Protein AF-0000000082840888 (afdb_homodimer)

Solvent-accessible surface area (backbone atoms only — not comparable to full-atom values): 59096 Å² total; per-residue (Å²): 128,94,84,71,70,92,68,86,72,83,66,82,70,74,77,59,70,65,47,57,75,85,52,48,91,74,51,85,60,50,67,48,26,40,55,32,28,28,72,39,75,45,81,49,94,68,34,27,41,31,33,33,30,47,41,74,48,92,65,63,44,44,32,39,31,66,66,68,94,74,48,44,37,15,12,36,38,38,32,27,40,50,39,75,37,91,54,92,87,44,69,57,29,34,41,47,76,41,78,45,74,68,22,50,19,79,52,60,90,54,68,66,44,69,71,39,26,70,71,36,59,66,53,31,36,69,30,69,68,47,33,38,48,45,47,44,49,24,52,51,53,54,50,50,54,48,56,42,47,77,68,63,32,35,50,52,89,66,77,49,73,27,77,57,62,70,80,66,69,78,38,46,36,42,34,73,42,101,85,50,76,32,20,37,23,58,57,56,60,70,62,41,45,34,39,11,53,34,33,26,30,28,29,35,74,44,79,25,29,36,48,55,85,64,74,43,98,83,44,54,52,63,42,39,38,35,35,38,21,33,41,75,36,90,49,58,63,62,57,50,49,53,52,52,51,50,54,47,48,54,52,49,44,48,69,63,34,64,67,38,36,50,39,32,58,61,56,33,54,78,77,76,81,74,65,74,87,61,81,67,47,74,42,42,39,72,54,52,50,51,55,35,44,74,69,73,40,81,78,74,52,83,78,40,78,48,68,66,54,37,41,49,52,19,59,74,65,71,39,45,32,35,40,24,43,42,53,42,90,64,48,67,50,58,46,20,70,52,87,70,18,18,45,29,38,34,34,24,29,78,93,68,13,72,48,31,40,34,28,28,42,48,68,50,55,67,59,27,41,73,55,63,53,79,55,61,74,64,49,47,44,52,43,53,7,33,44,46,26,27,37,38,39,31,60,62,62,67,74,61,80,45,45,27,25,35,30,32,34,54,42,48,80,78,79,53,77,68,79,74,48,64,63,40,49,51,48,48,52,33,51,43,22,27,73,74,46,34,71,58,33,20,38,18,40,53,75,36,52,43,74,38,80,75,46,87,46,30,31,35,35,29,22,33,48,73,19,40,67,55,49,63,61,35,46,69,68,41,55,52,43,80,90,42,58,30,44,50,43,78,76,44,79,26,74,36,71,64,54,40,50,54,49,48,51,49,51,50,48,50,48,50,50,51,47,47,73,66,46,84,51,68,70,60,37,56,53,50,51,51,51,52,52,64,73,45,57,86,69,69,76,72,81,52,78,64,74,54,65,80,106,127,93,85,70,68,92,68,85,73,83,66,82,68,74,77,59,70,64,47,58,75,85,53,48,91,74,51,83,60,51,69,49,27,40,56,34,28,26,72,39,77,45,80,48,92,69,33,26,42,31,32,32,29,47,42,75,49,93,64,62,44,45,31,39,32,66,67,67,95,75,47,45,38,15,13,36,40,39,31,28,41,49,39,74,37,90,54,90,86,45,70,56,30,31,41,46,76,41,78,45,75,68,22,50,19,79,52,60,88,54,69,65,44,68,71,39,26,71,71,35,59,65,53,31,35,71,30,68,68,48,34,39,49,46,47,44,49,24,52,51,51,54,49,51,53,48,55,40,46,77,69,64,32,35,49,52,90,67,76,50,72,26,76,57,61,70,80,66,70,78,37,47,36,42,33,74,42,100,87,50,75,31,20,36,23,61,60,58,60,71,63,39,45,36,38,12,52,36,34,27,28,27,31,36,74,45,80,26,29,34,48,55,85,64,72,44,98,82,43,55,51,64,42,38,37,35,35,37,21,33,39,75,35,89,51,58,64,62,56,50,48,52,51,51,50,50,54,48,49,54,52,48,44,48,69,64,35,65,68,38,36,51,40,33,56,60,56,33,53,78,78,76,81,73,65,72,85,61,80,67,48,75,42,41,37,71,54,50,51,51,54,35,46,74,70,74,40,80,78,75,51,85,77,39,77,49,68,67,55,37,40,49,52,19,59,74,65,71,40,44,33,34,37,24,42,42,53,42,90,64,47,66,48,58,47,18,70,52,87,69,17,19,43,31,39,34,36,23,30,77,94,68,14,71,48,30,40,35,30,27,42,48,66,52,54,68,60,27,42,73,54,64,53,78,56,62,75,65,50,48,44,50,42,53,7,33,43,46,26,27,36,37,39,31,60,64,62,68,74,62,79,46,45,28,24,34,28,32,34,57,42,47,81,77,78,52,76,65,79,72,48,64,63,39,47,48,49,48,50,33,50,42,23,28,74,74,47,34,71,58,34,20,40,21,40,52,74,37,52,42,74,38,79,75,45,87,45,30,34,34,37,30,22,32,49,68,19,39,67,55,50,63,62,33,47,71,70,40,54,53,44,80,91,42,58,29,44,50,41,78,76,43,80,25,74,36,69,64,54,38,50,54,49,47,52,51,51,50,49,52,48,49,50,50,47,47,72,67,47,84,51,68,71,60,36,54,52,48,51,52,50,54,50,63,75,47,54,89,68,71,77,72,80,53,78,65,74,54,65,79,106

Secondary structure (DSSP, 8-state):
---S------------PPPPGGGGGG---SEEEEEEEEEEEEEETTEEEEEEE-SSSS--EEEEEES----TT-EEEEEEEEEE-SSSS-SEEEEEEEEEEEE-BS-TTSS-SHHHHHH-GGGGGGSHHHHHHHHHHHHHHHHHHHHHHTTTPEE----SEESS-TT-SS-PPEEEETTEEEEE-S-SHHHHHHHHHHHSEEEEEEEEE---SS-BTTB-SEEEEEEEEEES---HHHHHHHHHHHHHHHHHHHHH-HHHHHHHHHHT----GGGSSSPPEEEEHHHHHHHHHHTT-----TTS--HHHHHHHHHHHTS-EEEE--BGGGS-TTBPEETTEESEEEEEETTTEEEEEEEEBP--HHHHHHTT---HHHHHHTTBTPPPEEEEEEESS----PEEEEEEEEEESSSSPP---HHHHHHHHHHHHHHHHHHHHHHHHHHH-EEEEEETTEEEEEEEGGGHHHHHHHGGG--EETTEEEEEEEEEEESSHHHHHHHHHHHHHHHHHHHHHH--SHHHHHHHHHHHHHHS-S--TTS-GGGGS--/-TTS-------------PPPGGGGGG---SEEEEEEEEEEEEEETTEEEEEEE-SSSS--EEEEEES----TT-EEEEEEEEEE-SSSS-SEEEEEEEEEEEE-BS-SSSS-SHHHHHH-GGGGGGSHHHHHHHHHHHHHHHHHHHHHHTTTPEE----SEESS-TT-SS-PPEEEETTEEEEE-S-SHHHHHHHHHHHSEEEEEEEEE---SS-BTTB-SEEEEEEEEEES---HHHHHHHHHHHHHHHHHHHHH-HHHHHHHHHHT----GGGSSSPPEEEEHHHHHHHHHHTT-----TTS--HHHHHHHHHHHTS-EEEE--BGGGS-TTBPEETTEESEEEEEETTTEEEEEEEEBP--HHHHHHTT---HHHHHHTTBTPPPEEEEEEESS----PEEEEEEEEEESSSSPP---HHHHHHHHHHHHHHHHHHHHHHHHHHH-EEEE-SSSEEEEEEEGGGHHHHHHHGGG--EETTEEEEEEEEEEESSHHHHHHHHHHHHHHHHHHHHHH--SHHHHHHHHHHHHHHS-S--TTS-GGGGS--

Radius of gyration: 35.39 Å; Cα contacts (8 Å, |Δi|>4): 2084; chains: 2; bounding box: 103×107×88 Å

pLDDT: mean 76.54, std 18.78, range [19.86, 98.25]

Structure (mmCIF, N/CA/C/O backbone):
data_AF-0000000082840888-model_v1
#
loop_
_entity.id
_entity.type
_entity.pdbx_description
1 polymer 'Aminoacyl-transfer RNA synthetases class-II family profile domain-containing protein'
#
loop_
_atom_site.group_PDB
_atom_site.id
_atom_site.type_symbol
_atom_site.label_atom_id
_atom_site.label_alt_id
_atom_site.label_comp_id
_atom_site.label_asym_id
_atom_site.label_entity_id
_atom_site.label_seq_id
_atom_site.pdbx_PDB_ins_code
_atom_site.Cartn_x
_atom_site.Cartn_y
_atom_site.Cartn_z
_atom_site.occupancy
_atom_site.B_iso_or_equiv
_atom_site.auth_seq_id
_atom_site.auth_comp_id
_atom_site.auth_asym_id
_atom_site.auth_atom_id
_atom_site.pdbx_PDB_model_num
ATOM 1 N N . MET A 1 1 ? -30.578 50.469 20.203 1 21.11 1 MET A N 1
ATOM 2 C CA . MET A 1 1 ? -31.953 50.281 19.734 1 21.11 1 MET A CA 1
ATOM 3 C C . MET A 1 1 ? -31.953 49.5 18.422 1 21.11 1 MET A C 1
ATOM 5 O O . MET A 1 1 ? -32.812 48.656 18.203 1 21.11 1 MET A O 1
ATOM 9 N N . LEU A 1 2 ? -31.109 50 17.422 1 19.86 2 LEU A N 1
ATOM 10 C CA . LEU A 1 2 ? -30.969 49.531 16.047 1 19.86 2 LEU A CA 1
ATOM 11 C C . LEU A 1 2 ? -30.406 48.125 16 1 19.86 2 LEU A C 1
ATOM 13 O O . LEU A 1 2 ? -29.594 47.812 15.133 1 19.86 2 LEU A O 1
ATOM 17 N N . ARG A 1 3 ? -30.219 47.281 17.094 1 22.56 3 ARG A N 1
ATOM 18 C CA . ARG A 1 3 ? -29.688 46 17.531 1 22.56 3 ARG A CA 1
ATOM 19 C C . ARG A 1 3 ? -30.359 44.844 16.797 1 22.56 3 ARG A C 1
ATOM 21 O O . ARG A 1 3 ? -29.969 43.688 16.953 1 22.56 3 ARG A O 1
ATOM 28 N N . ARG A 1 4 ? -31.688 44.906 16.406 1 22.41 4 ARG A N 1
ATOM 29 C CA . ARG A 1 4 ? -32.812 44 16.234 1 22.41 4 ARG A CA 1
ATOM 30 C C . ARG A 1 4 ? -32.719 43.219 14.922 1 22.41 4 ARG A C 1
ATOM 32 O O . ARG A 1 4 ? -33.031 42.031 14.883 1 22.41 4 ARG A O 1
ATOM 39 N N . LEU A 1 5 ? -32.781 43.875 13.766 1 20.5 5 LEU A N 1
ATOM 40 C CA . LEU A 1 5 ? -33.5 43.438 12.562 1 20.5 5 LEU A CA 1
ATOM 41 C C . LEU A 1 5 ? -32.688 42.406 11.797 1 20.5 5 LEU A C 1
ATOM 43 O O . LEU A 1 5 ? -33.062 42.031 10.672 1 20.5 5 LEU A O 1
ATOM 47 N N . ILE A 1 6 ? -31.328 42.281 11.953 1 25.02 6 ILE A N 1
ATOM 48 C CA . ILE A 1 6 ? -30.797 41.562 10.797 1 25.02 6 ILE A CA 1
ATOM 49 C C . ILE A 1 6 ? -31.328 40.156 10.758 1 25.02 6 ILE A C 1
ATOM 51 O O . ILE A 1 6 ? -31 39.312 11.609 1 25.02 6 ILE A O 1
ATOM 55 N N . ARG A 1 7 ? -32.594 39.938 10.414 1 23.84 7 ARG A N 1
ATOM 56 C CA . ARG A 1 7 ? -33.531 38.844 10.258 1 23.84 7 ARG A CA 1
ATOM 57 C C . ARG A 1 7 ? -32.969 37.75 9.367 1 23.84 7 ARG A C 1
ATOM 59 O O . ARG A 1 7 ? -32.312 38.031 8.359 1 23.84 7 ARG A O 1
ATOM 66 N N . ALA A 1 8 ? -33.031 36.469 9.758 1 26.11 8 ALA A N 1
ATOM 67 C CA . ALA A 1 8 ? -32.719 35.062 9.391 1 26.11 8 ALA A CA 1
ATOM 68 C C . ALA A 1 8 ? -33.438 34.688 8.086 1 26.11 8 ALA A C 1
ATOM 70 O O . ALA A 1 8 ? -34.562 34.219 8.094 1 26.11 8 ALA A O 1
ATOM 71 N N . THR A 1 9 ? -33.531 35.625 7.086 1 25.45 9 THR A N 1
ATOM 72 C CA . THR A 1 9 ? -34.25 35.188 5.891 1 25.45 9 THR A CA 1
ATOM 73 C C . THR A 1 9 ? -33.719 33.844 5.402 1 25.45 9 THR A C 1
ATOM 75 O O . THR A 1 9 ? -32.562 33.531 5.543 1 25.45 9 THR A O 1
ATOM 78 N N . SER A 1 10 ? -34.594 32.844 5.191 1 26.98 10 SER A N 1
ATOM 79 C CA . SER A 1 10 ? -34.656 31.484 4.691 1 26.98 10 SER A CA 1
ATOM 80 C C . SER A 1 10 ? -33.969 31.359 3.342 1 26.98 10 SER A C 1
ATOM 82 O O . SER A 1 10 ? -34.594 31.516 2.293 1 26.98 10 SER A O 1
ATOM 84 N N . THR A 1 11 ? -33.094 32.25 2.936 1 27.61 11 THR A N 1
ATOM 85 C CA . THR A 1 11 ? -32.625 32.281 1.555 1 27.61 11 THR A CA 1
ATOM 86 C C . THR A 1 11 ? -32.156 30.906 1.106 1 27.61 11 THR A C 1
ATOM 88 O O . THR A 1 11 ? -31.562 30.156 1.893 1 27.61 11 THR A O 1
ATOM 91 N N . GLN A 1 12 ? -32.719 30.391 0.032 1 28.16 12 GLN A N 1
ATOM 92 C CA . GLN A 1 12 ? -32.438 29.266 -0.852 1 28.16 12 GLN A CA 1
ATOM 93 C C . GLN A 1 12 ? -30.938 29.109 -1.064 1 28.16 12 GLN A C 1
ATOM 95 O O . GLN A 1 12 ? -30.312 29.906 -1.76 1 28.16 12 GLN A O 1
ATOM 100 N N . CYS A 1 13 ? -30.203 28.969 -0.115 1 30.47 13 CYS A N 1
ATOM 101 C CA . CYS A 1 13 ? -28.75 28.797 -0.114 1 30.47 13 CYS A CA 1
ATOM 102 C C . CYS A 1 13 ? -28.297 27.922 -1.277 1 30.47 13 CYS A C 1
ATOM 104 O O . CYS A 1 13 ? -28.672 26.75 -1.358 1 30.47 13 CYS A O 1
ATOM 106 N N . PHE A 1 14 ? -28.266 28.406 -2.475 1 32.47 14 PHE A N 1
ATOM 107 C CA . PHE A 1 14 ? -27.578 27.797 -3.607 1 32.47 14 PHE A CA 1
ATOM 108 C C . PHE A 1 14 ? -26.297 27.109 -3.156 1 32.47 14 PHE A C 1
ATOM 110 O O . PHE A 1 14 ? -25.406 27.75 -2.598 1 32.47 14 PHE A O 1
ATOM 117 N N . SER A 1 15 ? -26.328 26.047 -2.518 1 41.38 15 SER A N 1
ATOM 118 C CA . SER A 1 15 ? -25.203 25.203 -2.164 1 41.38 15 SER A CA 1
ATOM 119 C C . SER A 1 15 ? -24.188 25.141 -3.299 1 41.38 15 SER A C 1
ATOM 121 O O . SER A 1 15 ? -24.438 24.516 -4.332 1 41.38 15 SER A O 1
ATOM 123 N N . VAL A 1 16 ? -23.719 26.203 -3.746 1 46.62 16 VAL A N 1
ATOM 124 C CA . VAL A 1 16 ? -22.641 26.172 -4.73 1 46.62 16 VAL A CA 1
ATOM 125 C C . VAL A 1 16 ? -21.547 25.219 -4.258 1 46.62 16 VAL A C 1
ATOM 127 O O . VAL A 1 16 ? -21.078 25.328 -3.121 1 46.62 16 VAL A O 1
ATOM 130 N N . ALA A 1 17 ? -21.422 24.266 -4.957 1 59.31 17 ALA A N 1
ATOM 131 C CA . ALA A 1 17 ? -20.328 23.328 -4.719 1 59.31 17 ALA A CA 1
ATOM 132 C C . ALA A 1 17 ? -19 24.062 -4.582 1 59.31 17 ALA A C 1
ATOM 134 O O . ALA A 1 17 ? -18.703 24.969 -5.359 1 59.31 17 ALA A O 1
ATOM 135 N N . ALA A 1 18 ? -18.422 23.859 -3.422 1 75.38 18 ALA A N 1
ATOM 136 C CA . ALA A 1 18 ? -17.141 24.516 -3.146 1 75.38 18 ALA A CA 1
ATOM 137 C C . ALA A 1 18 ? -16.141 24.266 -4.277 1 75.38 18 ALA A C 1
ATOM 139 O O . ALA A 1 18 ? -16.078 23.156 -4.828 1 75.38 18 ALA A O 1
ATOM 140 N N . THR A 1 19 ? -15.609 25.375 -4.766 1 74.25 19 THR A N 1
ATOM 141 C CA . THR A 1 19 ? -14.578 25.312 -5.797 1 74.25 19 THR A CA 1
ATOM 142 C C . THR A 1 19 ? -13.211 25.062 -5.184 1 74.25 19 THR A C 1
ATOM 144 O O . THR A 1 19 ? -12.875 25.641 -4.145 1 74.25 19 THR A O 1
ATOM 147 N N . SER A 1 20 ? -12.57 24.156 -5.816 1 76.75 20 SER A N 1
ATOM 148 C CA . SER A 1 20 ? -11.203 23.922 -5.375 1 76.75 20 SER A CA 1
ATOM 149 C C . SER A 1 20 ? -10.312 25.125 -5.676 1 76.75 20 SER A C 1
ATOM 151 O O . SER A 1 20 ? -10.414 25.734 -6.742 1 76.75 20 SER A O 1
ATOM 153 N N . ILE A 1 21 ? -9.508 25.469 -4.738 1 78.06 21 ILE A N 1
ATOM 154 C CA . ILE A 1 21 ? -8.641 26.641 -4.836 1 78.06 21 ILE A CA 1
ATOM 155 C C . ILE A 1 21 ? -7.711 26.5 -6.043 1 78.06 21 ILE A C 1
ATOM 157 O O . ILE A 1 21 ? -7.379 27.484 -6.703 1 78.06 21 ILE A O 1
ATOM 161 N N . GLY A 1 22 ? -7.355 25.281 -6.348 1 71.69 22 GLY A N 1
ATOM 162 C CA . GLY A 1 22 ? -6.484 25.047 -7.484 1 71.69 22 GLY A CA 1
ATOM 163 C C . GLY A 1 22 ? -7.113 25.422 -8.812 1 71.69 22 GLY A C 1
ATOM 164 O O . GLY A 1 22 ? -6.406 25.719 -9.773 1 71.69 22 GLY A O 1
ATOM 165 N N . ASN A 1 23 ? -8.375 25.562 -8.867 1 71.25 23 ASN A N 1
ATOM 166 C CA . ASN A 1 23 ? -9.094 25.828 -10.109 1 71.25 23 ASN A CA 1
ATOM 167 C C . ASN A 1 23 ? -9.492 27.297 -10.219 1 71.25 23 ASN A C 1
ATOM 169 O O . ASN A 1 23 ? -10.078 27.703 -11.227 1 71.25 23 ASN A O 1
ATOM 173 N N . LEU A 1 24 ? -9.141 28.062 -9.344 1 76.38 24 LEU A N 1
ATOM 174 C CA . LEU A 1 24 ? -9.633 29.438 -9.273 1 76.38 24 LEU A CA 1
ATOM 175 C C . LEU A 1 24 ? -9.031 30.281 -10.391 1 76.38 24 LEU A C 1
ATOM 177 O O . LEU A 1 24 ? -9.734 31.062 -11.031 1 76.38 24 LEU A O 1
ATOM 181 N N . PRO A 1 25 ? -7.719 30.156 -10.656 1 64.19 25 PRO A N 1
ATOM 182 C CA . PRO A 1 25 ? -7.168 31 -11.711 1 64.19 25 PRO A CA 1
ATOM 183 C C . PRO A 1 25 ? -7.848 30.781 -13.062 1 64.19 25 PRO A C 1
ATOM 185 O O . PRO A 1 25 ? -7.801 31.672 -13.922 1 64.19 25 PRO A O 1
ATOM 188 N N . LYS A 1 26 ? -8.586 29.812 -13.164 1 64.31 26 LYS A N 1
ATOM 189 C CA . LYS A 1 26 ? -9.172 29.484 -14.461 1 64.31 26 LYS A CA 1
ATOM 190 C C . LYS A 1 26 ? -10.664 29.797 -14.477 1 64.31 26 LYS A C 1
ATOM 192 O O . LYS A 1 26 ? -11.32 29.672 -15.516 1 64.31 26 LYS A O 1
ATOM 197 N N . MET A 1 27 ? -10.984 30.266 -13.383 1 66.56 27 MET A N 1
ATOM 198 C CA . MET A 1 27 ? -12.438 30.391 -13.281 1 66.56 27 MET A CA 1
ATOM 199 C C . MET A 1 27 ? -12.906 31.766 -13.742 1 66.56 27 MET A C 1
ATOM 201 O O . MET A 1 27 ? -12.281 32.781 -13.414 1 66.56 27 MET A O 1
ATOM 205 N N . GLU A 1 28 ? -13.883 31.672 -14.578 1 67.56 28 GLU A N 1
ATOM 206 C CA . GLU A 1 28 ? -14.492 32.906 -15.102 1 67.56 28 GLU A CA 1
ATOM 207 C C . GLU A 1 28 ? -15.727 33.281 -14.297 1 67.56 28 GLU A C 1
ATOM 209 O O . GLU A 1 28 ? -16.344 34.312 -14.547 1 67.56 28 GLU A O 1
ATOM 214 N N . LYS A 1 29 ? -15.898 32.531 -13.281 1 69.88 29 LYS A N 1
ATOM 215 C CA . LYS A 1 29 ? -17.125 32.812 -12.547 1 69.88 29 LYS A CA 1
ATOM 216 C C . LYS A 1 29 ? -16.938 33.969 -11.578 1 69.88 29 LYS A C 1
ATOM 218 O O . LYS A 1 29 ? -15.875 34.094 -10.953 1 69.88 29 LYS A O 1
ATOM 223 N N . ASP A 1 30 ? -17.953 34.719 -11.484 1 80.5 30 ASP A N 1
ATOM 224 C CA . ASP A 1 30 ? -17.922 35.906 -10.656 1 80.5 30 ASP A CA 1
ATOM 225 C C . ASP A 1 30 ? -18.266 35.594 -9.203 1 80.5 30 ASP A C 1
ATOM 227 O O . ASP A 1 30 ? -17.812 36.281 -8.281 1 80.5 30 ASP A O 1
ATOM 231 N N . TYR A 1 31 ? -19.031 34.531 -8.977 1 85.69 31 TYR A N 1
ATOM 232 C CA . TYR A 1 31 ? -19.469 34.156 -7.637 1 85.69 31 TYR A CA 1
ATOM 233 C C . TYR A 1 31 ? -19.031 32.75 -7.305 1 85.69 31 TYR A C 1
ATOM 235 O O . TYR A 1 31 ? -19.406 31.797 -8.008 1 85.69 31 TYR A O 1
ATOM 243 N N . ILE A 1 32 ? -18.156 32.688 -6.238 1 89.12 32 ILE A N 1
ATOM 244 C CA . ILE A 1 32 ? -17.609 31.344 -5.961 1 89.12 32 ILE A CA 1
ATOM 245 C C . ILE A 1 32 ? -17.688 31.062 -4.461 1 89.12 32 ILE A C 1
ATOM 247 O O . ILE A 1 32 ? -17.906 31.969 -3.662 1 89.12 32 ILE A O 1
ATOM 251 N N . SER A 1 33 ? -17.656 29.828 -4.113 1 90.94 33 SER A N 1
ATOM 252 C CA . SER A 1 33 ? -17.578 29.344 -2.738 1 90.94 33 SER A CA 1
ATOM 253 C C . SER A 1 33 ? -16.312 28.531 -2.508 1 90.94 33 SER A C 1
ATOM 255 O O . SER A 1 33 ? -15.945 27.703 -3.334 1 90.94 33 SER A O 1
ATOM 257 N N . ILE A 1 34 ? -15.594 28.891 -1.446 1 90.88 34 ILE A N 1
ATOM 258 C CA . ILE A 1 34 ? -14.398 28.125 -1.104 1 90.88 34 ILE A CA 1
ATOM 259 C C . ILE A 1 34 ? -14.484 27.672 0.351 1 90.88 34 ILE A C 1
ATOM 261 O O . ILE A 1 34 ? -15.18 28.281 1.164 1 90.88 34 ILE A O 1
ATOM 265 N N . GLU A 1 35 ? -13.898 26.562 0.633 1 93.06 35 GLU A N 1
ATOM 266 C CA . GLU A 1 35 ? -13.766 26.016 1.979 1 93.06 35 GLU A CA 1
ATOM 267 C C . GLU A 1 35 ? -12.297 25.75 2.318 1 93.06 35 GLU A C 1
ATOM 269 O O . GLU A 1 35 ? -11.523 25.344 1.453 1 93.06 35 GLU A O 1
ATOM 274 N N . GLY A 1 36 ? -11.945 26.047 3.555 1 93.25 36 GLY A N 1
ATOM 275 C CA . GLY A 1 36 ? -10.57 25.844 3.982 1 93.25 36 GLY A CA 1
ATOM 276 C C . GLY A 1 36 ? -10.305 26.328 5.391 1 93.25 36 GLY A C 1
ATOM 277 O O . GLY A 1 36 ? -11.203 26.359 6.23 1 93.25 36 GLY A O 1
ATOM 278 N N . TRP A 1 37 ? -9.055 26.609 5.676 1 92.25 37 TRP A N 1
ATOM 279 C CA . TRP A 1 37 ? -8.625 27.062 6.992 1 92.25 37 TRP A CA 1
ATOM 280 C C . TRP A 1 37 ? -7.961 28.422 6.906 1 92.25 37 TRP A C 1
ATOM 282 O O . TRP A 1 37 ? -7.23 28.719 5.957 1 92.25 37 TRP A O 1
ATOM 292 N N . ALA A 1 38 ? -8.203 29.234 7.902 1 91.12 38 ALA A N 1
ATOM 293 C CA . ALA A 1 38 ? -7.578 30.547 7.984 1 91.12 38 ALA A CA 1
ATOM 294 C C . ALA A 1 38 ? -6.113 30.438 8.406 1 91.12 38 ALA A C 1
ATOM 296 O O . ALA A 1 38 ? -5.82 30.125 9.562 1 91.12 38 ALA A O 1
ATOM 297 N N . ASN A 1 39 ? -5.305 30.734 7.516 1 86.19 39 ASN A N 1
ATOM 298 C CA . ASN A 1 39 ? -3.881 30.656 7.816 1 86.19 39 ASN A CA 1
ATOM 299 C C . ASN A 1 39 ? -3.367 31.938 8.461 1 86.19 39 ASN A C 1
ATOM 301 O O . ASN A 1 39 ? -2.43 31.906 9.258 1 86.19 39 ASN A O 1
ATOM 305 N N . SER A 1 40 ? -3.895 33.062 7.988 1 85.12 40 SER A N 1
ATOM 306 C CA . SER A 1 40 ? -3.553 34.344 8.555 1 85.12 40 SER A CA 1
ATOM 307 C C . SER A 1 40 ? -4.742 35.312 8.516 1 85.12 40 SER A C 1
ATOM 309 O O . SER A 1 40 ? -5.609 35.188 7.645 1 85.12 40 SER A O 1
ATOM 311 N N . ILE A 1 41 ? -4.754 36.156 9.508 1 87.81 41 ILE A N 1
ATOM 312 C CA . ILE A 1 41 ? -5.824 37.156 9.609 1 87.81 41 ILE A CA 1
ATOM 313 C C . ILE A 1 41 ? -5.227 38.531 9.898 1 87.81 41 ILE A C 1
ATOM 315 O O . ILE A 1 41 ? -4.441 38.688 10.836 1 87.81 41 ILE A O 1
ATOM 319 N N . HIS A 1 42 ? -5.512 39.406 9 1 86.44 42 HIS A N 1
ATOM 320 C CA . HIS A 1 42 ? -5.102 40.812 9.172 1 86.44 42 HIS A CA 1
ATOM 321 C C . HIS A 1 42 ? -6.312 41.719 9.281 1 86.44 42 HIS A C 1
ATOM 323 O O . HIS A 1 42 ? -7.129 41.812 8.359 1 86.44 42 HIS A O 1
ATOM 329 N N . LYS A 1 43 ? -6.383 42.375 10.406 1 86.06 43 LYS A N 1
ATOM 330 C CA . LYS A 1 43 ? -7.512 43.281 10.633 1 86.06 43 LYS A CA 1
ATOM 331 C C . LYS A 1 43 ? -7.148 44.719 10.273 1 86.06 43 LYS A C 1
ATOM 333 O O . LYS A 1 43 ? -6.102 45.219 10.688 1 86.06 43 LYS A O 1
ATOM 338 N N . LEU A 1 44 ? -7.883 45.281 9.375 1 82.81 44 LEU A N 1
ATOM 339 C CA . LEU A 1 44 ? -7.719 46.688 8.992 1 82.81 44 LEU A CA 1
ATOM 340 C C . LEU A 1 44 ? -9.039 47.438 9.102 1 82.81 44 LEU A C 1
ATOM 342 O O . LEU A 1 44 ? -9.945 47.219 8.297 1 82.81 44 LEU A O 1
ATOM 346 N N . ALA A 1 45 ? -9.102 48.344 9.945 1 82.5 45 ALA A N 1
ATOM 347 C CA . ALA A 1 45 ? -10.289 49.156 10.156 1 82.5 45 ALA A CA 1
ATOM 348 C C . ALA A 1 45 ? -11.539 48.312 10.266 1 82.5 45 ALA A C 1
ATOM 350 O O . ALA A 1 45 ? -11.672 47.5 11.188 1 82.5 45 ALA A O 1
ATOM 351 N N . ASN A 1 46 ? -12.461 48.344 9.242 1 84.5 46 ASN A N 1
ATOM 352 C CA . ASN A 1 46 ? -13.727 47.625 9.305 1 84.5 46 ASN A CA 1
ATOM 353 C C . ASN A 1 46 ? -13.695 46.344 8.453 1 84.5 46 ASN A C 1
ATOM 355 O O . ASN A 1 46 ? -14.719 45.688 8.273 1 84.5 46 ASN A O 1
ATOM 359 N N . LEU A 1 47 ? -12.43 46.094 7.98 1 87 47 LEU A N 1
ATOM 360 C CA . LEU A 1 47 ? -12.297 44.906 7.121 1 87 47 LEU A CA 1
ATOM 361 C C . LEU A 1 47 ? -11.273 43.938 7.688 1 87 47 LEU A C 1
ATOM 363 O O . LEU A 1 47 ? -10.391 44.344 8.453 1 87 47 LEU A O 1
ATOM 367 N N . VAL A 1 48 ? -11.484 42.719 7.359 1 90.06 48 VAL A N 1
ATOM 368 C CA . VAL A 1 48 ? -10.508 41.688 7.703 1 90.06 48 VAL A CA 1
ATOM 369 C C . VAL A 1 48 ? -10.023 40.969 6.438 1 90.06 48 VAL A C 1
ATOM 371 O O . VAL A 1 48 ? -10.82 40.688 5.543 1 90.06 48 VAL A O 1
ATOM 374 N N . PHE A 1 49 ? -8.727 40.906 6.32 1 90.44 49 PHE A N 1
ATOM 375 C CA . PHE A 1 49 ? -8.094 40.125 5.254 1 90.44 49 PHE A CA 1
ATOM 376 C C . PHE A 1 49 ? -7.676 38.75 5.746 1 90.44 49 PHE A C 1
ATOM 378 O O . PHE A 1 49 ? -6.918 38.625 6.715 1 90.44 49 PHE A O 1
ATOM 385 N N . ILE A 1 50 ? -8.219 37.719 5.117 1 91.38 50 ILE A N 1
ATOM 386 C CA . ILE A 1 50 ? -7.953 36.344 5.539 1 91.38 50 ILE A CA 1
ATOM 387 C C . ILE A 1 50 ? -7.27 35.562 4.41 1 91.38 50 ILE A C 1
ATOM 389 O O . ILE A 1 50 ? -7.754 35.562 3.275 1 91.38 50 ILE A O 1
ATOM 393 N N . LYS A 1 51 ? -6.156 35 4.703 1 90 51 LYS A N 1
ATOM 394 C CA . LYS A 1 51 ? -5.57 34.031 3.777 1 90 51 LYS A CA 1
ATOM 395 C C . LYS A 1 51 ? -6.059 32.625 4.078 1 90 51 LYS A C 1
ATOM 397 O O . LYS A 1 51 ? -5.828 32.094 5.172 1 90 51 LYS A O 1
ATOM 402 N N . VAL A 1 52 ? -6.73 32.031 3.076 1 90.44 52 VAL A N 1
ATOM 403 C CA . VAL A 1 52 ? -7.363 30.734 3.295 1 90.44 52 VAL A CA 1
ATOM 404 C C . VAL A 1 52 ? -6.664 29.672 2.447 1 90.44 52 VAL A C 1
ATOM 406 O O . VAL A 1 52 ? -6.418 29.875 1.257 1 90.44 52 VAL A O 1
ATOM 409 N N . SER A 1 53 ? -6.316 28.562 3.16 1 89.12 53 SER A N 1
ATOM 410 C CA . SER A 1 53 ? -5.785 27.375 2.49 1 89.12 53 SER A CA 1
ATOM 411 C C . SER A 1 53 ? -6.797 26.234 2.492 1 89.12 53 SER A C 1
ATOM 413 O O . SER A 1 53 ? -7.531 26.047 3.465 1 89.12 53 SER A O 1
ATOM 415 N N . ASP A 1 54 ? -6.844 25.516 1.401 1 87.5 54 ASP A N 1
ATOM 416 C CA . ASP A 1 54 ? -7.77 24.391 1.354 1 87.5 54 ASP A CA 1
ATOM 417 C C . ASP A 1 54 ? -7.051 23.078 1.659 1 87.5 54 ASP A C 1
ATOM 419 O O . ASP A 1 54 ? -7.641 22 1.546 1 87.5 54 ASP A O 1
ATOM 423 N N . GLY A 1 55 ? -5.75 23.125 2.002 1 82.12 55 GLY A N 1
ATOM 424 C CA . GLY A 1 55 ? -4.992 21.953 2.389 1 82.12 55 GLY A CA 1
ATOM 425 C C . GLY A 1 55 ? -4.516 21.141 1.202 1 82.12 55 GLY A C 1
ATOM 426 O O . GLY A 1 55 ? -3.76 20.172 1.366 1 82.12 55 GLY A O 1
ATOM 427 N N . ARG A 1 56 ? -4.918 21.531 0.038 1 80.38 56 ARG A N 1
ATOM 428 C CA . ARG A 1 56 ? -4.594 20.734 -1.147 1 80.38 56 ARG A CA 1
ATOM 429 C C . ARG A 1 56 ? -3.543 21.438 -2 1 80.38 56 ARG A C 1
ATOM 431 O O . ARG A 1 56 ? -2.773 20.797 -2.711 1 80.38 56 ARG A O 1
ATOM 438 N N . PHE A 1 57 ? -3.648 22.641 -1.848 1 71.62 57 PHE A N 1
ATOM 439 C CA . PHE A 1 57 ? -2.758 23.453 -2.676 1 71.62 57 PHE A CA 1
ATOM 440 C C . PHE A 1 57 ? -1.907 24.375 -1.814 1 71.62 57 PHE A C 1
ATOM 442 O O . PHE A 1 57 ? -2.285 24.703 -0.689 1 71.62 57 PHE A O 1
ATOM 449 N N . THR A 1 58 ? -0.812 24.734 -2.348 1 68.94 58 THR A N 1
ATOM 450 C CA . THR A 1 58 ? 0.139 25.547 -1.585 1 68.94 58 THR A CA 1
ATOM 451 C C . THR A 1 58 ? -0.262 27.016 -1.594 1 68.94 58 THR A C 1
ATOM 453 O O . THR A 1 58 ? 0.162 27.781 -0.729 1 68.94 58 THR A O 1
ATOM 456 N N . ASN A 1 59 ? -1.122 27.359 -2.457 1 73.69 59 ASN A N 1
ATOM 457 C CA . ASN A 1 59 ? -1.46 28.781 -2.562 1 73.69 59 ASN A CA 1
ATOM 458 C C . ASN A 1 59 ? -2.674 29.125 -1.707 1 73.69 59 ASN A C 1
ATOM 460 O O . ASN A 1 59 ? -3.65 28.375 -1.67 1 73.69 59 ASN A O 1
ATOM 464 N N . ASP A 1 60 ? -2.533 30.203 -1.012 1 84.94 60 ASP A N 1
ATOM 465 C CA . ASP A 1 60 ? -3.658 30.734 -0.246 1 84.94 60 ASP A CA 1
ATOM 466 C C . ASP A 1 60 ? -4.496 31.688 -1.093 1 84.94 60 ASP A C 1
ATOM 468 O O . ASP A 1 60 ? -3.992 32.281 -2.043 1 84.94 60 ASP A O 1
ATOM 472 N N . VAL A 1 61 ? -5.715 31.781 -0.738 1 88.75 61 VAL A N 1
ATOM 473 C CA . VAL A 1 61 ? -6.613 32.75 -1.332 1 88.75 61 VAL A CA 1
ATOM 474 C C . VAL A 1 61 ? -6.953 33.844 -0.306 1 88.75 61 VAL A C 1
ATOM 476 O O . VAL A 1 61 ? -7.227 33.531 0.858 1 88.75 61 VAL A O 1
ATOM 479 N N . GLN A 1 62 ? -6.852 35.062 -0.775 1 90.06 62 GLN A N 1
ATOM 480 C CA . GLN A 1 62 ? -7.195 36.156 0.129 1 90.06 62 GLN A CA 1
ATOM 481 C C . GLN A 1 62 ? -8.695 36.406 0.113 1 90.06 62 GLN A C 1
ATOM 483 O O . GLN A 1 62 ? -9.297 36.562 -0.955 1 90.06 62 GLN A O 1
ATOM 488 N N . ILE A 1 63 ? -9.219 36.5 1.237 1 92.06 63 ILE A N 1
ATOM 489 C CA . ILE A 1 63 ? -10.625 36.844 1.439 1 92.06 63 ILE A CA 1
ATOM 490 C C . ILE A 1 63 ? -10.742 38.156 2.182 1 92.06 63 ILE A C 1
ATOM 492 O O . ILE A 1 63 ? -9.992 38.438 3.123 1 92.06 63 ILE A O 1
ATOM 496 N N . ILE A 1 64 ? -11.586 39 1.676 1 91.62 64 ILE A N 1
ATOM 497 C CA . ILE A 1 64 ? -11.93 40.219 2.369 1 91.62 64 ILE A CA 1
ATOM 498 C C . ILE A 1 64 ? -13.32 40.094 2.979 1 91.62 64 ILE A C 1
ATOM 500 O O . ILE A 1 64 ? -14.281 39.781 2.283 1 91.62 64 ILE A O 1
ATOM 504 N N . ALA A 1 65 ? -13.406 40.281 4.242 1 89.81 65 ALA A N 1
ATOM 505 C CA . ALA A 1 65 ? -14.688 40.188 4.938 1 89.81 65 ALA A CA 1
ATOM 506 C C . ALA A 1 65 ? -14.852 41.312 5.941 1 89.81 65 ALA A C 1
ATOM 508 O O . ALA A 1 65 ? -13.875 41.969 6.348 1 89.81 65 ALA A O 1
ATOM 509 N N . PRO A 1 66 ? -16.141 41.625 6.172 1 82.88 66 PRO A N 1
ATOM 510 C CA . PRO A 1 66 ? -16.344 42.562 7.273 1 82.88 66 PRO A CA 1
ATOM 511 C C . PRO A 1 66 ? -15.828 42.031 8.609 1 82.88 66 PRO A C 1
ATOM 513 O O . PRO A 1 66 ? -15.797 40.812 8.828 1 82.88 66 PRO A O 1
ATOM 516 N N . LYS A 1 67 ? -15.43 42.938 9.391 1 74.31 67 LYS A N 1
ATOM 517 C CA . LYS A 1 67 ? -14.766 42.625 10.648 1 74.31 67 LYS A CA 1
ATOM 518 C C . LYS A 1 67 ? -15.594 41.625 11.469 1 74.31 67 LYS A C 1
ATOM 520 O O . LYS A 1 67 ? -16.766 41.906 11.773 1 74.31 67 LYS A O 1
ATOM 525 N N . GLU A 1 68 ? -15.172 40.344 11.477 1 68.38 68 GLU A N 1
ATOM 526 C CA . GLU A 1 68 ? -15.719 39.281 12.32 1 68.38 68 GLU A CA 1
ATOM 527 C C . GLU A 1 68 ? -14.609 38.594 13.109 1 68.38 68 GLU A C 1
ATOM 529 O O . GLU A 1 68 ? -13.453 38.594 12.695 1 68.38 68 GLU A O 1
ATOM 534 N N . LEU A 1 69 ? -15.016 38.125 14.242 1 65.19 69 LEU A N 1
ATOM 535 C CA . LEU A 1 69 ? -14.07 37.531 15.18 1 65.19 69 LEU A CA 1
ATOM 536 C C . LEU A 1 69 ? -13.867 36.031 14.891 1 65.19 69 LEU A C 1
ATOM 538 O O . LEU A 1 69 ? -14.797 35.25 15.031 1 65.19 69 LEU A O 1
ATOM 542 N N . PHE A 1 70 ? -12.891 35.719 14.125 1 77.88 70 PHE A N 1
ATOM 543 C CA . PHE A 1 70 ? -12.461 34.312 14.172 1 77.88 70 PHE A CA 1
ATOM 544 C C . PHE A 1 70 ? -10.945 34.219 14.273 1 77.88 70 PHE A C 1
ATOM 546 O O . PHE A 1 70 ? -10.242 35.219 14.18 1 77.88 70 PHE A O 1
ATOM 553 N N . ARG A 1 71 ? -10.461 33.062 14.68 1 82.19 71 ARG A N 1
ATOM 554 C CA . ARG A 1 71 ? -9.055 32.844 14.992 1 82.19 71 ARG A CA 1
ATOM 555 C C . ARG A 1 71 ? -8.336 32.156 13.844 1 82.19 71 ARG A C 1
ATOM 557 O O . ARG A 1 71 ? -8.977 31.484 13.023 1 82.19 71 ARG A O 1
ATOM 564 N N . VAL A 1 72 ? -7.09 32.469 13.797 1 87.88 72 VAL A N 1
ATOM 565 C CA . VAL A 1 72 ? -6.23 31.703 12.898 1 87.88 72 VAL A CA 1
ATOM 566 C C . VAL A 1 72 ? -6.418 30.203 13.141 1 87.88 72 VAL A C 1
ATOM 568 O O . VAL A 1 72 ? -6.559 29.766 14.281 1 87.88 72 VAL A O 1
ATOM 571 N N . GLY A 1 73 ? -6.48 29.438 12.047 1 88.69 73 GLY A N 1
ATOM 572 C CA . GLY A 1 73 ? -6.656 28 12.164 1 88.69 73 GLY A CA 1
ATOM 573 C C . GLY A 1 73 ? -8.109 27.562 12.07 1 88.69 73 GLY A C 1
ATOM 574 O O . GLY A 1 73 ? -8.398 26.375 11.945 1 88.69 73 GLY A O 1
ATOM 575 N N . SER A 1 74 ? -9 28.531 12.062 1 91.56 74 SER A N 1
ATOM 576 C CA . SER A 1 74 ? -10.422 28.203 11.961 1 91.56 74 SER A CA 1
ATOM 577 C C . SER A 1 74 ? -10.766 27.641 10.586 1 91.56 74 SER A C 1
ATOM 579 O O . SER A 1 74 ? -10.219 28.078 9.578 1 91.56 74 SER A O 1
ATOM 581 N N . SER A 1 75 ? -11.602 26.609 10.648 1 93.94 75 SER A N 1
ATOM 582 C CA . SER A 1 75 ? -12.18 26.125 9.398 1 93.94 75 SER A CA 1
ATOM 583 C C . SER A 1 75 ? -13.398 26.969 9 1 93.94 75 SER A C 1
ATOM 585 O O . SER A 1 75 ? -14.234 27.297 9.844 1 93.94 75 SER A O 1
ATOM 587 N N . LEU A 1 76 ? -13.445 27.328 7.68 1 92.56 76 LEU A N 1
ATOM 588 C CA . LEU A 1 76 ? -14.492 28.266 7.277 1 92.56 76 LEU A CA 1
ATOM 589 C C . LEU A 1 76 ? -14.969 27.969 5.859 1 92.56 76 LEU A C 1
ATOM 591 O O . LEU A 1 76 ? -14.266 27.297 5.09 1 92.56 76 LEU A O 1
ATOM 595 N N . ALA A 1 77 ? -16.156 28.406 5.586 1 92.75 77 ALA A N 1
ATOM 596 C CA . ALA A 1 77 ? -16.734 28.469 4.25 1 92.75 77 ALA A CA 1
ATOM 597 C C . ALA A 1 77 ? -17.078 29.906 3.871 1 92.75 77 ALA A C 1
ATOM 599 O O . ALA A 1 77 ? -17.688 30.641 4.66 1 92.75 77 ALA A O 1
ATOM 600 N N . VAL A 1 78 ? -16.625 30.266 2.674 1 92 78 VAL A N 1
ATOM 601 C CA . VAL A 1 78 ? -16.812 31.641 2.248 1 92 78 VAL A CA 1
ATOM 602 C C . VAL A 1 78 ? -17.453 31.672 0.859 1 92 78 VAL A C 1
ATOM 604 O O . VAL A 1 78 ? -17.016 30.938 -0.04 1 92 78 VAL A O 1
ATOM 607 N N . THR A 1 79 ? -18.484 32.406 0.703 1 92.62 79 THR A N 1
ATOM 608 C CA . THR A 1 79 ? -19.125 32.656 -0.583 1 92.62 79 THR A CA 1
ATOM 609 C C . THR A 1 79 ? -19.172 34.125 -0.885 1 92.62 79 THR A C 1
ATOM 611 O O . THR A 1 79 ? -19.453 34.938 -0 1 92.62 79 THR A O 1
ATOM 614 N N . GLY A 1 80 ? -18.766 34.375 -2.109 1 92.62 80 GLY A N 1
ATOM 615 C CA . GLY A 1 80 ? -18.797 35.812 -2.463 1 92.62 80 GLY A CA 1
ATOM 616 C C . GLY A 1 80 ? -18.344 36.062 -3.889 1 92.62 80 GLY A C 1
ATOM 617 O O . GLY A 1 80 ? -18.453 35.188 -4.754 1 92.62 80 GLY A O 1
ATOM 618 N N . LYS A 1 81 ? -17.906 37.312 -4.074 1 90.88 81 LYS A N 1
ATOM 619 C CA . LYS A 1 81 ? -17.531 37.781 -5.41 1 90.88 81 LYS A CA 1
ATOM 620 C C . LYS A 1 81 ? -16.031 37.625 -5.645 1 90.88 81 LYS A C 1
ATOM 622 O O . LYS A 1 81 ? -15.227 38.094 -4.84 1 90.88 81 LYS A O 1
ATOM 627 N N . TRP A 1 82 ? -15.766 36.844 -6.75 1 90.56 82 TRP A N 1
ATOM 628 C CA . TRP A 1 82 ? -14.383 36.719 -7.207 1 90.56 82 TRP A CA 1
ATOM 629 C C . TRP A 1 82 ? -13.992 37.906 -8.086 1 90.56 82 TRP A C 1
ATOM 631 O O . TRP A 1 82 ? -14.492 38.062 -9.195 1 90.56 82 TRP A O 1
ATOM 641 N N . GLN A 1 83 ? -13.07 38.75 -7.523 1 88.25 83 GLN A N 1
ATOM 642 C CA . GLN A 1 83 ? -12.789 40 -8.211 1 88.25 83 GLN A CA 1
ATOM 643 C C . GLN A 1 83 ? -11.297 40.312 -8.203 1 88.25 83 GLN A C 1
ATOM 645 O O . GLN A 1 83 ? -10.523 39.688 -7.484 1 88.25 83 GLN A O 1
ATOM 650 N N . LYS A 1 84 ? -10.945 41.219 -9.055 1 87.25 84 LYS A N 1
ATOM 651 C CA . LYS A 1 84 ? -9.562 41.656 -9.102 1 87.25 84 LYS A CA 1
ATOM 652 C C . LYS A 1 84 ? -9.18 42.406 -7.812 1 87.25 84 LYS A C 1
ATOM 654 O O . LYS A 1 84 ? -9.969 43.188 -7.277 1 87.25 84 LYS A O 1
ATOM 659 N N . SER A 1 85 ? -7.988 42.031 -7.352 1 85.88 85 SER A N 1
ATOM 660 C CA . SER A 1 85 ? -7.512 42.625 -6.113 1 85.88 85 SER A CA 1
ATOM 661 C C . SER A 1 85 ? -7.109 44.094 -6.336 1 85.88 85 SER A C 1
ATOM 663 O O . SER A 1 85 ? -6.613 44.438 -7.406 1 85.88 85 SER A O 1
ATOM 665 N N . THR A 1 86 ? -7.395 44.812 -5.391 1 79.75 86 THR A N 1
ATOM 666 C CA . THR A 1 86 ? -6.973 46.219 -5.422 1 79.75 86 THR A CA 1
ATOM 667 C C . THR A 1 86 ? -5.523 46.344 -4.965 1 79.75 86 THR A C 1
ATOM 669 O O . THR A 1 86 ? -4.875 47.344 -5.25 1 79.75 86 THR A O 1
ATOM 672 N N . GLY A 1 87 ? -5.09 45.25 -4.348 1 74.81 87 GLY A N 1
ATOM 673 C CA . GLY A 1 87 ? -3.721 45.25 -3.857 1 74.81 87 GLY A CA 1
ATOM 674 C C . GLY A 1 87 ? -2.723 44.688 -4.852 1 74.81 87 GLY A C 1
ATOM 675 O O . GLY A 1 87 ? -3.109 44.219 -5.914 1 74.81 87 GLY A O 1
ATOM 676 N N . SER A 1 88 ? -1.383 44.875 -4.59 1 72.44 88 SER A N 1
ATOM 677 C CA . SER A 1 88 ? -0.31 44.5 -5.504 1 72.44 88 SER A CA 1
ATOM 678 C C . SER A 1 88 ? 0.168 43.094 -5.246 1 72.44 88 SER A C 1
ATOM 680 O O . SER A 1 88 ? 0.864 42.5 -6.078 1 72.44 88 SER A O 1
ATOM 682 N N . LYS A 1 89 ? -0.304 42.5 -4.176 1 67.25 89 LYS A N 1
ATOM 683 C CA . LYS A 1 89 ? 0.317 41.25 -3.768 1 67.25 89 LYS A CA 1
ATOM 684 C C . LYS A 1 89 ? -0.347 40.062 -4.457 1 67.25 89 LYS A C 1
ATOM 686 O O . LYS A 1 89 ? 0.269 39 -4.617 1 67.25 89 LYS A O 1
ATOM 691 N N . GLN A 1 90 ? -1.637 40.219 -4.773 1 76.5 90 GLN A N 1
ATOM 692 C CA . GLN A 1 90 ? -2.338 39.156 -5.469 1 76.5 90 GLN A CA 1
ATOM 693 C C . GLN A 1 90 ? -3.238 39.688 -6.57 1 76.5 90 GLN A C 1
ATOM 695 O O . GLN A 1 90 ? -3.646 40.875 -6.52 1 76.5 90 GLN A O 1
ATOM 700 N N . GLU A 1 91 ? -3.461 38.906 -7.586 1 79.69 91 GLU A N 1
ATOM 701 C CA . GLU A 1 91 ? -4.219 39.375 -8.75 1 79.69 91 GLU A CA 1
ATOM 702 C C . GLU A 1 91 ? -5.719 39.344 -8.469 1 79.69 91 GLU A C 1
ATOM 704 O O . GLU A 1 91 ? -6.438 40.281 -8.867 1 79.69 91 GLU A O 1
ATOM 709 N N . MET A 1 92 ? -6.137 38.312 -7.785 1 87.31 92 MET A N 1
ATOM 710 C CA . MET A 1 92 ? -7.562 38.156 -7.527 1 87.31 92 MET A CA 1
ATOM 711 C C . MET A 1 92 ? -7.824 37.938 -6.039 1 87.31 92 MET A C 1
ATOM 713 O O . MET A 1 92 ? -6.938 37.5 -5.301 1 87.31 92 MET A O 1
ATOM 717 N N . GLU A 1 93 ? -8.961 38.344 -5.621 1 89.62 93 GLU A N 1
ATOM 718 C CA . GLU A 1 93 ? -9.391 38.156 -4.242 1 89.62 93 GLU A CA 1
ATOM 719 C C . GLU A 1 93 ? -10.891 37.875 -4.168 1 89.62 93 GLU A C 1
ATOM 721 O O . GLU A 1 93 ? -11.625 38.094 -5.129 1 89.62 93 GLU A O 1
ATOM 726 N N . LEU A 1 94 ? -11.242 37.25 -3.041 1 91.56 94 LEU A N 1
ATOM 727 C CA . LEU A 1 94 ? -12.641 36.938 -2.82 1 91.56 94 LEU A CA 1
ATOM 728 C C . LEU A 1 94 ? -13.266 37.875 -1.795 1 91.56 94 LEU A C 1
ATOM 730 O O . LEU A 1 94 ? -12.828 37.938 -0.646 1 91.56 94 LEU A O 1
ATOM 734 N N . PHE A 1 95 ? -14.211 38.625 -2.254 1 91.88 95 PHE A N 1
ATOM 735 C CA . PHE A 1 95 ? -14.977 39.469 -1.334 1 91.88 95 PHE A CA 1
ATOM 736 C C . PHE A 1 95 ? -16.141 38.688 -0.731 1 91.88 95 PHE A C 1
ATOM 738 O O . PHE A 1 95 ? -17.094 38.344 -1.432 1 91.88 95 PHE A O 1
ATOM 745 N N . ALA A 1 96 ? -16.078 38.5 0.543 1 92.38 96 ALA A N 1
ATOM 746 C CA . ALA A 1 96 ? -17.016 37.594 1.221 1 92.38 96 ALA A CA 1
ATOM 747 C C . ALA A 1 96 ? -18.375 38.25 1.384 1 92.38 96 ALA A C 1
ATOM 749 O O . ALA A 1 96 ? -18.484 39.375 1.89 1 92.38 96 ALA A O 1
ATOM 750 N N . GLU A 1 97 ? -19.375 37.562 0.956 1 90.69 97 GLU A N 1
ATOM 751 C CA . GLU A 1 97 ? -20.766 37.938 1.242 1 90.69 97 GLU A CA 1
ATOM 752 C C . GLU A 1 97 ? -21.344 37.062 2.363 1 90.69 97 GLU A C 1
ATOM 754 O O . GLU A 1 97 ? -22.188 37.531 3.125 1 90.69 97 GLU A O 1
ATOM 759 N N . LYS A 1 98 ? -20.938 35.844 2.33 1 90.25 98 LYS A N 1
ATOM 760 C CA . LYS A 1 98 ? -21.297 34.906 3.395 1 90.25 98 LYS A CA 1
ATOM 761 C C . LYS A 1 98 ? -20.062 34.188 3.928 1 90.25 98 LYS A C 1
ATOM 763 O O . LYS A 1 98 ? -19.25 33.688 3.152 1 90.25 98 LYS A O 1
ATOM 768 N N . LEU A 1 99 ? -19.844 34.312 5.199 1 90.94 99 LEU A N 1
ATOM 769 C CA . LEU A 1 99 ? -18.734 33.625 5.859 1 90.94 99 LEU A CA 1
ATOM 770 C C . LEU A 1 99 ? -19.234 32.781 7.023 1 90.94 99 LEU A C 1
ATOM 772 O O . LEU A 1 99 ? -19.891 33.281 7.93 1 90.94 99 LEU A O 1
ATOM 776 N N . GLU A 1 100 ? -19.031 31.531 6.918 1 90.62 100 GLU A N 1
ATOM 777 C CA . GLU A 1 100 ? -19.422 30.578 7.961 1 90.62 100 GLU A CA 1
ATOM 778 C C . GLU A 1 100 ? -18.188 29.938 8.602 1 90.62 100 GLU A C 1
ATOM 780 O O . GLU A 1 100 ? -17.359 29.359 7.906 1 90.62 100 GLU A O 1
ATOM 785 N N . VAL A 1 101 ? -18.094 30.078 9.883 1 91.25 101 VAL A N 1
ATOM 786 C CA . VAL A 1 101 ? -17.016 29.422 10.625 1 91.25 101 VAL A CA 1
ATOM 787 C C . VAL A 1 101 ? -17.5 28.078 11.164 1 91.25 101 VAL A C 1
ATOM 789 O O . VAL A 1 101 ? -18.453 28.016 11.938 1 91.25 101 VAL A O 1
ATOM 792 N N . TYR A 1 102 ? -16.859 27.016 10.781 1 91.69 102 TYR A N 1
ATOM 793 C CA . TYR A 1 102 ? -17.25 25.688 11.25 1 91.69 102 TYR A CA 1
ATOM 794 C C . TYR A 1 102 ? -16.688 25.438 12.648 1 91.69 102 TYR A C 1
ATOM 796 O O . TYR A 1 102 ? -17.406 24.922 13.516 1 91.69 102 TYR A O 1
ATOM 804 N N . SER A 1 103 ? -15.469 25.656 12.789 1 91.56 103 SER A N 1
ATOM 805 C CA . SER A 1 103 ? -14.789 25.422 14.055 1 91.56 103 SER A CA 1
ATOM 806 C C . SER A 1 103 ? -13.578 26.328 14.219 1 91.56 103 SER A C 1
ATOM 808 O O . SER A 1 103 ? -12.875 26.625 13.25 1 91.56 103 SER A O 1
ATOM 810 N N . ALA A 1 104 ? -13.367 26.719 15.43 1 89.5 104 ALA A N 1
ATOM 811 C CA . ALA A 1 104 ? -12.211 27.547 15.75 1 89.5 104 ALA A CA 1
ATOM 812 C C . ALA A 1 104 ? -11.062 26.703 16.297 1 89.5 104 ALA A C 1
ATOM 814 O O . ALA A 1 104 ? -11.281 25.625 16.844 1 89.5 104 ALA A O 1
ATOM 815 N N . ASP A 1 105 ? -9.93 27.172 16.016 1 88.62 105 ASP A N 1
ATOM 816 C CA . ASP A 1 105 ? -8.766 26.578 16.656 1 88.62 105 ASP A CA 1
ATOM 817 C C . ASP A 1 105 ? -8.469 27.25 18 1 88.62 105 ASP A C 1
ATOM 819 O O . ASP A 1 105 ? -8.156 28.438 18.031 1 88.62 105 ASP A O 1
ATOM 823 N N . ALA A 1 106 ? -8.586 26.484 19.031 1 85.38 106 ALA A N 1
ATOM 824 C CA . ALA A 1 106 ? -8.422 27.031 20.375 1 85.38 106 ALA A CA 1
ATOM 825 C C . ALA A 1 106 ? -6.969 27.422 20.625 1 85.38 106 ALA A C 1
ATOM 827 O O . ALA A 1 106 ? -6.688 28.281 21.469 1 85.38 106 ALA A O 1
ATOM 828 N N . ASN A 1 107 ? -6.082 26.812 19.906 1 79.75 107 ASN A N 1
ATOM 829 C CA . ASN A 1 107 ? -4.66 27.078 20.094 1 79.75 107 ASN A CA 1
ATOM 830 C C . ASN A 1 107 ? -3.9 27.047 18.766 1 79.75 107 ASN A C 1
ATOM 832 O O . ASN A 1 107 ? -3.086 26.156 18.531 1 79.75 107 ASN A O 1
ATOM 836 N N . PRO A 1 108 ? -4.105 28.156 17.938 1 70.38 108 PRO A N 1
ATOM 837 C CA . PRO A 1 108 ? -3.555 28.109 16.578 1 70.38 108 PRO A CA 1
ATOM 838 C C . PRO A 1 108 ? -2.029 28.141 16.562 1 70.38 108 PRO A C 1
ATOM 840 O O . PRO A 1 108 ? -1.41 27.641 15.617 1 70.38 108 PRO A O 1
ATOM 843 N N . ARG A 1 109 ? -1.364 28.953 17.422 1 61.81 109 ARG A N 1
ATOM 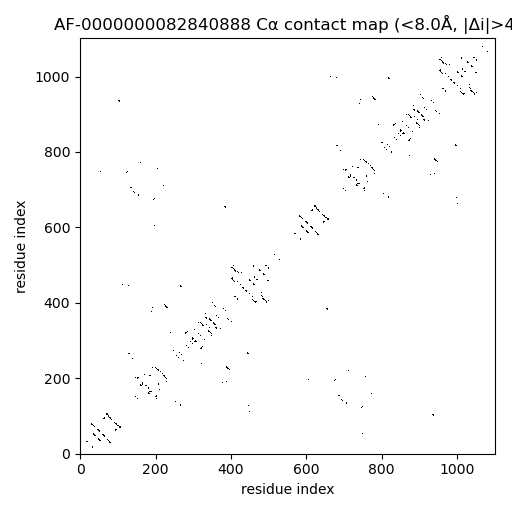844 C CA . ARG A 1 109 ? 0.073 29.203 17.359 1 61.81 109 ARG A CA 1
ATOM 845 C C . ARG A 1 109 ? 0.84 28.172 18.188 1 61.81 109 ARG A C 1
ATOM 847 O O . ARG A 1 109 ? 2.072 28.141 18.156 1 61.81 109 ARG A O 1
ATOM 854 N N . TYR A 1 110 ? -0.077 27.359 18.922 1 55.62 110 TYR A N 1
ATOM 855 C CA . TYR A 1 110 ? 0.639 26.562 19.906 1 55.62 110 TYR A CA 1
ATOM 856 C C . TYR A 1 110 ? 0.59 25.078 19.531 1 55.62 110 TYR A C 1
ATOM 858 O O . TYR A 1 110 ? -0.23 24.672 18.719 1 55.62 110 TYR A O 1
ATOM 866 N N . ASP A 1 111 ? 1.689 24.375 19.812 1 57.19 111 ASP A N 1
ATOM 867 C CA . ASP A 1 111 ? 1.898 22.922 19.781 1 57.19 111 ASP A CA 1
ATOM 868 C C . ASP A 1 111 ? 2.133 22.453 18.344 1 57.19 111 ASP A C 1
ATOM 870 O O . ASP A 1 111 ? 1.713 21.344 17.984 1 57.19 111 ASP A O 1
ATOM 874 N N . ILE A 1 112 ? 2.631 23.531 17.625 1 64.19 112 ILE A N 1
ATOM 875 C CA . ILE A 1 112 ? 2.891 23.125 16.234 1 64.19 112 ILE A CA 1
ATOM 876 C C . ILE A 1 112 ? 4.398 23.094 15.984 1 64.19 112 ILE A C 1
ATOM 878 O O . ILE A 1 112 ? 4.836 22.984 14.844 1 64.19 112 ILE A O 1
ATOM 882 N N . SER A 1 113 ? 5.012 23.188 17.234 1 59.22 113 SER A N 1
ATOM 883 C CA . SER A 1 113 ? 6.457 23.016 17.109 1 59.22 113 SER A CA 1
ATOM 884 C C . SER A 1 113 ? 6.809 21.594 16.719 1 59.22 113 SER A C 1
ATOM 886 O O . SER A 1 113 ? 6.012 20.672 16.906 1 59.22 113 SER A O 1
ATOM 888 N N . GLU A 1 114 ? 7.875 21.5 16.172 1 58.25 114 GLU A N 1
ATOM 889 C CA . GLU A 1 114 ? 8.312 20.188 15.742 1 58.25 114 GLU A CA 1
ATOM 890 C C . GLU A 1 114 ? 8.328 19.203 16.906 1 58.25 114 GLU A C 1
ATOM 892 O O . GLU A 1 114 ? 7.941 18.047 16.75 1 58.25 114 GLU A O 1
ATOM 897 N N . ASN A 1 115 ? 8.742 19.688 18.031 1 56.59 115 ASN A N 1
ATOM 898 C CA . ASN A 1 115 ? 8.781 18.828 19.203 1 56.59 115 ASN A CA 1
ATOM 899 C C . ASN A 1 115 ? 7.379 18.406 19.656 1 56.59 115 ASN A C 1
ATOM 901 O O . ASN A 1 115 ? 7.164 17.266 20.047 1 56.59 115 ASN A O 1
ATOM 905 N N . ASP A 1 116 ? 6.555 19.406 19.547 1 65.06 116 ASP A N 1
ATOM 906 C CA . ASP A 1 116 ? 5.176 19.094 19.906 1 65.06 116 ASP A CA 1
ATOM 907 C C . ASP A 1 116 ? 4.551 18.109 18.922 1 65.06 116 ASP A C 1
ATOM 909 O O . ASP A 1 116 ? 3.859 17.172 19.312 1 65.06 116 ASP A O 1
ATOM 913 N N . LEU A 1 117 ? 4.957 18.359 17.734 1 67.62 117 LEU A N 1
ATOM 914 C CA . LEU A 1 117 ? 4.34 17.562 16.688 1 67.62 117 LEU A CA 1
ATOM 915 C C . LEU A 1 117 ? 4.906 16.141 16.672 1 67.62 117 LEU A C 1
ATOM 917 O O . LEU A 1 117 ? 4.293 15.234 16.094 1 67.62 117 LEU A O 1
ATOM 921 N N . ARG A 1 118 ? 6.023 15.953 17.234 1 63.47 118 ARG A N 1
ATOM 922 C CA . ARG A 1 118 ? 6.559 14.609 17.406 1 63.47 118 ARG A CA 1
ATOM 923 C C . ARG A 1 118 ? 5.695 13.797 18.359 1 63.47 118 ARG A C 1
ATOM 925 O O . ARG A 1 118 ? 5.574 12.578 18.219 1 63.47 118 ARG A O 1
ATOM 932 N N . LYS A 1 119 ? 5.141 14.594 19.219 1 64.31 119 LYS A N 1
ATOM 933 C CA . LYS A 1 119 ? 4.316 13.93 20.219 1 64.31 119 LYS A CA 1
ATOM 934 C C . LYS A 1 119 ? 2.852 13.898 19.797 1 64.31 119 LYS A C 1
ATOM 936 O O . LYS A 1 119 ? 2.119 12.961 20.125 1 64.31 119 LYS A O 1
ATOM 941 N N . LYS A 1 120 ? 2.543 14.953 19.109 1 76.62 120 LYS A N 1
ATOM 942 C CA . LYS A 1 120 ? 1.151 15.078 18.688 1 76.62 120 LYS A CA 1
ATOM 943 C C . LYS A 1 120 ? 1.014 14.836 17.188 1 76.62 120 LYS A C 1
ATOM 945 O O . LYS A 1 120 ? 0.668 15.75 16.438 1 76.62 120 LYS A O 1
ATOM 950 N N . ILE A 1 121 ? 1.112 13.625 16.859 1 72.94 121 ILE A N 1
ATOM 951 C CA . ILE A 1 121 ? 1.14 13.219 15.461 1 72.94 121 ILE A CA 1
ATOM 952 C C . ILE A 1 121 ? -0.17 13.617 14.781 1 72.94 121 ILE A C 1
ATOM 954 O O . ILE A 1 121 ? -0.184 13.961 13.602 1 72.94 121 ILE A O 1
ATOM 958 N N . HIS A 1 122 ? -1.248 13.688 15.562 1 81.38 122 HIS A N 1
ATOM 959 C CA . HIS A 1 122 ? -2.57 13.977 15.023 1 81.38 122 HIS A CA 1
ATOM 960 C C . HIS A 1 122 ? -2.684 15.438 14.594 1 81.38 122 HIS A C 1
ATOM 962 O O . HIS A 1 122 ? -3.615 15.805 13.875 1 81.38 122 HIS A O 1
ATOM 968 N N . LEU A 1 123 ? -1.691 16.234 14.922 1 84.94 123 LEU A N 1
ATOM 969 C CA . LEU A 1 123 ? -1.721 17.656 14.57 1 84.94 123 LEU A CA 1
ATOM 970 C C . LEU A 1 123 ? -0.698 17.969 13.484 1 84.94 123 LEU A C 1
ATOM 972 O O . LEU A 1 123 ? -0.597 19.109 13.031 1 84.94 123 LEU A O 1
ATOM 976 N N . ARG A 1 124 ? -0.022 16.938 12.961 1 79.38 124 ARG A N 1
ATOM 977 C CA . ARG A 1 124 ? 1.097 17.141 12.047 1 79.38 124 ARG A CA 1
ATOM 978 C C . ARG A 1 124 ? 0.629 17.781 10.75 1 79.38 124 ARG A C 1
ATOM 980 O O . ARG A 1 124 ? 1.33 18.625 10.18 1 79.38 124 ARG A O 1
ATOM 987 N N . ALA A 1 125 ? -0.517 17.5 10.359 1 84 125 ALA A N 1
ATOM 988 C CA . ALA A 1 125 ? -1.002 18.016 9.086 1 84 125 ALA A CA 1
ATOM 989 C C . ALA A 1 125 ? -1.2 19.531 9.141 1 84 125 ALA A C 1
ATOM 991 O O . ALA A 1 125 ? -1.312 20.188 8.102 1 84 125 ALA A O 1
ATOM 992 N N . ARG A 1 126 ? -1.197 20.047 10.328 1 81.88 126 ARG A N 1
ATOM 993 C CA . ARG A 1 126 ? -1.427 21.484 10.5 1 81.88 126 ARG A CA 1
ATOM 994 C C . ARG A 1 126 ? -0.161 22.281 10.203 1 81.88 126 ARG A C 1
ATOM 996 O O . ARG A 1 126 ? -0.223 23.484 9.969 1 81.88 126 ARG A O 1
ATOM 1003 N N . SER A 1 127 ? 0.915 21.531 10.312 1 75 127 SER A N 1
ATOM 1004 C CA . SER A 1 127 ? 2.178 22.156 9.938 1 75 127 SER A CA 1
ATOM 1005 C C . SER A 1 127 ? 2.371 22.141 8.422 1 75 127 SER A C 1
ATOM 1007 O O . SER A 1 127 ? 2.209 21.109 7.781 1 75 127 SER A O 1
ATOM 1009 N N . VAL A 1 128 ? 2.715 23.297 7.934 1 71.69 128 VAL A N 1
ATOM 1010 C CA . VAL A 1 128 ? 2.92 23.422 6.492 1 71.69 128 VAL A CA 1
ATOM 1011 C C . VAL A 1 128 ? 4.031 22.453 6.055 1 71.69 128 VAL A C 1
ATOM 1013 O O . VAL A 1 128 ? 3.924 21.812 5.012 1 71.69 128 VAL A O 1
ATOM 1016 N N . GLY A 1 129 ? 5.047 22.391 6.836 1 72.38 129 GLY A N 1
ATOM 1017 C CA . GLY A 1 129 ? 6.145 21.5 6.523 1 72.38 129 GLY A CA 1
ATOM 1018 C C . GLY A 1 129 ? 5.727 20.031 6.473 1 72.38 129 GLY A C 1
ATOM 1019 O O . GLY A 1 129 ? 6.008 19.344 5.496 1 72.38 129 GLY A O 1
ATOM 1020 N N . PHE A 1 130 ? 5.012 19.656 7.434 1 78.62 130 PHE A N 1
ATOM 1021 C CA . PHE A 1 130 ? 4.598 18.25 7.496 1 78.62 130 PHE A CA 1
ATOM 1022 C C . PHE A 1 130 ? 3.547 17.953 6.434 1 78.62 130 PHE A C 1
ATOM 1024 O O . PHE A 1 130 ? 3.555 16.875 5.828 1 78.62 130 PHE A O 1
ATOM 1031 N N . ALA A 1 131 ? 2.664 18.891 6.25 1 82.75 131 ALA A N 1
ATOM 1032 C CA . ALA A 1 131 ? 1.665 18.719 5.199 1 82.75 131 ALA A CA 1
ATOM 1033 C C . ALA A 1 131 ? 2.326 18.562 3.834 1 82.75 131 ALA A C 1
ATOM 1035 O O . ALA A 1 131 ? 1.895 17.734 3.023 1 82.75 131 ALA A O 1
ATOM 1036 N N . SER A 1 132 ? 3.344 19.312 3.654 1 81.06 132 SER A N 1
ATOM 1037 C CA . SER A 1 132 ? 4.09 19.234 2.402 1 81.06 132 SER A CA 1
ATOM 1038 C C . SER A 1 132 ? 4.773 17.875 2.252 1 81.06 132 SER A C 1
ATOM 1040 O O . SER A 1 132 ? 4.762 17.281 1.17 1 81.06 132 SER A O 1
ATOM 1042 N N . VAL A 1 133 ? 5.301 17.406 3.303 1 81.31 133 VAL A N 1
ATOM 1043 C CA . VAL A 1 133 ? 5.984 16.109 3.285 1 81.31 133 VAL A CA 1
ATOM 1044 C C . VAL A 1 133 ? 4.977 15 2.998 1 81.31 133 VAL A C 1
ATOM 1046 O O . VAL A 1 133 ? 5.246 14.102 2.199 1 81.31 133 VAL A O 1
ATOM 1049 N N . LEU A 1 134 ? 3.869 15.133 3.654 1 86.12 134 LEU A N 1
ATOM 1050 C CA . LEU A 1 134 ? 2.84 14.117 3.453 1 86.12 134 LEU A CA 1
ATOM 1051 C C . LEU A 1 134 ? 2.34 14.125 2.014 1 86.12 134 LEU A C 1
ATOM 1053 O O . LEU A 1 134 ? 2.141 13.07 1.413 1 86.12 134 LEU A O 1
ATOM 1057 N N . THR A 1 135 ? 2.182 15.297 1.504 1 88.44 135 THR A N 1
ATOM 1058 C CA . THR A 1 135 ? 1.748 15.438 0.118 1 88.44 135 THR A CA 1
ATOM 1059 C C . THR A 1 135 ? 2.814 14.906 -0.837 1 88.44 135 THR A C 1
ATOM 1061 O O . THR A 1 135 ? 2.506 14.172 -1.776 1 88.44 135 THR A O 1
ATOM 1064 N N . GLY A 1 136 ? 4.055 15.312 -0.576 1 87.44 136 GLY A N 1
ATOM 1065 C CA . GLY A 1 136 ? 5.156 14.82 -1.386 1 87.44 136 GLY A CA 1
ATOM 1066 C C . GLY A 1 136 ? 5.301 13.305 -1.332 1 87.44 136 GLY A C 1
ATOM 1067 O O . GLY A 1 136 ? 5.516 12.664 -2.361 1 87.44 136 GLY A O 1
ATOM 1068 N N . ARG A 1 137 ? 5.188 12.742 -0.173 1 89.06 137 ARG A N 1
ATOM 1069 C CA . ARG A 1 137 ? 5.266 11.297 0.001 1 89.06 137 ARG A CA 1
ATOM 1070 C C . ARG A 1 137 ? 4.172 10.586 -0.789 1 89.06 137 ARG A C 1
ATOM 1072 O O . ARG A 1 137 ? 4.398 9.516 -1.356 1 89.06 137 ARG A O 1
ATOM 1079 N N . SER A 1 138 ? 3.01 11.164 -0.769 1 92.69 138 SER A N 1
ATOM 1080 C CA . SER A 1 138 ? 1.897 10.609 -1.534 1 92.69 138 SER A CA 1
ATOM 1081 C C . SER A 1 138 ? 2.227 10.547 -3.021 1 92.69 138 SER A C 1
ATOM 1083 O O . SER A 1 138 ? 1.936 9.555 -3.688 1 92.69 138 SER A O 1
ATOM 1085 N N . ILE A 1 139 ? 2.83 11.594 -3.527 1 91.94 139 ILE A N 1
ATOM 1086 C CA . ILE A 1 139 ? 3.184 11.648 -4.941 1 91.94 139 ILE A CA 1
ATOM 1087 C C . ILE A 1 139 ? 4.238 10.594 -5.25 1 91.94 139 ILE A C 1
ATOM 1089 O O . ILE A 1 139 ? 4.109 9.844 -6.223 1 91.94 139 ILE A O 1
ATOM 1093 N N . ILE A 1 140 ? 5.25 10.484 -4.43 1 91.5 140 ILE A N 1
ATOM 1094 C CA . ILE A 1 140 ? 6.32 9.516 -4.637 1 91.5 140 ILE A CA 1
ATOM 1095 C C . ILE A 1 140 ? 5.754 8.102 -4.543 1 91.5 140 ILE A C 1
ATOM 1097 O O . ILE A 1 140 ? 6.152 7.215 -5.301 1 91.5 140 ILE A O 1
ATOM 1101 N N . PHE A 1 141 ? 4.891 7.926 -3.598 1 93.88 141 PHE A N 1
ATOM 1102 C CA . PHE A 1 141 ? 4.211 6.645 -3.441 1 93.88 141 PHE A CA 1
ATOM 1103 C C . PHE A 1 141 ? 3.516 6.238 -4.734 1 93.88 141 PHE A C 1
ATOM 1105 O O . PHE A 1 141 ? 3.697 5.117 -5.215 1 93.88 141 PHE A O 1
ATOM 1112 N N . GLN A 1 142 ? 2.756 7.094 -5.293 1 93.81 142 GLN A N 1
ATOM 1113 C CA . GLN A 1 142 ? 2.037 6.824 -6.531 1 93.81 142 GLN A CA 1
ATOM 1114 C C . GLN A 1 142 ? 3.004 6.551 -7.68 1 93.81 142 GLN A C 1
ATOM 1116 O O . GLN A 1 142 ? 2.805 5.617 -8.461 1 93.81 142 GLN A O 1
ATOM 1121 N N . GLU A 1 143 ? 3.998 7.355 -7.766 1 93.75 143 GLU A N 1
ATOM 1122 C CA . GLU A 1 143 ? 4.965 7.223 -8.852 1 93.75 143 GLU A CA 1
ATOM 1123 C C . GLU A 1 143 ? 5.766 5.93 -8.727 1 93.75 143 GLU A C 1
ATOM 1125 O O . GLU A 1 143 ? 6.176 5.344 -9.727 1 93.75 143 GLU A O 1
ATOM 1130 N N . THR A 1 144 ? 5.988 5.488 -7.508 1 95.62 144 THR A N 1
ATOM 1131 C CA . THR A 1 144 ? 6.652 4.207 -7.285 1 95.62 144 THR A CA 1
ATOM 1132 C C . THR A 1 144 ? 5.844 3.066 -7.891 1 95.62 144 THR A C 1
ATOM 1134 O O . THR A 1 144 ? 6.387 2.223 -8.609 1 95.62 144 THR A O 1
ATOM 1137 N N . HIS A 1 145 ? 4.574 3.072 -7.594 1 95.94 145 HIS A N 1
ATOM 1138 C CA . HIS A 1 145 ? 3.719 2.037 -8.172 1 95.94 145 HIS A CA 1
ATOM 1139 C C . HIS A 1 145 ? 3.693 2.123 -9.688 1 95.94 145 HIS A C 1
ATOM 1141 O O . HIS A 1 145 ? 3.73 1.1 -10.375 1 95.94 145 HIS A O 1
ATOM 1147 N N . HIS A 1 146 ? 3.695 3.324 -10.211 1 94.38 146 HIS A N 1
ATOM 1148 C CA . HIS A 1 146 ? 3.707 3.516 -11.656 1 94.38 146 HIS A CA 1
ATOM 1149 C C . HIS A 1 146 ? 4.992 2.975 -12.273 1 94.38 146 HIS A C 1
ATOM 1151 O O . HIS A 1 146 ? 4.961 2.34 -13.328 1 94.38 146 HIS A O 1
ATOM 1157 N N . PHE A 1 147 ? 6.082 3.24 -11.641 1 95.69 147 PHE A N 1
ATOM 1158 C CA . PHE A 1 147 ? 7.383 2.777 -12.117 1 95.69 147 PHE A CA 1
ATOM 1159 C C . PHE A 1 147 ? 7.387 1.264 -12.289 1 95.69 147 PHE A C 1
ATOM 1161 O O . PHE A 1 147 ? 7.777 0.757 -13.344 1 95.69 147 PHE A O 1
ATOM 1168 N N . PHE A 1 148 ? 6.945 0.52 -11.328 1 97.19 148 PHE A N 1
ATOM 1169 C CA . PHE A 1 148 ? 7.004 -0.937 -11.367 1 97.19 148 PHE A CA 1
ATOM 1170 C C . PHE A 1 148 ? 5.941 -1.497 -12.305 1 97.19 148 PHE A C 1
ATOM 1172 O O . PHE A 1 148 ? 6.195 -2.449 -13.039 1 97.19 148 PHE A O 1
ATOM 1179 N N . ALA A 1 149 ? 4.777 -0.882 -12.297 1 92.88 149 ALA A N 1
ATOM 1180 C CA . ALA A 1 149 ? 3.717 -1.34 -13.188 1 92.88 149 ALA A CA 1
ATOM 1181 C C . ALA A 1 149 ? 4.129 -1.188 -14.656 1 92.88 149 ALA A C 1
ATOM 1183 O O . ALA A 1 149 ? 3.867 -2.072 -15.469 1 92.88 149 ALA A O 1
ATOM 1184 N N . SER A 1 150 ? 4.805 -0.084 -14.977 1 92.75 150 SER A N 1
ATOM 1185 C CA . SER A 1 150 ? 5.211 0.192 -16.359 1 92.75 150 SER A CA 1
ATOM 1186 C C . SER A 1 150 ? 6.305 -0.772 -16.812 1 92.75 150 SER A C 1
ATOM 1188 O O . SER A 1 150 ? 6.59 -0.874 -18 1 92.75 150 SER A O 1
ATOM 1190 N N . ARG A 1 151 ? 6.867 -1.464 -15.906 1 92.75 151 ARG A N 1
ATOM 1191 C CA . ARG A 1 151 ? 7.91 -2.439 -16.203 1 92.75 151 ARG A CA 1
ATOM 1192 C C . ARG A 1 151 ? 7.406 -3.863 -15.992 1 92.75 151 ARG A C 1
ATOM 1194 O O . ARG A 1 151 ? 8.195 -4.781 -15.781 1 92.75 151 ARG A O 1
ATOM 1201 N N . GLU A 1 152 ? 6.074 -4 -15.836 1 89.38 152 GLU A N 1
ATOM 1202 C CA . GLU A 1 152 ? 5.352 -5.266 -15.852 1 89.38 152 GLU A CA 1
ATOM 1203 C C . GLU A 1 152 ? 5.555 -6.035 -14.555 1 89.38 152 GLU A C 1
ATOM 1205 O O . GLU A 1 152 ? 5.508 -7.266 -14.539 1 89.38 152 GLU A O 1
ATOM 1210 N N . PHE A 1 153 ? 5.918 -5.332 -13.508 1 96.12 153 PHE A N 1
ATOM 1211 C CA . PHE A 1 153 ? 5.918 -5.965 -12.195 1 96.12 153 PHE A CA 1
ATOM 1212 C C . PHE A 1 153 ? 4.496 -6.145 -11.672 1 96.12 153 PHE A C 1
ATOM 1214 O O . PHE A 1 153 ? 3.646 -5.273 -11.867 1 96.12 153 PHE A O 1
ATOM 1221 N N . ILE A 1 154 ? 4.242 -7.227 -11.016 1 94.75 154 ILE A N 1
ATOM 1222 C CA . ILE A 1 154 ? 2.953 -7.5 -10.391 1 94.75 154 ILE A CA 1
ATOM 1223 C C . ILE A 1 154 ? 3.027 -7.191 -8.898 1 94.75 154 ILE A C 1
ATOM 1225 O O . ILE A 1 154 ? 3.916 -7.688 -8.203 1 94.75 154 ILE A O 1
ATOM 1229 N N . HIS A 1 155 ? 2.139 -6.316 -8.445 1 96.31 155 HIS A N 1
ATOM 1230 C CA . HIS A 1 155 ? 2.076 -6 -7.023 1 96.31 155 HIS A CA 1
ATOM 1231 C C . HIS A 1 155 ? 1.479 -7.156 -6.227 1 96.31 155 HIS A C 1
ATOM 1233 O O . HIS A 1 155 ? 0.427 -7.688 -6.59 1 96.31 155 HIS A O 1
ATOM 1239 N N . ILE A 1 156 ? 2.184 -7.535 -5.121 1 92.62 156 ILE A N 1
ATOM 1240 C CA . ILE A 1 156 ? 1.729 -8.625 -4.262 1 92.62 156 ILE A CA 1
ATOM 1241 C C . ILE A 1 156 ? 1.567 -8.117 -2.832 1 92.62 156 ILE A C 1
ATOM 1243 O O . ILE A 1 156 ? 2.473 -7.484 -2.285 1 92.62 156 ILE A O 1
ATOM 1247 N N . GLU A 1 157 ? 0.408 -8.32 -2.273 1 86.69 157 GLU A N 1
ATOM 1248 C CA . GLU A 1 157 ? 0.223 -8.078 -0.844 1 86.69 157 GLU A CA 1
ATOM 1249 C C . GLU A 1 157 ? 0.669 -9.289 -0.024 1 86.69 157 GLU A C 1
ATOM 1251 O O . GLU A 1 157 ? -0.025 -10.305 0.021 1 86.69 157 GLU A O 1
ATOM 1256 N N . THR A 1 158 ? 1.729 -9.133 0.597 1 84.88 158 THR A N 1
ATOM 1257 C CA . THR A 1 158 ? 2.266 -10.234 1.388 1 84.88 158 THR A CA 1
ATOM 1258 C C . THR A 1 158 ? 1.715 -10.195 2.811 1 84.88 158 THR A C 1
ATOM 1260 O O . THR A 1 158 ? 1.393 -9.125 3.328 1 84.88 158 THR A O 1
ATOM 1263 N N . PRO A 1 159 ? 1.642 -11.32 3.369 1 78.31 159 PRO A N 1
ATOM 1264 C CA . PRO A 1 159 ? 1.163 -11.352 4.754 1 78.31 159 PRO A CA 1
ATOM 1265 C C . PRO A 1 159 ? 2.08 -10.602 5.715 1 78.31 159 PRO A C 1
ATOM 1267 O O . PRO A 1 159 ? 3.303 -10.625 5.551 1 78.31 159 PRO A O 1
ATOM 1270 N N . LYS A 1 160 ? 1.414 -9.992 6.699 1 77.19 160 LYS A N 1
ATOM 1271 C CA . LYS A 1 160 ? 2.18 -9.305 7.73 1 77.19 160 LYS A CA 1
ATOM 1272 C C . LYS A 1 160 ? 2.287 -10.156 8.992 1 77.19 160 LYS A C 1
ATOM 1274 O O . LYS A 1 160 ? 3.227 -9.992 9.773 1 77.19 160 LYS A O 1
ATOM 1279 N N . LEU A 1 161 ? 1.283 -10.938 9.203 1 67.88 161 LEU A N 1
ATOM 1280 C CA . LEU A 1 161 ? 1.338 -11.922 10.273 1 67.88 161 LEU A CA 1
ATOM 1281 C C . LEU A 1 161 ? 1.951 -13.227 9.781 1 67.88 161 LEU A C 1
ATOM 1283 O O . LEU A 1 161 ? 1.478 -13.812 8.797 1 67.88 161 LEU A O 1
ATOM 1287 N N . THR A 1 162 ? 3.049 -13.562 10.312 1 60.75 162 THR A N 1
ATOM 1288 C CA . THR A 1 162 ? 3.736 -14.75 9.836 1 60.75 162 THR A CA 1
ATOM 1289 C C . THR A 1 162 ? 4.18 -15.625 11 1 60.75 162 THR A C 1
ATOM 1291 O O . THR A 1 162 ? 4.352 -15.141 12.117 1 60.75 162 THR A O 1
ATOM 1294 N N . LYS A 1 163 ? 4.227 -16.922 10.68 1 57.53 163 LYS A N 1
ATOM 1295 C CA . LYS A 1 163 ? 4.762 -17.844 11.68 1 57.53 163 LYS A CA 1
ATOM 1296 C C . LYS A 1 163 ? 6.285 -17.859 11.641 1 57.53 163 LYS A C 1
ATOM 1298 O O . LYS A 1 163 ? 6.926 -18.344 12.578 1 57.53 163 LYS A O 1
ATOM 1303 N N . ASN A 1 164 ? 6.809 -17.391 10.531 1 50.94 164 ASN A N 1
ATOM 1304 C CA . ASN A 1 164 ? 8.25 -17.5 10.344 1 50.94 164 ASN A CA 1
ATOM 1305 C C . ASN A 1 164 ? 8.945 -16.156 10.539 1 50.94 164 ASN A C 1
ATOM 1307 O O . ASN A 1 164 ? 8.383 -15.109 10.195 1 50.94 164 ASN A O 1
ATOM 1311 N N . ASP A 1 165 ? 9.906 -16.141 11.391 1 46.62 165 ASP A N 1
ATOM 1312 C CA . ASP A 1 165 ? 10.766 -14.969 11.453 1 46.62 165 ASP A CA 1
ATOM 1313 C C . ASP A 1 165 ? 11.648 -14.859 10.211 1 46.62 165 ASP A C 1
ATOM 1315 O O . ASP A 1 165 ? 12.469 -15.742 9.953 1 46.62 165 ASP A O 1
ATOM 1319 N N . CYS A 1 166 ? 11.102 -14.25 9.164 1 45.97 166 CYS A N 1
ATOM 1320 C CA . CYS A 1 166 ? 11.742 -14.195 7.855 1 45.97 166 CYS A CA 1
ATOM 1321 C C . CYS A 1 166 ? 13.258 -14.164 7.992 1 45.97 166 CYS A C 1
ATOM 1323 O O . CYS A 1 166 ? 13.969 -14.82 7.227 1 45.97 166 CYS A O 1
ATOM 1325 N N . GLU A 1 167 ? 13.828 -13.094 8.664 1 44.5 167 GLU A N 1
ATOM 1326 C CA . GLU A 1 167 ? 15.281 -12.945 8.625 1 44.5 167 GLU A CA 1
ATOM 1327 C C . GLU A 1 167 ? 15.945 -13.672 9.789 1 44.5 167 GLU A C 1
ATOM 1329 O O . GLU A 1 167 ? 17.172 -13.711 9.891 1 44.5 167 GLU A O 1
ATOM 1334 N N . GLY A 1 168 ? 15.148 -14.703 10.406 1 41.53 168 GLY A N 1
ATOM 1335 C CA . GLY A 1 168 ? 15.781 -15.453 11.484 1 41.53 168 GLY A CA 1
ATOM 1336 C C . GLY A 1 168 ? 16.359 -14.562 12.562 1 41.53 168 GLY A C 1
ATOM 1337 O O . GLY A 1 168 ? 17.109 -15.031 13.43 1 41.53 168 GLY A O 1
ATOM 1338 N N . GLY A 1 169 ? 16.266 -13.336 12.438 1 43 169 GLY A N 1
ATOM 1339 C CA . GLY A 1 169 ? 17.141 -12.547 13.289 1 43 169 GLY A CA 1
ATOM 1340 C C . GLY A 1 169 ? 16.5 -12.18 14.617 1 43 169 GLY A C 1
ATOM 1341 O O . GLY A 1 169 ? 17.078 -11.43 15.406 1 43 169 GLY A O 1
ATOM 1342 N N . GLY A 1 170 ? 15.461 -12.906 15.016 1 41.28 170 GLY A N 1
ATOM 1343 C CA . GLY A 1 170 ? 14.969 -12.773 16.375 1 41.28 170 GLY A CA 1
ATOM 1344 C C . GLY A 1 170 ? 14.258 -11.453 16.625 1 41.28 170 GLY A C 1
ATOM 1345 O O . GLY A 1 170 ? 13.789 -11.195 17.734 1 41.28 170 GLY A O 1
ATOM 1346 N N . ASN A 1 171 ? 14.133 -10.617 15.719 1 43.69 171 ASN A N 1
ATOM 1347 C CA . ASN A 1 171 ? 13.641 -9.273 16.016 1 43.69 171 ASN A CA 1
ATOM 1348 C C . ASN A 1 171 ? 12.203 -9.086 15.547 1 43.69 171 ASN A C 1
ATOM 1350 O O . ASN A 1 171 ? 11.805 -7.984 15.172 1 43.69 171 ASN A O 1
ATOM 1354 N N . ALA A 1 172 ? 11.453 -10.25 15.633 1 43.19 172 ALA A N 1
ATOM 1355 C CA . ALA A 1 172 ? 10.07 -10.109 15.195 1 43.19 172 ALA A CA 1
ATOM 1356 C C . ALA A 1 172 ? 9.133 -9.953 16.391 1 43.19 172 ALA A C 1
ATOM 1358 O O . ALA A 1 172 ? 9.359 -10.547 17.438 1 43.19 172 ALA A O 1
ATOM 1359 N N . TYR A 1 173 ? 8.062 -9.016 16.266 1 50.09 173 TYR A N 1
ATOM 1360 C CA . TYR A 1 173 ? 7.023 -8.867 17.281 1 50.09 173 TYR A CA 1
ATOM 1361 C C . TYR A 1 173 ? 6.16 -10.117 17.359 1 50.09 173 TYR A C 1
ATOM 1363 O O . TYR A 1 173 ? 5.672 -10.609 16.344 1 50.09 173 TYR A O 1
ATOM 1371 N N . ALA A 1 174 ? 6.129 -10.711 18.578 1 50.78 174 ALA A N 1
ATOM 1372 C CA . ALA A 1 174 ? 5.188 -11.805 18.781 1 50.78 174 ALA 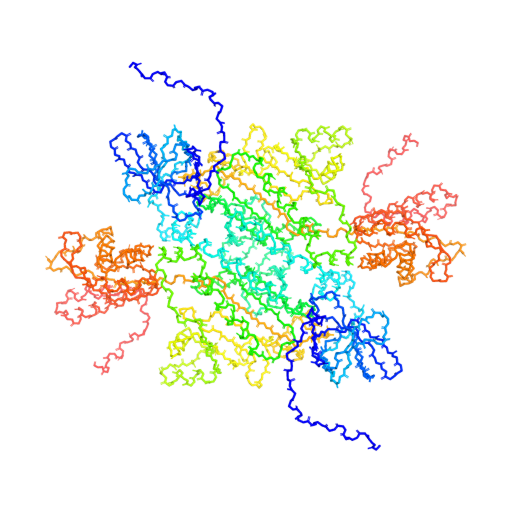A CA 1
ATOM 1373 C C . ALA A 1 174 ? 3.775 -11.273 19.016 1 50.78 174 ALA A C 1
ATOM 1375 O O . ALA A 1 174 ? 3.592 -10.266 19.703 1 50.78 174 ALA A O 1
ATOM 1376 N N . VAL A 1 175 ? 2.869 -11.664 18.234 1 55.47 175 VAL A N 1
ATOM 1377 C CA . VAL A 1 175 ? 1.46 -11.328 18.422 1 55.47 175 VAL A CA 1
ATOM 1378 C C . VAL A 1 175 ? 0.775 -12.43 19.234 1 55.47 175 VAL A C 1
ATOM 1380 O O . VAL A 1 175 ? 0.989 -13.617 18.984 1 55.47 175 VAL A O 1
ATOM 1383 N N . ASP A 1 176 ? 0.383 -12.188 20.5 1 47.41 176 ASP A N 1
ATOM 1384 C CA . ASP A 1 176 ? -0.229 -13.156 21.406 1 47.41 176 ASP A CA 1
ATOM 1385 C C . ASP A 1 176 ? -1.5 -13.742 20.797 1 47.41 176 ASP A C 1
ATOM 1387 O O . ASP A 1 176 ? -2.48 -13.031 20.578 1 47.41 176 ASP A O 1
ATOM 1391 N N . GLU A 1 177 ? -1.314 -14.812 20.031 1 47.94 177 GLU A N 1
ATOM 1392 C CA . GLU A 1 177 ? -2.516 -15.594 19.766 1 47.94 177 GLU A CA 1
ATOM 1393 C C . GLU A 1 177 ? -2.545 -16.859 20.609 1 47.94 177 GLU A C 1
ATOM 1395 O O . GLU A 1 177 ? -1.495 -17.406 20.969 1 47.94 177 GLU A O 1
ATOM 1400 N N . ALA A 1 178 ? -3.711 -17.172 21.109 1 42.84 178 ALA A N 1
ATOM 1401 C CA . ALA A 1 178 ? -3.963 -18.344 21.953 1 42.84 178 ALA A CA 1
ATOM 1402 C C . ALA A 1 178 ? -3.129 -19.531 21.5 1 42.84 178 ALA A C 1
ATOM 1404 O O . ALA A 1 178 ? -3.605 -20.375 20.734 1 42.84 178 ALA A O 1
ATOM 1405 N N . GLY A 1 179 ? -1.78 -19.625 21.922 1 44.09 179 GLY A N 1
ATOM 1406 C CA . GLY A 1 179 ? -0.959 -20.812 21.875 1 44.09 179 GLY A CA 1
ATOM 1407 C C . GLY A 1 179 ? 0.059 -20.797 20.75 1 44.09 179 GLY A C 1
ATOM 1408 O O . GLY A 1 179 ? 0.946 -21.656 20.688 1 44.09 179 GLY A O 1
ATOM 1409 N N . SER A 1 180 ? -0.264 -20.203 19.609 1 48.16 180 SER A N 1
ATOM 1410 C CA . SER A 1 180 ? 0.731 -20.297 18.547 1 48.16 180 SER A CA 1
ATOM 1411 C C . SER A 1 180 ? 1.442 -18.953 18.344 1 48.16 180 SER A C 1
ATOM 1413 O O . SER A 1 180 ? 0.858 -17.891 18.578 1 48.16 180 SER A O 1
ATOM 1415 N N . SER A 1 181 ? 2.746 -18.969 18.312 1 54.91 181 SER A N 1
ATOM 1416 C CA . SER A 1 181 ? 3.582 -17.781 18.172 1 54.91 181 SER A CA 1
ATOM 1417 C C . SER A 1 181 ? 3.463 -17.172 16.781 1 54.91 181 SER A C 1
ATOM 1419 O O . SER A 1 181 ? 3.752 -17.844 15.789 1 54.91 181 SER A O 1
ATOM 1421 N N . ILE A 1 182 ? 2.648 -16.234 16.531 1 62.12 182 ILE A N 1
ATOM 1422 C CA . ILE A 1 182 ? 2.547 -15.445 15.305 1 62.12 182 ILE A CA 1
ATOM 1423 C C . ILE A 1 182 ? 3.344 -14.156 15.453 1 62.12 182 ILE A C 1
ATOM 1425 O O . ILE A 1 182 ? 3.373 -13.555 16.531 1 62.12 182 ILE A O 1
ATOM 1429 N N . TYR A 1 183 ? 4.148 -13.875 14.352 1 65.5 183 TYR A N 1
ATOM 1430 C CA . TYR A 1 183 ? 5.023 -12.711 14.367 1 65.5 183 TYR A CA 1
ATOM 1431 C C . TYR A 1 183 ? 4.641 -11.727 13.273 1 65.5 183 TYR A C 1
ATOM 1433 O O . TYR A 1 183 ? 3.977 -12.102 12.297 1 65.5 183 TYR A O 1
ATOM 1441 N N . LEU A 1 184 ? 4.984 -10.555 13.594 1 70.94 184 LEU A N 1
ATOM 1442 C CA . LEU A 1 184 ? 4.93 -9.562 12.523 1 70.94 184 LEU A CA 1
ATOM 1443 C C . LEU A 1 184 ? 6.156 -9.664 11.625 1 70.94 184 LEU A C 1
ATOM 1445 O O . LEU A 1 184 ? 7.27 -9.883 12.109 1 70.94 184 LEU A O 1
ATOM 1449 N N . THR A 1 185 ? 5.938 -9.469 10.398 1 71.5 185 THR A N 1
ATOM 1450 C CA . THR A 1 185 ? 6.988 -9.742 9.422 1 71.5 185 THR A CA 1
ATOM 1451 C C . THR A 1 185 ? 7.996 -8.602 9.383 1 71.5 185 THR A C 1
ATOM 1453 O O . THR A 1 185 ? 7.621 -7.43 9.469 1 71.5 185 THR A O 1
ATOM 1456 N N . VAL A 1 186 ? 9.227 -8.961 9.188 1 70.94 186 VAL A N 1
ATOM 1457 C CA . VAL A 1 186 ? 10.305 -7.984 9.055 1 70.94 186 VAL A CA 1
ATOM 1458 C C . VAL A 1 186 ? 10.555 -7.699 7.574 1 70.94 186 VAL A C 1
ATOM 1460 O O . VAL A 1 186 ? 11.133 -6.668 7.227 1 70.94 186 VAL A O 1
ATOM 1463 N N . SER A 1 187 ? 10.172 -8.625 6.766 1 82.94 187 SER A N 1
ATOM 1464 C CA . SER A 1 187 ? 10.406 -8.5 5.332 1 82.94 187 SER A CA 1
ATOM 1465 C C . SER A 1 187 ? 9.453 -9.375 4.531 1 82.94 187 SER A C 1
ATOM 1467 O O . SER A 1 187 ? 8.992 -10.406 5.023 1 82.94 187 SER A O 1
ATOM 1469 N N . ALA A 1 188 ? 9.219 -8.945 3.314 1 87.38 188 ALA A N 1
ATOM 1470 C CA . ALA A 1 188 ? 8.344 -9.695 2.414 1 87.38 188 ALA A CA 1
ATOM 1471 C C . ALA A 1 188 ? 9.156 -10.539 1.435 1 87.38 188 ALA A C 1
ATOM 1473 O O . ALA A 1 188 ? 8.594 -11.219 0.579 1 87.38 188 ALA A O 1
ATOM 1474 N N . GLN A 1 189 ? 10.383 -10.594 1.594 1 90.5 189 GLN A N 1
ATOM 1475 C CA . GLN A 1 189 ? 11.289 -11.109 0.574 1 90.5 189 GLN A CA 1
ATOM 1476 C C . GLN A 1 189 ? 11 -12.578 0.262 1 90.5 189 GLN A C 1
ATOM 1478 O O . GLN A 1 189 ? 10.898 -12.961 -0.905 1 90.5 189 GLN A O 1
ATOM 1483 N N . LEU A 1 190 ? 10.867 -13.445 1.256 1 90 190 LEU A N 1
ATOM 1484 C CA . LEU A 1 190 ? 10.672 -14.867 1.025 1 90 190 LEU A CA 1
ATOM 1485 C C . LEU A 1 190 ? 9.352 -15.125 0.304 1 90 190 LEU A C 1
ATOM 1487 O O . LEU A 1 190 ? 9.297 -15.938 -0.621 1 90 190 LEU A O 1
ATOM 1491 N N . HIS A 1 191 ? 8.359 -14.406 0.715 1 89.56 191 HIS A N 1
ATOM 1492 C CA . HIS A 1 191 ? 7.055 -14.57 0.084 1 89.56 191 HIS A CA 1
ATOM 1493 C C . HIS A 1 191 ? 7.07 -14.062 -1.354 1 89.56 191 HIS A C 1
ATOM 1495 O O . HIS A 1 191 ? 6.465 -14.672 -2.24 1 89.56 191 HIS A O 1
ATOM 1501 N N . LEU A 1 192 ? 7.691 -12.969 -1.567 1 94.31 192 LEU A N 1
ATOM 1502 C CA . LEU A 1 192 ? 7.801 -12.43 -2.92 1 94.31 192 LEU A CA 1
ATOM 1503 C C . LEU A 1 192 ? 8.562 -13.398 -3.824 1 94.31 192 LEU A C 1
ATOM 1505 O O . LEU A 1 192 ? 8.203 -13.57 -4.992 1 94.31 192 LEU A O 1
ATOM 1509 N N . GLU A 1 193 ? 9.609 -13.984 -3.27 1 95.06 193 GLU A N 1
ATOM 1510 C CA . GLU A 1 193 ? 10.375 -14.945 -4.059 1 95.06 193 GLU A CA 1
ATOM 1511 C C . GLU A 1 193 ? 9.516 -16.125 -4.484 1 95.06 193 GLU A C 1
ATOM 1513 O O . GLU A 1 193 ? 9.609 -16.594 -5.621 1 95.06 193 GLU A O 1
ATOM 1518 N N . ALA A 1 194 ? 8.703 -16.547 -3.598 1 92 194 ALA A N 1
ATOM 1519 C CA . ALA A 1 194 ? 7.793 -17.641 -3.92 1 92 194 ALA A CA 1
ATOM 1520 C C . ALA A 1 194 ? 6.852 -17.266 -5.055 1 92 194 ALA A C 1
ATOM 1522 O O . ALA A 1 194 ? 6.582 -18.062 -5.949 1 92 194 ALA A O 1
ATOM 1523 N N . MET A 1 195 ? 6.406 -16.047 -5.043 1 93.44 195 MET A N 1
ATOM 1524 C CA . MET A 1 195 ? 5.496 -15.578 -6.086 1 93.44 195 MET A CA 1
ATOM 1525 C C . MET A 1 195 ? 6.234 -15.375 -7.406 1 93.44 195 MET A C 1
ATOM 1527 O O . MET A 1 195 ? 5.695 -15.664 -8.477 1 93.44 195 MET A O 1
ATOM 1531 N N . ALA A 1 196 ? 7.48 -14.914 -7.348 1 94.44 196 ALA A N 1
ATOM 1532 C CA . ALA A 1 196 ? 8.289 -14.68 -8.539 1 94.44 196 ALA A CA 1
ATOM 1533 C C . ALA A 1 196 ? 8.57 -15.984 -9.281 1 94.44 196 ALA A C 1
ATOM 1535 O O . ALA A 1 196 ? 8.883 -15.977 -10.469 1 94.44 196 ALA A O 1
ATOM 1536 N N . SER A 1 197 ? 8.453 -17.062 -8.57 1 88.62 197 SER A N 1
ATOM 1537 C CA . SER A 1 197 ? 8.773 -18.375 -9.148 1 88.62 197 SER A CA 1
ATOM 1538 C C . SER A 1 197 ? 7.766 -18.766 -10.227 1 88.62 197 SER A C 1
ATOM 1540 O O . SER A 1 197 ? 7.941 -19.766 -10.906 1 88.62 197 SER A O 1
ATOM 1542 N N . ARG A 1 198 ? 6.715 -17.891 -10.383 1 89 198 ARG A N 1
ATOM 1543 C CA . ARG A 1 198 ? 5.801 -18.172 -11.484 1 89 198 ARG A CA 1
ATOM 1544 C C . ARG A 1 198 ? 5.246 -16.891 -12.086 1 89 198 ARG A C 1
ATOM 1546 O O . ARG A 1 198 ? 4.535 -16.922 -13.094 1 89 198 ARG A O 1
ATOM 1553 N N . LEU A 1 199 ? 5.508 -15.781 -11.492 1 92.56 199 LEU A N 1
ATOM 1554 C CA . LEU A 1 199 ? 4.988 -14.508 -11.969 1 92.56 199 LEU A CA 1
ATOM 1555 C C . LEU A 1 199 ? 6.105 -13.633 -12.531 1 92.56 199 LEU A C 1
ATOM 1557 O O . LEU A 1 199 ? 5.855 -12.539 -13.039 1 92.56 199 LEU A O 1
ATOM 1561 N N . SER A 1 200 ? 7.281 -14.07 -12.453 1 93.56 200 SER A N 1
ATOM 1562 C CA . SER A 1 200 ? 8.477 -13.547 -13.102 1 93.56 200 SER A CA 1
ATOM 1563 C C . SER A 1 200 ? 8.961 -12.266 -12.422 1 93.56 200 SER A C 1
ATOM 1565 O O . SER A 1 200 ? 10.133 -12.164 -12.047 1 93.56 200 SER A O 1
ATOM 1567 N N . LYS A 1 201 ? 8.117 -11.211 -12.336 1 96.25 201 LYS A N 1
ATOM 1568 C CA . LYS A 1 201 ? 8.445 -9.938 -11.703 1 96.25 201 LYS A CA 1
ATOM 1569 C C . LYS A 1 201 ? 7.367 -9.516 -10.711 1 96.25 201 LYS A C 1
ATOM 1571 O O . LYS A 1 201 ? 6.219 -9.289 -11.094 1 96.25 201 LYS A O 1
ATOM 1576 N N . VAL A 1 202 ? 7.785 -9.406 -9.461 1 97.19 202 VAL A N 1
ATOM 1577 C CA . VAL A 1 202 ? 6.812 -9.047 -8.438 1 97.19 202 VAL A CA 1
ATOM 1578 C C . VAL A 1 202 ? 7.402 -7.984 -7.512 1 97.19 202 VAL A C 1
ATOM 1580 O O . VAL A 1 202 ? 8.625 -7.844 -7.414 1 97.19 202 VAL A O 1
ATOM 1583 N N . TYR A 1 203 ? 6.559 -7.172 -6.898 1 98 203 TYR A N 1
ATOM 1584 C CA . TYR A 1 203 ? 7.008 -6.176 -5.93 1 98 203 TYR A CA 1
ATOM 1585 C C . TYR A 1 203 ? 5.926 -5.891 -4.898 1 98 203 TYR A C 1
ATOM 1587 O O . TYR A 1 203 ? 4.773 -6.293 -5.07 1 98 203 TYR A O 1
ATOM 1595 N N . THR A 1 204 ? 6.332 -5.332 -3.791 1 96 204 THR A N 1
ATOM 1596 C CA . THR A 1 204 ? 5.406 -4.859 -2.77 1 96 204 THR A CA 1
ATOM 1597 C C . THR A 1 204 ? 5.945 -3.604 -2.09 1 96 204 THR A C 1
ATOM 1599 O O . THR A 1 204 ? 7.152 -3.354 -2.102 1 96 204 THR A O 1
ATOM 1602 N N . LEU A 1 205 ? 5.102 -2.762 -1.736 1 94.88 205 LEU A N 1
ATOM 1603 C CA . LEU A 1 205 ? 5.375 -1.593 -0.907 1 94.88 205 LEU A CA 1
ATOM 1604 C C . LEU A 1 205 ? 4.438 -1.546 0.294 1 94.88 205 LEU A C 1
ATOM 1606 O O . LEU A 1 205 ? 3.225 -1.389 0.133 1 94.88 205 LEU A O 1
ATOM 1610 N N . GLY A 1 206 ? 4.938 -1.76 1.416 1 87.44 206 GLY A N 1
ATOM 1611 C CA . GLY A 1 206 ? 4.078 -1.787 2.59 1 87.44 206 GLY A CA 1
ATOM 1612 C C . GLY A 1 206 ? 4.852 -1.817 3.895 1 87.44 206 GLY A C 1
ATOM 1613 O O . GLY A 1 206 ? 6.082 -1.742 3.895 1 87.44 206 GLY A O 1
ATOM 1614 N N . PRO A 1 207 ? 4.098 -1.925 4.996 1 83.88 207 PRO A N 1
ATOM 1615 C CA . PRO A 1 207 ? 4.719 -1.847 6.316 1 83.88 207 PRO A CA 1
ATOM 1616 C C . PRO A 1 207 ? 5.516 -3.102 6.668 1 83.88 207 PRO A C 1
ATOM 1618 O O . PRO A 1 207 ? 5.152 -4.203 6.254 1 83.88 207 PRO A O 1
ATOM 1621 N N . ALA A 1 208 ? 6.523 -2.943 7.344 1 77.94 208 ALA A N 1
ATOM 1622 C CA . ALA A 1 208 ? 7.348 -3.973 7.977 1 77.94 208 ALA A CA 1
ATOM 1623 C C . ALA A 1 208 ? 7.656 -3.611 9.43 1 77.94 208 ALA A C 1
ATOM 1625 O O . ALA A 1 208 ? 7.594 -2.439 9.805 1 77.94 208 ALA A O 1
ATOM 1626 N N . PHE A 1 209 ? 7.945 -4.621 10.227 1 72.25 209 PHE A N 1
ATOM 1627 C CA . PHE A 1 209 ? 8.031 -4.41 11.664 1 72.25 209 PHE A CA 1
ATOM 1628 C C . PHE A 1 209 ? 9.336 -4.973 12.219 1 72.25 209 PHE A C 1
ATOM 1630 O O . PHE A 1 209 ? 9.789 -6.039 11.789 1 72.25 209 PHE A O 1
ATOM 1637 N N . ARG A 1 210 ? 9.961 -4.289 13.023 1 62.41 210 ARG A N 1
ATOM 1638 C CA . ARG A 1 210 ? 11.148 -4.75 13.727 1 62.41 210 ARG A CA 1
ATOM 1639 C C . ARG A 1 210 ? 11.047 -4.48 15.219 1 62.41 210 ARG A C 1
ATOM 1641 O O . ARG A 1 210 ? 10.734 -3.359 15.633 1 62.41 210 ARG A O 1
ATOM 1648 N N . ALA A 1 211 ? 11.086 -5.57 16.062 1 56.19 211 ALA A N 1
ATOM 1649 C CA . ALA A 1 211 ? 10.961 -5.449 17.516 1 56.19 211 ALA A CA 1
ATOM 1650 C C . ALA A 1 211 ? 12.258 -4.926 18.125 1 56.19 211 ALA A C 1
ATOM 1652 O O . ALA A 1 211 ? 13.172 -5.699 18.422 1 56.19 211 ALA A O 1
ATOM 1653 N N . GLU A 1 212 ? 12.883 -4.113 17.547 1 49.56 212 GLU A N 1
ATOM 1654 C CA . GLU A 1 212 ? 14.109 -3.688 18.219 1 49.56 212 GLU A CA 1
ATOM 1655 C C . GLU A 1 212 ? 13.812 -2.754 19.391 1 49.56 212 GLU A C 1
ATOM 1657 O O . GLU A 1 212 ? 12.945 -1.885 19.281 1 49.56 212 GLU A O 1
ATOM 1662 N N . LYS A 1 213 ? 14.047 -3.229 20.625 1 43.16 213 LYS A N 1
ATOM 1663 C CA . LYS A 1 213 ? 13.836 -2.465 21.859 1 43.16 213 LYS A CA 1
ATOM 1664 C C . LYS A 1 213 ? 14.273 -1.013 21.688 1 43.16 213 LYS A C 1
ATOM 1666 O O . LYS A 1 213 ? 13.727 -0.111 22.312 1 43.16 213 LYS A O 1
ATOM 1671 N N . GLN A 1 214 ? 15.453 -0.95 21.219 1 39.31 214 GLN A N 1
ATOM 1672 C CA . GLN A 1 214 ? 16.016 0.396 21.25 1 39.31 214 GLN A CA 1
ATOM 1673 C C . GLN A 1 214 ? 15.602 1.191 20.016 1 39.31 214 GLN A C 1
ATOM 1675 O O . GLN A 1 214 ? 15.781 0.734 18.875 1 39.31 214 GLN A O 1
ATOM 1680 N N . GLN A 1 215 ? 14.539 1.913 20.203 1 41.28 215 GLN A N 1
ATOM 1681 C CA . GLN A 1 215 ? 14.164 2.896 19.188 1 41.28 215 GLN A CA 1
ATOM 1682 C C . GLN A 1 215 ? 15.367 3.725 18.75 1 41.28 215 GLN A C 1
ATOM 1684 O O . GLN A 1 215 ? 15.836 4.59 19.5 1 41.28 215 GLN A O 1
ATOM 1689 N N . SER A 1 216 ? 16.328 3.068 18.203 1 37.97 216 SER A N 1
ATOM 1690 C CA . SER A 1 216 ? 17.359 3.936 17.656 1 37.97 216 SER A CA 1
ATOM 1691 C C . SER A 1 216 ? 16.875 4.668 16.406 1 37.97 216 SER A C 1
ATOM 1693 O O . SER A 1 216 ? 15.82 4.328 15.859 1 37.97 216 SER A O 1
ATOM 1695 N N . HIS A 1 217 ? 17.406 5.781 16.125 1 40.44 217 HIS A N 1
ATOM 1696 C CA . HIS A 1 217 ? 17.125 6.676 15 1 40.44 217 HIS A CA 1
ATOM 1697 C C . HIS A 1 217 ? 16.953 5.895 13.703 1 40.44 217 HIS A C 1
ATOM 1699 O O . HIS A 1 217 ? 16.297 6.367 12.773 1 40.44 217 HIS A O 1
ATOM 1705 N N . THR A 1 218 ? 17.547 4.66 13.68 1 41.97 218 THR A N 1
ATOM 1706 C CA . THR A 1 218 ? 17.625 3.979 12.398 1 41.97 218 THR A CA 1
ATOM 1707 C C . THR A 1 218 ? 16.578 2.875 12.305 1 41.97 218 THR A C 1
ATOM 1709 O O . THR A 1 218 ? 16.25 2.406 11.211 1 41.97 218 THR A O 1
ATOM 1712 N N . HIS A 1 219 ? 16.156 2.555 13.492 1 45.38 219 HIS A N 1
ATOM 1713 C CA . HIS A 1 219 ? 15.297 1.387 13.391 1 45.38 219 HIS A CA 1
ATOM 1714 C C . HIS A 1 219 ? 13.922 1.672 13.984 1 45.38 219 HIS A C 1
ATOM 1716 O O . HIS A 1 219 ? 13.797 1.896 15.195 1 45.38 219 HIS A O 1
ATOM 1722 N N . LEU A 1 220 ? 13.023 2.049 13.078 1 52.31 220 LEU A N 1
ATOM 1723 C CA . LEU A 1 220 ? 11.617 2.236 13.43 1 52.31 220 LEU A CA 1
ATOM 1724 C C . LEU A 1 220 ? 10.938 0.895 13.688 1 52.31 220 LEU A C 1
ATOM 1726 O O . LEU A 1 220 ? 11.297 -0.117 13.086 1 52.31 220 LEU A O 1
ATOM 1730 N N . SER A 1 221 ? 10.164 0.832 14.75 1 61.62 221 SER A N 1
ATOM 1731 C CA . SER A 1 221 ? 9.391 -0.375 15.023 1 61.62 221 SER A CA 1
ATOM 1732 C C . SER A 1 221 ? 8.5 -0.739 13.844 1 61.62 221 SER A C 1
ATOM 1734 O O . SER A 1 221 ? 8.242 -1.919 13.594 1 61.62 221 SER A O 1
ATOM 1736 N N . GLU A 1 222 ? 8.094 0.333 13.18 1 72.5 222 GLU A N 1
ATOM 1737 C CA . GLU A 1 222 ? 7.293 0.191 11.969 1 72.5 222 GLU A CA 1
ATOM 1738 C C . GLU A 1 222 ? 7.844 1.058 10.836 1 72.5 222 GLU A C 1
ATOM 1740 O O . GLU A 1 222 ? 8.195 2.221 11.055 1 72.5 222 GLU A O 1
ATOM 1745 N N . PHE A 1 223 ? 8.133 0.397 9.719 1 75.81 223 PHE A N 1
ATOM 1746 C CA . PHE A 1 223 ? 8.617 1.146 8.562 1 75.81 223 PHE A CA 1
ATOM 1747 C C . PHE A 1 223 ? 8.047 0.571 7.27 1 75.81 223 PHE A C 1
ATOM 1749 O O . PHE A 1 223 ? 7.527 -0.547 7.258 1 75.81 223 PHE A O 1
ATOM 1756 N N . ASN A 1 224 ? 8.055 1.402 6.227 1 85.12 224 ASN A N 1
ATOM 1757 C CA . ASN A 1 224 ? 7.594 0.947 4.918 1 85.12 224 ASN A CA 1
ATOM 1758 C C . ASN A 1 224 ? 8.766 0.525 4.031 1 85.12 224 ASN A C 1
ATOM 1760 O O . ASN A 1 224 ? 9.766 1.236 3.936 1 85.12 224 ASN A O 1
ATOM 1764 N N . MET A 1 225 ? 8.617 -0.607 3.527 1 89.06 225 MET A N 1
ATOM 1765 C CA . MET A 1 225 ? 9.672 -1.168 2.688 1 89.06 225 MET A CA 1
ATOM 1766 C C . MET A 1 225 ? 9.164 -1.435 1.275 1 89.06 225 MET A C 1
ATOM 1768 O O . MET A 1 225 ? 8.047 -1.924 1.098 1 89.06 225 MET A O 1
ATOM 1772 N N . LEU A 1 226 ? 9.977 -0.99 0.324 1 95.5 226 LEU A N 1
ATOM 1773 C CA . LEU A 1 226 ? 9.789 -1.386 -1.067 1 95.5 226 LEU A CA 1
ATOM 1774 C C . LEU A 1 226 ? 10.648 -2.6 -1.406 1 95.5 226 LEU A C 1
ATOM 1776 O O . LEU A 1 226 ? 11.867 -2.562 -1.259 1 95.5 226 LEU A O 1
ATOM 1780 N N . GLU A 1 227 ? 10.008 -3.652 -1.795 1 96.75 227 GLU A N 1
ATOM 1781 C CA . GLU A 1 227 ? 10.734 -4.875 -2.125 1 96.75 227 GLU A CA 1
ATOM 1782 C C . GLU A 1 227 ? 10.312 -5.418 -3.484 1 96.75 227 GLU A C 1
ATOM 1784 O O . GLU A 1 227 ? 9.133 -5.336 -3.854 1 96.75 227 GLU A O 1
ATOM 1789 N N . ALA A 1 228 ? 11.242 -5.973 -4.199 1 98.25 228 ALA A N 1
ATOM 1790 C CA . ALA A 1 228 ? 10.969 -6.574 -5.504 1 98.25 228 ALA A CA 1
ATOM 1791 C C . ALA A 1 228 ? 11.766 -7.867 -5.688 1 98.25 228 ALA A C 1
ATOM 1793 O O . ALA A 1 228 ? 12.859 -8.016 -5.137 1 98.25 228 ALA A O 1
ATOM 1794 N N . GLU A 1 229 ? 11.211 -8.773 -6.391 1 98 229 GLU A N 1
ATOM 1795 C CA . GLU A 1 229 ? 11.844 -10.031 -6.777 1 98 229 GLU A CA 1
ATOM 1796 C C . GLU A 1 229 ? 11.656 -10.305 -8.266 1 98 229 GLU A C 1
ATOM 1798 O O . GLU A 1 229 ? 10.586 -10.055 -8.82 1 98 229 GLU A O 1
ATOM 1803 N N . VAL A 1 230 ? 12.734 -10.766 -8.867 1 97.44 230 VAL A N 1
ATOM 1804 C CA . VAL A 1 230 ? 12.742 -11.008 -10.305 1 97.44 230 VAL A CA 1
ATOM 1805 C C . VAL A 1 230 ? 13.219 -12.43 -10.586 1 97.44 230 VAL A C 1
ATOM 1807 O O . VAL A 1 230 ? 14.195 -12.898 -9.992 1 97.44 230 VAL A O 1
ATOM 1810 N N . ALA A 1 231 ? 12.508 -13.094 -11.453 1 96.25 231 ALA A N 1
ATOM 1811 C CA . ALA A 1 231 ? 12.898 -14.43 -11.898 1 96.25 231 ALA A CA 1
ATOM 1812 C C . ALA A 1 231 ? 13.875 -14.352 -13.07 1 96.25 231 ALA A C 1
ATOM 1814 O O . ALA A 1 231 ? 13.922 -13.344 -13.781 1 96.25 231 ALA A O 1
ATOM 1815 N N . PHE A 1 232 ? 14.688 -15.398 -13.242 1 95 232 PHE A N 1
ATOM 1816 C CA . PHE A 1 232 ? 15.602 -15.609 -14.359 1 95 232 PHE A CA 1
ATOM 1817 C C . PHE A 1 232 ? 16.688 -14.539 -14.375 1 95 232 PHE A C 1
ATOM 1819 O O . PHE A 1 232 ? 17.047 -14.023 -15.43 1 95 232 PHE A O 1
ATOM 1826 N N . VAL A 1 233 ? 17.078 -14.195 -13.203 1 95.19 233 VAL A N 1
ATOM 1827 C CA . VAL A 1 233 ? 18.188 -13.25 -13.062 1 95.19 233 VAL A CA 1
ATOM 1828 C C . VAL A 1 233 ? 19.391 -13.961 -12.438 1 95.19 233 VAL A C 1
ATOM 1830 O O . VAL A 1 233 ? 19.25 -14.672 -11.445 1 95.19 233 VAL A O 1
ATOM 1833 N N . GLN A 1 234 ? 20.531 -13.75 -13.078 1 93.06 234 GLN A N 1
ATOM 1834 C CA . GLN A 1 234 ? 21.734 -14.438 -12.602 1 93.06 234 GLN A CA 1
ATOM 1835 C C . GLN A 1 234 ? 22.875 -13.453 -12.352 1 93.06 234 GLN A C 1
ATOM 1837 O O . GLN A 1 234 ? 23.938 -13.836 -11.859 1 93.06 234 GLN A O 1
ATOM 1842 N N . ASP A 1 235 ? 22.625 -12.25 -12.719 1 95 235 ASP A N 1
ATOM 1843 C CA . ASP A 1 235 ? 23.625 -11.203 -12.562 1 95 235 ASP A CA 1
ATOM 1844 C C . ASP A 1 235 ? 23.125 -10.086 -11.656 1 95 235 ASP A C 1
ATOM 1846 O O . ASP A 1 235 ? 22.078 -9.492 -11.914 1 95 235 ASP A O 1
ATOM 1850 N N . ILE A 1 236 ? 23.938 -9.781 -10.625 1 96.31 236 ILE A N 1
ATOM 1851 C CA . ILE A 1 236 ? 23.547 -8.766 -9.656 1 96.31 236 ILE A CA 1
ATOM 1852 C C . ILE A 1 236 ? 23.438 -7.41 -10.359 1 96.31 236 ILE A C 1
ATOM 1854 O O . ILE A 1 236 ? 22.688 -6.535 -9.906 1 96.31 236 ILE A O 1
ATOM 1858 N N . ASN A 1 237 ? 24.141 -7.254 -11.477 1 96.19 237 ASN A N 1
ATOM 1859 C CA . ASN A 1 237 ? 24.109 -5.984 -12.195 1 96.19 237 ASN A CA 1
ATOM 1860 C C . ASN A 1 237 ? 22.703 -5.672 -12.711 1 96.19 237 ASN A C 1
ATOM 1862 O O . ASN A 1 237 ? 22.312 -4.504 -12.797 1 96.19 237 ASN A O 1
ATOM 1866 N N . GLU A 1 238 ? 21.969 -6.688 -13.062 1 95.81 238 GLU A N 1
ATOM 1867 C CA . GLU A 1 238 ? 20.594 -6.477 -13.508 1 95.81 238 GLU A CA 1
ATOM 1868 C C . GLU A 1 238 ? 19.75 -5.875 -12.398 1 95.81 238 GLU A C 1
ATOM 1870 O O . GLU A 1 238 ? 18.922 -4.996 -12.648 1 95.81 238 GLU A O 1
ATOM 1875 N N . LEU A 1 239 ? 19.969 -6.348 -11.188 1 98 239 LEU A N 1
ATOM 1876 C CA . LEU A 1 239 ? 19.25 -5.828 -10.039 1 98 239 LEU A CA 1
ATOM 1877 C C . LEU A 1 239 ? 19.688 -4.402 -9.719 1 98 239 LEU A C 1
ATOM 1879 O O . LEU A 1 239 ? 18.844 -3.539 -9.438 1 98 239 LEU A O 1
ATOM 1883 N N . CYS A 1 240 ? 21 -4.164 -9.805 1 97.69 240 CYS A N 1
ATOM 1884 C CA . CYS A 1 240 ? 21.531 -2.824 -9.57 1 97.69 240 CYS A CA 1
ATOM 1885 C C . CYS A 1 240 ? 20.938 -1.826 -10.562 1 97.69 240 CYS A C 1
ATOM 1887 O O . CYS A 1 240 ? 20.625 -0.696 -10.188 1 97.69 240 CYS A O 1
ATOM 1889 N N . ASP A 1 241 ? 20.797 -2.295 -11.766 1 96.94 241 ASP A N 1
ATOM 1890 C CA . ASP A 1 241 ? 20.25 -1.422 -12.797 1 96.94 241 ASP A CA 1
ATOM 1891 C C . ASP A 1 241 ? 18.797 -1.029 -12.469 1 96.94 241 ASP A C 1
ATOM 1893 O O . ASP A 1 241 ? 18.406 0.125 -12.656 1 96.94 241 ASP A O 1
ATOM 1897 N N . ILE A 1 242 ? 18.016 -1.973 -12.031 1 97.25 242 ILE A N 1
ATOM 1898 C CA . ILE A 1 242 ? 16.625 -1.679 -11.688 1 97.25 242 ILE A CA 1
ATOM 1899 C C . ILE A 1 242 ? 16.594 -0.673 -10.531 1 97.25 242 ILE A C 1
ATOM 1901 O O . ILE A 1 242 ? 15.82 0.292 -10.57 1 97.25 242 ILE A O 1
ATOM 1905 N N . VAL A 1 243 ? 17.422 -0.855 -9.523 1 96.94 243 VAL A N 1
ATOM 1906 C CA . VAL A 1 243 ? 17.469 0.025 -8.359 1 96.94 243 VAL A CA 1
ATOM 1907 C C . VAL A 1 243 ? 17.906 1.425 -8.781 1 96.94 243 VAL A C 1
ATOM 1909 O O . VAL A 1 243 ? 17.297 2.42 -8.383 1 96.94 243 VAL A O 1
ATOM 1912 N N . GLU A 1 244 ? 18.984 1.477 -9.578 1 94.94 244 GLU A N 1
ATOM 1913 C CA . GLU A 1 244 ? 19.469 2.762 -10.062 1 94.94 244 GLU A CA 1
ATOM 1914 C C . GLU A 1 244 ? 18.406 3.49 -10.875 1 94.94 244 GLU A C 1
ATOM 1916 O O . GLU A 1 244 ? 18.188 4.691 -10.688 1 94.94 244 GLU A O 1
ATOM 1921 N N . ASP A 1 245 ? 17.75 2.76 -11.75 1 95 245 ASP A N 1
ATOM 1922 C CA . ASP A 1 245 ? 16.688 3.352 -12.555 1 95 245 ASP A CA 1
ATOM 1923 C C . ASP A 1 245 ? 15.578 3.91 -11.672 1 95 245 ASP A C 1
ATOM 1925 O O . ASP A 1 245 ? 15.023 4.977 -11.953 1 95 245 ASP A O 1
ATOM 1929 N N . TYR A 1 246 ? 15.211 3.207 -10.68 1 95.19 246 TYR A N 1
ATOM 1930 C CA . TYR A 1 246 ? 14.148 3.645 -9.773 1 95.19 246 TYR A CA 1
ATOM 1931 C C . TYR A 1 246 ? 14.539 4.938 -9.062 1 95.19 246 TYR A C 1
ATOM 1933 O O . TYR A 1 246 ? 13.773 5.898 -9.047 1 95.19 246 TYR A O 1
ATOM 1941 N N . VAL A 1 247 ? 15.734 4.91 -8.469 1 91.62 247 VAL A N 1
ATOM 1942 C CA . VAL A 1 247 ? 16.203 6.074 -7.723 1 91.62 247 VAL A CA 1
ATOM 1943 C C . VAL A 1 247 ? 16.266 7.293 -8.641 1 91.62 247 VAL A C 1
ATOM 1945 O O . VAL A 1 247 ? 15.773 8.367 -8.289 1 91.62 247 VAL A O 1
ATOM 1948 N N . LYS A 1 248 ? 16.797 7.109 -9.797 1 89.75 248 LYS A N 1
ATOM 1949 C CA . LYS A 1 248 ? 16.891 8.203 -10.758 1 89.75 248 LYS A CA 1
ATOM 1950 C C . LYS A 1 248 ? 15.516 8.688 -11.188 1 89.75 248 LYS A C 1
ATOM 1952 O O . LYS A 1 248 ? 15.297 9.891 -11.359 1 89.75 248 LYS A O 1
ATOM 1957 N N . ALA A 1 249 ? 14.617 7.734 -11.383 1 91.81 249 ALA A N 1
ATOM 1958 C CA . ALA A 1 249 ? 13.25 8.109 -11.758 1 91.81 249 ALA A CA 1
ATOM 1959 C C . ALA A 1 249 ? 12.602 8.953 -10.672 1 91.81 249 ALA A C 1
ATOM 1961 O O . ALA A 1 249 ? 11.93 9.953 -10.969 1 91.81 249 ALA A O 1
ATOM 1962 N N . MET A 1 250 ? 12.727 8.547 -9.414 1 89.75 250 MET A N 1
ATOM 1963 C CA . MET A 1 250 ? 12.133 9.297 -8.305 1 89.75 250 MET A CA 1
ATOM 1964 C C . MET A 1 250 ? 12.75 10.688 -8.195 1 89.75 250 MET A C 1
ATOM 1966 O O . MET A 1 250 ? 12.047 11.664 -7.93 1 89.75 250 MET A O 1
ATOM 1970 N N . ILE A 1 251 ? 14.039 10.766 -8.438 1 84.62 251 ILE A N 1
ATOM 1971 C CA . ILE A 1 251 ? 14.711 12.055 -8.406 1 84.62 251 ILE A CA 1
ATOM 1972 C C . ILE A 1 251 ? 14.172 12.938 -9.531 1 84.62 251 ILE A C 1
ATOM 1974 O O . ILE A 1 251 ? 13.891 14.117 -9.328 1 84.62 251 ILE A O 1
ATOM 1978 N N . ARG A 1 252 ? 14.047 12.383 -10.68 1 85.25 252 ARG A N 1
ATOM 1979 C CA . ARG A 1 252 ? 13.516 13.125 -11.82 1 85.25 252 ARG A CA 1
ATOM 1980 C C . ARG A 1 252 ? 12.117 13.648 -11.531 1 85.25 252 ARG A C 1
ATOM 1982 O O . ARG A 1 252 ? 11.781 14.781 -11.875 1 85.25 252 ARG A O 1
ATOM 1989 N N . ILE A 1 253 ? 11.32 12.852 -10.922 1 86.62 253 ILE A N 1
ATOM 1990 C CA . ILE A 1 253 ? 9.953 13.227 -10.602 1 86.62 253 ILE A CA 1
ATOM 1991 C C . ILE A 1 253 ? 9.953 14.383 -9.594 1 86.62 253 ILE A C 1
ATOM 1993 O O . ILE A 1 253 ? 9.125 15.289 -9.688 1 86.62 253 ILE A O 1
ATOM 1997 N N . THR A 1 254 ? 10.82 14.289 -8.664 1 82 254 THR A N 1
ATOM 1998 C CA . THR A 1 254 ? 10.922 15.344 -7.66 1 82 254 THR A CA 1
ATOM 1999 C C . THR A 1 254 ? 11.289 16.672 -8.312 1 82 254 THR A C 1
ATOM 2001 O O . THR A 1 254 ? 10.852 17.734 -7.863 1 82 254 THR A O 1
ATOM 2004 N N . LEU A 1 255 ? 11.969 16.578 -9.453 1 77.75 255 LEU A N 1
ATOM 2005 C CA . LEU A 1 255 ? 12.453 17.781 -10.125 1 77.75 255 LEU A CA 1
ATOM 2006 C C . LEU A 1 255 ? 11.445 18.266 -11.156 1 77.75 255 LEU A C 1
ATOM 2008 O O . LEU A 1 255 ? 11.406 19.453 -11.484 1 77.75 255 LEU A O 1
ATOM 2012 N N . GLU A 1 256 ? 10.656 17.359 -11.609 1 82.44 256 GLU A N 1
ATOM 2013 C CA . GLU A 1 256 ? 9.812 17.719 -12.75 1 82.44 256 GLU A CA 1
ATOM 2014 C C . GLU A 1 256 ? 8.359 17.906 -12.328 1 82.44 256 GLU A C 1
ATOM 2016 O O . GLU A 1 256 ? 7.629 18.688 -12.945 1 82.44 256 GLU A O 1
ATOM 2021 N N . ASN A 1 257 ? 7.902 17.234 -11.328 1 83.75 257 ASN A N 1
ATOM 2022 C CA . ASN A 1 257 ? 6.523 17.375 -10.867 1 83.75 257 ASN A CA 1
ATOM 2023 C C . ASN A 1 257 ? 6.273 18.75 -10.25 1 83.75 257 ASN A C 1
ATOM 2025 O O . ASN A 1 257 ? 6.973 19.156 -9.328 1 83.75 257 ASN A O 1
ATOM 2029 N N . GLN A 1 258 ? 5.309 19.406 -10.742 1 80.69 258 GLN A N 1
ATOM 2030 C CA . GLN A 1 258 ? 5.055 20.781 -10.344 1 80.69 258 GLN A CA 1
ATOM 2031 C C . GLN A 1 258 ? 4.734 20.875 -8.859 1 80.69 258 GLN A C 1
ATOM 2033 O O . GLN A 1 258 ? 5.25 21.766 -8.164 1 80.69 258 GLN A O 1
ATOM 2038 N N . LYS A 1 259 ? 3.945 20.031 -8.422 1 81.19 259 LYS A N 1
ATOM 2039 C CA . LYS A 1 259 ? 3.557 20.078 -7.012 1 81.19 259 LYS A CA 1
ATOM 2040 C C . LYS A 1 259 ? 4.75 19.797 -6.105 1 81.19 259 LYS A C 1
ATOM 2042 O O . LYS A 1 259 ? 4.922 20.453 -5.07 1 81.19 259 LYS A O 1
ATOM 2047 N N . LEU A 1 260 ? 5.539 18.891 -6.492 1 82.81 260 LEU A N 1
ATOM 2048 C CA . LEU A 1 260 ? 6.719 18.562 -5.703 1 82.81 260 LEU A CA 1
ATOM 2049 C C . LEU A 1 260 ? 7.727 19.703 -5.734 1 82.81 260 LEU A C 1
ATOM 2051 O O . LEU A 1 260 ? 8.359 20 -4.719 1 82.81 260 LEU A O 1
ATOM 2055 N N . LYS A 1 261 ? 7.809 20.281 -6.863 1 76.06 261 LYS A N 1
ATOM 2056 C CA . LYS A 1 261 ? 8.695 21.453 -6.977 1 76.06 261 LYS A CA 1
ATOM 2057 C C . LYS A 1 261 ? 8.281 22.547 -6.012 1 76.06 261 LYS A C 1
ATOM 2059 O O . LYS A 1 261 ? 9.133 23.156 -5.355 1 76.06 261 LYS A O 1
ATOM 2064 N N . GLU A 1 262 ? 7.043 22.688 -5.996 1 74.31 262 GLU A N 1
ATOM 2065 C CA . GLU A 1 262 ? 6.512 23.719 -5.105 1 74.31 262 GLU A CA 1
ATOM 2066 C C . GLU A 1 262 ? 6.766 23.375 -3.643 1 74.31 262 GLU A C 1
ATOM 2068 O O . GLU A 1 262 ? 7.141 24.234 -2.85 1 74.31 262 GLU A O 1
ATOM 2073 N N . ILE A 1 263 ? 6.586 22.172 -3.371 1 75.94 263 ILE A N 1
ATOM 2074 C CA . ILE A 1 263 ? 6.789 21.688 -2.01 1 75.94 263 ILE A CA 1
ATOM 2075 C C . ILE A 1 263 ? 8.258 21.828 -1.626 1 75.94 263 ILE A C 1
ATOM 2077 O O . ILE A 1 263 ? 8.586 22.359 -0.563 1 75.94 263 ILE A O 1
ATOM 2081 N N . ILE A 1 264 ? 9.055 21.344 -2.533 1 71.19 264 ILE A N 1
ATOM 2082 C CA . ILE A 1 264 ? 10.492 21.375 -2.283 1 71.19 264 ILE A CA 1
ATOM 2083 C C . ILE A 1 264 ? 10.961 22.812 -2.162 1 71.19 264 ILE A C 1
ATOM 2085 O O . ILE A 1 264 ? 11.766 23.141 -1.284 1 71.19 264 ILE A O 1
ATOM 2089 N N . SER A 1 265 ? 10.422 23.594 -3.043 1 65.19 265 SER A N 1
ATOM 2090 C CA . SER A 1 265 ? 10.75 25.016 -2.998 1 65.19 265 SER A CA 1
ATOM 2091 C C . SER A 1 265 ? 10.305 25.656 -1.685 1 65.19 265 SER A C 1
ATOM 2093 O O . SER A 1 265 ? 11.023 26.453 -1.093 1 65.19 265 SER A O 1
ATOM 2095 N N . SER A 1 266 ? 9.164 25.203 -1.338 1 61.91 266 SER A N 1
ATOM 2096 C CA . SER A 1 266 ? 8.609 25.75 -0.106 1 61.91 266 SER A CA 1
ATOM 2097 C C . SER A 1 266 ? 9.398 25.281 1.113 1 61.91 266 SER A C 1
ATOM 2099 O O . SER A 1 266 ? 9.461 25.984 2.125 1 61.91 266 SER A O 1
ATOM 2101 N N . MET A 1 267 ? 10.016 24.016 0.886 1 60.25 267 MET A N 1
ATOM 2102 C CA . MET A 1 267 ? 10.789 23.453 1.983 1 60.25 267 MET A CA 1
ATOM 2103 C C . MET A 1 267 ? 12.234 23.906 1.932 1 60.25 267 MET A C 1
ATOM 2105 O O . MET A 1 267 ? 13.008 23.672 2.863 1 60.25 267 MET A O 1
ATOM 2109 N N . GLY A 1 268 ? 12.5 24.531 0.898 1 49.72 268 GLY A N 1
ATOM 2110 C CA . GLY A 1 268 ? 13.844 25.062 0.746 1 49.72 268 GLY A CA 1
ATOM 2111 C C . GLY A 1 268 ? 14.875 24 0.441 1 49.72 268 GLY A C 1
ATOM 2112 O O . GLY A 1 268 ? 16.031 24.109 0.825 1 49.72 268 GLY A O 1
ATOM 2113 N N . ILE A 1 269 ? 14.414 22.781 0.011 1 53.56 269 ILE A N 1
ATOM 2114 C CA . ILE A 1 269 ? 15.32 21.688 -0.329 1 53.56 269 ILE A CA 1
ATOM 2115 C C . ILE A 1 269 ? 15.883 21.906 -1.732 1 53.56 269 ILE A C 1
ATOM 2117 O O . ILE A 1 269 ? 15.133 22.172 -2.674 1 53.56 269 ILE A O 1
ATOM 2121 N N . TYR A 1 270 ? 17.234 22.281 -1.939 1 43.09 270 TYR A N 1
ATOM 2122 C CA . TYR A 1 270 ? 17.859 22.484 -3.24 1 43.09 270 TYR A CA 1
ATOM 2123 C C . TYR A 1 270 ? 18.469 21.203 -3.773 1 43.09 270 TYR A C 1
ATOM 2125 O O . TYR A 1 270 ? 19.047 20.422 -3.012 1 43.09 270 TYR A O 1
ATOM 2133 N N . HIS A 1 271 ? 17.859 20.719 -4.836 1 50.81 271 HIS A N 1
ATOM 2134 C CA . HIS A 1 271 ? 18.359 19.547 -5.551 1 50.81 271 HIS A CA 1
ATOM 2135 C C . HIS A 1 271 ? 19.672 19.844 -6.262 1 50.81 271 HIS A C 1
ATOM 2137 O O . HIS A 1 271 ? 19.812 20.875 -6.93 1 50.81 271 HIS A O 1
ATOM 2143 N N . ASN A 1 272 ? 20.812 19.375 -5.703 1 46.09 272 ASN A N 1
ATOM 2144 C CA . ASN A 1 272 ? 21.984 19.344 -6.555 1 46.09 272 ASN A CA 1
ATOM 2145 C C . ASN A 1 272 ? 21.734 18.578 -7.848 1 46.09 272 ASN A C 1
ATOM 2147 O O . ASN A 1 272 ? 21.094 17.516 -7.832 1 46.09 272 ASN A O 1
ATOM 2151 N N . LYS A 1 273 ? 21.734 19.234 -8.969 1 48.44 273 LYS A N 1
ATOM 2152 C CA . LYS A 1 273 ? 21.594 18.766 -10.344 1 48.44 273 LYS A CA 1
ATOM 2153 C C . LYS A 1 273 ? 22.391 17.484 -10.562 1 48.44 273 LYS A C 1
ATOM 2155 O O . LYS A 1 273 ? 22.391 16.922 -11.664 1 48.44 273 LYS A O 1
ATOM 2160 N N . CYS A 1 274 ? 23.141 17.016 -9.703 1 47.81 274 CYS A N 1
ATOM 2161 C CA . CYS A 1 274 ? 24.234 16.109 -10.031 1 47.81 274 CYS A CA 1
ATOM 2162 C C . CYS A 1 274 ? 23.703 14.742 -10.438 1 47.81 274 CYS A C 1
ATOM 2164 O O . CYS A 1 274 ? 24.438 13.914 -10.969 1 47.81 274 CYS A O 1
ATOM 2166 N N . LEU A 1 275 ? 22.578 14.336 -10.203 1 54.75 275 LEU A N 1
ATOM 2167 C CA . LEU A 1 275 ? 22.484 12.883 -10.117 1 54.75 275 LEU A CA 1
ATOM 2168 C C . LEU A 1 275 ? 22.047 12.289 -11.453 1 54.75 275 LEU A C 1
ATOM 2170 O O . LEU A 1 275 ? 22.109 11.07 -11.641 1 54.75 275 LEU A O 1
ATOM 2174 N N . ASP A 1 276 ? 21.547 13.031 -12.438 1 57.5 276 ASP A N 1
ATOM 2175 C CA . ASP A 1 276 ? 20.734 12.297 -13.398 1 57.5 276 ASP A CA 1
ATOM 2176 C C . ASP A 1 276 ? 21.609 11.523 -14.383 1 57.5 276 ASP A C 1
ATOM 2178 O O . ASP A 1 276 ? 21.281 10.398 -14.766 1 57.5 276 ASP A O 1
ATOM 2182 N N . SER A 1 277 ? 22.703 12.094 -14.898 1 61.19 277 SER A N 1
ATOM 2183 C CA . SER A 1 277 ? 23.141 11.5 -16.156 1 61.19 277 SER A CA 1
ATOM 2184 C C . SER A 1 277 ? 24.203 10.438 -15.922 1 61.19 277 SER A C 1
ATOM 2186 O O . SER A 1 277 ? 24.406 9.555 -16.766 1 61.19 277 SER A O 1
ATOM 2188 N N . LYS A 1 278 ? 24.812 10.352 -14.758 1 76.94 278 LYS A N 1
ATOM 2189 C CA . LYS A 1 278 ? 25.922 9.422 -14.656 1 76.94 278 LYS A CA 1
ATOM 2190 C C . LYS A 1 278 ? 25.531 8.156 -13.914 1 76.94 278 LYS A C 1
ATOM 2192 O O . LYS A 1 278 ? 24.672 8.188 -13.031 1 76.94 278 LYS A O 1
ATOM 2197 N N . LYS A 1 279 ? 26.094 6.977 -14.445 1 89.5 279 LYS A N 1
ATOM 2198 C CA . LYS A 1 279 ? 25.875 5.703 -13.766 1 89.5 279 LYS A CA 1
ATOM 2199 C C . LYS A 1 279 ? 26.469 5.73 -12.359 1 89.5 279 LYS A C 1
ATOM 2201 O O . LYS A 1 279 ? 27.516 6.348 -12.125 1 89.5 279 LYS A O 1
ATOM 2206 N N . PHE A 1 280 ? 25.781 5.145 -11.43 1 93.69 280 PHE A N 1
ATOM 2207 C CA . PHE A 1 280 ? 26.297 5.035 -10.07 1 93.69 280 PHE A CA 1
ATOM 2208 C C . PHE A 1 280 ? 27.562 4.172 -10.047 1 93.69 280 PHE A C 1
ATOM 2210 O O . PHE A 1 280 ? 27.656 3.193 -10.789 1 93.69 280 PHE A O 1
ATOM 2217 N N . HIS A 1 281 ? 28.516 4.512 -9.297 1 93.75 281 HIS A N 1
ATOM 2218 C CA . HIS A 1 281 ? 29.719 3.709 -9.156 1 93.75 281 HIS A CA 1
ATOM 2219 C C . HIS A 1 281 ? 29.422 2.354 -8.531 1 93.75 281 HIS A C 1
ATOM 2221 O O . HIS A 1 281 ? 28.484 2.232 -7.734 1 93.75 281 HIS A O 1
ATOM 2227 N N . LYS A 1 282 ? 30.219 1.441 -8.953 1 96.94 282 LYS A N 1
ATOM 2228 C CA . LYS A 1 282 ? 30.109 0.093 -8.398 1 96.94 282 LYS A CA 1
ATOM 2229 C C . LYS A 1 282 ? 31.484 -0.442 -7.98 1 96.94 282 LYS A C 1
ATOM 2231 O O . LYS A 1 282 ? 32.406 -0.473 -8.781 1 96.94 282 LYS A O 1
ATOM 2236 N N . ILE A 1 283 ? 31.578 -0.862 -6.707 1 97.19 283 ILE A N 1
ATOM 2237 C CA . ILE A 1 283 ? 32.844 -1.41 -6.207 1 97.19 283 ILE A CA 1
ATOM 2238 C C . ILE A 1 283 ? 32.562 -2.652 -5.363 1 97.19 283 ILE A C 1
ATOM 2240 O O . ILE A 1 283 ? 31.484 -2.783 -4.777 1 97.19 283 ILE A O 1
ATOM 2244 N N . LYS A 1 284 ? 33.531 -3.523 -5.305 1 96.5 284 LYS A N 1
ATOM 2245 C CA . LYS A 1 284 ? 33.406 -4.691 -4.434 1 96.5 284 LYS A CA 1
ATOM 2246 C C . LYS A 1 284 ? 33.688 -4.328 -2.982 1 96.5 284 LYS A C 1
ATOM 2248 O O . LYS A 1 284 ? 34.406 -3.357 -2.711 1 96.5 284 LYS A O 1
ATOM 2253 N N . PHE A 1 285 ? 33.156 -5.113 -2.143 1 95.88 285 PHE A N 1
ATOM 2254 C CA . PHE A 1 285 ? 33.375 -4.895 -0.716 1 95.88 285 PHE A CA 1
ATOM 2255 C C . PHE A 1 285 ? 34.875 -4.84 -0.395 1 95.88 285 PHE A C 1
ATOM 2257 O O . PHE A 1 285 ? 35.312 -3.98 0.373 1 95.88 285 PHE A O 1
ATOM 2264 N N . SER A 1 286 ? 35.656 -5.719 -0.983 1 93.75 286 SER A N 1
ATOM 2265 C CA . SER A 1 286 ? 37.094 -5.754 -0.752 1 93.75 286 SER A CA 1
ATOM 2266 C C . SER A 1 286 ? 37.781 -4.449 -1.184 1 93.75 286 SER A C 1
ATOM 2268 O O . SER A 1 286 ? 38.656 -3.943 -0.502 1 93.75 286 SER A O 1
ATOM 2270 N N . GLU A 1 287 ? 37.312 -3.898 -2.27 1 95.62 287 GLU A N 1
ATOM 2271 C CA . GLU A 1 287 ? 37.812 -2.615 -2.75 1 95.62 287 GLU A CA 1
ATOM 2272 C C . GLU A 1 287 ? 37.406 -1.479 -1.818 1 95.62 287 GLU A C 1
ATOM 2274 O O . GLU A 1 287 ? 38.188 -0.556 -1.577 1 95.62 287 GLU A O 1
ATOM 2279 N N . ALA A 1 288 ? 36.156 -1.565 -1.364 1 95.5 288 ALA A N 1
ATOM 2280 C CA . ALA A 1 288 ? 35.656 -0.55 -0.438 1 95.5 288 ALA A CA 1
ATOM 2281 C C . ALA A 1 288 ? 36.531 -0.495 0.823 1 95.5 288 ALA A C 1
ATOM 2283 O O . ALA A 1 288 ? 36.844 0.589 1.307 1 95.5 288 ALA A O 1
ATOM 2284 N N . VAL A 1 289 ? 36.875 -1.647 1.349 1 93.62 289 VAL A N 1
ATOM 2285 C CA . VAL A 1 289 ? 37.688 -1.742 2.559 1 93.62 289 VAL A CA 1
ATOM 2286 C C . VAL A 1 289 ? 39.062 -1.131 2.309 1 93.62 289 VAL A C 1
ATOM 2288 O O . VAL A 1 289 ? 39.562 -0.396 3.15 1 93.62 289 VAL A O 1
ATOM 2291 N N . GLU A 1 290 ? 39.625 -1.402 1.187 1 94 290 GLU A N 1
ATOM 2292 C CA . GLU A 1 290 ? 40.938 -0.863 0.835 1 94 290 GLU A CA 1
ATOM 2293 C C . GLU A 1 290 ? 40.875 0.656 0.707 1 94 290 GLU A C 1
ATOM 2295 O O . GLU A 1 290 ? 41.781 1.351 1.177 1 94 290 GLU A O 1
ATOM 2300 N N . ILE A 1 291 ? 39.875 1.087 0.04 1 94.94 291 ILE A N 1
ATOM 2301 C CA . ILE A 1 291 ? 39.719 2.523 -0.153 1 94.94 291 ILE A CA 1
ATOM 2302 C C . ILE A 1 291 ? 39.594 3.215 1.202 1 94.94 291 ILE A C 1
ATOM 2304 O O . ILE A 1 291 ? 40.219 4.246 1.441 1 94.94 291 ILE A O 1
ATOM 2308 N N . LEU A 1 292 ? 38.812 2.684 2.068 1 94.38 292 LEU A N 1
ATOM 2309 C CA . LEU A 1 292 ? 38.594 3.258 3.393 1 94.38 292 LEU A CA 1
ATOM 2310 C C . LEU A 1 292 ? 39.875 3.25 4.207 1 94.38 292 LEU A C 1
ATOM 2312 O O . LEU A 1 292 ? 40.188 4.23 4.887 1 94.38 292 LEU A O 1
ATOM 2316 N N . LYS A 1 293 ? 40.594 2.164 4.121 1 91.19 293 LYS A N 1
ATOM 2317 C CA . LYS A 1 293 ? 41.875 2.08 4.797 1 91.19 293 LYS A CA 1
ATOM 2318 C C . LYS A 1 293 ? 42.844 3.172 4.301 1 91.19 293 LYS A C 1
ATOM 2320 O O . LYS A 1 293 ? 43.562 3.777 5.094 1 91.19 293 LYS A O 1
ATOM 2325 N N . GLY A 1 294 ? 42.781 3.33 3.092 1 92.81 294 GLY A N 1
ATOM 2326 C CA . GLY A 1 294 ? 43.625 4.375 2.502 1 92.81 294 GLY A CA 1
ATOM 2327 C C . GLY A 1 294 ? 43.25 5.766 2.982 1 92.81 294 GLY A C 1
ATOM 2328 O O . GLY A 1 294 ? 44.094 6.672 2.965 1 92.81 294 GLY A O 1
ATOM 2329 N N . HIS A 1 295 ? 42.094 5.906 3.396 1 92.44 295 HIS A N 1
ATOM 2330 C CA . HIS A 1 295 ? 41.625 7.203 3.873 1 92.44 295 HIS A CA 1
ATOM 2331 C C . HIS A 1 295 ? 41.562 7.238 5.398 1 92.44 295 HIS A C 1
ATOM 2333 O O . HIS A 1 295 ? 40.812 8.031 5.969 1 92.44 295 HIS A O 1
ATOM 2339 N N . GLY A 1 296 ? 42.094 6.242 6.059 1 86.81 296 GLY A N 1
ATOM 2340 C CA . GLY A 1 296 ? 42.281 6.266 7.504 1 86.81 296 GLY A CA 1
ATOM 2341 C C . GLY A 1 296 ? 41.094 5.695 8.266 1 86.81 296 GLY A C 1
ATOM 2342 O O . GLY A 1 296 ? 40.938 5.953 9.461 1 86.81 296 GLY A O 1
ATOM 2343 N N . GLN A 1 297 ? 40.188 5.086 7.605 1 85.38 297 GLN A N 1
ATOM 2344 C CA . GLN A 1 297 ? 39.062 4.492 8.289 1 85.38 297 GLN A CA 1
ATOM 2345 C C . GLN A 1 297 ? 39.219 2.984 8.445 1 85.38 297 GLN A C 1
ATOM 2347 O O . GLN A 1 297 ? 39.719 2.316 7.539 1 85.38 297 GLN A O 1
ATOM 2352 N N . GLU A 1 298 ? 38.938 2.525 9.602 1 81.25 298 GLU A N 1
ATOM 2353 C CA . GLU A 1 298 ? 39 1.085 9.828 1 81.25 298 GLU A CA 1
ATOM 2354 C C . GLU A 1 298 ? 37.594 0.452 9.711 1 81.25 298 GLU A C 1
ATOM 2356 O O . GLU A 1 298 ? 36.594 1.037 10.148 1 81.25 298 GLU A O 1
ATOM 2361 N N . VAL A 1 299 ? 37.625 -0.584 8.914 1 80.12 299 VAL A N 1
ATOM 2362 C CA . VAL A 1 299 ? 36.406 -1.383 8.836 1 80.12 299 VAL A CA 1
ATOM 2363 C C . VAL A 1 299 ? 36.5 -2.549 9.82 1 80.12 299 VAL A C 1
ATOM 2365 O O . VAL A 1 299 ? 37.188 -3.539 9.562 1 80.12 299 VAL A O 1
ATOM 2368 N N . LYS A 1 300 ? 36.156 -2.371 11.055 1 61.78 300 LYS A N 1
ATOM 2369 C CA . LYS A 1 300 ? 36.344 -3.336 12.141 1 61.78 300 LYS A CA 1
ATOM 2370 C C . LYS A 1 300 ? 35.062 -4.168 12.336 1 61.78 300 LYS A C 1
ATOM 2372 O O . LYS A 1 300 ? 35.094 -5.176 13.047 1 61.78 300 LYS A O 1
ATOM 2377 N N . ALA A 1 301 ? 33.969 -3.543 11.938 1 55.78 301 ALA A N 1
ATOM 2378 C CA . ALA A 1 301 ? 32.719 -4.102 12.422 1 55.78 301 ALA A CA 1
ATOM 2379 C C . ALA A 1 301 ? 32.469 -5.492 11.844 1 55.78 301 ALA A C 1
ATOM 2381 O O . ALA A 1 301 ? 32.719 -5.73 10.656 1 55.78 301 ALA A O 1
ATOM 2382 N N . LYS A 1 302 ? 32.375 -6.465 12.688 1 55.31 302 LYS A N 1
ATOM 2383 C CA . LYS A 1 302 ? 31.906 -7.793 12.289 1 55.31 302 LYS A CA 1
ATOM 2384 C C . LYS A 1 302 ? 30.75 -7.703 11.297 1 55.31 302 LYS A C 1
ATOM 2386 O O . LYS A 1 302 ? 30.594 -8.578 10.438 1 55.31 302 LYS A O 1
ATOM 2391 N N . SER A 1 303 ? 30.078 -6.648 11.469 1 58.5 303 SER A N 1
ATOM 2392 C CA . SER A 1 303 ? 28.828 -6.52 10.742 1 58.5 303 SER A CA 1
ATOM 2393 C C . SER A 1 303 ? 29.047 -5.863 9.375 1 58.5 303 SER A C 1
ATOM 2395 O O . SER A 1 303 ? 28.125 -5.801 8.562 1 58.5 303 SER A O 1
ATOM 2397 N N . GLY A 1 304 ? 30.281 -5.539 9.086 1 73.56 304 GLY A N 1
ATOM 2398 C CA . GLY A 1 304 ? 30.5 -4.926 7.785 1 73.56 304 GLY A CA 1
ATOM 2399 C C . GLY A 1 304 ? 30.812 -3.439 7.871 1 73.56 304 GLY A C 1
ATOM 2400 O O . GLY A 1 304 ? 31.609 -3.01 8.703 1 73.56 304 GLY A O 1
ATOM 2401 N N . LEU A 1 305 ? 30.344 -2.609 7.008 1 86.56 305 LEU A N 1
ATOM 2402 C CA . LEU A 1 305 ? 30.547 -1.17 6.906 1 86.56 305 LEU A CA 1
ATOM 2403 C C . LEU A 1 305 ? 29.719 -0.425 7.941 1 86.56 305 LEU A C 1
ATOM 2405 O O . LEU A 1 305 ? 28.516 -0.658 8.055 1 86.56 305 LEU A O 1
ATOM 2409 N N . SER A 1 306 ? 30.344 0.328 8.781 1 82.31 306 SER A N 1
ATOM 2410 C CA . SER A 1 306 ? 29.594 1.225 9.664 1 82.31 306 SER A CA 1
ATOM 2411 C C . SER A 1 306 ? 28.969 2.375 8.891 1 82.31 306 SER A C 1
ATOM 2413 O O . SER A 1 306 ? 29.297 2.598 7.723 1 82.31 306 SER A O 1
ATOM 2415 N N . ARG A 1 307 ? 28.109 3.018 9.594 1 80.75 307 ARG A N 1
ATOM 2416 C CA . ARG A 1 307 ? 27.469 4.168 8.969 1 80.75 307 ARG A CA 1
ATOM 2417 C C . ARG A 1 307 ? 28.5 5.203 8.539 1 80.75 307 ARG A C 1
ATOM 2419 O O . ARG A 1 307 ? 28.391 5.797 7.465 1 80.75 307 ARG A O 1
ATOM 2426 N N . GLN A 1 308 ? 29.484 5.391 9.312 1 80.44 308 GLN A N 1
ATOM 2427 C CA . GLN A 1 308 ? 30.547 6.332 8.992 1 80.44 308 GLN A CA 1
ATOM 2428 C C . GLN A 1 308 ? 31.328 5.887 7.762 1 80.44 308 GLN A C 1
ATOM 2430 O O . GLN A 1 308 ? 31.688 6.711 6.918 1 80.44 308 GLN A O 1
ATOM 2435 N N . ASN A 1 309 ? 31.578 4.637 7.742 1 90.38 309 ASN A N 1
ATOM 2436 C CA . ASN A 1 309 ? 32.25 4.086 6.566 1 90.38 309 ASN A CA 1
ATOM 2437 C C . ASN A 1 309 ? 31.438 4.328 5.297 1 90.38 309 ASN A C 1
ATOM 2439 O O . ASN A 1 309 ? 31.984 4.715 4.266 1 90.38 309 ASN A O 1
ATOM 2443 N N . GLU A 1 310 ? 30.125 4.129 5.441 1 90.5 310 GLU A N 1
ATOM 2444 C CA . GLU A 1 310 ? 29.203 4.266 4.305 1 90.5 310 GLU A CA 1
ATOM 2445 C C . GLU A 1 310 ? 29.188 5.703 3.783 1 90.5 310 GLU A C 1
ATOM 2447 O O . GLU A 1 310 ? 29.328 5.93 2.58 1 90.5 310 GLU A O 1
ATOM 2452 N N . ILE A 1 311 ? 29.094 6.578 4.684 1 85.44 311 ILE A N 1
ATOM 2453 C CA . ILE A 1 311 ? 29.016 7.988 4.32 1 85.44 311 ILE A CA 1
ATOM 2454 C C . ILE A 1 311 ? 30.344 8.438 3.717 1 85.44 311 ILE A C 1
ATOM 2456 O O . ILE A 1 311 ? 30.375 9.211 2.758 1 85.44 311 ILE A O 1
ATOM 2460 N N . LYS A 1 312 ? 31.406 7.977 4.262 1 89.44 312 LYS A N 1
ATOM 2461 C CA . LYS A 1 312 ? 32.719 8.336 3.75 1 89.44 312 LYS A CA 1
ATOM 2462 C C . LYS A 1 312 ? 32.906 7.863 2.309 1 89.44 312 LYS A C 1
ATOM 2464 O O . LYS A 1 312 ? 33.469 8.586 1.48 1 89.44 312 LYS A O 1
ATOM 2469 N N . LEU A 1 313 ? 32.469 6.656 2.008 1 93.88 313 LEU A N 1
ATOM 2470 C CA . LEU A 1 313 ? 32.562 6.137 0.647 1 93.88 313 LEU A CA 1
ATOM 2471 C C . LEU A 1 313 ? 31.781 7.023 -0.326 1 93.88 313 LEU A C 1
ATOM 2473 O O . LEU A 1 313 ? 32.281 7.332 -1.414 1 93.88 313 LEU A O 1
ATOM 2477 N N . VAL A 1 314 ? 30.594 7.422 0.058 1 89.19 314 VAL A N 1
ATOM 2478 C CA . VAL A 1 314 ? 29.766 8.266 -0.783 1 89.19 314 VAL A CA 1
ATOM 2479 C C . VAL A 1 314 ? 30.453 9.602 -1.033 1 89.19 314 VAL A C 1
ATOM 2481 O O . VAL A 1 314 ? 30.406 10.141 -2.141 1 89.19 314 VAL A O 1
ATOM 2484 N N . GLU A 1 315 ? 31.141 10.109 -0.062 1 85.25 315 GLU A N 1
ATOM 2485 C CA . GLU A 1 315 ? 31.875 11.367 -0.184 1 85.25 315 GLU A CA 1
ATOM 2486 C C . GLU A 1 315 ? 33.062 11.219 -1.143 1 85.25 315 GLU A C 1
ATOM 2488 O O . GLU A 1 315 ? 33.312 12.109 -1.964 1 85.25 315 GLU A O 1
ATOM 2493 N N . ILE A 1 316 ? 33.719 10.172 -0.978 1 90.81 316 ILE A N 1
ATOM 2494 C CA . ILE A 1 316 ? 34.906 9.922 -1.8 1 90.81 316 ILE A CA 1
ATOM 2495 C C . ILE A 1 316 ? 34.5 9.859 -3.271 1 90.81 316 ILE A C 1
ATOM 2497 O O . ILE A 1 316 ? 35.188 10.453 -4.129 1 90.81 316 ILE A O 1
ATOM 2501 N N . PHE A 1 317 ? 33.406 9.18 -3.545 1 90.69 317 PHE A N 1
ATOM 2502 C CA . PHE A 1 317 ? 33 9 -4.926 1 90.69 317 PHE A CA 1
ATOM 2503 C C . PHE A 1 317 ? 32.125 10.164 -5.375 1 90.69 317 PHE A C 1
ATOM 2505 O O . PHE A 1 317 ? 31.859 10.328 -6.57 1 90.69 317 PHE A O 1
ATOM 2512 N N . ASN A 1 318 ? 31.594 11.016 -4.457 1 85.44 318 ASN A N 1
ATOM 2513 C CA . ASN A 1 318 ? 30.703 12.141 -4.715 1 85.44 318 ASN A CA 1
ATOM 2514 C C . ASN A 1 318 ? 29.484 11.711 -5.531 1 85.44 318 ASN A C 1
ATOM 2516 O O . ASN A 1 318 ? 29.125 12.375 -6.508 1 85.44 318 ASN A O 1
ATOM 2520 N N . SER A 1 319 ? 29.078 10.523 -5.277 1 84.12 319 SER A N 1
ATOM 2521 C CA . SER A 1 319 ? 27.922 9.898 -5.926 1 84.12 319 SER A CA 1
ATOM 2522 C C . SER A 1 319 ? 27.438 8.688 -5.133 1 84.12 319 SER A C 1
ATOM 2524 O O . SER A 1 319 ? 28.172 8.148 -4.305 1 84.12 319 SER A O 1
ATOM 2526 N N . PRO A 1 320 ? 26.156 8.398 -5.293 1 90.94 320 PRO A N 1
ATOM 2527 C CA . PRO A 1 320 ? 25.781 7.086 -4.77 1 90.94 320 PRO A CA 1
ATOM 2528 C C . PRO A 1 320 ? 26.688 5.969 -5.281 1 90.94 320 PRO A C 1
ATOM 2530 O O . PRO A 1 320 ? 27.156 6.023 -6.422 1 90.94 320 PRO A O 1
ATOM 2533 N N . VAL A 1 321 ? 26.875 4.973 -4.43 1 94.69 321 VAL A N 1
ATOM 2534 C CA . VAL A 1 321 ? 27.828 3.92 -4.777 1 94.69 321 VAL A CA 1
ATOM 2535 C C . VAL A 1 321 ? 27.25 2.557 -4.406 1 94.69 321 VAL A C 1
ATOM 2537 O O . VAL A 1 321 ? 26.719 2.379 -3.303 1 94.69 321 VAL A O 1
ATOM 2540 N N . PHE A 1 322 ? 27.344 1.674 -5.402 1 97.62 322 PHE A N 1
ATOM 2541 C CA . PHE A 1 322 ? 27.031 0.281 -5.109 1 97.62 322 PHE A CA 1
ATOM 2542 C C . PHE A 1 322 ? 28.25 -0.433 -4.527 1 97.62 322 PHE A C 1
ATOM 2544 O O . PHE A 1 322 ? 29.328 -0.416 -5.121 1 97.62 322 PHE A O 1
ATOM 2551 N N . VAL A 1 323 ? 28.062 -1.04 -3.371 1 97.12 323 VAL A N 1
ATOM 2552 C CA . VAL A 1 323 ? 29.047 -1.979 -2.838 1 97.12 323 VAL A CA 1
ATOM 2553 C C . VAL A 1 323 ? 28.531 -3.41 -2.998 1 97.12 323 VAL A C 1
ATOM 2555 O O . VAL A 1 323 ? 27.438 -3.736 -2.537 1 97.12 323 VAL A O 1
ATOM 2558 N N . THR A 1 324 ? 29.422 -4.246 -3.668 1 97.5 324 THR A N 1
ATOM 2559 C CA . THR A 1 324 ? 28.938 -5.574 -4.027 1 97.5 324 THR A CA 1
ATOM 2560 C C . THR A 1 324 ? 29.812 -6.656 -3.395 1 97.5 324 THR A C 1
ATOM 2562 O O . THR A 1 324 ? 30.891 -6.359 -2.854 1 97.5 324 THR A O 1
ATOM 2565 N N . HIS A 1 325 ? 29.281 -7.867 -3.379 1 96.56 325 HIS A N 1
ATOM 2566 C CA . HIS A 1 325 ? 30.016 -9.062 -2.992 1 96.56 325 HIS A CA 1
ATOM 2567 C C . HIS A 1 325 ? 30.469 -8.984 -1.541 1 96.56 325 HIS A C 1
ATOM 2569 O O . HIS A 1 325 ? 31.656 -9.188 -1.247 1 96.56 325 HIS A O 1
ATOM 2575 N N . PHE A 1 326 ? 29.547 -8.836 -0.705 1 95.06 326 PHE A N 1
ATOM 2576 C CA . PHE A 1 326 ? 29.812 -8.844 0.729 1 95.06 326 PHE A CA 1
ATOM 2577 C C . PHE A 1 326 ? 30.203 -10.25 1.191 1 95.06 326 PHE A C 1
ATOM 2579 O O . PHE A 1 326 ? 29.781 -11.242 0.594 1 95.06 326 PHE A O 1
ATOM 2586 N N . PRO A 1 327 ? 31 -10.281 2.248 1 93.31 327 PRO A N 1
ATOM 2587 C CA . PRO A 1 327 ? 31.328 -11.594 2.801 1 93.31 327 PRO A CA 1
ATOM 2588 C C . PRO A 1 327 ? 30.078 -12.398 3.201 1 93.31 327 PRO A C 1
ATOM 2590 O O . PRO A 1 327 ? 29.141 -11.836 3.771 1 93.31 327 PRO A O 1
ATOM 2593 N N . SER A 1 328 ? 30.078 -13.711 2.998 1 91.31 328 SER A N 1
ATOM 2594 C CA . SER A 1 328 ? 28.922 -14.578 3.205 1 91.31 328 SER A CA 1
ATOM 2595 C C . SER A 1 328 ? 28.547 -14.648 4.68 1 91.31 328 SER A C 1
ATOM 2597 O O . SER A 1 328 ? 27.359 -14.797 5.02 1 91.31 328 SER A O 1
ATOM 2599 N N . VAL A 1 329 ? 29.453 -14.445 5.551 1 85.75 329 VAL A N 1
ATOM 2600 C CA . VAL A 1 329 ? 29.25 -14.586 6.988 1 85.75 329 VAL A CA 1
ATOM 2601 C C . VAL A 1 329 ? 28.391 -13.438 7.5 1 85.75 329 VAL A C 1
ATOM 2603 O O . VAL A 1 329 ? 27.719 -13.555 8.539 1 85.75 329 VAL A O 1
ATOM 2606 N N . GLN A 1 330 ? 28.375 -12.352 6.75 1 84.81 330 GLN A N 1
ATOM 2607 C CA . GLN A 1 330 ? 27.672 -11.148 7.191 1 84.81 330 GLN A CA 1
ATOM 2608 C C . GLN A 1 330 ? 26.266 -11.086 6.602 1 84.81 330 GLN A C 1
ATOM 2610 O O . GLN A 1 330 ? 25.516 -10.156 6.883 1 84.81 330 GLN A O 1
ATOM 2615 N N . LYS A 1 331 ? 25.922 -12.039 5.793 1 88.5 331 LYS A N 1
ATOM 2616 C CA . LYS A 1 331 ? 24.688 -11.914 5.027 1 88.5 331 LYS A CA 1
ATOM 2617 C C . LYS A 1 331 ? 23.766 -13.102 5.27 1 88.5 331 LYS A C 1
ATOM 2619 O O . LYS A 1 331 ? 24.219 -14.18 5.652 1 88.5 331 LYS A O 1
ATOM 2624 N N . PRO A 1 332 ? 22.469 -12.938 5.059 1 88.94 332 PRO A N 1
ATOM 2625 C CA . PRO A 1 332 ? 21.469 -13.977 5.348 1 88.94 332 PRO A CA 1
ATOM 2626 C C . PRO A 1 332 ? 21.656 -15.219 4.477 1 88.94 332 PRO A C 1
ATOM 2628 O O . PRO A 1 332 ? 22.281 -15.148 3.414 1 88.94 332 PRO A O 1
ATOM 2631 N N . PHE A 1 333 ? 20.969 -16.297 4.836 1 91.19 333 PHE A N 1
ATOM 2632 C CA . PHE A 1 333 ? 21.125 -17.625 4.262 1 91.19 333 PHE A CA 1
ATOM 2633 C C . PHE A 1 333 ? 20.641 -17.672 2.82 1 91.19 333 PHE A C 1
ATOM 2635 O O . PHE A 1 333 ? 21.094 -18.5 2.027 1 91.19 333 PHE A O 1
ATOM 2642 N N . TYR A 1 334 ? 19.734 -16.766 2.479 1 93.62 334 TYR A N 1
ATOM 2643 C CA . TYR A 1 334 ? 19.062 -16.906 1.192 1 93.62 334 TYR A CA 1
ATOM 2644 C C . TYR A 1 334 ? 19.875 -16.25 0.079 1 93.62 334 TYR A C 1
ATOM 2646 O O . TYR A 1 334 ? 19.531 -16.359 -1.099 1 93.62 334 TYR A O 1
ATOM 2654 N N . MET A 1 335 ? 20.969 -15.578 0.449 1 96.25 335 MET A N 1
ATOM 2655 C CA . MET A 1 335 ? 21.797 -14.922 -0.568 1 96.25 335 MET A CA 1
ATOM 2656 C C . MET A 1 335 ? 22.781 -15.906 -1.186 1 96.25 335 MET A C 1
ATOM 2658 O O . MET A 1 335 ? 23.422 -16.688 -0.472 1 96.25 335 MET A O 1
ATOM 2662 N N . GLN A 1 336 ? 22.891 -15.898 -2.502 1 97.44 336 GLN A N 1
ATOM 2663 C CA . GLN A 1 336 ? 23.797 -16.797 -3.219 1 97.44 336 GLN A CA 1
ATOM 2664 C C . GLN A 1 336 ? 25.25 -16.531 -2.846 1 97.44 336 GLN A C 1
ATOM 2666 O O . GLN A 1 336 ? 25.688 -15.375 -2.818 1 97.44 336 GLN A O 1
ATOM 2671 N N . THR A 1 337 ? 25.969 -17.641 -2.686 1 95.25 337 THR A N 1
ATOM 2672 C CA . THR A 1 337 ? 27.375 -17.5 -2.318 1 95.25 337 THR A CA 1
ATOM 2673 C C . THR A 1 337 ? 28.266 -17.656 -3.543 1 95.25 337 THR A C 1
ATOM 2675 O O . THR A 1 337 ? 27.969 -18.438 -4.441 1 95.25 337 THR A O 1
ATOM 2678 N N . ILE A 1 338 ? 29.266 -16.875 -3.605 1 94.25 338 ILE A N 1
ATOM 2679 C CA . ILE A 1 338 ? 30.359 -16.953 -4.566 1 94.25 338 ILE A CA 1
ATOM 2680 C C . ILE A 1 338 ? 31.688 -17.016 -3.826 1 94.25 338 ILE A C 1
ATOM 2682 O O . ILE A 1 338 ? 32.281 -15.992 -3.477 1 94.25 338 ILE A O 1
ATOM 2686 N N . GLY A 1 339 ? 32.188 -18.219 -3.744 1 93.06 339 GLY A N 1
ATOM 2687 C CA . GLY A 1 339 ? 33.344 -18.375 -2.867 1 93.06 339 GLY A CA 1
ATOM 2688 C C . GLY A 1 339 ? 33.031 -17.984 -1.428 1 93.06 339 GLY A C 1
ATOM 2689 O O . GLY A 1 339 ? 32.094 -18.5 -0.821 1 93.06 339 GLY A O 1
ATOM 2690 N N . GLU A 1 340 ? 33.812 -17.031 -0.925 1 93.12 340 GLU A N 1
ATOM 2691 C CA . GLU A 1 340 ? 33.625 -16.578 0.451 1 93.12 340 GLU A CA 1
ATOM 2692 C C . GLU A 1 340 ? 32.688 -15.367 0.518 1 93.12 340 GLU A C 1
ATOM 2694 O O . GLU A 1 340 ? 32.375 -14.883 1.605 1 93.12 340 GLU A O 1
ATOM 2699 N N . ASN A 1 341 ? 32.25 -14.984 -0.612 1 95.19 341 ASN A N 1
ATOM 2700 C CA . ASN A 1 341 ? 31.391 -13.812 -0.696 1 95.19 341 ASN A CA 1
ATOM 2701 C C . ASN A 1 341 ? 30 -14.18 -1.177 1 95.19 341 ASN A C 1
ATOM 2703 O O . ASN A 1 341 ? 29.672 -15.359 -1.321 1 95.19 341 ASN A O 1
ATOM 2707 N N . THR A 1 342 ? 29.172 -13.18 -1.229 1 96.19 342 THR A N 1
ATOM 2708 C CA . THR A 1 342 ? 27.812 -13.367 -1.746 1 96.19 342 THR A CA 1
ATOM 2709 C C . THR A 1 342 ? 27.594 -12.508 -2.986 1 96.19 342 THR A C 1
ATOM 2711 O O . THR A 1 342 ? 28.25 -11.477 -3.164 1 96.19 342 THR A O 1
ATOM 2714 N N . ALA A 1 343 ? 26.703 -12.984 -3.828 1 97.88 343 ALA A N 1
ATOM 2715 C CA . ALA A 1 343 ? 26.219 -12.148 -4.922 1 97.88 343 ALA A CA 1
ATOM 2716 C C . ALA A 1 343 ? 25.203 -11.117 -4.422 1 97.88 343 ALA A C 1
ATOM 2718 O O . ALA A 1 343 ? 24.016 -11.203 -4.734 1 97.88 343 ALA A O 1
ATOM 2719 N N . SER A 1 344 ? 25.688 -10.133 -3.65 1 97.5 344 SER A N 1
ATOM 2720 C CA . SER A 1 344 ? 24.859 -9.141 -2.963 1 97.5 344 SER A CA 1
ATOM 2721 C C . SER A 1 344 ? 25.344 -7.723 -3.256 1 97.5 344 SER A C 1
ATOM 2723 O O . SER A 1 344 ? 26.422 -7.531 -3.814 1 97.5 344 SER A O 1
ATOM 2725 N N . PHE A 1 345 ? 24.5 -6.77 -2.965 1 97.88 345 PHE A N 1
ATOM 2726 C CA . PHE A 1 345 ? 24.891 -5.371 -3.088 1 97.88 345 PHE A CA 1
ATOM 2727 C C . PHE A 1 345 ? 24.156 -4.512 -2.061 1 97.88 345 PHE A C 1
ATOM 2729 O O . PHE A 1 345 ? 23.094 -4.895 -1.562 1 97.88 345 PHE A O 1
ATOM 2736 N N . ASP A 1 346 ? 24.734 -3.404 -1.713 1 96.25 346 ASP A N 1
ATOM 2737 C CA . ASP A 1 346 ? 24.125 -2.271 -1.021 1 96.25 346 ASP A CA 1
ATOM 2738 C C . ASP A 1 346 ? 24.312 -0.98 -1.812 1 96.25 346 ASP A C 1
ATOM 2740 O O . ASP A 1 346 ? 25.391 -0.744 -2.381 1 96.25 346 ASP A O 1
ATOM 2744 N N . LEU A 1 347 ? 23.297 -0.299 -1.93 1 96 347 LEU A N 1
ATOM 2745 C CA . LEU A 1 347 ? 23.422 1.047 -2.477 1 96 347 LEU A CA 1
ATOM 2746 C C . LEU A 1 347 ? 23.594 2.074 -1.359 1 96 347 LEU A C 1
ATOM 2748 O O . LEU A 1 347 ? 22.703 2.211 -0.505 1 96 347 LEU A O 1
ATOM 2752 N N . LEU A 1 348 ? 24.672 2.736 -1.381 1 92.38 348 LEU A N 1
ATOM 2753 C CA . LEU A 1 348 ? 24.953 3.797 -0.418 1 92.38 348 LEU A CA 1
ATOM 2754 C C . LEU A 1 348 ? 24.656 5.168 -1.017 1 92.38 348 LEU A C 1
ATOM 2756 O O . LEU A 1 348 ? 25.094 5.473 -2.127 1 92.38 348 LEU A O 1
ATOM 2760 N N . CYS A 1 349 ? 23.906 5.918 -0.279 1 87.62 349 CYS A N 1
ATOM 2761 C CA . CYS A 1 349 ? 23.516 7.25 -0.732 1 87.62 349 CYS A CA 1
ATOM 2762 C C . CYS A 1 349 ? 23.938 8.312 0.276 1 87.62 349 CYS A C 1
ATOM 2764 O O . CYS A 1 349 ? 24.25 7.992 1.425 1 87.62 349 CYS A O 1
ATOM 2766 N N . PRO A 1 350 ? 23.938 9.5 -0.227 1 79.88 350 PRO A N 1
ATOM 2767 C CA . PRO A 1 350 ? 24.281 10.578 0.701 1 79.88 350 PRO A CA 1
ATOM 2768 C C . PRO A 1 350 ? 23.312 10.68 1.871 1 79.88 350 PRO A C 1
ATOM 2770 O O . PRO A 1 350 ? 22.109 10.453 1.702 1 79.88 350 PRO A O 1
ATOM 2773 N N . ILE A 1 351 ? 23.75 10.984 3 1 67.56 351 ILE A N 1
ATOM 2774 C CA . ILE A 1 351 ? 23 11.312 4.199 1 67.56 351 ILE A CA 1
ATOM 2775 C C . ILE A 1 351 ? 22.438 10.031 4.828 1 67.56 351 ILE A C 1
ATOM 2777 O O . ILE A 1 351 ? 22.625 9.789 6.02 1 67.56 351 ILE A O 1
ATOM 2781 N N . VAL A 1 352 ? 21.891 9.18 4.043 1 72.5 352 VAL A N 1
ATOM 2782 C CA . VAL A 1 352 ? 21.156 8.062 4.609 1 72.5 352 VAL A CA 1
ATOM 2783 C C . VAL A 1 352 ? 22.062 6.848 4.738 1 72.5 352 VAL A C 1
ATOM 2785 O O . VAL A 1 352 ? 21.828 5.969 5.57 1 72.5 352 VAL A O 1
ATOM 2788 N N . GLY A 1 353 ? 23.109 6.844 3.992 1 81.44 353 GLY A N 1
ATOM 2789 C CA . GLY A 1 353 ? 23.891 5.613 3.926 1 81.44 353 GLY A CA 1
ATOM 2790 C C . GLY A 1 353 ? 23.234 4.543 3.074 1 81.44 353 GLY A C 1
ATOM 2791 O O . GLY A 1 353 ? 22.844 4.805 1.938 1 81.44 353 GLY A O 1
ATOM 2792 N N . GLU A 1 354 ? 23.078 3.422 3.695 1 87.19 354 GLU A N 1
ATOM 2793 C CA . GLU A 1 354 ? 22.453 2.336 2.936 1 87.19 354 GLU A CA 1
ATOM 2794 C C . GLU A 1 354 ? 20.984 2.625 2.648 1 87.19 354 GLU A C 1
ATOM 2796 O O . GLU A 1 354 ? 20.188 2.756 3.572 1 87.19 354 GLU A O 1
ATOM 2801 N N . LEU A 1 355 ? 20.688 2.691 1.385 1 89.19 355 LEU A N 1
ATOM 2802 C CA . LEU A 1 355 ? 19.328 2.926 0.947 1 89.19 355 LEU A CA 1
ATOM 2803 C C . LEU A 1 355 ? 18.672 1.626 0.495 1 89.19 355 LEU A C 1
ATOM 2805 O O . LEU A 1 355 ? 17.469 1.409 0.738 1 89.19 355 LEU A O 1
ATOM 2809 N N . ALA A 1 356 ? 19.438 0.832 -0.186 1 94.44 356 ALA A N 1
ATOM 2810 C CA . ALA A 1 356 ? 18.906 -0.397 -0.771 1 94.44 356 ALA A CA 1
ATOM 2811 C C . ALA A 1 356 ? 19.875 -1.559 -0.579 1 94.44 356 ALA A C 1
ATOM 2813 O O . ALA A 1 356 ? 21.094 -1.358 -0.532 1 94.44 356 ALA A O 1
ATOM 2814 N N . GLY A 1 357 ? 19.359 -2.691 -0.472 1 94.94 357 GLY A N 1
ATOM 2815 C CA . GLY A 1 357 ? 20.109 -3.943 -0.459 1 94.94 357 GLY A CA 1
ATOM 2816 C C . GLY A 1 357 ? 19.438 -5.035 -1.276 1 94.94 357 GLY A C 1
ATOM 2817 O O . GLY A 1 357 ? 18.219 -5.082 -1.386 1 94.94 357 GLY A O 1
ATOM 2818 N N . GLY A 1 358 ? 20.266 -5.871 -1.882 1 97.5 358 GLY A N 1
ATOM 2819 C CA . GLY A 1 358 ? 19.719 -6.949 -2.695 1 97.5 358 GLY A CA 1
ATOM 2820 C C . GLY A 1 358 ? 20.719 -8.047 -2.977 1 97.5 358 GLY A C 1
ATOM 2821 O O . GLY A 1 358 ? 21.875 -7.977 -2.527 1 97.5 358 GLY A O 1
ATOM 2822 N N . SER A 1 359 ? 20.25 -9.086 -3.594 1 98.19 359 SER A N 1
ATOM 2823 C CA . SER A 1 359 ? 21.109 -10.219 -3.912 1 98.19 359 SER A CA 1
ATOM 2824 C C . SER A 1 359 ? 20.438 -11.164 -4.895 1 98.19 359 SER A C 1
ATOM 2826 O O . SER A 1 359 ? 19.219 -11.109 -5.09 1 98.19 359 SER A O 1
ATOM 2828 N N . ILE A 1 360 ? 21.328 -11.922 -5.504 1 98.19 360 ILE A N 1
ATOM 2829 C CA . ILE A 1 360 ? 20.844 -13.141 -6.141 1 98.19 360 ILE A CA 1
ATOM 2830 C C . ILE A 1 360 ? 20.531 -14.188 -5.074 1 98.19 360 ILE A C 1
ATOM 2832 O O . ILE A 1 360 ? 21.219 -14.273 -4.055 1 98.19 360 ILE A O 1
ATOM 2836 N N . ARG A 1 361 ? 19.484 -14.93 -5.293 1 97.75 361 ARG A N 1
ATOM 2837 C CA . ARG A 1 361 ? 19.047 -15.891 -4.285 1 97.75 361 ARG A CA 1
ATOM 2838 C C . ARG A 1 361 ? 19.75 -17.234 -4.473 1 97.75 361 ARG A C 1
ATOM 2840 O O . ARG A 1 361 ? 20.047 -17.625 -5.602 1 97.75 361 ARG A O 1
ATOM 2847 N N . GLU A 1 362 ? 19.984 -17.938 -3.389 1 96.38 362 GLU A N 1
ATOM 2848 C CA . GLU A 1 362 ? 20.562 -19.281 -3.42 1 96.38 362 GLU A CA 1
ATOM 2849 C C . GLU A 1 362 ? 19.578 -20.297 -3.973 1 96.38 362 GLU A C 1
ATOM 2851 O O . GLU A 1 362 ? 18.453 -20.422 -3.465 1 96.38 362 GLU A O 1
ATOM 2856 N N . ILE A 1 363 ? 20 -21.016 -4.945 1 93.69 363 ILE A N 1
ATOM 2857 C CA . ILE A 1 363 ? 19.094 -21.922 -5.641 1 93.69 363 ILE A CA 1
ATOM 2858 C C . ILE A 1 363 ? 19.234 -23.344 -5.074 1 93.69 363 ILE A C 1
ATOM 2860 O O . ILE A 1 363 ? 18.328 -24.156 -5.184 1 93.69 363 ILE A O 1
ATOM 2864 N N . CYS A 1 364 ? 20.344 -23.641 -4.434 1 93.94 364 CYS A N 1
ATOM 2865 C CA . CYS A 1 364 ? 20.641 -24.984 -3.941 1 93.94 364 CYS A CA 1
ATOM 2866 C C . CYS A 1 364 ? 20.047 -25.188 -2.553 1 93.94 364 CYS A C 1
ATOM 2868 O O . CYS A 1 364 ? 20.469 -24.547 -1.589 1 93.94 364 CYS A O 1
ATOM 2870 N N . PRO A 1 365 ? 19.156 -26.125 -2.436 1 93.94 365 PRO A N 1
ATOM 2871 C CA . PRO A 1 365 ? 18.531 -26.328 -1.129 1 93.94 365 PRO A CA 1
ATOM 2872 C C . PRO A 1 365 ? 19.516 -26.812 -0.07 1 93.94 365 PRO A C 1
ATOM 2874 O O . PRO A 1 365 ? 19.391 -26.453 1.104 1 93.94 365 PRO A O 1
ATOM 2877 N N . GLU A 1 366 ? 20.484 -27.578 -0.442 1 94.38 366 GLU A N 1
ATOM 2878 C CA . GLU A 1 366 ? 21.484 -28.078 0.506 1 94.38 366 GLU A CA 1
ATOM 2879 C C . GLU A 1 366 ? 22.312 -26.938 1.082 1 94.38 366 GLU A C 1
ATOM 2881 O O . GLU A 1 366 ? 22.625 -26.922 2.277 1 94.38 366 GLU A O 1
ATOM 2886 N N . LYS A 1 367 ? 22.688 -26.031 0.231 1 94.75 367 LYS A N 1
ATOM 2887 C CA . LYS A 1 367 ? 23.422 -24.875 0.7 1 94.75 367 LYS A CA 1
ATOM 2888 C C . LYS A 1 367 ? 22.578 -24.016 1.643 1 94.75 367 LYS A C 1
ATOM 2890 O O . LYS A 1 367 ? 23.078 -23.516 2.652 1 94.75 367 LYS A O 1
ATOM 2895 N N . LEU A 1 368 ? 21.344 -23.859 1.313 1 94.56 368 LEU A N 1
ATOM 2896 C CA . LEU A 1 368 ? 20.438 -23.125 2.174 1 94.56 368 LEU A CA 1
ATOM 2897 C C . LEU A 1 368 ? 20.375 -23.75 3.566 1 94.56 368 LEU A C 1
ATOM 2899 O O . LEU A 1 368 ? 20.469 -23.031 4.57 1 94.56 368 LEU A O 1
ATOM 2903 N N . LYS A 1 369 ? 20.25 -25.016 3.602 1 92.44 369 LYS A N 1
ATOM 2904 C CA . LYS A 1 369 ? 20.172 -25.734 4.871 1 92.44 369 LYS A CA 1
ATOM 2905 C C . LYS A 1 369 ? 21.484 -25.609 5.66 1 92.44 369 LYS A C 1
ATOM 2907 O O . LYS A 1 369 ? 21.453 -25.391 6.871 1 92.44 369 LYS A O 1
ATOM 2912 N N . SER A 1 370 ? 22.484 -25.719 4.93 1 93.38 370 SER A N 1
ATOM 2913 C CA . SER A 1 370 ? 23.797 -25.641 5.578 1 93.38 370 SER A CA 1
ATOM 2914 C C . SER A 1 370 ? 24.016 -24.266 6.184 1 93.38 370 SER A C 1
ATOM 2916 O O . SER A 1 370 ? 24.75 -24.125 7.164 1 93.38 370 SER A O 1
ATOM 2918 N N . ARG A 1 371 ? 23.375 -23.359 5.598 1 91.38 371 ARG A N 1
ATOM 2919 C CA . ARG A 1 371 ? 23.531 -22 6.086 1 91.38 371 ARG A CA 1
ATOM 2920 C C . ARG A 1 371 ? 22.453 -21.656 7.105 1 91.38 371 ARG A C 1
ATOM 2922 O O . ARG A 1 371 ? 22.25 -20.484 7.434 1 91.38 371 ARG A O 1
ATOM 2929 N N . GLY A 1 372 ? 21.609 -22.656 7.441 1 85.81 372 GLY A N 1
ATOM 2930 C CA . GLY A 1 372 ? 20.75 -22.469 8.594 1 85.81 372 GLY A CA 1
ATOM 2931 C C . GLY A 1 372 ? 19.281 -22.328 8.227 1 85.81 372 GLY A C 1
ATOM 2932 O O . GLY A 1 372 ? 18.453 -22.031 9.086 1 85.81 372 GLY A O 1
ATOM 2933 N N . CYS A 1 373 ? 18.969 -22.5 6.996 1 87.19 373 CYS A N 1
ATOM 2934 C CA . CYS A 1 373 ? 17.562 -22.406 6.633 1 87.19 373 CYS A CA 1
ATOM 2935 C C . CYS A 1 373 ? 16.781 -23.594 7.164 1 87.19 373 CYS A C 1
ATOM 2937 O O . CYS A 1 373 ? 17.109 -24.75 6.867 1 87.19 373 CYS A O 1
ATOM 2939 N N . THR A 1 374 ? 15.648 -23.25 7.91 1 82.75 374 THR A N 1
ATOM 2940 C CA . THR A 1 374 ? 14.797 -24.312 8.445 1 82.75 374 THR A CA 1
ATOM 2941 C C . THR A 1 374 ? 13.367 -24.156 7.949 1 82.75 374 THR A C 1
ATOM 2943 O O . THR A 1 374 ? 12.461 -24.844 8.422 1 82.75 374 THR A O 1
ATOM 2946 N N . ILE A 1 375 ? 13.156 -23.281 7.074 1 84.44 375 ILE A N 1
ATOM 2947 C CA . ILE A 1 375 ? 11.812 -22.984 6.582 1 84.44 375 ILE A CA 1
ATOM 2948 C C . ILE A 1 375 ? 11.445 -23.969 5.477 1 84.44 375 ILE A C 1
ATOM 2950 O O . ILE A 1 375 ? 11.867 -23.812 4.328 1 84.44 375 ILE A O 1
ATOM 2954 N N . GLU A 1 376 ? 10.531 -24.828 5.75 1 82.56 376 GLU A N 1
ATOM 2955 C CA . GLU A 1 376 ? 10.227 -25.953 4.875 1 82.56 376 GLU A CA 1
ATOM 2956 C C . GLU A 1 376 ? 9.578 -25.484 3.578 1 82.56 376 GLU A C 1
ATOM 2958 O O . GLU A 1 376 ? 9.906 -25.984 2.498 1 82.56 376 GLU A O 1
ATOM 2963 N N . TRP A 1 377 ? 8.594 -24.609 3.75 1 83.5 377 TRP A N 1
ATOM 2964 C CA . TRP A 1 377 ? 7.906 -24.172 2.541 1 83.5 377 TRP A CA 1
ATOM 2965 C C . TRP A 1 377 ? 8.859 -23.453 1.6 1 83.5 377 TRP A C 1
ATOM 2967 O O . TRP A 1 377 ? 8.711 -23.516 0.377 1 83.5 377 TRP A O 1
ATOM 2977 N N . TYR A 1 378 ? 9.82 -22.828 2.127 1 89.69 378 TYR A N 1
ATOM 2978 C CA . TYR A 1 378 ? 10.805 -22.094 1.332 1 89.69 378 TYR A CA 1
ATOM 2979 C C . TYR A 1 378 ? 11.75 -23.062 0.622 1 89.69 378 TYR A C 1
ATOM 2981 O O . TYR A 1 378 ? 12.031 -22.891 -0.567 1 89.69 378 TYR A O 1
ATOM 2989 N N . LEU A 1 379 ? 12.148 -24.062 1.282 1 91.94 379 LEU A N 1
ATOM 2990 C CA . LEU A 1 379 ? 13.008 -25.094 0.708 1 91.94 379 LEU A CA 1
ATOM 2991 C C . LEU A 1 379 ? 12.289 -25.844 -0.402 1 91.94 379 LEU A C 1
ATOM 2993 O O . LEU A 1 379 ? 12.906 -26.219 -1.405 1 91.94 379 LEU A O 1
ATOM 2997 N N . GLU A 1 380 ? 11.07 -25.969 -0.25 1 89.06 380 GLU A N 1
ATOM 2998 C CA . GLU A 1 380 ? 10.273 -26.703 -1.229 1 89.06 380 GLU A CA 1
ATOM 2999 C C . GLU A 1 380 ? 10.266 -25.984 -2.578 1 89.06 380 GLU A C 1
ATOM 3001 O O . GLU A 1 380 ? 10.188 -26.625 -3.625 1 89.06 380 GLU A O 1
ATOM 3006 N N . THR A 1 381 ? 10.328 -24.688 -2.543 1 91.81 381 THR A N 1
ATOM 3007 C CA . THR A 1 381 ? 10.297 -23.938 -3.795 1 91.81 381 THR A CA 1
ATOM 3008 C C . THR A 1 381 ? 11.438 -24.375 -4.711 1 91.81 381 THR A C 1
ATOM 3010 O O . THR A 1 381 ? 11.305 -24.328 -5.934 1 91.81 381 THR A O 1
ATOM 3013 N N . ARG A 1 382 ? 12.562 -24.844 -4.176 1 94.19 382 ARG A N 1
ATOM 3014 C CA . ARG A 1 382 ? 13.734 -25.234 -4.953 1 94.19 382 ARG A CA 1
ATOM 3015 C C . ARG A 1 382 ? 13.484 -26.547 -5.703 1 94.19 382 ARG A C 1
ATOM 3017 O O . ARG A 1 382 ? 14.211 -26.875 -6.645 1 94.19 382 ARG A O 1
ATOM 3024 N N . HIS A 1 383 ? 12.461 -27.203 -5.367 1 91.56 383 HIS A N 1
ATOM 3025 C CA . HIS A 1 383 ? 12.148 -28.484 -6.008 1 91.56 383 HIS A CA 1
ATOM 3026 C C . HIS A 1 383 ? 10.93 -28.344 -6.918 1 91.56 383 HIS A C 1
ATOM 3028 O O . HIS A 1 383 ? 10.414 -29.359 -7.426 1 91.56 383 HIS A O 1
ATOM 3034 N N . ARG A 1 384 ? 10.547 -27.141 -7.027 1 90 384 ARG A N 1
ATOM 3035 C CA . ARG A 1 384 ? 9.305 -26.938 -7.766 1 90 384 ARG A CA 1
ATOM 3036 C C . ARG A 1 384 ? 9.523 -26.047 -8.977 1 90 384 ARG A C 1
ATOM 3038 O O . ARG A 1 384 ? 8.711 -25.156 -9.266 1 90 384 ARG A O 1
ATOM 3045 N N . GLY A 1 385 ? 10.633 -26.234 -9.664 1 90.69 385 GLY A N 1
ATOM 3046 C CA . GLY A 1 385 ? 10.883 -25.516 -10.906 1 90.69 385 GLY A CA 1
ATOM 3047 C C . GLY A 1 385 ? 11.289 -24.078 -10.688 1 90.69 385 GLY A C 1
ATOM 3048 O O . GLY A 1 385 ? 11 -23.203 -11.516 1 90.69 385 GLY A O 1
ATOM 3049 N N . GLN A 1 386 ? 11.891 -23.781 -9.57 1 92.25 386 GLN A N 1
ATOM 3050 C CA . GLN A 1 386 ? 12.32 -22.422 -9.258 1 92.25 386 GLN A CA 1
ATOM 3051 C C . GLN A 1 386 ? 13.477 -22 -10.156 1 92.25 386 GLN A C 1
ATOM 3053 O O . GLN A 1 386 ? 14.508 -22.672 -10.219 1 92.25 386 GLN A O 1
ATOM 3058 N N . PRO A 1 387 ? 13.305 -20.938 -10.898 1 94.88 387 PRO A N 1
ATOM 3059 C CA . PRO A 1 387 ? 14.438 -20.375 -11.648 1 94.88 387 PRO A CA 1
ATOM 3060 C C . PRO A 1 387 ? 15.391 -19.578 -10.773 1 94.88 387 PRO A C 1
ATOM 3062 O O . PRO A 1 387 ? 15.117 -19.359 -9.594 1 94.88 387 PRO A O 1
ATOM 3065 N N . PRO A 1 388 ? 16.578 -19.266 -11.352 1 95.75 388 PRO A N 1
ATOM 3066 C CA . PRO A 1 388 ? 17.359 -18.266 -10.617 1 95.75 388 PRO A CA 1
ATOM 3067 C C . PRO A 1 388 ? 16.594 -16.969 -10.367 1 95.75 388 PRO A C 1
ATOM 3069 O O . PRO A 1 388 ? 15.891 -16.484 -11.258 1 95.75 388 PRO A O 1
ATOM 3072 N N . THR A 1 389 ? 16.609 -16.547 -9.133 1 97.19 389 THR A N 1
ATOM 3073 C CA . THR A 1 389 ? 15.883 -15.344 -8.758 1 97.19 389 THR A CA 1
ATOM 3074 C C . THR A 1 389 ? 16.797 -14.352 -8.047 1 97.19 389 THR A C 1
ATOM 3076 O O . THR A 1 389 ? 17.891 -14.719 -7.602 1 97.19 389 THR A O 1
ATOM 3079 N N . GLY A 1 390 ? 16.438 -13.148 -8.047 1 98.12 390 GLY A N 1
ATOM 3080 C CA . GLY A 1 390 ? 17.062 -12.07 -7.305 1 98.12 390 GLY A CA 1
ATOM 3081 C C . GLY A 1 390 ? 16.094 -10.961 -6.945 1 98.12 390 GLY A C 1
ATOM 3082 O O . GLY A 1 390 ? 15 -10.875 -7.5 1 98.12 390 GLY A O 1
ATOM 3083 N N . GLY A 1 391 ? 16.516 -10.211 -6.012 1 98.12 391 GLY A N 1
ATOM 3084 C CA . GLY A 1 391 ? 15.656 -9.117 -5.594 1 98.12 391 GLY A CA 1
ATOM 3085 C C . GLY A 1 391 ? 16.359 -8.117 -4.688 1 98.12 391 GLY A C 1
ATOM 3086 O O . GLY A 1 391 ? 17.562 -8.18 -4.508 1 98.12 391 GLY A O 1
ATOM 3087 N N . PHE A 1 392 ? 15.57 -7.137 -4.289 1 98 392 PHE A N 1
ATOM 3088 C CA . PHE A 1 392 ? 16.125 -6.066 -3.465 1 98 392 PHE A CA 1
ATOM 3089 C C . PHE A 1 392 ? 15.039 -5.445 -2.592 1 98 392 PHE A C 1
ATOM 3091 O O . PHE A 1 392 ? 13.844 -5.672 -2.814 1 98 392 PHE A O 1
ATOM 3098 N N . GLY A 1 393 ? 15.469 -4.801 -1.541 1 95.44 393 GLY A N 1
ATOM 3099 C CA . GLY A 1 393 ? 14.648 -3.975 -0.67 1 95.44 393 GLY A CA 1
ATOM 3100 C C . GLY A 1 393 ? 15.148 -2.547 -0.559 1 95.44 393 GLY A C 1
ATOM 3101 O O . GLY A 1 393 ? 16.359 -2.307 -0.522 1 95.44 393 GLY A O 1
ATOM 3102 N N . ILE A 1 394 ? 14.227 -1.63 -0.6 1 93.56 394 ILE A N 1
ATOM 3103 C CA . ILE A 1 394 ? 14.539 -0.212 -0.444 1 93.56 394 ILE A CA 1
ATOM 3104 C C . ILE A 1 394 ? 13.727 0.367 0.715 1 93.56 394 ILE A C 1
ATOM 3106 O O . ILE A 1 394 ? 12.516 0.162 0.797 1 93.56 394 ILE A O 1
ATOM 3110 N N . ASP A 1 395 ? 14.367 1.014 1.581 1 83.69 395 ASP A N 1
ATOM 3111 C CA . ASP A 1 395 ? 13.672 1.721 2.652 1 83.69 395 ASP A CA 1
ATOM 3112 C C . ASP A 1 395 ? 12.906 2.926 2.107 1 83.69 395 ASP A C 1
ATOM 3114 O O . ASP A 1 395 ? 13.508 3.895 1.646 1 83.69 395 ASP A O 1
ATOM 3118 N N . PHE A 1 396 ? 11.609 2.873 2.264 1 83.69 396 PHE A N 1
ATOM 3119 C CA . PHE A 1 396 ? 10.773 3.91 1.673 1 83.69 396 PHE A CA 1
ATOM 3120 C C . PHE A 1 396 ? 10.68 5.121 2.594 1 83.69 396 PHE A C 1
ATOM 3122 O O . PHE A 1 396 ? 10.297 6.211 2.16 1 83.69 396 PHE A O 1
ATOM 3129 N N . ASN A 1 397 ? 10.844 5.008 3.908 1 63.06 397 ASN A N 1
ATOM 3130 C CA . ASN A 1 397 ? 10.742 6.109 4.859 1 63.06 397 ASN A CA 1
ATOM 3131 C C . ASN A 1 397 ? 11.961 7.023 4.789 1 63.06 397 ASN A C 1
ATOM 3133 O O . ASN A 1 397 ? 11.961 8.109 5.383 1 63.06 397 ASN A O 1
ATOM 3137 N N . MET A 1 398 ? 12.984 6.645 4.227 1 49.94 398 MET A N 1
ATOM 3138 C CA . MET A 1 398 ? 14.289 7.258 4.477 1 49.94 398 MET A CA 1
ATOM 3139 C C . MET A 1 398 ? 14.336 8.672 3.914 1 49.94 398 MET A C 1
ATOM 3141 O O . MET A 1 398 ? 15.414 9.219 3.676 1 49.94 398 MET A O 1
ATOM 3145 N N . VAL A 1 399 ? 13.156 9.211 3.541 1 42.06 399 VAL A N 1
ATOM 3146 C CA . VAL A 1 399 ? 13.391 10.641 3.357 1 42.06 399 VAL A CA 1
ATOM 3147 C C . VAL A 1 399 ? 13.547 11.32 4.719 1 42.06 399 VAL A C 1
ATOM 3149 O O . VAL A 1 399 ? 12.562 11.602 5.398 1 42.06 399 VAL A O 1
ATOM 3152 N N . LYS A 1 400 ? 14.523 10.844 5.391 1 40.81 400 LYS A N 1
ATOM 3153 C CA . LYS A 1 400 ? 14.773 11.531 6.656 1 40.81 400 LYS A CA 1
ATOM 3154 C C . LYS A 1 400 ? 15.219 12.969 6.426 1 40.81 400 LYS A C 1
ATOM 3156 O O . LYS A 1 400 ? 16.125 13.227 5.621 1 40.81 400 LYS A O 1
ATOM 3161 N N . VAL A 1 401 ? 14.289 13.797 6.66 1 40.34 401 VAL A N 1
ATOM 3162 C CA . VAL A 1 401 ? 14.734 15.188 6.742 1 40.34 401 VAL A CA 1
ATOM 3163 C C . VAL A 1 401 ? 15.703 15.352 7.906 1 40.34 401 VAL A C 1
ATOM 3165 O O . VAL A 1 401 ? 15.352 15.086 9.062 1 40.34 401 VAL A O 1
ATOM 3168 N N . LYS A 1 402 ? 16.938 15.102 7.566 1 46.06 402 LYS A N 1
ATOM 3169 C CA . LYS A 1 402 ? 17.984 15.266 8.562 1 46.06 402 LYS A CA 1
ATOM 3170 C C . LYS A 1 402 ? 18.016 16.703 9.094 1 46.06 402 LYS A C 1
ATOM 3172 O O . LYS A 1 402 ? 17.938 17.656 8.32 1 46.06 402 LYS A O 1
ATOM 3177 N N . ASN A 1 403 ? 17.812 16.766 10.391 1 53.22 403 ASN A N 1
ATOM 3178 C CA . ASN A 1 403 ? 18 18.062 11.031 1 53.22 403 ASN A CA 1
ATOM 3179 C C . ASN A 1 403 ? 19.438 18.234 11.523 1 53.22 403 ASN A C 1
ATOM 3181 O O . ASN A 1 403 ? 20.172 17.25 11.695 1 53.22 403 ASN A O 1
ATOM 3185 N N . ARG A 1 404 ? 19.969 19.391 11.406 1 63.75 404 ARG A N 1
ATOM 3186 C CA . ARG A 1 404 ? 21.234 19.797 12.023 1 63.75 404 ARG A CA 1
ATOM 3187 C C . ARG A 1 404 ? 20.984 20.672 13.25 1 63.75 404 ARG A C 1
ATOM 3189 O O . ARG A 1 404 ? 20.078 21.5 13.25 1 63.75 404 ARG A O 1
ATOM 3196 N N . TYR A 1 405 ? 21.672 20.234 14.219 1 76.69 405 TYR A N 1
ATOM 3197 C CA . TYR A 1 405 ? 21.562 20.938 15.492 1 76.69 405 TYR A CA 1
ATOM 3198 C C . TYR A 1 405 ? 22.828 21.75 15.766 1 76.69 405 TYR A C 1
ATOM 3200 O O . TYR A 1 405 ? 23.922 21.203 15.883 1 76.69 405 TYR A O 1
ATOM 3208 N N . TYR A 1 406 ? 22.688 23.062 15.82 1 82.06 406 TYR A N 1
ATOM 3209 C CA . TYR A 1 406 ? 23.781 23.969 16.156 1 82.06 406 TYR A CA 1
ATOM 3210 C C . TYR A 1 406 ? 23.781 24.297 17.641 1 82.06 406 TYR A C 1
ATOM 3212 O O . TYR A 1 406 ? 22.812 24.844 18.172 1 82.06 406 TYR A O 1
ATOM 3220 N N . LEU A 1 407 ? 24.844 23.875 18.281 1 85.56 407 LEU A N 1
ATOM 3221 C CA . LEU A 1 407 ? 25.094 24.344 19.641 1 85.56 407 LEU A CA 1
ATOM 3222 C C . LEU A 1 407 ? 25.766 25.703 19.625 1 85.56 407 LEU A C 1
ATOM 3224 O O . LEU A 1 407 ? 26.938 25.828 19.266 1 85.56 407 LEU A O 1
ATOM 3228 N N . VAL A 1 408 ? 25 26.75 20.016 1 86.38 408 VAL A N 1
ATOM 3229 C CA . VAL A 1 408 ? 25.453 28.125 19.875 1 86.38 408 VAL A CA 1
ATOM 3230 C C . VAL A 1 408 ? 25.594 28.781 21.25 1 86.38 408 VAL A C 1
ATOM 3232 O O . VAL A 1 408 ? 24.656 28.766 22.047 1 86.38 408 VAL A O 1
ATOM 3235 N N . GLN A 1 409 ? 26.781 29.297 21.562 1 84.88 409 GLN A N 1
ATOM 3236 C CA . GLN A 1 409 ? 27.016 30.062 22.781 1 84.88 409 GLN A CA 1
ATOM 3237 C C . GLN A 1 409 ? 26.875 31.562 22.516 1 84.88 409 GLN A C 1
ATOM 3239 O O . GLN A 1 409 ? 27.406 32.094 21.531 1 84.88 409 GLN A O 1
ATOM 3244 N N . MET A 1 410 ? 26.188 32.156 23.422 1 84.31 410 MET A N 1
ATOM 3245 C CA . MET A 1 410 ? 26.016 33.625 23.344 1 84.31 410 MET A CA 1
ATOM 3246 C C . MET A 1 410 ? 27.016 34.344 24.234 1 84.31 410 MET A C 1
ATOM 3248 O O . MET A 1 410 ? 27.016 34.125 25.453 1 84.31 410 MET A O 1
ATOM 3252 N N . ILE A 1 411 ? 27.828 35.125 23.609 1 81.81 411 ILE A N 1
ATOM 3253 C CA . ILE A 1 411 ? 28.844 35.875 24.344 1 81.81 411 ILE A CA 1
ATOM 3254 C C . ILE A 1 411 ? 28.484 37.375 24.344 1 81.81 411 ILE A C 1
ATOM 3256 O O . ILE A 1 411 ? 28.422 37.969 23.281 1 81.81 411 ILE A O 1
ATOM 3260 N N . THR A 1 412 ? 28.156 37.781 25.531 1 79.56 412 THR A N 1
ATOM 3261 C CA . THR A 1 412 ? 27.812 39.219 25.641 1 79.56 412 THR A CA 1
ATOM 3262 C C . THR A 1 412 ? 29.062 40.062 25.891 1 79.56 412 THR A C 1
ATOM 3264 O O . THR A 1 412 ? 30 39.594 26.547 1 79.56 412 THR A O 1
ATOM 3267 N N . ASN A 1 413 ? 29.188 41.188 25.25 1 70.56 413 ASN A N 1
ATOM 3268 C CA . ASN A 1 413 ? 30.328 42.094 25.438 1 70.56 413 ASN A CA 1
ATOM 3269 C C . ASN A 1 413 ? 30.047 43.125 26.531 1 70.56 413 ASN A C 1
ATOM 3271 O O . ASN A 1 413 ? 30.922 43.906 26.891 1 70.56 413 ASN A O 1
ATOM 3275 N N . ASP A 1 414 ? 28.828 43.156 27 1 68.25 414 ASP A N 1
ATOM 3276 C CA . ASP A 1 414 ? 28.5 44.219 27.953 1 68.25 414 ASP A CA 1
ATOM 3277 C C . ASP A 1 414 ? 28.531 43.688 29.375 1 68.25 414 ASP A C 1
ATOM 3279 O O . ASP A 1 414 ? 28.172 44.438 30.312 1 68.25 414 ASP A O 1
ATOM 3283 N N . GLY A 1 415 ? 29.016 42.562 29.578 1 65.94 415 GLY A N 1
ATOM 3284 C CA . GLY A 1 415 ? 29.141 42 30.906 1 65.94 415 GLY A CA 1
ATOM 3285 C C . GLY A 1 415 ? 27.812 41.5 31.484 1 65.94 415 GLY A C 1
ATOM 3286 O O . GLY A 1 415 ? 27.781 40.938 32.562 1 65.94 415 GLY A O 1
ATOM 3287 N N . LYS A 1 416 ? 26.766 41.656 30.828 1 69.75 416 LYS A N 1
ATOM 3288 C CA . LYS A 1 416 ? 25.453 41.219 31.281 1 69.75 416 LYS A CA 1
ATOM 3289 C C . LYS A 1 416 ? 25.141 39.812 30.766 1 69.75 416 LYS A C 1
ATOM 3291 O O . LYS A 1 416 ? 25.703 39.375 29.766 1 69.75 416 LYS A O 1
ATOM 3296 N N . GLU A 1 417 ? 24.328 39.125 31.484 1 74.56 417 GLU A N 1
ATOM 3297 C CA . GLU A 1 417 ? 23.891 37.781 31.062 1 74.56 417 GLU A CA 1
ATOM 3298 C C . GLU A 1 417 ? 23 37.875 29.828 1 74.56 417 GLU A C 1
ATOM 3300 O O . GLU A 1 417 ? 22.25 38.812 29.656 1 74.56 417 GLU A O 1
ATOM 3305 N N . PRO A 1 418 ? 23.25 36.969 28.953 1 71.56 418 PRO A N 1
ATOM 3306 C CA . PRO A 1 418 ? 22.406 36.938 27.75 1 71.56 418 PRO A CA 1
ATOM 3307 C C . PRO A 1 418 ? 20.906 36.875 28.078 1 71.56 418 PRO A C 1
ATOM 3309 O O . PRO A 1 418 ? 20.5 36.062 28.891 1 71.56 418 PRO A O 1
ATOM 3312 N N . ASP A 1 419 ? 20.188 37.844 27.703 1 70.5 419 ASP A N 1
ATOM 3313 C CA . ASP A 1 419 ? 18.734 37.875 27.844 1 70.5 419 ASP A CA 1
ATOM 3314 C C . ASP A 1 419 ? 18.047 37.719 26.5 1 70.5 419 ASP A C 1
ATOM 3316 O O . ASP A 1 419 ? 17.5 38.688 25.969 1 70.5 419 ASP A O 1
ATOM 3320 N N . VAL A 1 420 ? 18.219 36.562 25.953 1 70.81 420 VAL A N 1
ATOM 3321 C CA . VAL A 1 420 ? 17.75 36.344 24.578 1 70.81 420 VAL A CA 1
ATOM 3322 C C . VAL A 1 420 ? 16.469 35.531 24.594 1 70.81 420 VAL A C 1
ATOM 3324 O O . VAL A 1 420 ? 16.422 34.438 25.141 1 70.81 420 VAL A O 1
ATOM 3327 N N . SER A 1 421 ? 15.453 36.25 24.203 1 76.06 421 SER A N 1
ATOM 3328 C CA . SER A 1 421 ? 14.219 35.5 24 1 76.06 421 SER A CA 1
ATOM 3329 C C . SER A 1 421 ? 14.312 34.656 22.734 1 76.06 421 SER A C 1
ATOM 3331 O O . SER A 1 421 ? 14.953 35.031 21.75 1 76.06 421 SER A O 1
ATOM 3333 N N . LYS A 1 422 ? 13.797 33.469 22.844 1 77.19 422 LYS A N 1
ATOM 3334 C CA . LYS A 1 422 ? 13.75 32.562 21.688 1 77.19 422 LYS A CA 1
ATOM 3335 C C . LYS A 1 422 ? 13.195 33.281 20.453 1 77.19 422 LYS A C 1
ATOM 3337 O O . LYS A 1 422 ? 13.695 33.094 19.344 1 77.19 422 LYS A O 1
ATOM 3342 N N . TYR A 1 423 ? 12.289 34.125 20.75 1 75.56 423 TYR A N 1
ATOM 3343 C CA . TYR A 1 423 ? 11.641 34.844 19.656 1 75.56 423 TYR A CA 1
ATOM 3344 C C . TYR A 1 423 ? 12.609 35.812 18.984 1 75.56 423 TYR A C 1
ATOM 3346 O O . TYR A 1 423 ? 12.68 35.875 17.75 1 75.56 423 TYR A O 1
ATOM 3354 N N . HIS A 1 424 ? 13.32 36.594 19.812 1 80.12 424 HIS A N 1
ATOM 3355 C CA . HIS A 1 424 ? 14.25 37.531 19.25 1 80.12 424 HIS A CA 1
ATOM 3356 C C . HIS A 1 424 ? 15.375 36.844 18.484 1 80.12 424 HIS A C 1
ATOM 3358 O O . HIS A 1 424 ? 15.812 37.312 17.438 1 80.12 424 HIS A O 1
ATOM 3364 N N . PHE A 1 425 ? 15.781 35.719 19.016 1 84.5 425 PHE A N 1
ATOM 3365 C CA . PHE A 1 425 ? 16.828 34.938 18.344 1 84.5 425 PHE A CA 1
ATOM 3366 C C . PHE A 1 425 ? 16.328 34.375 17.016 1 84.5 425 PHE A C 1
ATOM 3368 O O . PHE A 1 425 ? 17 34.469 16 1 84.5 425 PHE A O 1
ATOM 3375 N N . PHE A 1 426 ? 15.188 33.906 17.078 1 82.31 426 PHE A N 1
ATOM 3376 C CA . PHE A 1 426 ? 14.531 33.375 15.891 1 82.31 426 PHE A CA 1
ATOM 3377 C C . PHE A 1 426 ? 14.398 34.469 14.828 1 82.31 426 PHE A C 1
ATOM 3379 O O . PHE A 1 426 ? 14.734 34.25 13.656 1 82.31 426 PHE A O 1
ATOM 3386 N N . SER A 1 427 ? 13.938 35.594 15.242 1 80 427 SER A N 1
ATOM 3387 C CA . SER A 1 427 ? 13.734 36.719 14.344 1 80 427 SER A CA 1
ATOM 3388 C C . SER A 1 427 ? 15.055 37.188 13.727 1 80 427 SER A C 1
ATOM 3390 O O . SER A 1 427 ? 15.117 37.5 12.539 1 80 427 SER A O 1
ATOM 3392 N N . GLU A 1 428 ? 16.047 37.281 14.539 1 85.19 428 GLU A N 1
ATOM 3393 C CA . GLU A 1 428 ? 17.344 37.719 14.047 1 85.19 428 GLU A CA 1
ATOM 3394 C C . GLU A 1 428 ? 17.922 36.75 13.031 1 85.19 428 GLU A C 1
ATOM 339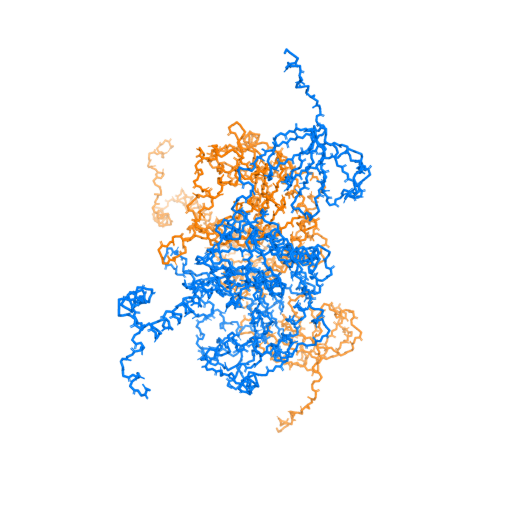6 O O . GLU A 1 428 ? 18.5 37.156 12.023 1 85.19 428 GLU A O 1
ATOM 3401 N N . ILE A 1 429 ? 17.688 35.438 13.297 1 84.88 429 ILE A N 1
ATOM 3402 C CA . ILE A 1 429 ? 18.172 34.406 12.375 1 84.88 429 ILE A CA 1
ATOM 3403 C C . ILE A 1 429 ? 17.453 34.531 11.031 1 84.88 429 ILE A C 1
ATOM 3405 O O . ILE A 1 429 ? 18.094 34.562 9.977 1 84.88 429 ILE A O 1
ATOM 3409 N N . THR A 1 430 ? 16.25 34.688 11.062 1 80.38 430 THR A N 1
ATOM 3410 C CA . THR A 1 430 ? 15.461 34.719 9.836 1 80.38 430 THR A CA 1
ATOM 3411 C C . THR A 1 430 ? 15.695 36.031 9.078 1 80.38 430 THR A C 1
ATOM 3413 O O . THR A 1 430 ? 15.734 36.031 7.848 1 80.38 430 THR A O 1
ATOM 3416 N N . LYS A 1 431 ? 15.773 37.094 9.836 1 80.06 431 LYS A N 1
ATOM 3417 C CA . LYS A 1 431 ? 16.078 38.375 9.219 1 80.06 431 LYS A CA 1
ATOM 3418 C C . LYS A 1 431 ? 17.406 38.312 8.453 1 80.06 431 LYS A C 1
ATOM 3420 O O . LYS A 1 431 ? 17.484 38.75 7.301 1 80.06 431 LYS A O 1
ATOM 3425 N N . HIS A 1 432 ? 18.406 37.812 9.023 1 82.75 432 HIS A N 1
ATOM 3426 C CA . HIS A 1 432 ? 19.719 37.688 8.391 1 82.75 432 HIS A CA 1
ATOM 3427 C C . HIS A 1 432 ? 19.688 36.688 7.234 1 82.75 432 HIS A C 1
ATOM 3429 O O . HIS A 1 432 ? 20.359 36.906 6.223 1 82.75 432 HIS A O 1
ATOM 3435 N N . ALA A 1 433 ? 18.938 35.719 7.488 1 78.69 433 ALA A N 1
ATOM 3436 C CA . ALA A 1 433 ? 18.781 34.75 6.395 1 78.69 433 ALA A CA 1
ATOM 3437 C C . ALA A 1 433 ? 18.156 35.406 5.168 1 78.69 433 ALA A C 1
ATOM 3439 O O . ALA A 1 433 ? 18.578 35.156 4.039 1 78.69 433 ALA A O 1
ATOM 3440 N N . GLN A 1 434 ? 17.219 36.156 5.445 1 74 434 GLN A N 1
ATOM 3441 C CA . GLN A 1 434 ? 16.578 36.906 4.363 1 74 434 GLN A CA 1
ATOM 3442 C C . GLN A 1 434 ? 17.531 37.875 3.705 1 74 434 GLN A C 1
ATOM 3444 O O . GLN A 1 434 ? 17.578 38 2.479 1 74 434 GLN A O 1
ATOM 3449 N N . GLU A 1 435 ? 18.188 38.625 4.52 1 76 435 GLU A N 1
ATOM 3450 C CA . GLU A 1 435 ? 19.109 39.625 4.039 1 76 435 GLU A CA 1
ATOM 3451 C C . GLU A 1 435 ? 20.25 39 3.242 1 76 435 GLU A C 1
ATOM 3453 O O . GLU A 1 435 ? 20.688 39.562 2.229 1 76 435 GLU A O 1
ATOM 3458 N N . MET A 1 436 ? 20.641 37.844 3.68 1 73.5 436 MET A N 1
ATOM 3459 C CA . MET A 1 436 ? 21.844 37.219 3.1 1 73.5 436 MET A CA 1
ATOM 3460 C C . MET A 1 436 ? 21.484 36.344 1.913 1 73.5 436 MET A C 1
ATOM 3462 O O . MET A 1 436 ? 22.25 36.25 0.955 1 73.5 436 MET A O 1
ATOM 3466 N N . PHE A 1 437 ? 20.328 35.781 2.037 1 71.06 437 PHE A N 1
ATOM 3467 C CA . PHE A 1 437 ? 20.062 34.75 1.052 1 71.06 437 PHE A CA 1
ATOM 3468 C C . PHE A 1 437 ? 18.688 34.938 0.421 1 71.06 437 PHE A C 1
ATOM 3470 O O . PHE A 1 437 ? 18.172 34.031 -0.246 1 71.06 437 PHE A O 1
ATOM 3477 N N . GLY A 1 438 ? 18.094 36.031 0.691 1 61.53 438 GLY A N 1
ATOM 3478 C CA . GLY A 1 438 ? 16.812 36.344 0.093 1 61.53 438 GLY A CA 1
ATOM 3479 C C . GLY A 1 438 ? 15.672 35.5 0.614 1 61.53 438 GLY A C 1
ATOM 3480 O O . GLY A 1 438 ? 15.773 34.938 1.705 1 61.53 438 GLY A O 1
ATOM 3481 N N . ASP A 1 439 ? 14.648 35.5 -0.148 1 54.56 439 ASP A N 1
ATOM 3482 C CA . ASP A 1 439 ? 13.422 34.812 0.25 1 54.56 439 ASP A CA 1
ATOM 3483 C C . ASP A 1 439 ? 13.648 33.312 0.36 1 54.56 439 ASP A C 1
ATOM 3485 O O . ASP A 1 439 ? 13.031 32.656 1.197 1 54.56 439 ASP A O 1
ATOM 3489 N N . PHE A 1 440 ? 14.555 33 -0.422 1 49.78 440 PHE A N 1
ATOM 3490 C CA . PHE A 1 440 ? 14.883 31.594 -0.453 1 49.78 440 PHE A CA 1
ATOM 3491 C C . PHE A 1 440 ? 15.555 31.156 0.846 1 49.78 440 PHE A C 1
ATOM 3493 O O . PHE A 1 440 ? 15.141 30.188 1.469 1 49.78 440 PHE A O 1
ATOM 3500 N N . GLY A 1 441 ? 16.516 31.922 1.153 1 56.84 441 GLY A N 1
ATOM 3501 C CA . GLY A 1 441 ? 17.203 31.656 2.412 1 56.84 441 GLY A CA 1
ATOM 3502 C C . GLY A 1 441 ? 16.297 31.828 3.621 1 56.84 441 GLY A C 1
ATOM 3503 O O . GLY A 1 441 ? 16.359 31.016 4.555 1 56.84 441 GLY A O 1
ATOM 3504 N N . TYR A 1 442 ? 15.516 32.688 3.604 1 62.97 442 TYR A N 1
ATOM 3505 C CA . TYR A 1 442 ? 14.547 32.938 4.668 1 62.97 442 TYR A CA 1
ATOM 3506 C C . TYR A 1 442 ? 13.625 31.75 4.863 1 62.97 442 TYR A C 1
ATOM 3508 O O . TYR A 1 442 ? 13.445 31.281 5.984 1 62.97 442 TYR A O 1
ATOM 3516 N N . SER A 1 443 ? 13.164 31.281 3.818 1 57.12 443 SER A N 1
ATOM 3517 C CA . SER A 1 443 ? 12.18 30.219 3.879 1 57.12 443 SER A CA 1
ATOM 3518 C C . SER A 1 443 ? 12.805 28.922 4.383 1 57.12 443 SER A C 1
ATOM 3520 O O . SER A 1 443 ? 12.219 28.219 5.215 1 57.12 443 SER A O 1
ATOM 3522 N N . ILE A 1 444 ? 14.016 28.672 3.965 1 57.06 444 ILE A N 1
ATOM 3523 C CA . ILE A 1 444 ? 14.711 27.438 4.309 1 57.06 444 ILE A CA 1
ATOM 3524 C C . ILE A 1 444 ? 15.008 27.406 5.809 1 57.06 444 ILE A C 1
ATOM 3526 O O . ILE A 1 444 ? 14.82 26.375 6.465 1 57.06 444 ILE A O 1
ATOM 3530 N N . VAL A 1 445 ? 15.461 28.453 6.273 1 67.19 445 VAL A N 1
ATOM 3531 C CA . VAL A 1 445 ? 15.859 28.562 7.676 1 67.19 445 VAL A CA 1
ATOM 3532 C C . VAL A 1 445 ? 14.617 28.656 8.562 1 67.19 445 VAL A C 1
ATOM 3534 O O . VAL A 1 445 ? 14.508 27.953 9.562 1 67.19 445 VAL A O 1
ATOM 3537 N N . LYS A 1 446 ? 13.703 29.359 8.109 1 66.44 446 LYS A N 1
ATOM 3538 C CA . LYS A 1 446 ? 12.539 29.625 8.945 1 66.44 446 LYS A CA 1
ATOM 3539 C C . LYS A 1 446 ? 11.695 28.359 9.141 1 66.44 446 LYS A C 1
ATOM 3541 O O . LYS A 1 446 ? 11.211 28.109 10.242 1 66.44 446 LYS A O 1
ATOM 3546 N N . LEU A 1 447 ? 11.633 27.625 8.133 1 58.97 447 LEU A N 1
ATOM 3547 C CA . LEU A 1 447 ? 10.727 26.469 8.141 1 58.97 447 LEU A CA 1
ATOM 3548 C C . LEU A 1 447 ? 11.258 25.375 9.055 1 58.97 447 LEU A C 1
ATOM 3550 O O . LEU A 1 447 ? 10.484 24.641 9.656 1 58.97 447 LEU A O 1
ATOM 3554 N N . SER A 1 448 ? 12.508 25.328 9.195 1 61.38 448 SER A N 1
ATOM 3555 C CA . SER A 1 448 ? 13.086 24.219 9.938 1 61.38 448 SER A CA 1
ATOM 3556 C C . SER A 1 448 ? 13.758 24.688 11.227 1 61.38 448 SER A C 1
ATOM 3558 O O . SER A 1 448 ? 14.297 23.891 11.984 1 61.38 448 SER A O 1
ATOM 3560 N N . LEU A 1 449 ? 13.625 25.906 11.469 1 72.62 449 LEU A N 1
ATOM 3561 C CA . LEU A 1 449 ? 14.383 26.516 12.555 1 72.62 449 LEU A CA 1
ATOM 3562 C C . LEU A 1 449 ? 13.703 26.266 13.898 1 72.62 449 LEU A C 1
ATOM 3564 O O . LEU A 1 449 ? 12.5 26.484 14.039 1 72.62 449 LEU A O 1
ATOM 3568 N N . SER A 1 450 ? 14.375 25.656 14.758 1 76.38 450 SER A N 1
ATOM 3569 C CA . SER A 1 450 ? 13.961 25.547 16.156 1 76.38 450 SER A CA 1
ATOM 3570 C C . SER A 1 450 ? 15.086 25.969 17.094 1 76.38 450 SER A C 1
ATOM 3572 O O . SER A 1 450 ? 16.25 25.688 16.828 1 76.38 450 SER A O 1
ATOM 3574 N N . ILE A 1 451 ? 14.711 26.781 18.125 1 78.56 451 ILE A N 1
ATOM 3575 C CA . ILE A 1 451 ? 15.688 27.281 19.078 1 78.56 451 ILE A CA 1
ATOM 3576 C C . ILE A 1 451 ? 15.344 26.766 20.484 1 78.56 451 ILE A C 1
ATOM 3578 O O . ILE A 1 451 ? 14.195 26.891 20.922 1 78.56 451 ILE A O 1
ATOM 3582 N N . ARG A 1 452 ? 16.25 26.109 21 1 77 452 ARG A N 1
ATOM 3583 C CA . ARG A 1 452 ? 16.078 25.641 22.375 1 77 452 ARG A CA 1
ATOM 3584 C C . ARG A 1 452 ? 17.203 26.156 23.281 1 77 452 ARG A C 1
ATOM 3586 O O . ARG A 1 452 ? 18.359 26.219 22.859 1 77 452 ARG A O 1
ATOM 3593 N N . VAL A 1 453 ? 16.719 26.484 24.469 1 73.19 453 VAL A N 1
ATOM 3594 C CA . VAL A 1 453 ? 17.719 26.891 25.453 1 73.19 453 VAL A CA 1
ATOM 3595 C C . VAL A 1 453 ? 18.297 25.656 26.141 1 73.19 453 VAL A C 1
ATOM 3597 O O . VAL A 1 453 ? 17.547 24.797 26.641 1 73.19 453 VAL A O 1
ATOM 3600 N N . SER A 1 454 ? 19.531 25.391 25.922 1 72.44 454 SER A N 1
ATOM 3601 C CA . SER A 1 454 ? 20.188 24.234 26.531 1 72.44 454 SER A CA 1
ATOM 3602 C C . SER A 1 454 ? 20.828 24.609 27.859 1 72.44 454 SER A C 1
ATOM 3604 O O . SER A 1 454 ? 20.859 23.812 28.797 1 72.44 454 SER A O 1
ATOM 3606 N N . ASP A 1 455 ? 21.406 25.812 27.922 1 73.44 455 ASP A N 1
ATOM 3607 C CA . ASP A 1 455 ? 22.016 26.391 29.125 1 73.44 455 ASP A CA 1
ATOM 3608 C C . ASP A 1 455 ? 21.844 27.906 29.156 1 73.44 455 ASP A C 1
ATOM 3610 O O . ASP A 1 455 ? 21.328 28.5 28.203 1 73.44 455 ASP A O 1
ATOM 3614 N N . GLU A 1 456 ? 22.156 28.562 30.297 1 71.12 456 GLU A N 1
ATOM 3615 C CA . GLU A 1 456 ? 21.953 29.984 30.469 1 71.12 456 GLU A CA 1
ATOM 3616 C C . GLU A 1 456 ? 22.516 30.781 29.281 1 71.12 456 GLU A C 1
ATOM 3618 O O . GLU A 1 456 ? 21.875 31.719 28.812 1 71.12 456 GLU A O 1
ATOM 3623 N N . ASP A 1 457 ? 23.594 30.344 28.719 1 78.38 457 ASP A N 1
ATOM 3624 C CA . ASP A 1 457 ? 24.219 31.094 27.641 1 78.38 457 ASP A CA 1
ATOM 3625 C C . ASP A 1 457 ? 24.328 30.234 26.375 1 78.38 457 ASP A C 1
ATOM 3627 O O . ASP A 1 457 ? 24.938 30.656 25.375 1 78.38 457 ASP A O 1
ATOM 3631 N N . VAL A 1 458 ? 23.797 29.047 26.344 1 83.75 458 VAL A N 1
ATOM 3632 C CA . VAL A 1 458 ? 23.953 28.141 25.203 1 83.75 458 VAL A CA 1
ATOM 3633 C C . VAL A 1 458 ? 22.594 27.734 24.672 1 83.75 458 VAL A C 1
ATOM 3635 O O . VAL A 1 458 ? 21.703 27.344 25.453 1 83.75 458 VAL A O 1
ATOM 3638 N N . TYR A 1 459 ? 22.438 27.875 23.359 1 84.25 459 TYR A N 1
ATOM 3639 C CA . TYR A 1 459 ? 21.219 27.547 22.656 1 84.25 459 TYR A CA 1
ATOM 3640 C C . TYR A 1 459 ? 21.453 26.453 21.609 1 84.25 459 TYR A C 1
ATOM 3642 O O . TYR A 1 459 ? 22.547 26.344 21.062 1 84.25 459 TYR A O 1
ATOM 3650 N N . VAL A 1 460 ? 20.469 25.625 21.484 1 84.06 460 VAL A N 1
ATOM 3651 C CA . VAL A 1 460 ? 20.484 24.672 20.391 1 84.06 460 VAL A CA 1
ATOM 3652 C C . VAL A 1 460 ? 19.531 25.125 19.281 1 84.06 460 VAL A C 1
ATOM 3654 O O . VAL A 1 460 ? 18.344 25.359 19.547 1 84.06 460 VAL A O 1
ATOM 3657 N N . VAL A 1 461 ? 20.125 25.359 18.141 1 84.44 461 VAL A N 1
ATOM 3658 C CA . VAL A 1 461 ? 19.344 25.75 16.969 1 84.44 461 VAL A CA 1
ATOM 3659 C C . VAL A 1 461 ? 19.266 24.578 15.992 1 84.44 461 VAL A C 1
ATOM 3661 O O . VAL A 1 461 ? 20.281 24.078 15.531 1 84.44 461 VAL A O 1
ATOM 3664 N N . ARG A 1 462 ? 18.078 24.219 15.828 1 79 462 ARG A N 1
ATOM 3665 C CA . ARG A 1 462 ? 17.859 23.109 14.914 1 79 462 ARG A CA 1
ATOM 3666 C C . ARG A 1 462 ? 17.375 23.594 13.555 1 79 462 ARG A C 1
ATOM 3668 O O . ARG A 1 462 ? 16.562 24.516 13.469 1 79 462 ARG A O 1
ATOM 3675 N N . VAL A 1 463 ? 18.016 23.078 12.5 1 73.44 463 VAL A N 1
ATOM 3676 C CA . VAL A 1 463 ? 17.578 23.344 11.133 1 73.44 463 VAL A CA 1
ATOM 3677 C C . VAL A 1 463 ? 17.625 22.047 10.328 1 73.44 463 VAL A C 1
ATOM 3679 O O . VAL A 1 463 ? 18.375 21.125 10.656 1 73.44 463 VAL A O 1
ATOM 3682 N N . ALA A 1 464 ? 16.734 22.016 9.398 1 62.03 464 ALA A N 1
ATOM 3683 C CA . ALA A 1 464 ? 16.844 20.906 8.453 1 62.03 464 ALA A CA 1
ATOM 3684 C C . ALA A 1 464 ? 18.234 20.875 7.828 1 62.03 464 ALA A C 1
ATOM 3686 O O . ALA A 1 464 ? 18.906 21.906 7.703 1 62.03 464 ALA A O 1
ATOM 3687 N N . GLU A 1 465 ? 18.812 19.75 7.555 1 62.53 465 GLU A N 1
ATOM 3688 C CA . GLU A 1 465 ? 20.141 19.578 7 1 62.53 465 GLU A CA 1
ATOM 3689 C C . GLU A 1 465 ? 20.359 20.484 5.793 1 62.53 465 GLU A C 1
ATOM 3691 O O . GLU A 1 465 ? 21.453 21.031 5.609 1 62.53 465 GLU A O 1
ATOM 3696 N N . THR A 1 466 ? 19.344 20.734 5.082 1 55.78 466 THR A N 1
ATOM 3697 C CA . THR A 1 466 ? 19.438 21.609 3.916 1 55.78 466 THR A CA 1
ATOM 3698 C C . THR A 1 466 ? 19.641 23.062 4.34 1 55.78 466 THR A C 1
ATOM 3700 O O . THR A 1 466 ? 20.141 23.875 3.559 1 55.78 466 THR A O 1
ATOM 3703 N N . GLY A 1 467 ? 19.312 23.344 5.512 1 62.22 467 GLY A N 1
ATOM 3704 C CA . GLY A 1 467 ? 19.469 24.688 6.027 1 62.22 467 GLY A CA 1
ATOM 3705 C C . GLY A 1 467 ? 20.781 24.906 6.758 1 62.22 467 GLY A C 1
ATOM 3706 O O . GLY A 1 467 ? 21.094 26.016 7.18 1 62.22 467 GLY A O 1
ATOM 3707 N N . GLU A 1 468 ? 21.5 23.891 6.855 1 73.31 468 GLU A N 1
ATOM 3708 C CA . GLU A 1 468 ? 22.719 23.938 7.66 1 73.31 468 GLU A CA 1
ATOM 3709 C C . GLU A 1 468 ? 23.672 25.016 7.152 1 73.31 468 GLU A C 1
ATOM 3711 O O . GLU A 1 468 ? 24.172 25.844 7.93 1 73.31 468 GLU A O 1
ATOM 3716 N N . LYS A 1 469 ? 23.859 25 5.812 1 69.56 469 LYS A N 1
ATOM 3717 C CA . LYS A 1 469 ? 24.781 25.969 5.242 1 69.56 469 LYS A CA 1
ATOM 3718 C C . LYS A 1 469 ? 24.297 27.406 5.465 1 69.56 469 LYS A C 1
ATOM 3720 O O . LYS A 1 469 ? 25.109 28.297 5.715 1 69.56 469 LYS A O 1
ATOM 3725 N N . TYR A 1 470 ? 23.062 27.578 5.473 1 73.81 470 TYR A N 1
ATOM 3726 C CA . TYR A 1 470 ? 22.516 28.922 5.645 1 73.81 470 TYR A CA 1
ATOM 3727 C C . TYR A 1 470 ? 22.609 29.359 7.098 1 73.81 470 TYR A C 1
ATOM 3729 O O . TYR A 1 470 ? 23.047 30.484 7.379 1 73.81 470 TYR A O 1
ATOM 3737 N N . LEU A 1 471 ? 22.266 28.422 7.871 1 82.62 471 LEU A N 1
ATOM 3738 C CA . LEU A 1 471 ? 22.344 28.766 9.281 1 82.62 471 LEU A CA 1
ATOM 3739 C C . LEU A 1 471 ? 23.781 29.016 9.703 1 82.62 471 LEU A C 1
ATOM 3741 O O . LEU A 1 471 ? 24.078 29.953 10.438 1 82.62 471 LEU A O 1
ATOM 3745 N N . GLY A 1 472 ? 24.641 28.219 9.219 1 80 472 GLY A N 1
ATOM 3746 C CA . GLY A 1 472 ? 26.047 28.375 9.523 1 80 472 GLY A CA 1
ATOM 3747 C C . GLY A 1 472 ? 26.609 29.703 9.07 1 80 472 GLY A C 1
ATOM 3748 O O . GLY A 1 472 ? 27.469 30.297 9.734 1 80 472 GLY A O 1
ATOM 3749 N N . ALA A 1 473 ? 26.125 30.203 7.977 1 77.19 473 ALA A N 1
ATOM 3750 C CA . ALA A 1 473 ? 26.578 31.484 7.438 1 77.19 473 ALA A CA 1
ATOM 3751 C C . ALA A 1 473 ? 25.938 32.656 8.18 1 77.19 473 ALA A C 1
ATOM 3753 O O . ALA A 1 473 ? 26.531 33.719 8.305 1 77.19 473 ALA A O 1
ATOM 3754 N N . VAL A 1 474 ? 24.797 32.469 8.695 1 84 474 VAL A N 1
ATOM 3755 C CA . VAL A 1 474 ? 24 33.531 9.289 1 84 474 VAL A CA 1
ATOM 3756 C C . VAL A 1 474 ? 24.469 33.781 10.719 1 84 474 VAL A C 1
ATOM 3758 O O . VAL A 1 474 ? 24.594 34.938 11.141 1 84 474 VAL A O 1
ATOM 3761 N N . LEU A 1 475 ? 24.797 32.75 11.383 1 87.94 475 LEU A N 1
ATOM 3762 C CA . LEU A 1 475 ? 25.016 32.844 12.82 1 87.94 475 LEU A CA 1
ATOM 3763 C C . LEU A 1 475 ? 26.172 33.812 13.141 1 87.94 475 LEU A C 1
ATOM 3765 O O . LEU A 1 475 ? 26.047 34.688 14 1 87.94 475 LEU A O 1
ATOM 3769 N N . PRO A 1 476 ? 27.266 33.719 12.359 1 80.12 476 PRO A N 1
ATOM 3770 C CA . PRO A 1 476 ? 28.391 34.625 12.688 1 80.12 476 PRO A CA 1
ATOM 3771 C C . PRO A 1 476 ? 28.094 36.094 12.375 1 80.12 476 PRO A C 1
ATOM 3773 O O . PRO A 1 476 ? 28.766 36.969 12.883 1 80.12 476 PRO A O 1
ATOM 3776 N N . ASN A 1 477 ? 27.062 36.312 11.688 1 81 477 ASN A N 1
ATOM 3777 C CA . ASN A 1 477 ? 26.75 37.688 11.258 1 81 477 ASN A CA 1
ATOM 3778 C C . ASN A 1 477 ? 25.75 38.344 12.188 1 81 477 ASN A C 1
ATOM 3780 O O . ASN A 1 477 ? 25.422 39.531 12.023 1 81 477 ASN A O 1
ATOM 3784 N N . ILE A 1 478 ? 25.297 37.625 13.109 1 85.56 478 ILE A N 1
ATOM 3785 C CA . ILE A 1 478 ? 24.391 38.188 14.102 1 85.56 478 ILE A CA 1
ATOM 3786 C C . ILE A 1 478 ? 25.188 38.844 15.227 1 85.56 478 ILE A C 1
ATOM 3788 O O . ILE A 1 478 ? 25.875 38.188 15.984 1 85.56 478 ILE A O 1
ATOM 3792 N N . LEU A 1 479 ? 25.062 40.188 15.281 1 82.44 479 LEU A N 1
ATOM 3793 C CA . LEU A 1 479 ? 25.891 40.938 16.219 1 82.44 479 LEU A CA 1
ATOM 3794 C C . LEU A 1 479 ? 25.047 41.5 17.359 1 82.44 479 LEU A C 1
ATOM 3796 O O . LEU A 1 479 ? 25.594 42.094 18.297 1 82.44 479 LEU A O 1
ATOM 3800 N N . LYS A 1 480 ? 23.812 41.344 17.219 1 82.88 480 LYS A N 1
ATOM 3801 C CA . LYS A 1 480 ? 22.906 41.812 18.266 1 82.88 480 LYS A CA 1
ATOM 3802 C C . LYS A 1 480 ? 21.609 41 18.25 1 82.88 480 LYS A C 1
ATOM 3804 O O . LYS A 1 480 ? 21.141 40.594 17.188 1 82.88 480 LYS A O 1
ATOM 3809 N N . ILE A 1 481 ? 21.109 40.688 19.422 1 84.94 481 ILE A N 1
ATOM 3810 C CA . ILE A 1 481 ? 19.797 40.062 19.578 1 84.94 481 ILE A CA 1
ATOM 3811 C C . ILE A 1 481 ? 18.922 40.938 20.484 1 84.94 481 ILE A C 1
ATOM 3813 O O . ILE A 1 481 ? 19.281 41.188 21.641 1 84.94 481 ILE A O 1
ATOM 3817 N N . GLY A 1 482 ? 17.766 41.344 19.875 1 78.25 482 GLY A N 1
ATOM 3818 C CA . GLY A 1 482 ? 17.047 42.375 20.578 1 78.25 482 GLY A CA 1
ATOM 3819 C C . GLY A 1 482 ? 17.828 43.656 20.75 1 78.25 482 GLY A C 1
ATOM 3820 O O . GLY A 1 482 ? 18.266 44.25 19.766 1 78.25 482 GLY A O 1
ATOM 3821 N N . ASN A 1 483 ? 18.047 44.031 22.016 1 78.19 483 ASN A N 1
ATOM 3822 C CA . ASN A 1 483 ? 18.797 45.25 22.312 1 78.19 483 ASN A CA 1
ATOM 3823 C C . ASN A 1 483 ? 20.156 44.938 22.906 1 78.19 483 ASN A C 1
ATOM 3825 O O . ASN A 1 483 ? 20.906 45.844 23.281 1 78.19 483 ASN A O 1
ATOM 3829 N N . GLN A 1 484 ? 20.562 43.719 22.859 1 83.69 484 GLN A N 1
ATOM 3830 C CA . GLN A 1 484 ? 21.828 43.344 23.5 1 83.69 484 GLN A CA 1
ATOM 3831 C C . GLN A 1 484 ? 22.875 42.969 22.469 1 83.69 484 GLN A C 1
ATOM 3833 O O . GLN A 1 484 ? 22.656 42.062 21.656 1 83.69 484 GLN A O 1
ATOM 3838 N N . PRO A 1 485 ? 23.891 43.719 22.438 1 81.75 485 PRO A N 1
ATOM 3839 C CA . PRO A 1 485 ? 25 43.312 21.578 1 81.75 485 PRO A CA 1
ATOM 3840 C C . PRO A 1 485 ? 25.625 42 22.016 1 81.75 485 PRO A C 1
ATOM 3842 O O . PRO A 1 485 ? 25.812 41.75 23.219 1 81.75 485 PRO A O 1
ATOM 3845 N N . MET A 1 486 ? 25.844 41.031 21.047 1 81.56 486 MET A N 1
ATOM 3846 C CA . MET A 1 486 ? 26.438 39.75 21.406 1 81.56 486 MET A CA 1
ATOM 3847 C C . MET A 1 486 ? 27.109 39.094 20.188 1 81.56 486 MET A C 1
ATOM 3849 O O . MET A 1 486 ? 26.891 39.531 19.062 1 81.56 486 MET A O 1
ATOM 3853 N N . ILE A 1 487 ? 28.031 38.219 20.562 1 80.69 487 ILE A N 1
ATOM 3854 C CA . ILE A 1 487 ? 28.688 37.375 19.562 1 80.69 487 ILE A CA 1
ATOM 3855 C C . ILE A 1 487 ? 28.234 35.938 19.734 1 80.69 487 ILE A C 1
ATOM 3857 O O . ILE A 1 487 ? 28.156 35.438 20.859 1 80.69 487 ILE A O 1
ATOM 3861 N N . LEU A 1 488 ? 27.812 35.375 18.578 1 85.81 488 LEU A N 1
ATOM 3862 C CA . LEU A 1 488 ? 27.375 34 18.594 1 85.81 488 LEU A CA 1
ATOM 3863 C C . LEU A 1 488 ? 28.531 33.062 18.188 1 85.81 488 LEU A C 1
ATOM 3865 O O . LEU A 1 488 ? 29.109 33.25 17.109 1 85.81 488 LEU A O 1
ATOM 3869 N N . LYS A 1 489 ? 28.859 32.188 19.078 1 83.69 489 LYS A N 1
ATOM 3870 C CA . LYS A 1 489 ? 29.891 31.188 18.797 1 83.69 489 LYS A CA 1
ATOM 3871 C C . LYS A 1 489 ? 29.297 29.781 18.672 1 83.69 489 LYS A C 1
ATOM 3873 O O . LYS A 1 489 ? 28.672 29.281 19.609 1 83.69 489 LYS A O 1
ATOM 3878 N N . THR A 1 490 ? 29.484 29.25 17.5 1 85.81 490 THR A N 1
ATOM 3879 C CA . THR A 1 490 ? 29.047 27.875 17.328 1 85.81 490 THR A CA 1
ATOM 3880 C C . THR A 1 490 ? 30.031 26.891 17.969 1 85.81 490 THR A C 1
ATOM 3882 O O . THR A 1 490 ? 31.188 26.812 17.578 1 85.81 490 THR A O 1
ATOM 3885 N N . LEU A 1 491 ? 29.531 26.156 18.922 1 81.88 491 LEU A N 1
ATOM 3886 C CA . LEU A 1 491 ? 30.375 25.234 19.688 1 81.88 491 LEU A CA 1
ATOM 3887 C C . LEU A 1 491 ? 30.453 23.875 19.016 1 81.88 491 LEU A C 1
ATOM 3889 O O . LEU A 1 491 ? 31.469 23.188 19.094 1 81.88 491 LEU A O 1
ATOM 3893 N N . PHE A 1 492 ? 29.266 23.5 18.469 1 82.06 492 PHE A N 1
ATOM 3894 C CA . PHE A 1 492 ? 29.125 22.141 17.953 1 82.06 492 PHE A CA 1
ATOM 3895 C C . PHE A 1 492 ? 27.938 22.047 17 1 82.06 492 PHE A C 1
ATOM 3897 O O . PHE A 1 492 ? 26.922 22.719 17.203 1 82.06 492 PHE A O 1
ATOM 3904 N N . VAL A 1 493 ? 28.172 21.344 15.914 1 80.62 493 VAL A N 1
ATOM 3905 C CA . VAL A 1 493 ? 27.078 21.016 15.016 1 80.62 493 VAL A CA 1
ATOM 3906 C C . VAL A 1 493 ? 26.828 19.516 15.031 1 80.62 493 VAL A C 1
ATOM 3908 O O . VAL A 1 493 ? 27.703 18.734 14.656 1 80.62 493 VAL A O 1
ATOM 3911 N N . GLY A 1 494 ? 25.625 19.234 15.586 1 72.69 494 GLY A N 1
ATOM 3912 C CA . GLY A 1 494 ? 25.297 17.828 15.75 1 72.69 494 GLY A CA 1
ATOM 3913 C C . GLY A 1 494 ? 24.125 17.375 14.906 1 72.69 494 GLY A C 1
ATOM 3914 O O . GLY A 1 494 ? 23.547 18.172 14.164 1 72.69 494 GLY A O 1
ATOM 3915 N N . ARG A 1 495 ? 23.875 16.156 15.008 1 65.12 495 ARG A N 1
ATOM 3916 C CA . ARG A 1 495 ? 22.797 15.547 14.234 1 65.12 495 ARG A CA 1
ATOM 3917 C C . ARG A 1 495 ? 21.594 15.266 15.125 1 65.12 495 ARG A C 1
ATOM 3919 O O . ARG A 1 495 ? 20.547 14.797 14.641 1 65.12 495 ARG A O 1
ATOM 3926 N N . SER A 1 496 ? 21.75 15.523 16.422 1 66.75 496 SER A N 1
ATOM 3927 C CA . SER A 1 496 ? 20.672 15.336 17.391 1 66.75 496 SER A CA 1
ATOM 3928 C C . SER A 1 496 ? 20.844 16.266 18.594 1 66.75 496 SER A C 1
ATOM 3930 O O . SER A 1 496 ? 21.938 16.781 18.828 1 66.75 496 SER A O 1
ATOM 3932 N N . MET A 1 497 ? 19.734 16.359 19.312 1 70.12 497 MET A N 1
ATOM 3933 C CA . MET A 1 497 ? 19.797 17.125 20.562 1 70.12 497 MET A CA 1
ATOM 3934 C C . MET A 1 497 ? 20.719 16.438 21.562 1 70.12 497 MET A C 1
ATOM 3936 O O . MET A 1 497 ? 21.469 17.109 22.281 1 70.12 497 MET A O 1
ATOM 3940 N N . ARG A 1 498 ? 20.609 15.188 21.484 1 65.94 498 ARG A N 1
ATOM 3941 C CA . ARG A 1 498 ? 21.422 14.438 22.438 1 65.94 498 ARG A CA 1
ATOM 3942 C C . ARG A 1 498 ? 22.906 14.641 22.172 1 65.94 498 ARG A C 1
ATOM 3944 O O . ARG A 1 498 ? 23.703 14.805 23.109 1 65.94 498 ARG A O 1
ATOM 3951 N N . SER A 1 499 ? 23.234 14.641 20.969 1 72.88 499 SER A N 1
ATOM 3952 C CA . SER A 1 499 ? 24.641 14.875 20.625 1 72.88 499 SER A CA 1
ATOM 3953 C C . SER A 1 499 ? 25.094 16.266 21.047 1 72.88 499 SER A C 1
ATOM 3955 O O . SER A 1 499 ? 26.219 16.438 21.516 1 72.88 499 SER A O 1
ATOM 3957 N N . CYS A 1 500 ? 24.25 17.141 20.922 1 76.25 500 CYS A N 1
ATOM 3958 C CA . CYS A 1 500 ? 24.547 18.5 21.344 1 76.25 500 CYS A CA 1
ATOM 3959 C C . CYS A 1 500 ? 24.703 18.578 22.859 1 76.25 500 CYS A C 1
ATOM 3961 O O . CYS A 1 500 ? 25.641 19.203 23.375 1 76.25 500 CYS A O 1
ATOM 3963 N N . GLU A 1 501 ? 23.828 17.891 23.5 1 73 501 GLU A N 1
ATOM 3964 C CA . GLU A 1 501 ? 23.875 17.891 24.953 1 73 501 GLU A CA 1
ATOM 3965 C C . GLU A 1 501 ? 25.141 17.219 25.469 1 73 501 GLU A C 1
ATOM 3967 O O . GLU A 1 501 ? 25.797 17.719 26.391 1 73 501 GLU A O 1
ATOM 3972 N N . LYS A 1 502 ? 25.453 16.156 24.906 1 74.38 502 LYS A N 1
ATOM 3973 C CA . LYS A 1 502 ? 26.688 15.453 25.266 1 74.38 502 LYS A CA 1
ATOM 3974 C C . LYS A 1 502 ? 27.906 16.344 25.062 1 74.38 502 LYS A C 1
ATOM 3976 O O . LYS A 1 502 ? 28.797 16.406 25.906 1 74.38 502 LYS A O 1
ATOM 3981 N N . ARG A 1 503 ? 27.891 16.938 24 1 79.19 503 ARG A N 1
ATOM 3982 C CA . ARG A 1 503 ? 29.016 17.828 23.688 1 79.19 503 ARG A CA 1
ATOM 3983 C C . ARG A 1 503 ? 29.078 19 24.656 1 79.19 503 ARG A C 1
ATOM 3985 O O . ARG A 1 503 ? 30.156 19.406 25.078 1 79.19 503 ARG A O 1
ATOM 3992 N N . LEU A 1 504 ? 27.984 19.516 25.031 1 79.44 504 LEU A N 1
ATOM 3993 C CA . LEU A 1 504 ? 27.938 20.625 25.984 1 79.44 504 LEU A CA 1
ATOM 3994 C C . LEU A 1 504 ? 28.484 20.219 27.344 1 79.44 504 LEU A C 1
ATOM 3996 O O . LEU A 1 504 ? 29.266 20.953 27.953 1 79.44 504 LEU A O 1
ATOM 4000 N N . ILE A 1 505 ? 28.062 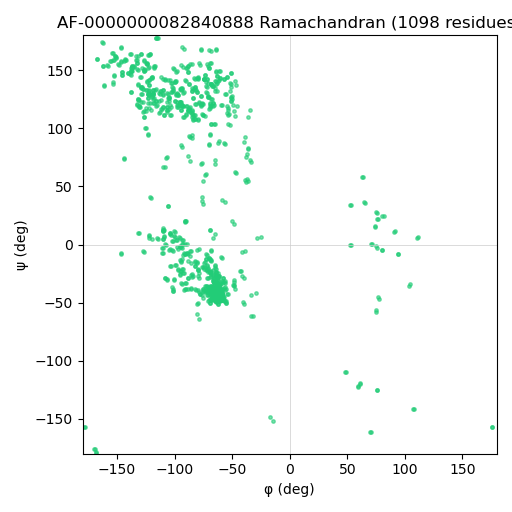19.078 27.641 1 74.38 505 ILE A N 1
ATOM 4001 C CA . ILE A 1 505 ? 28.547 18.562 28.906 1 74.38 505 ILE A CA 1
ATOM 4002 C C . ILE A 1 505 ? 30.062 18.422 28.859 1 74.38 505 ILE A C 1
ATOM 4004 O O . ILE A 1 505 ? 30.766 18.797 29.812 1 74.38 505 ILE A O 1
ATOM 4008 N N . GLU A 1 506 ? 30.516 17.953 27.828 1 77.12 506 GLU A N 1
ATOM 4009 C CA . GLU A 1 506 ? 31.953 17.812 27.641 1 77.12 506 GLU A CA 1
ATOM 4010 C C . GLU A 1 506 ? 32.656 19.172 27.703 1 77.12 506 GLU A C 1
ATOM 4012 O O . GLU A 1 506 ? 33.688 19.328 28.359 1 77.12 506 GLU A O 1
ATOM 4017 N N . ILE A 1 507 ? 32.156 20.047 27.062 1 78.38 507 ILE A N 1
ATOM 4018 C CA . ILE A 1 507 ? 32.719 21.391 26.984 1 78.38 507 ILE A CA 1
ATOM 4019 C C . ILE A 1 507 ? 32.719 22.031 28.359 1 78.38 507 ILE A C 1
ATOM 4021 O O . ILE A 1 507 ? 33.719 22.609 28.797 1 78.38 507 ILE A O 1
ATOM 4025 N N . ARG A 1 508 ? 31.625 21.922 29.016 1 75.94 508 ARG A N 1
ATOM 4026 C CA . ARG A 1 508 ? 31.531 22.516 30.344 1 75.94 508 ARG A CA 1
ATOM 4027 C C . ARG A 1 508 ? 32.469 21.812 31.328 1 75.94 508 ARG A C 1
ATOM 4029 O O . ARG A 1 508 ? 33.062 22.453 32.188 1 75.94 508 ARG A O 1
ATOM 4036 N N . ARG A 1 509 ? 32.5 20.562 31.125 1 72.25 509 ARG A N 1
ATOM 4037 C CA . ARG A 1 509 ? 33.438 19.797 31.938 1 72.25 509 ARG A CA 1
ATOM 4038 C C . ARG A 1 509 ? 34.875 20.281 31.703 1 72.25 509 ARG A C 1
ATOM 4040 O O . ARG A 1 509 ? 35.625 20.469 32.656 1 72.25 509 ARG A O 1
ATOM 4047 N N . ASN A 1 510 ? 35.156 20.406 30.516 1 74.88 510 ASN A N 1
ATOM 4048 C CA . ASN A 1 510 ? 36.5 20.891 30.172 1 74.88 510 ASN A CA 1
ATOM 4049 C C . ASN A 1 510 ? 36.75 22.297 30.719 1 74.88 510 ASN A C 1
ATOM 4051 O O . ASN A 1 510 ? 37.844 22.609 31.188 1 74.88 510 ASN A O 1
ATOM 4055 N N . ASP A 1 511 ? 35.75 23.047 30.672 1 73 511 ASP A N 1
ATOM 4056 C CA . ASP A 1 511 ? 35.844 24.406 31.219 1 73 511 ASP A CA 1
ATOM 4057 C C . ASP A 1 511 ? 36.094 24.359 32.719 1 73 511 ASP A C 1
ATOM 4059 O O . ASP A 1 511 ? 36.875 25.141 33.25 1 73 511 ASP A O 1
ATOM 4063 N N . LEU A 1 512 ? 35.344 23.516 33.344 1 70.94 512 LEU A N 1
ATOM 4064 C CA . LEU A 1 512 ? 35.5 23.375 34.781 1 70.94 512 LEU A CA 1
ATOM 4065 C C . LEU A 1 512 ? 36.875 22.859 35.156 1 70.94 512 LEU A C 1
ATOM 4067 O O . LEU A 1 512 ? 37.469 23.328 36.094 1 70.94 512 LEU A O 1
ATOM 4071 N N . TYR A 1 513 ? 37.281 22 34.344 1 71.62 513 TYR A N 1
ATOM 4072 C CA . TYR A 1 513 ? 38.625 21.484 34.594 1 71.62 513 TYR A CA 1
ATOM 4073 C C . TYR A 1 513 ? 39.688 22.578 34.375 1 71.62 513 TYR A C 1
ATOM 4075 O O . TYR A 1 513 ? 40.656 22.672 35.125 1 71.62 513 TYR A O 1
ATOM 4083 N N . ALA A 1 514 ? 39.438 23.297 33.406 1 72.38 514 ALA A N 1
ATOM 4084 C CA . ALA A 1 514 ? 40.344 24.422 33.125 1 72.38 514 ALA A CA 1
ATOM 4085 C C . ALA A 1 514 ? 40.312 25.438 34.25 1 72.38 514 ALA A C 1
ATOM 4087 O O . ALA A 1 514 ? 41.344 25.938 34.688 1 72.38 514 ALA A O 1
ATOM 4088 N N . ALA A 1 515 ? 39.156 25.688 34.719 1 72.25 515 ALA A N 1
ATOM 4089 C CA . ALA A 1 515 ? 39 26.594 35.844 1 72.25 515 ALA A CA 1
ATOM 4090 C C . ALA A 1 515 ? 39.656 26.031 37.094 1 72.25 515 ALA A C 1
ATOM 4092 O O . ALA A 1 515 ? 40.281 26.781 37.875 1 72.25 515 ALA A O 1
ATOM 4093 N N . LEU A 1 516 ? 39.5 24.781 37.25 1 72.31 516 LEU A N 1
ATOM 4094 C CA . LEU A 1 516 ? 40.125 24.109 38.406 1 72.31 516 LEU A CA 1
ATOM 4095 C C . LEU A 1 516 ? 41.625 24.188 38.312 1 72.31 516 LEU A C 1
ATOM 4097 O O . LEU A 1 516 ? 42.312 24.438 39.312 1 72.31 516 LEU A O 1
ATOM 4101 N N . SER A 1 517 ? 42.094 24.047 37.156 1 73.69 517 SER A N 1
ATOM 4102 C CA . SER A 1 517 ? 43.562 24.062 36.969 1 73.69 517 SER A CA 1
ATOM 4103 C C . SER A 1 517 ? 44.125 25.469 37.188 1 73.69 517 SER A C 1
ATOM 4105 O O . SER A 1 517 ? 45.25 25.625 37.656 1 73.69 517 SER A O 1
ATOM 4107 N N . ASN A 1 518 ? 43.219 26.422 37 1 70.94 518 ASN A N 1
ATOM 4108 C CA . ASN A 1 518 ? 43.688 27.797 37.094 1 70.94 518 ASN A CA 1
ATOM 4109 C C . ASN A 1 518 ? 43.312 28.406 38.469 1 70.94 518 ASN A C 1
ATOM 4111 O O . ASN A 1 518 ? 43.656 29.547 38.75 1 70.94 518 ASN A O 1
ATOM 4115 N N . CYS A 1 519 ? 42.594 27.672 39.188 1 70.81 519 CYS A N 1
ATOM 4116 C CA . CYS A 1 519 ? 42.125 28.172 40.469 1 70.81 519 CYS A CA 1
ATOM 4117 C C . CYS A 1 519 ? 43.219 28.156 41.531 1 70.81 519 CYS A C 1
ATOM 4119 O O . CYS A 1 519 ? 43.906 27.141 41.719 1 70.81 519 CYS A O 1
ATOM 4121 N N . LYS A 1 520 ? 43.469 29.359 42.031 1 75.31 520 LYS A N 1
ATOM 4122 C CA . LYS A 1 520 ? 44.562 29.516 43 1 75.31 520 LYS A CA 1
ATOM 4123 C C . LYS A 1 520 ? 44 29.531 44.438 1 75.31 520 LYS A C 1
ATOM 4125 O O . LYS A 1 520 ? 44.75 29.406 45.406 1 75.31 520 LYS A O 1
ATOM 4130 N N . THR A 1 521 ? 42.656 29.781 44.594 1 74.81 521 THR A N 1
ATOM 4131 C CA . THR A 1 521 ? 42.062 29.875 45.938 1 74.81 521 THR A CA 1
ATOM 4132 C C . THR A 1 521 ? 41.406 28.547 46.344 1 74.81 521 THR A C 1
ATOM 4134 O O . THR A 1 521 ? 40.625 27.984 45.562 1 74.81 521 THR A O 1
ATOM 4137 N N . PRO A 1 522 ? 41.781 28 47.375 1 71.56 522 PRO A N 1
ATOM 4138 C CA . PRO A 1 522 ? 41.312 26.688 47.812 1 71.56 522 PRO A CA 1
ATOM 4139 C C . PRO A 1 522 ? 39.781 26.625 47.938 1 71.56 522 PRO A C 1
ATOM 4141 O O . PRO A 1 522 ? 39.188 25.594 47.625 1 71.56 522 PRO A O 1
ATOM 4144 N N . ALA A 1 523 ? 39.125 27.578 48.344 1 68.38 523 ALA A N 1
ATOM 4145 C CA . ALA A 1 523 ? 37.656 27.547 48.531 1 68.38 523 ALA A CA 1
ATOM 4146 C C . ALA A 1 523 ? 36.938 27.391 47.188 1 68.38 523 ALA A C 1
ATOM 4148 O O . ALA A 1 523 ? 36 26.594 47.062 1 68.38 523 ALA A O 1
ATOM 4149 N N . ILE A 1 524 ? 37.375 28.062 46.188 1 69 524 ILE A N 1
ATOM 4150 C CA . ILE A 1 524 ? 36.781 27.984 44.844 1 69 524 ILE A CA 1
ATOM 4151 C C . ILE A 1 524 ? 37.094 26.625 44.219 1 69 524 ILE A C 1
ATOM 4153 O O . ILE A 1 524 ? 36.25 26.047 43.531 1 69 524 ILE A O 1
ATOM 4157 N N . ARG A 1 525 ? 38.25 26.156 44.5 1 70.25 525 ARG A N 1
ATOM 4158 C CA . ARG A 1 525 ? 38.656 24.844 44 1 70.25 525 ARG A CA 1
ATOM 4159 C C . ARG A 1 525 ? 37.719 23.766 44.531 1 70.25 525 ARG A C 1
ATOM 4161 O O . ARG A 1 525 ? 37.312 22.859 43.812 1 70.25 525 ARG A O 1
ATOM 4168 N N . HIS A 1 526 ? 37.438 23.844 45.781 1 68.56 526 HIS A N 1
ATOM 4169 C CA . HIS A 1 526 ? 36.562 22.875 46.406 1 68.56 526 HIS A CA 1
ATOM 4170 C C . HIS A 1 526 ? 35.156 22.953 45.781 1 68.56 526 HIS A C 1
ATOM 4172 O O . HIS A 1 526 ? 34.531 21.922 45.562 1 68.56 526 HIS A O 1
ATOM 4178 N N . THR A 1 527 ? 34.656 24.047 45.5 1 65.81 527 THR A N 1
ATOM 4179 C CA . THR A 1 527 ? 33.344 24.234 44.875 1 65.81 527 THR A CA 1
ATOM 4180 C C . THR A 1 527 ? 33.344 23.672 43.469 1 65.81 527 THR A C 1
ATOM 4182 O O . THR A 1 527 ? 32.375 23.016 43.062 1 65.81 527 THR A O 1
ATOM 4185 N N . LEU A 1 528 ? 34.375 23.859 42.75 1 66.62 528 LEU A N 1
ATOM 4186 C CA . LEU A 1 528 ? 34.5 23.391 41.375 1 66.62 528 LEU A CA 1
ATOM 4187 C C . LEU A 1 528 ? 34.562 21.875 41.344 1 66.62 528 LEU A C 1
ATOM 4189 O O . LEU A 1 528 ? 33.969 21.234 40.469 1 66.62 528 LEU A O 1
ATOM 4193 N N . LEU A 1 529 ? 35.219 21.438 42.281 1 65.19 529 LEU A N 1
ATOM 4194 C CA . LEU A 1 529 ? 35.312 19.984 42.375 1 65.19 529 LEU A CA 1
ATOM 4195 C C . LEU A 1 529 ? 33.969 19.375 42.719 1 65.19 529 LEU A C 1
ATOM 4197 O O . LEU A 1 529 ? 33.625 18.312 42.188 1 65.19 529 LEU A O 1
ATOM 4201 N N . LYS A 1 530 ? 33.219 19.938 43.531 1 61.88 530 LYS A N 1
ATOM 4202 C CA . LYS A 1 530 ? 31.875 19.453 43.906 1 61.88 530 LYS A CA 1
ATOM 4203 C C . LYS A 1 530 ? 30.922 19.5 42.688 1 61.88 530 LYS A C 1
ATOM 4205 O O . LYS A 1 530 ? 30.172 18.562 42.469 1 61.88 530 LYS A O 1
ATOM 4210 N N . VAL A 1 531 ? 30.953 20.516 41.938 1 62.28 531 VAL A N 1
ATOM 4211 C CA . VAL A 1 531 ? 30.109 20.656 40.75 1 62.28 531 VAL A CA 1
ATOM 4212 C C . VAL A 1 531 ? 30.5 19.609 39.719 1 62.28 531 VAL A C 1
ATOM 4214 O O . VAL A 1 531 ? 29.625 18.984 39.094 1 62.28 531 VAL A O 1
ATOM 4217 N N . LEU A 1 532 ? 31.703 19.422 39.562 1 61.41 532 LEU A N 1
ATOM 4218 C CA . LEU A 1 532 ? 32.188 18.422 38.625 1 61.41 532 LEU A CA 1
ATOM 4219 C C . LEU A 1 532 ? 31.781 17.031 39.031 1 61.41 532 LEU A C 1
ATOM 4221 O O . LEU A 1 532 ? 31.422 16.203 38.188 1 61.41 532 LEU A O 1
ATOM 4225 N N . HIS A 1 533 ? 31.734 16.797 40.25 1 57.59 533 HIS A N 1
ATOM 4226 C CA . HIS A 1 533 ? 31.297 15.508 40.781 1 57.59 533 HIS A CA 1
ATOM 4227 C C . HIS A 1 533 ? 29.797 15.297 40.562 1 57.59 533 HIS A C 1
ATOM 4229 O O . HIS A 1 533 ? 29.359 14.188 40.281 1 57.59 533 HIS A O 1
ATOM 4235 N N . ASN A 1 534 ? 29 16.203 40.719 1 54.25 534 ASN A N 1
ATOM 4236 C CA . ASN A 1 534 ? 27.547 16.125 40.562 1 54.25 534 ASN A CA 1
ATOM 4237 C C . ASN A 1 534 ? 27.156 15.984 39.094 1 54.25 534 ASN A C 1
ATOM 4239 O O . ASN A 1 534 ? 26.141 15.352 38.781 1 54.25 534 ASN A O 1
ATOM 4243 N N . CYS A 1 535 ? 27.688 16.766 38.312 1 51.03 535 CYS A N 1
ATOM 4244 C CA . CYS A 1 535 ? 27.391 16.688 36.875 1 51.03 535 CYS A CA 1
ATOM 4245 C C . CYS A 1 535 ? 27.812 15.344 36.312 1 51.03 535 CYS A C 1
ATOM 4247 O O . CYS A 1 535 ? 27.188 14.844 35.375 1 51.03 535 CYS A O 1
ATOM 4249 N N . CYS A 1 536 ? 29.016 14.812 36.656 1 44.78 536 CYS A N 1
ATOM 4250 C CA . CYS A 1 536 ? 29.469 13.5 36.219 1 44.78 536 CYS A CA 1
ATOM 4251 C C . CYS A 1 536 ? 28.766 12.391 37 1 44.78 536 CYS A C 1
ATOM 4253 O O . CYS A 1 536 ? 28.859 12.32 38.219 1 44.78 536 CYS A O 1
ATOM 4255 N N . GLY A 1 537 ? 27.609 12.047 37.25 1 38.56 537 GLY A N 1
ATOM 4256 C CA . GLY A 1 537 ? 27.234 10.836 37.969 1 38.56 537 GLY A CA 1
ATOM 4257 C C . GLY A 1 537 ? 28.375 9.844 38.094 1 38.56 537 GLY A C 1
ATOM 4258 O O . GLY A 1 537 ? 29.516 10.148 37.719 1 38.56 537 GLY A O 1
ATOM 4259 N N . LYS A 1 538 ? 28.094 8.266 38.219 1 32.88 538 LYS A N 1
ATOM 4260 C CA . LYS A 1 538 ? 29.25 7.426 38.562 1 32.88 538 LYS A CA 1
ATOM 4261 C C . LYS A 1 538 ? 30.406 7.68 37.594 1 32.88 538 LYS A C 1
ATOM 4263 O O . LYS A 1 538 ? 30.203 7.699 36.375 1 32.88 538 LYS A O 1
ATOM 4268 N N . PRO A 1 539 ? 31.516 8.188 38.031 1 29.22 539 PRO A N 1
ATOM 4269 C CA . PRO A 1 539 ? 32.719 8.234 37.219 1 29.22 539 PRO A CA 1
ATOM 4270 C C . PRO A 1 539 ? 32.938 6.973 36.375 1 29.22 539 PRO A C 1
ATOM 4272 O O . PRO A 1 539 ? 32.75 5.859 36.875 1 29.22 539 PRO A O 1
ATOM 4275 N N . SER A 1 540 ? 32.531 6.762 35.312 1 27.64 540 SER A N 1
ATOM 4276 C CA . SER A 1 540 ? 33.281 5.621 34.75 1 27.64 540 SER A CA 1
ATOM 4277 C C . SER A 1 540 ? 34.719 5.629 35.219 1 27.64 540 SER A C 1
ATOM 4279 O O . SER A 1 540 ? 35.344 6.695 35.375 1 27.64 540 SER A O 1
ATOM 4281 N N . LYS A 1 541 ? 35.25 4.645 36 1 29.62 541 LYS A N 1
ATOM 4282 C CA . LYS A 1 541 ? 36.625 4.301 36.438 1 29.62 541 LYS A CA 1
ATOM 4283 C C . LYS A 1 541 ? 37.656 4.758 35.406 1 29.62 541 LYS A C 1
ATOM 4285 O O . LYS A 1 541 ? 38.812 4.34 35.438 1 29.62 541 LYS A O 1
ATOM 4290 N N . ILE A 1 542 ? 37.312 5.43 34.406 1 27.89 542 ILE A N 1
ATOM 4291 C CA . ILE A 1 542 ? 38.469 5.582 33.5 1 27.89 542 ILE A CA 1
ATOM 4292 C C . ILE A 1 542 ? 39.562 6.398 34.188 1 27.89 542 ILE A C 1
ATOM 4294 O O . ILE A 1 542 ? 40.75 6.176 33.969 1 27.89 542 ILE A O 1
ATOM 4298 N N . PHE A 1 543 ? 39.344 7.582 34.844 1 26.41 543 PHE A N 1
ATOM 4299 C CA . PHE A 1 543 ? 40.625 8.203 35.219 1 26.41 543 PHE A CA 1
ATOM 4300 C C . PHE A 1 543 ? 41.094 7.676 36.562 1 26.41 543 PHE A C 1
ATOM 4302 O O . PHE A 1 543 ? 40.562 8.047 37.625 1 26.41 543 PHE A O 1
ATOM 4309 N N . SER A 1 544 ? 41.531 6.477 36.656 1 26.91 544 SER A N 1
ATOM 4310 C CA . SER A 1 544 ? 42.312 6.051 37.812 1 26.91 544 SER A CA 1
ATOM 4311 C C . SER A 1 544 ? 43.406 7.07 38.156 1 26.91 544 SER A C 1
ATOM 4313 O O . SER A 1 544 ? 43.781 7.879 37.312 1 26.91 544 SER A O 1
ATOM 4315 N N . ASP A 1 545 ? 43.719 7.473 39.375 1 25.94 545 ASP A N 1
ATOM 4316 C CA . ASP A 1 545 ? 44.844 8.211 39.969 1 25.94 545 ASP A CA 1
ATOM 4317 C C . ASP A 1 545 ? 46.125 7.965 39.188 1 25.94 545 ASP A C 1
ATOM 4319 O O . ASP A 1 545 ? 47 8.836 39.125 1 25.94 545 ASP A O 1
ATOM 4323 N N . GLU A 1 546 ? 46.406 6.73 38.75 1 27.72 546 GLU A N 1
ATOM 4324 C CA . GLU A 1 546 ? 47.75 6.414 38.312 1 27.72 546 GLU A CA 1
ATOM 4325 C C . GLU A 1 546 ? 48.125 7.184 37.062 1 27.72 546 GLU A C 1
ATOM 4327 O O . GLU A 1 546 ? 49.281 7.605 36.906 1 27.72 546 GLU A O 1
ATOM 4332 N N . ASP A 1 547 ? 47.188 7.27 36.094 1 26.36 547 ASP A N 1
ATOM 4333 C CA . ASP A 1 547 ? 47.844 7.711 34.875 1 26.36 547 ASP A CA 1
ATOM 4334 C C . ASP A 1 547 ? 48.094 9.227 34.875 1 26.36 547 ASP A C 1
ATOM 4336 O O . ASP A 1 547 ? 48.531 9.797 33.875 1 26.36 547 ASP A O 1
ATOM 4340 N N . MET A 1 548 ? 47.656 9.984 35.875 1 24.8 548 MET A N 1
ATOM 4341 C CA . MET A 1 548 ? 48.219 11.32 36.062 1 24.8 548 MET A CA 1
ATOM 4342 C C . MET A 1 548 ? 49.656 11.25 36.469 1 24.8 548 MET A C 1
ATOM 4344 O O . MET A 1 548 ? 50.312 12.281 36.625 1 24.8 548 MET A O 1
ATOM 4348 N N . SER A 1 549 ? 50.156 10.156 37.031 1 24.36 549 SER A N 1
ATOM 4349 C CA . SER A 1 549 ? 51.562 10.258 37.469 1 24.36 549 SER A CA 1
ATOM 4350 C C . SER A 1 549 ? 52.5 10.492 36.281 1 24.36 549 SER A C 1
ATOM 4352 O O . SER A 1 549 ? 53.656 10.859 36.469 1 24.36 549 SER A O 1
ATOM 4354 N N . ARG A 1 550 ? 52.125 9.906 35.156 1 25.05 550 ARG A N 1
ATOM 4355 C CA . ARG A 1 550 ? 53.25 10.023 34.219 1 25.05 550 ARG A CA 1
ATOM 4356 C C . ARG A 1 550 ? 53.344 11.445 33.688 1 25.05 550 ARG A C 1
ATOM 4358 O O . ARG A 1 550 ? 54.375 11.812 33.094 1 25.05 550 ARG A O 1
ATOM 4365 N N . LYS A 1 551 ? 52.281 12.422 33.719 1 23.5 551 LYS A N 1
ATOM 4366 C CA . LYS A 1 551 ? 52.875 13.734 33.5 1 23.5 551 LYS A CA 1
ATOM 4367 C C . LYS A 1 551 ? 53 14.492 34.812 1 23.5 551 LYS A C 1
ATOM 4369 O O . LYS A 1 551 ? 52.094 14.453 35.656 1 23.5 551 LYS A O 1
ATOM 4374 N N . MET B 1 1 ? 30.703 -46.156 -28.891 1 21 1 MET B N 1
ATOM 4375 C CA . MET B 1 1 ? 31.953 -45.5 -29.219 1 21 1 MET B CA 1
ATOM 4376 C C . MET B 1 1 ? 31.734 -44 -29.438 1 21 1 MET B C 1
ATOM 4378 O O . MET B 1 1 ? 32.562 -43.156 -29.047 1 21 1 MET B O 1
ATOM 4382 N N . LEU B 1 2 ? 30.719 -43.688 -30.328 1 19.88 2 LEU B N 1
ATOM 4383 C CA . LEU B 1 2 ? 30.391 -42.344 -30.844 1 19.88 2 LEU B CA 1
ATOM 4384 C C . LEU B 1 2 ? 29.875 -41.438 -29.719 1 19.88 2 LEU B C 1
ATOM 4386 O O . LEU B 1 2 ? 28.969 -40.656 -29.938 1 19.88 2 LEU B O 1
ATOM 4390 N N . ARG B 1 3 ? 29.828 -41.75 -28.391 1 22.48 3 ARG B N 1
ATOM 4391 C CA . ARG B 1 3 ? 29.422 -41.281 -27.062 1 22.48 3 ARG B CA 1
ATOM 4392 C C . ARG B 1 3 ? 30.062 -39.969 -26.734 1 22.48 3 ARG B C 1
ATOM 4394 O O . ARG B 1 3 ? 29.75 -39.344 -25.703 1 22.48 3 ARG B O 1
ATOM 4401 N N . ARG B 1 4 ? 31.328 -39.625 -27.172 1 22.44 4 ARG B N 1
ATOM 4402 C CA . ARG B 1 4 ? 32.469 -38.844 -26.734 1 22.44 4 ARG B CA 1
ATOM 4403 C C . ARG B 1 4 ? 32.25 -37.375 -27.016 1 22.44 4 ARG B C 1
ATOM 4405 O O . ARG B 1 4 ? 32.625 -36.5 -26.203 1 22.44 4 ARG B O 1
ATOM 4412 N N . LEU B 1 5 ? 32.062 -36.938 -28.234 1 20.16 5 LEU B N 1
ATOM 4413 C CA . LEU B 1 5 ? 32.562 -35.688 -28.828 1 20.16 5 LEU B CA 1
ATOM 4414 C C . LEU B 1 5 ? 31.734 -34.5 -28.422 1 20.16 5 LEU B C 1
ATOM 4416 O O . LEU B 1 5 ? 31.938 -33.406 -28.938 1 20.16 5 LEU B O 1
ATOM 4420 N N . ILE B 1 6 ? 30.438 -34.625 -28.031 1 25.27 6 ILE B N 1
ATOM 4421 C CA . ILE B 1 6 ? 29.766 -33.344 -28.156 1 25.27 6 ILE B CA 1
ATOM 4422 C C . ILE B 1 6 ? 30.375 -32.344 -27.188 1 25.27 6 ILE B C 1
ATOM 4424 O O . ILE B 1 6 ? 30.219 -32.469 -25.969 1 25.27 6 ILE B O 1
ATOM 4428 N N . ARG B 1 7 ? 31.609 -31.906 -27.391 1 24.17 7 ARG B N 1
ATOM 4429 C CA . ARG B 1 7 ? 32.594 -31.031 -26.797 1 24.17 7 ARG B CA 1
ATOM 4430 C C . ARG B 1 7 ? 32 -29.656 -26.5 1 24.17 7 ARG B C 1
ATOM 4432 O O . ARG B 1 7 ? 31.219 -29.141 -27.281 1 24.17 7 ARG B O 1
ATOM 4439 N N . ALA B 1 8 ? 32.25 -29.031 -25.297 1 26.34 8 ALA B N 1
ATOM 4440 C CA . ALA B 1 8 ? 32.062 -27.844 -24.469 1 26.34 8 ALA B CA 1
ATOM 4441 C C . ALA B 1 8 ? 32.562 -26.578 -25.172 1 26.34 8 ALA B C 1
ATOM 4443 O O . ALA B 1 8 ? 33.719 -26.188 -25 1 26.34 8 ALA B O 1
ATOM 4444 N N . THR B 1 9 ? 32.406 -26.453 -26.5 1 25.33 9 THR B N 1
ATOM 4445 C CA . THR B 1 9 ? 32.969 -25.234 -27.078 1 25.33 9 THR B CA 1
ATOM 4446 C C . THR B 1 9 ? 32.5 -24 -26.328 1 25.33 9 THR B C 1
ATOM 4448 O O . THR B 1 9 ? 31.344 -23.969 -25.859 1 25.33 9 THR B O 1
ATOM 4451 N N . SER B 1 10 ? 33.375 -23.141 -25.844 1 27.03 10 SER B N 1
ATOM 4452 C CA . SER B 1 10 ? 33.469 -21.844 -25.156 1 27.03 10 SER B CA 1
ATOM 4453 C C . SER B 1 10 ? 32.594 -20.797 -25.844 1 27.03 10 SER B C 1
ATOM 4455 O O . SER B 1 10 ? 33.062 -20.078 -26.734 1 27.03 10 SER B O 1
ATOM 4457 N N . THR B 1 11 ? 31.625 -21.125 -26.688 1 27.44 11 THR B N 1
ATOM 4458 C CA . THR B 1 11 ? 30.984 -20.141 -27.562 1 27.44 11 THR B CA 1
ATOM 4459 C C . THR B 1 11 ? 30.531 -18.938 -26.75 1 27.44 11 THR B C 1
ATOM 4461 O O . THR B 1 11 ? 30.078 -19.078 -25.609 1 27.44 11 THR B O 1
ATOM 4464 N N . GLN B 1 12 ? 31 -17.766 -27.125 1 27.92 12 GLN B N 1
ATOM 4465 C CA . GLN B 1 12 ? 30.641 -16.375 -26.812 1 27.92 12 GLN B CA 1
ATOM 4466 C C . GLN B 1 12 ? 29.125 -16.203 -26.688 1 27.92 12 GLN B C 1
ATOM 4468 O O . GLN B 1 12 ? 28.406 -16.219 -27.688 1 27.92 12 GLN B O 1
ATOM 4473 N N . CYS B 1 13 ? 28.484 -16.922 -25.922 1 30.48 13 CYS B N 1
ATOM 4474 C CA . CYS B 1 13 ? 27.047 -16.906 -25.672 1 30.48 13 CYS B CA 1
ATOM 4475 C C . CYS B 1 13 ? 26.516 -15.477 -25.688 1 30.48 13 CYS B C 1
ATOM 4477 O O . CYS B 1 13 ? 26.906 -14.641 -24.875 1 30.48 13 CYS B O 1
ATOM 4479 N N . PHE B 1 14 ? 26.328 -14.875 -26.812 1 32.44 14 PHE B N 1
ATOM 4480 C CA . PHE B 1 14 ? 25.531 -13.664 -26.984 1 32.44 14 PHE B CA 1
ATOM 4481 C C . PHE B 1 14 ? 24.359 -13.633 -26.031 1 32.44 14 PHE B C 1
ATOM 4483 O O . PHE B 1 14 ? 23.5 -14.516 -26.047 1 32.44 14 PHE B O 1
ATOM 4490 N N . SER B 1 15 ? 24.531 -13.461 -24.812 1 41.41 15 SER B N 1
ATOM 4491 C CA . SER B 1 15 ? 23.484 -13.242 -23.797 1 41.41 15 SER B CA 1
ATOM 4492 C C . SER B 1 15 ? 22.344 -12.391 -24.359 1 41.41 15 SER B C 1
ATOM 4494 O O . SER B 1 15 ? 22.516 -11.188 -24.562 1 41.41 15 SER B O 1
ATOM 4496 N N . VAL B 1 16 ? 21.766 -12.766 -25.438 1 46.53 16 VAL B N 1
ATOM 4497 C CA . VAL B 1 16 ? 20.578 -12.055 -25.906 1 46.53 16 VAL B CA 1
ATOM 4498 C C . VAL B 1 16 ? 19.609 -11.867 -24.75 1 46.53 16 VAL B C 1
ATOM 4500 O O . VAL B 1 16 ? 19.281 -12.82 -24.047 1 46.53 16 VAL B O 1
ATOM 4503 N N . ALA B 1 17 ? 19.5 -10.688 -24.391 1 60.53 17 ALA B N 1
ATOM 4504 C CA . ALA B 1 17 ? 18.5 -10.328 -23.391 1 60.53 17 ALA B CA 1
ATOM 4505 C C . ALA B 1 17 ? 17.156 -10.977 -23.703 1 60.53 17 ALA B C 1
ATOM 4507 O O . ALA B 1 17 ? 16.719 -11.008 -24.859 1 60.53 17 ALA B O 1
ATOM 4508 N N . ALA B 1 18 ? 16.703 -11.789 -22.797 1 75.38 18 ALA B N 1
ATOM 4509 C CA . ALA B 1 18 ? 15.43 -12.492 -22.953 1 75.38 18 ALA B CA 1
ATOM 4510 C C . ALA B 1 18 ? 14.32 -11.523 -23.344 1 75.38 18 ALA B C 1
ATOM 4512 O O . ALA B 1 18 ? 14.258 -10.398 -22.844 1 75.38 18 ALA B O 1
ATOM 4513 N N . THR B 1 19 ? 13.688 -11.898 -24.453 1 74.31 19 THR B N 1
ATOM 4514 C CA . THR B 1 19 ? 12.539 -11.141 -24.938 1 74.31 19 THR B CA 1
ATOM 4515 C C . THR B 1 19 ? 11.273 -11.531 -24.188 1 74.31 19 THR B C 1
ATOM 4517 O O . THR B 1 19 ? 11.039 -12.711 -23.922 1 74.31 19 THR B O 1
ATOM 4520 N N . SER B 1 20 ? 10.617 -10.516 -23.812 1 76.56 20 SER B N 1
ATOM 4521 C CA . SER B 1 20 ? 9.328 -10.781 -23.188 1 76.56 20 SER B CA 1
ATOM 4522 C C . SER B 1 20 ? 8.336 -11.367 -24.172 1 76.56 20 SER B C 1
ATOM 4524 O O . SER B 1 20 ? 8.273 -10.938 -25.328 1 76.56 20 SER B O 1
ATOM 4526 N N . ILE B 1 21 ? 7.629 -12.352 -23.75 1 78.06 21 ILE B N 1
ATOM 4527 C CA . ILE B 1 21 ? 6.688 -13.078 -24.594 1 78.06 21 ILE B CA 1
ATOM 4528 C C . ILE B 1 21 ? 5.629 -12.109 -25.141 1 78.06 21 ILE B C 1
ATOM 4530 O O . ILE B 1 21 ? 5.16 -12.258 -26.266 1 78.06 21 ILE B O 1
ATOM 4534 N N . GLY B 1 22 ? 5.328 -11.117 -24.359 1 71.62 22 GLY B N 1
ATOM 4535 C CA . GLY B 1 22 ? 4.336 -10.141 -24.781 1 71.62 22 GLY B CA 1
ATOM 4536 C C . GLY B 1 22 ? 4.777 -9.336 -26 1 71.62 22 GLY B C 1
ATOM 4537 O O . GLY B 1 22 ? 3.941 -8.836 -26.75 1 71.62 22 GLY B O 1
ATOM 4538 N N . ASN B 1 23 ? 6.012 -9.312 -26.281 1 71.25 23 ASN B N 1
ATOM 4539 C CA . ASN B 1 23 ? 6.555 -8.492 -27.359 1 71.25 23 ASN B CA 1
ATOM 4540 C C . ASN B 1 23 ? 6.848 -9.328 -28.609 1 71.25 23 ASN B C 1
ATOM 4542 O O . ASN B 1 23 ? 7.27 -8.797 -29.641 1 71.25 23 ASN B O 1
ATOM 4546 N N . LEU B 1 24 ? 6.555 -10.516 -28.594 1 76.5 24 LEU B N 1
ATOM 4547 C CA . LEU B 1 24 ? 6.965 -11.422 -29.656 1 76.5 24 LEU B CA 1
ATOM 4548 C C . LEU B 1 24 ? 6.176 -11.148 -30.938 1 76.5 24 LEU B C 1
ATOM 4550 O O . LEU B 1 24 ? 6.746 -11.117 -32.031 1 76.5 24 LEU B O 1
ATOM 4554 N N . PRO B 1 25 ? 4.852 -10.938 -30.828 1 64.31 25 PRO B N 1
ATOM 4555 C CA . PRO B 1 25 ? 4.121 -10.711 -32.094 1 64.31 25 PRO B CA 1
ATOM 4556 C C . PRO B 1 25 ? 4.637 -9.5 -32.844 1 64.31 25 PRO B C 1
ATOM 4558 O O . PRO B 1 25 ? 4.434 -9.406 -34.062 1 64.31 25 PRO B O 1
ATOM 4561 N N . LYS B 1 26 ? 5.402 -8.758 -32.281 1 64.38 26 LYS B N 1
ATOM 4562 C CA . LYS B 1 26 ? 5.848 -7.516 -32.906 1 64.38 26 LYS B CA 1
ATOM 4563 C C . LYS B 1 26 ? 7.297 -7.621 -33.344 1 64.38 26 LYS B C 1
ATOM 4565 O O . LYS B 1 26 ? 7.824 -6.707 -34 1 64.38 26 LYS B O 1
ATOM 4570 N N . MET B 1 27 ? 7.738 -8.734 -33.062 1 66.75 27 MET B N 1
ATOM 4571 C CA . MET B 1 27 ? 9.18 -8.812 -33.281 1 66.75 27 MET B CA 1
ATOM 4572 C C . MET B 1 27 ? 9.492 -9.32 -34.656 1 66.75 27 MET B C 1
ATOM 4574 O O . MET B 1 27 ? 8.852 -10.258 -35.156 1 66.75 27 MET B O 1
ATOM 4578 N N . GLU B 1 28 ? 10.359 -8.562 -35.25 1 67.62 28 GLU B N 1
ATOM 4579 C CA . GLU B 1 28 ? 10.812 -8.922 -36.594 1 67.62 28 GLU B CA 1
ATOM 4580 C C . GLU B 1 28 ? 12.117 -9.711 -36.562 1 67.62 28 GLU B C 1
ATOM 4582 O O . GLU B 1 28 ? 12.609 -10.18 -37.594 1 67.62 28 GLU B O 1
ATOM 4587 N N . LYS B 1 29 ? 12.477 -9.992 -35.344 1 69.69 29 LYS B N 1
ATOM 4588 C CA . LYS B 1 29 ? 13.773 -10.664 -35.25 1 69.69 29 LYS B CA 1
ATOM 4589 C C . LYS B 1 29 ? 13.625 -12.164 -35.5 1 69.69 29 LYS B C 1
ATOM 4591 O O . LYS B 1 29 ? 12.656 -12.781 -35.062 1 69.69 29 LYS B O 1
ATOM 4596 N N . ASP B 1 30 ? 14.594 -12.648 -36.156 1 80.38 30 ASP B N 1
ATOM 4597 C CA . ASP B 1 30 ? 14.594 -14.062 -36.531 1 80.38 30 ASP B CA 1
ATOM 4598 C C . ASP B 1 30 ? 15.141 -14.938 -35.406 1 80.38 30 ASP B C 1
ATOM 4600 O O . ASP B 1 30 ? 14.766 -16.109 -35.281 1 80.38 30 ASP B O 1
ATOM 4604 N N . TYR B 1 31 ? 16 -14.391 -34.594 1 85.75 31 TYR B N 1
ATOM 4605 C CA . TYR B 1 31 ? 16.625 -15.141 -33.5 1 85.75 31 TYR B CA 1
ATOM 4606 C C . TYR B 1 31 ? 16.328 -14.508 -32.156 1 85.75 31 TYR B C 1
ATOM 4608 O O . TYR B 1 31 ? 16.656 -13.344 -31.906 1 85.75 31 TYR B O 1
ATOM 4616 N N . ILE B 1 32 ? 15.578 -15.32 -31.312 1 89.12 32 ILE B N 1
ATOM 4617 C CA . ILE B 1 32 ? 15.156 -14.719 -30.047 1 89.12 32 ILE B CA 1
ATOM 4618 C C . ILE B 1 32 ? 15.438 -15.68 -28.891 1 89.12 32 ILE B C 1
ATOM 4620 O O . ILE B 1 32 ? 15.711 -16.859 -29.109 1 89.12 32 ILE B O 1
ATOM 4624 N N . SER B 1 33 ? 15.523 -15.148 -27.719 1 91 33 SER B N 1
ATOM 4625 C CA . SER B 1 33 ? 15.641 -15.898 -26.469 1 91 33 SER B CA 1
ATOM 4626 C C . SER B 1 33 ? 14.461 -15.625 -25.547 1 91 33 SER B C 1
ATOM 4628 O O . SER B 1 33 ? 14.047 -14.477 -25.391 1 91 33 SER B O 1
ATOM 4630 N N . ILE B 1 34 ? 13.867 -16.719 -25.062 1 90.81 34 ILE B N 1
ATOM 4631 C CA . ILE B 1 34 ? 12.773 -16.547 -24.109 1 90.81 34 ILE B CA 1
ATOM 4632 C C . ILE B 1 34 ? 13.055 -17.359 -22.844 1 90.81 34 ILE B C 1
ATOM 4634 O O . ILE B 1 34 ? 13.812 -18.344 -22.891 1 90.81 34 ILE B O 1
ATOM 4638 N N . GLU B 1 35 ? 12.586 -16.906 -21.75 1 93 35 GLU B N 1
ATOM 4639 C CA . GLU B 1 35 ? 12.648 -17.594 -20.453 1 93 35 GLU B CA 1
ATOM 4640 C C . GLU B 1 35 ? 11.258 -17.766 -19.859 1 93 35 GLU B C 1
ATOM 4642 O O . GLU B 1 35 ? 10.406 -16.875 -20 1 93 35 GLU B O 1
ATOM 4647 N N . GLY B 1 36 ? 11.039 -18.922 -19.266 1 93.25 36 GLY B N 1
ATOM 4648 C CA . GLY B 1 36 ? 9.742 -19.188 -18.656 1 93.25 36 GLY B CA 1
ATOM 4649 C C . GLY B 1 36 ? 9.625 -20.594 -18.109 1 93.25 36 GLY B C 1
ATOM 4650 O O . GLY B 1 36 ? 10.617 -21.203 -17.719 1 93.25 36 GLY B O 1
ATOM 4651 N N . TRP B 1 37 ? 8.406 -21.047 -17.984 1 92.25 37 TRP B N 1
ATOM 4652 C CA . TRP B 1 37 ? 8.117 -22.375 -17.438 1 92.25 37 TRP B CA 1
ATOM 4653 C C . TRP B 1 37 ? 7.371 -23.234 -18.469 1 92.25 37 TRP B C 1
ATOM 4655 O O . TRP B 1 37 ? 6.508 -22.734 -19.188 1 92.25 37 TRP B O 1
ATOM 4665 N N . ALA B 1 38 ? 7.684 -24.5 -18.484 1 91.12 38 ALA B N 1
ATOM 4666 C CA . ALA B 1 38 ? 6.996 -25.438 -19.359 1 91.12 38 ALA B CA 1
ATOM 4667 C C . ALA B 1 38 ? 5.605 -25.781 -18.812 1 91.12 38 ALA B C 1
ATOM 4669 O O . ALA B 1 38 ? 5.477 -26.484 -17.812 1 91.12 38 ALA B O 1
ATOM 4670 N N . ASN B 1 39 ? 4.676 -25.344 -19.516 1 86 39 ASN B N 1
ATOM 4671 C CA . ASN B 1 39 ? 3.307 -25.594 -19.094 1 86 39 ASN B CA 1
ATOM 4672 C C . ASN B 1 39 ? 2.801 -26.953 -19.594 1 86 39 ASN B C 1
ATOM 4674 O O . ASN B 1 39 ? 1.977 -27.594 -18.938 1 86 39 ASN B O 1
ATOM 4678 N N . SER B 1 40 ? 3.199 -27.281 -20.812 1 84.94 40 SER B N 1
ATOM 4679 C CA . SER B 1 40 ? 2.854 -28.562 -21.406 1 84.94 40 SER B CA 1
ATOM 4680 C C . SER B 1 40 ? 3.971 -29.078 -22.312 1 84.94 40 SER B C 1
ATOM 4682 O O . SER B 1 40 ? 4.727 -28.281 -22.875 1 84.94 40 SER B O 1
ATOM 4684 N N . ILE B 1 41 ? 4.047 -30.391 -22.328 1 87.69 41 ILE B N 1
ATOM 4685 C CA . ILE B 1 41 ? 5.062 -31.047 -23.156 1 87.69 41 ILE B CA 1
ATOM 4686 C C . ILE B 1 41 ? 4.426 -32.188 -23.953 1 87.69 41 ILE B C 1
ATOM 4688 O O . ILE B 1 41 ? 3.754 -33.062 -23.375 1 87.69 41 ILE B O 1
ATOM 4692 N N . HIS B 1 42 ? 4.539 -32.031 -25.234 1 86.5 42 HIS B N 1
ATOM 4693 C CA . HIS B 1 42 ? 4.07 -33.094 -26.141 1 86.5 42 HIS B CA 1
ATOM 4694 C C . HIS B 1 42 ? 5.227 -33.688 -26.922 1 86.5 42 HIS B C 1
ATOM 4696 O O . HIS B 1 42 ? 5.914 -33 -27.672 1 86.5 42 HIS B O 1
ATOM 4702 N N . LYS B 1 43 ? 5.395 -34.969 -26.719 1 86.12 43 LYS B N 1
ATOM 4703 C CA . LYS B 1 43 ? 6.484 -35.656 -27.406 1 86.12 43 LYS B CA 1
ATOM 4704 C C . LYS B 1 43 ? 5.992 -36.312 -28.688 1 86.12 43 LYS B C 1
ATOM 4706 O O . LYS B 1 43 ? 4.973 -37.031 -28.672 1 86.12 43 LYS B O 1
ATOM 4711 N N . LEU B 1 44 ? 6.57 -35.969 -29.766 1 82.88 44 LEU B N 1
ATOM 4712 C CA . LEU B 1 44 ? 6.273 -36.562 -31.062 1 82.88 44 LEU B CA 1
ATOM 4713 C C . LEU B 1 44 ? 7.551 -37.062 -31.734 1 82.88 44 LEU B C 1
ATOM 4715 O O . LEU B 1 44 ? 8.359 -36.281 -32.219 1 82.88 44 LEU B O 1
ATOM 4719 N N . ALA B 1 45 ? 7.664 -38.281 -31.891 1 82.44 45 ALA B N 1
ATOM 4720 C CA . ALA B 1 45 ? 8.82 -38.906 -32.531 1 82.44 45 ALA B CA 1
ATOM 4721 C C . ALA B 1 45 ? 10.125 -38.375 -31.953 1 82.44 45 ALA B C 1
ATOM 4723 O O . ALA B 1 45 ? 10.414 -38.562 -30.766 1 82.44 45 ALA B O 1
ATOM 4724 N N . ASN B 1 46 ? 10.914 -37.562 -32.75 1 84.44 46 ASN B N 1
ATOM 4725 C CA . ASN B 1 46 ? 12.219 -37.094 -32.312 1 84.44 46 ASN B CA 1
ATOM 4726 C C . ASN B 1 46 ? 12.156 -35.625 -31.891 1 84.44 46 ASN B C 1
ATOM 4728 O O . ASN B 1 46 ? 13.188 -35 -31.625 1 84.44 46 ASN B O 1
ATOM 4732 N N . LEU B 1 47 ? 10.852 -35.156 -31.828 1 87 47 LEU B N 1
ATOM 4733 C CA . LEU B 1 47 ? 10.688 -33.75 -31.469 1 87 47 LEU B CA 1
ATOM 4734 C C . LEU B 1 47 ? 9.797 -33.625 -30.234 1 87 47 LEU B C 1
ATOM 4736 O O . LEU B 1 47 ? 8.992 -34.5 -29.953 1 87 47 LEU B O 1
ATOM 4740 N N . VAL B 1 48 ? 10.062 -32.562 -29.531 1 90.12 48 VAL B N 1
ATOM 4741 C CA . VAL B 1 48 ? 9.195 -32.219 -28.406 1 90.12 48 VAL B CA 1
ATOM 4742 C C . VAL B 1 48 ? 8.609 -30.828 -28.609 1 90.12 48 VAL B C 1
ATOM 4744 O O . VAL B 1 48 ? 9.305 -29.922 -29.062 1 90.12 48 VAL B O 1
ATOM 4747 N N . PHE B 1 49 ? 7.301 -30.766 -28.469 1 90.44 49 PHE B N 1
ATOM 4748 C CA . PHE B 1 49 ? 6.586 -29.484 -28.484 1 90.44 49 PHE B CA 1
ATOM 4749 C C . PHE B 1 49 ? 6.316 -29 -27.062 1 90.44 49 PHE B C 1
ATOM 4751 O O . PHE B 1 49 ? 5.688 -29.703 -26.266 1 90.44 49 PHE B O 1
ATOM 4758 N N . ILE B 1 50 ? 6.84 -27.828 -26.734 1 91.31 50 ILE B N 1
ATOM 4759 C CA . ILE B 1 50 ? 6.715 -27.281 -25.375 1 91.31 50 ILE B CA 1
ATOM 4760 C C . ILE B 1 50 ? 5.945 -25.969 -25.422 1 91.31 50 ILE B C 1
ATOM 4762 O O . ILE B 1 50 ? 6.285 -25.062 -26.203 1 91.31 50 ILE B O 1
ATOM 4766 N N . LYS B 1 51 ? 4.914 -25.875 -24.656 1 89.94 51 LYS B N 1
ATOM 4767 C CA . LYS B 1 51 ? 4.277 -24.578 -24.422 1 89.94 51 LYS B CA 1
ATOM 4768 C C . LYS B 1 51 ? 4.883 -23.875 -23.219 1 89.94 51 LYS B C 1
ATOM 4770 O O . LYS B 1 51 ? 4.812 -24.391 -22.094 1 89.94 51 LYS B O 1
ATOM 4775 N N . VAL B 1 52 ? 5.461 -22.688 -23.484 1 90.44 52 VAL B N 1
ATOM 4776 C CA . VAL B 1 52 ? 6.191 -21.984 -22.438 1 90.44 52 VAL B CA 1
ATOM 4777 C C . VAL B 1 52 ? 5.461 -20.703 -22.062 1 90.44 52 VAL B C 1
ATOM 4779 O O . VAL B 1 52 ? 5.055 -19.938 -22.953 1 90.44 52 VAL B O 1
ATOM 4782 N N . SER B 1 53 ? 5.258 -20.547 -20.734 1 89.12 53 SER B N 1
ATOM 4783 C CA . SER B 1 53 ? 4.719 -19.312 -20.188 1 89.12 53 SER B CA 1
ATOM 4784 C C . SER B 1 53 ? 5.789 -18.531 -19.438 1 89.12 53 SER B C 1
ATOM 4786 O O . SER B 1 53 ? 6.652 -19.109 -18.781 1 89.12 53 SER B O 1
ATOM 4788 N N . ASP B 1 54 ? 5.75 -17.219 -19.562 1 87.56 54 ASP B N 1
ATOM 4789 C CA . ASP B 1 54 ? 6.727 -16.406 -18.844 1 87.56 54 ASP B CA 1
ATOM 4790 C C . ASP B 1 54 ? 6.129 -15.844 -17.562 1 87.56 54 ASP B C 1
ATOM 4792 O O . ASP B 1 54 ? 6.762 -15.031 -16.875 1 87.56 54 ASP B O 1
ATOM 4796 N N . GLY B 1 55 ? 4.879 -16.219 -17.234 1 82.38 55 GLY B N 1
ATOM 4797 C CA . GLY B 1 55 ? 4.242 -15.797 -15.992 1 82.38 55 GLY B CA 1
ATOM 4798 C C . GLY B 1 55 ? 3.678 -14.391 -16.062 1 82.38 55 GLY B C 1
ATOM 4799 O O . GLY B 1 55 ? 3.012 -13.938 -15.125 1 82.38 55 GLY B O 1
ATOM 4800 N N . ARG B 1 56 ? 3.91 -13.719 -17.141 1 80.44 56 ARG B N 1
ATOM 4801 C CA . ARG B 1 56 ? 3.488 -12.328 -17.25 1 80.44 56 ARG B CA 1
ATOM 4802 C C . ARG B 1 56 ? 2.305 -12.188 -18.203 1 80.44 56 ARG B C 1
ATOM 4804 O O . ARG B 1 56 ? 1.493 -11.273 -18.062 1 80.44 56 ARG B O 1
ATOM 4811 N N . PHE B 1 57 ? 2.365 -13.07 -19.031 1 71.88 57 PHE B N 1
ATOM 4812 C CA . PHE B 1 57 ? 1.338 -13 -20.062 1 71.88 57 PHE B CA 1
ATOM 4813 C C . PHE B 1 57 ? 0.544 -14.305 -20.125 1 71.88 57 PHE B C 1
ATOM 4815 O O . PHE B 1 57 ? 1.038 -15.359 -19.719 1 71.88 57 PHE B O 1
ATOM 4822 N N . THR B 1 58 ? -0.628 -14.195 -20.609 1 68.94 58 THR B N 1
ATOM 4823 C CA . THR B 1 58 ? -1.525 -15.344 -20.625 1 68.94 58 THR B CA 1
ATOM 4824 C C . THR B 1 58 ? -1.215 -16.266 -21.797 1 68.94 58 THR B C 1
ATOM 4826 O O . THR B 1 58 ? -1.565 -17.438 -21.781 1 68.94 58 THR B O 1
ATOM 4829 N N . ASN B 1 59 ? -0.495 -15.781 -22.719 1 73.69 59 ASN B N 1
ATOM 4830 C CA . ASN B 1 59 ? -0.257 -16.594 -23.906 1 73.69 59 ASN B CA 1
ATOM 4831 C C . ASN B 1 59 ? 1.028 -17.406 -23.797 1 73.69 59 ASN B C 1
ATOM 4833 O O . ASN B 1 59 ? 2.047 -16.891 -23.312 1 73.69 59 ASN B O 1
ATOM 4837 N N . ASP B 1 60 ? 0.899 -18.641 -24.156 1 84.81 60 ASP B N 1
ATOM 4838 C CA . ASP B 1 60 ? 2.074 -19.5 -24.219 1 84.81 60 ASP B CA 1
ATOM 4839 C C . ASP B 1 60 ? 2.744 -19.422 -25.578 1 84.81 60 ASP B C 1
ATOM 4841 O O . ASP B 1 60 ? 2.094 -19.109 -26.578 1 84.81 60 ASP B O 1
ATOM 4845 N N . VAL B 1 61 ? 3.986 -19.688 -25.578 1 88.75 61 VAL B N 1
ATOM 4846 C CA . VAL B 1 61 ? 4.746 -19.812 -26.828 1 88.75 61 VAL B CA 1
ATOM 4847 C C . VAL B 1 61 ? 5.148 -21.266 -27.047 1 88.75 61 VAL B C 1
ATOM 4849 O O . VAL B 1 61 ? 5.59 -21.938 -26.109 1 88.75 61 VAL B O 1
ATOM 4852 N N . GLN B 1 62 ? 4.914 -21.688 -28.25 1 90.06 62 GLN B N 1
ATOM 4853 C CA . GLN B 1 62 ? 5.301 -23.062 -28.547 1 90.06 62 GLN B CA 1
ATOM 4854 C C . GLN B 1 62 ? 6.77 -23.141 -28.953 1 90.06 62 GLN B C 1
ATOM 4856 O O . GLN B 1 62 ? 7.223 -22.375 -29.812 1 90.06 62 GLN B O 1
ATOM 4861 N N . ILE B 1 63 ? 7.418 -24.031 -28.375 1 92.12 63 ILE B N 1
ATOM 4862 C CA . ILE B 1 63 ? 8.812 -24.312 -28.688 1 92.12 63 ILE B CA 1
ATOM 4863 C C . ILE B 1 63 ? 8.945 -25.719 -29.25 1 92.12 63 ILE B C 1
ATOM 4865 O O . ILE B 1 63 ? 8.305 -26.656 -28.75 1 92.12 63 ILE B O 1
ATOM 4869 N N . ILE B 1 64 ? 9.672 -25.828 -30.297 1 91.69 64 ILE B N 1
ATOM 4870 C CA . ILE B 1 64 ? 10.023 -27.125 -30.844 1 91.69 64 ILE B CA 1
ATOM 4871 C C . ILE B 1 64 ? 11.484 -27.438 -30.547 1 91.69 64 ILE B C 1
ATOM 4873 O O . ILE B 1 64 ? 12.375 -26.641 -30.859 1 91.69 64 ILE B O 1
ATOM 4877 N N . ALA B 1 65 ? 11.711 -28.516 -29.906 1 89.81 65 ALA B N 1
ATOM 4878 C CA . ALA B 1 65 ? 13.078 -28.906 -29.547 1 89.81 65 ALA B CA 1
ATOM 4879 C C . ALA B 1 65 ? 13.297 -30.391 -29.797 1 89.81 65 ALA B C 1
ATOM 4881 O O . ALA B 1 65 ? 12.336 -31.172 -29.891 1 89.81 65 ALA B O 1
ATOM 4882 N N . PRO B 1 66 ? 14.57 -30.688 -30.031 1 82.94 66 PRO B N 1
ATOM 4883 C CA . PRO B 1 66 ? 14.852 -32.125 -30.078 1 82.94 66 PRO B CA 1
ATOM 4884 C C . PRO B 1 66 ? 14.539 -32.844 -28.766 1 82.94 66 PRO B C 1
ATOM 4886 O O . PRO B 1 66 ? 14.609 -32.219 -27.703 1 82.94 66 PRO B O 1
ATOM 4889 N N . LYS B 1 67 ? 14.188 -34.031 -28.922 1 74.19 67 LYS B N 1
ATOM 4890 C CA . LYS B 1 67 ? 13.703 -34.812 -27.781 1 74.19 67 LYS B CA 1
ATOM 4891 C C . LYS B 1 67 ? 14.695 -34.781 -26.625 1 74.19 67 LYS B C 1
ATOM 4893 O O . LYS B 1 67 ? 15.867 -35.125 -26.781 1 74.19 67 LYS B O 1
ATOM 4898 N N . GLU B 1 68 ? 14.352 -33.969 -25.594 1 68.12 68 GLU B N 1
ATOM 4899 C CA . GLU B 1 68 ? 15.062 -33.906 -24.312 1 68.12 68 GLU B CA 1
ATOM 4900 C C . GLU B 1 68 ? 14.109 -34.125 -23.141 1 68.12 68 GLU B C 1
ATOM 4902 O O . GLU B 1 68 ? 12.914 -33.875 -23.25 1 68.12 68 GLU B O 1
ATOM 4907 N N . LEU B 1 69 ? 14.68 -34.688 -22.109 1 65.06 69 LEU B N 1
ATOM 4908 C CA . LEU B 1 69 ? 13.898 -35.062 -20.953 1 65.06 69 LEU B CA 1
ATOM 4909 C C . LEU B 1 69 ? 13.742 -33.906 -19.969 1 65.06 69 LEU B C 1
ATOM 4911 O O . LEU B 1 69 ? 14.727 -33.438 -19.391 1 65.06 69 LEU B O 1
ATOM 4915 N N . PHE B 1 70 ? 12.703 -33.156 -20.094 1 77.81 70 PHE B N 1
ATOM 4916 C CA . PHE B 1 70 ? 12.359 -32.312 -18.938 1 77.81 70 PHE B CA 1
ATOM 4917 C C . PHE B 1 70 ? 10.883 -32.438 -18.609 1 77.81 70 PHE B C 1
ATOM 4919 O O . PHE B 1 70 ? 10.117 -33.062 -19.359 1 77.81 70 PHE B O 1
ATOM 4926 N N . ARG B 1 71 ? 10.531 -32.031 -17.422 1 82.19 71 ARG B N 1
ATOM 4927 C CA . ARG B 1 71 ? 9.188 -32.219 -16.875 1 82.19 71 ARG B CA 1
ATOM 4928 C C . ARG B 1 71 ? 8.383 -30.922 -16.984 1 82.19 71 ARG B C 1
ATOM 4930 O O . ARG B 1 71 ? 8.945 -29.828 -17.062 1 82.19 71 ARG B O 1
ATOM 4937 N N . VAL B 1 72 ? 7.121 -31.156 -17.078 1 87.81 72 VAL B N 1
ATOM 4938 C CA . VAL B 1 72 ? 6.203 -30.031 -16.969 1 87.81 72 VAL B CA 1
ATOM 4939 C C . VAL B 1 72 ? 6.512 -29.234 -15.695 1 87.81 72 VAL B C 1
ATOM 4941 O O . VAL B 1 72 ? 6.812 -29.828 -14.656 1 87.81 72 VAL B O 1
ATOM 4944 N N . GLY B 1 73 ? 6.473 -27.906 -15.797 1 88.69 73 GLY B N 1
ATOM 4945 C CA . GLY B 1 73 ? 6.746 -27.062 -14.641 1 88.69 73 GLY B CA 1
ATOM 4946 C C . GLY B 1 73 ? 8.195 -26.625 -14.555 1 88.69 73 GLY B C 1
ATOM 4947 O O . GLY B 1 73 ? 8.539 -25.766 -13.75 1 88.69 73 GLY B O 1
ATOM 4948 N N . SER B 1 74 ? 9.031 -27.188 -15.406 1 91.56 74 SER B N 1
ATOM 4949 C CA . SER B 1 74 ? 10.445 -26.828 -15.406 1 91.56 74 SER B CA 1
ATOM 4950 C C . SER B 1 74 ? 10.648 -25.391 -15.883 1 91.56 74 SER B C 1
ATOM 4952 O O . SER B 1 74 ? 9.953 -24.922 -16.797 1 91.56 74 SER B O 1
ATOM 4954 N N . SER B 1 75 ? 11.539 -24.719 -15.172 1 93.94 75 SER B N 1
ATOM 4955 C CA . SER B 1 75 ? 11.992 -23.422 -15.664 1 93.94 75 SER B CA 1
ATOM 4956 C C . SER B 1 75 ? 13.094 -23.578 -16.703 1 93.94 75 SER B C 1
ATOM 4958 O O . SER B 1 75 ? 14.008 -24.391 -16.531 1 93.94 75 SER B O 1
ATOM 4960 N N . LEU B 1 76 ? 12.961 -22.797 -17.812 1 92.56 76 LEU B N 1
ATOM 4961 C CA . LEU B 1 76 ? 13.898 -23.031 -18.922 1 92.56 76 LEU B CA 1
ATOM 4962 C C . LEU B 1 76 ? 14.211 -21.734 -19.641 1 92.56 76 LEU B C 1
ATOM 4964 O O . LEU B 1 76 ? 13.461 -20.766 -19.547 1 92.56 76 LEU B O 1
ATOM 4968 N N . ALA B 1 77 ? 15.328 -21.734 -20.312 1 92.75 77 ALA B N 1
ATOM 4969 C CA . ALA B 1 77 ? 15.734 -20.734 -21.281 1 92.75 77 ALA B CA 1
ATOM 4970 C C . ALA B 1 77 ? 15.93 -21.344 -22.656 1 92.75 77 ALA B C 1
ATOM 4972 O O . ALA B 1 77 ? 16.594 -22.375 -22.797 1 92.75 77 ALA B O 1
ATOM 4973 N N . VAL B 1 78 ? 15.297 -20.688 -23.625 1 91.94 78 VAL B N 1
ATOM 4974 C CA . VAL B 1 78 ? 15.359 -21.234 -24.969 1 91.94 78 VAL B CA 1
ATOM 4975 C C . VAL B 1 78 ? 15.812 -20.156 -25.953 1 91.94 78 VAL B C 1
ATOM 4977 O O . VAL B 1 78 ? 15.32 -19.031 -25.922 1 91.94 78 VAL B O 1
ATOM 4980 N N . THR B 1 79 ? 16.781 -20.453 -26.734 1 92.56 79 THR B N 1
ATOM 4981 C CA . THR B 1 79 ? 17.25 -19.578 -27.812 1 92.56 79 THR B CA 1
ATOM 4982 C C . THR B 1 79 ? 17.172 -20.312 -29.156 1 92.56 79 THR B C 1
ATOM 4984 O O . THR B 1 79 ? 17.516 -21.484 -29.25 1 92.56 79 THR B O 1
ATOM 4987 N N . GLY B 1 80 ? 16.594 -19.562 -30.078 1 92.69 80 GLY B N 1
ATOM 4988 C CA . GLY B 1 80 ? 16.484 -20.203 -31.391 1 92.69 80 GLY B CA 1
ATOM 4989 C C . GLY B 1 80 ? 15.852 -19.297 -32.438 1 92.69 80 GLY B C 1
ATOM 4990 O O . GLY B 1 80 ? 15.898 -18.078 -32.344 1 92.69 80 GLY B O 1
ATOM 4991 N N . LYS B 1 81 ? 15.312 -20 -33.438 1 90.75 81 LYS B N 1
ATOM 4992 C CA . LYS B 1 81 ? 14.75 -19.297 -34.594 1 90.75 81 LYS B CA 1
ATOM 4993 C C . LYS B 1 81 ? 13.242 -19.109 -34.438 1 90.75 81 LYS B C 1
ATOM 4995 O O . LYS B 1 81 ? 12.516 -20.062 -34.188 1 90.75 81 LYS B O 1
ATOM 5000 N N . TRP B 1 82 ? 12.891 -17.781 -34.5 1 90.69 82 TRP B N 1
ATOM 5001 C CA . TRP B 1 82 ? 11.477 -17.438 -34.531 1 90.69 82 TRP B CA 1
ATOM 5002 C C . TRP B 1 82 ? 10.898 -17.547 -35.938 1 90.69 82 TRP B C 1
ATOM 5004 O O . TRP B 1 82 ? 11.242 -16.75 -36.812 1 90.69 82 TRP B O 1
ATOM 5014 N N . GLN B 1 83 ? 10.008 -18.562 -36.125 1 88.31 83 GLN B N 1
ATOM 5015 C CA . GLN B 1 83 ? 9.562 -18.859 -37.469 1 88.31 83 GLN B CA 1
ATOM 5016 C C . GLN B 1 83 ? 8.062 -19.141 -37.531 1 88.31 83 GLN B C 1
ATOM 5018 O O . GLN B 1 83 ? 7.434 -19.328 -36.469 1 88.31 83 GLN B O 1
ATOM 5023 N N . LYS B 1 84 ? 7.559 -19.094 -38.688 1 87.19 84 LYS B N 1
ATOM 5024 C CA . LYS B 1 84 ? 6.152 -19.438 -38.906 1 87.19 84 LYS B CA 1
ATOM 5025 C C . LYS B 1 84 ? 5.895 -20.906 -38.594 1 87.19 84 LYS B C 1
ATOM 5027 O O . LYS B 1 84 ? 6.695 -21.766 -38.938 1 87.19 84 LYS B O 1
ATOM 5032 N N . SER B 1 85 ? 4.801 -21.094 -37.875 1 85.88 85 SER B N 1
ATOM 5033 C CA . SER B 1 85 ? 4.445 -22.453 -37.5 1 85.88 85 SER B CA 1
ATOM 5034 C C . SER B 1 85 ? 3.943 -23.25 -38.688 1 85.88 85 SER B C 1
ATOM 5036 O O . SER B 1 85 ? 3.297 -22.688 -39.594 1 85.88 85 SER B O 1
ATOM 5038 N N . THR B 1 86 ? 4.293 -24.422 -38.688 1 79.81 86 THR B N 1
ATOM 5039 C CA . THR B 1 86 ? 3.797 -25.312 -39.719 1 79.81 86 THR B CA 1
ATOM 5040 C C . THR B 1 86 ? 2.412 -25.844 -39.375 1 79.81 86 THR B C 1
ATOM 5042 O O . THR B 1 86 ? 1.682 -26.328 -40.25 1 79.81 86 THR B O 1
ATOM 5045 N N . GLY B 1 87 ? 2.121 -25.625 -38.094 1 75.25 87 GLY B N 1
ATOM 5046 C CA . GLY B 1 87 ? 0.827 -26.094 -37.625 1 75.25 87 GLY B CA 1
ATOM 5047 C C . GLY B 1 87 ? -0.254 -25.031 -37.688 1 75.25 87 GLY B C 1
ATOM 5048 O O . GLY B 1 87 ? 0.015 -23.891 -38.094 1 75.25 87 GLY B O 1
ATOM 5049 N N . SER B 1 88 ? -1.562 -25.422 -37.469 1 72.56 88 SER B N 1
ATOM 5050 C CA . SER B 1 88 ? -2.717 -24.547 -37.656 1 72.56 88 SER B CA 1
ATOM 5051 C C . SER B 1 88 ? -3.08 -23.844 -36.344 1 72.56 88 SER B C 1
ATOM 5053 O O . SER B 1 88 ? -3.846 -22.891 -36.312 1 72.56 88 SER B O 1
ATOM 5055 N N . LYS B 1 89 ? -2.451 -24.266 -35.281 1 67.44 89 LYS B N 1
ATOM 5056 C CA . LYS B 1 89 ? -2.947 -23.797 -34 1 67.44 89 LYS B CA 1
ATOM 5057 C C . LYS B 1 89 ? -2.303 -22.469 -33.594 1 67.44 89 LYS B C 1
ATOM 5059 O O . LYS B 1 89 ? -2.865 -21.719 -32.812 1 67.44 89 LYS B O 1
ATOM 5064 N N . GLN B 1 90 ? -1.068 -22.266 -34.062 1 76.38 90 GLN B N 1
ATOM 5065 C CA . GLN B 1 90 ? -0.393 -21 -33.781 1 76.38 90 GLN B CA 1
ATOM 5066 C C . GLN B 1 90 ? 0.33 -20.469 -35 1 76.38 90 GLN B C 1
ATOM 5068 O O . GLN B 1 90 ? 0.673 -21.234 -35.906 1 76.38 90 GLN B O 1
ATOM 5073 N N . GLU B 1 91 ? 0.47 -19.172 -35.062 1 79.56 91 GLU B N 1
ATOM 5074 C CA . GLU B 1 91 ? 1.052 -18.531 -36.25 1 79.56 91 GLU B CA 1
ATOM 5075 C C . GLU B 1 91 ? 2.572 -18.656 -36.25 1 79.56 91 GLU B C 1
ATOM 5077 O O . GLU B 1 91 ? 3.178 -18.906 -37.281 1 79.56 91 GLU B O 1
ATOM 5082 N N . MET B 1 92 ? 3.135 -18.484 -35.094 1 87 92 MET B N 1
ATOM 5083 C CA . MET B 1 92 ? 4.59 -18.484 -34.969 1 87 92 MET B CA 1
ATOM 5084 C C . MET B 1 92 ? 5.047 -19.484 -33.906 1 87 92 MET B C 1
ATOM 5086 O O . MET B 1 92 ? 4.289 -19.812 -33 1 87 92 MET B O 1
ATOM 5090 N N . GLU B 1 93 ? 6.211 -20 -34.094 1 89.62 93 GLU B N 1
ATOM 5091 C CA . GLU B 1 93 ? 6.82 -20.891 -33.125 1 89.62 93 GLU B CA 1
ATOM 5092 C C . GLU B 1 93 ? 8.328 -20.672 -33.031 1 89.62 93 GLU B C 1
ATOM 5094 O O . GLU B 1 93 ? 8.922 -20.062 -33.938 1 89.62 93 GLU B O 1
ATOM 5099 N N . LEU B 1 94 ? 8.852 -21.125 -31.922 1 91.5 94 LEU B N 1
ATOM 5100 C CA . LEU B 1 94 ? 10.289 -21 -31.703 1 91.5 94 LEU B CA 1
ATOM 5101 C C . LEU B 1 94 ? 10.984 -22.344 -31.844 1 91.5 94 LEU B C 1
ATOM 5103 O O . LEU B 1 94 ? 10.688 -23.297 -31.109 1 91.5 94 LEU B O 1
ATOM 5107 N N . PHE B 1 95 ? 11.805 -22.438 -32.844 1 91.88 95 PHE B N 1
ATOM 5108 C CA . PHE B 1 95 ? 12.617 -23.641 -33 1 91.88 95 PHE B CA 1
ATOM 5109 C C . PHE B 1 95 ? 13.898 -23.531 -32.156 1 91.88 95 PHE B C 1
ATOM 5111 O O . PHE B 1 95 ? 14.773 -22.719 -32.469 1 91.88 95 PHE B O 1
ATOM 5118 N N . ALA B 1 96 ? 14.008 -24.375 -31.219 1 92.44 96 ALA B N 1
ATOM 5119 C CA . ALA B 1 96 ? 15.062 -24.266 -30.203 1 92.44 96 ALA B CA 1
ATOM 5120 C C . ALA B 1 96 ? 16.406 -24.734 -30.766 1 92.44 96 ALA B C 1
ATOM 5122 O O . ALA B 1 96 ? 16.516 -25.828 -31.312 1 92.44 96 ALA B O 1
ATOM 5123 N N . GLU B 1 97 ? 17.391 -23.922 -30.641 1 90.56 97 GLU B N 1
ATOM 5124 C CA . GLU B 1 97 ? 18.781 -24.297 -30.922 1 90.56 97 GLU B CA 1
ATOM 5125 C C . GLU B 1 97 ? 19.531 -24.562 -29.625 1 90.56 97 GLU B C 1
ATOM 5127 O O . GLU B 1 97 ? 20.453 -25.391 -29.594 1 90.56 97 GLU B O 1
ATOM 5132 N N . LYS B 1 98 ? 19.219 -23.766 -28.672 1 90.25 98 LYS B N 1
ATOM 5133 C CA . LYS B 1 98 ? 19.75 -23.953 -27.328 1 90.25 98 LYS B CA 1
ATOM 5134 C C . LYS B 1 98 ? 18.641 -23.984 -26.281 1 90.25 98 LYS B C 1
ATOM 5136 O O . LYS B 1 98 ? 17.766 -23.094 -26.281 1 90.25 98 LYS B O 1
ATOM 5141 N N . LEU B 1 99 ? 18.562 -25.031 -25.531 1 90.81 99 LEU B N 1
ATOM 5142 C CA . LEU B 1 99 ? 17.594 -25.172 -24.469 1 90.81 99 LEU B CA 1
ATOM 5143 C C . LEU B 1 99 ? 18.266 -25.484 -23.141 1 90.81 99 LEU B C 1
ATOM 5145 O O . LEU B 1 99 ? 19.016 -26.453 -23.031 1 90.81 99 LEU B O 1
ATOM 5149 N N . GLU B 1 100 ? 18.156 -24.594 -22.219 1 90.62 100 GLU B N 1
ATOM 5150 C CA . GLU B 1 100 ? 18.719 -24.766 -20.891 1 90.62 100 GLU B CA 1
ATOM 5151 C C . GLU B 1 100 ? 17.625 -24.906 -19.844 1 90.62 100 GLU B C 1
ATOM 5153 O O . GLU B 1 100 ? 16.734 -24.062 -19.734 1 90.62 100 GLU B O 1
ATOM 5158 N N . VAL B 1 101 ? 17.672 -25.984 -19.109 1 91.25 101 VAL B N 1
ATOM 5159 C CA . VAL B 1 101 ? 16.734 -26.188 -18.016 1 91.25 101 VAL B CA 1
ATOM 5160 C C . VAL B 1 101 ? 17.359 -25.719 -16.703 1 91.25 101 VAL B C 1
ATOM 5162 O O . VAL B 1 101 ? 18.406 -26.219 -16.297 1 91.25 101 VAL B O 1
ATOM 5165 N N . TYR B 1 102 ? 16.75 -24.766 -16.047 1 91.75 102 TYR B N 1
ATOM 5166 C CA . TYR B 1 102 ? 17.266 -24.266 -14.789 1 91.75 102 TYR B CA 1
ATOM 5167 C C . TYR B 1 102 ? 16.906 -25.188 -13.641 1 91.75 102 TYR B C 1
ATOM 5169 O O . TYR B 1 102 ? 17.75 -25.484 -12.789 1 91.75 102 TYR B O 1
ATOM 5177 N N . SER B 1 103 ? 15.695 -25.516 -13.57 1 91.62 103 SER B N 1
ATOM 5178 C CA . SER B 1 103 ? 15.195 -26.375 -12.5 1 91.62 103 SER B CA 1
ATOM 5179 C C . SER B 1 103 ? 13.969 -27.156 -12.953 1 91.62 103 SER B C 1
ATOM 5181 O O . SER B 1 103 ? 13.141 -26.641 -13.703 1 91.62 103 SER B O 1
ATOM 5183 N N . ALA B 1 104 ? 13.883 -28.344 -12.445 1 89.5 104 ALA B N 1
ATOM 5184 C CA . ALA B 1 104 ? 12.734 -29.188 -12.734 1 89.5 104 ALA B CA 1
ATOM 5185 C C . ALA B 1 104 ? 11.711 -29.141 -11.609 1 89.5 104 ALA B C 1
ATOM 5187 O O . ALA B 1 104 ? 12.055 -28.844 -10.461 1 89.5 104 ALA B O 1
ATOM 5188 N N . ASP B 1 105 ? 10.531 -29.281 -11.992 1 88.56 105 ASP B N 1
ATOM 5189 C CA . ASP B 1 105 ? 9.492 -29.453 -10.984 1 88.56 105 ASP B CA 1
ATOM 5190 C C . ASP B 1 105 ? 9.328 -30.938 -10.617 1 88.56 105 ASP B C 1
ATOM 5192 O O . ASP B 1 105 ? 8.945 -31.75 -11.461 1 88.56 105 ASP B O 1
ATOM 5196 N N . ALA B 1 106 ? 9.617 -31.234 -9.383 1 85.38 106 ALA B N 1
ATOM 5197 C CA . ALA B 1 106 ? 9.586 -32.625 -8.922 1 85.38 106 ALA B CA 1
ATOM 5198 C C . ALA B 1 106 ? 8.156 -33.156 -8.883 1 85.38 106 ALA B C 1
ATOM 5200 O O . ALA B 1 106 ? 7.938 -34.344 -8.953 1 85.38 106 ALA B O 1
ATOM 5201 N N . ASN B 1 107 ? 7.219 -32.25 -8.773 1 79.5 107 ASN B N 1
ATOM 5202 C CA . ASN B 1 107 ? 5.82 -32.656 -8.68 1 79.5 107 ASN B CA 1
ATOM 5203 C C . ASN B 1 107 ? 4.906 -31.672 -9.406 1 79.5 107 ASN B C 1
ATOM 5205 O O . ASN B 1 107 ? 4.129 -30.953 -8.766 1 79.5 107 ASN B O 1
ATOM 5209 N N . PRO B 1 108 ? 4.945 -31.734 -10.805 1 70 108 PRO B N 1
ATOM 5210 C CA . PRO B 1 108 ? 4.234 -30.703 -11.555 1 70 108 PRO B CA 1
ATOM 5211 C C . PRO B 1 108 ? 2.717 -30.797 -11.406 1 70 108 PRO B C 1
ATOM 5213 O O . PRO B 1 108 ? 2.016 -29.797 -11.547 1 70 108 PRO B O 1
ATOM 5216 N N . ARG B 1 109 ? 2.133 -32.031 -11.414 1 61.38 109 ARG B N 1
ATOM 5217 C CA . ARG B 1 109 ? 0.687 -32.219 -11.453 1 61.38 109 ARG B CA 1
ATOM 5218 C C . ARG B 1 109 ? 0.089 -32.188 -10.055 1 61.38 109 ARG B C 1
ATOM 5220 O O . ARG B 1 109 ? -1.133 -32.188 -9.891 1 61.38 109 ARG B O 1
ATOM 5227 N N . TYR B 1 110 ? 1.127 -32.219 -9.086 1 55 110 TYR B N 1
ATOM 5228 C CA . TYR B 1 110 ? 0.585 -32.5 -7.762 1 55 110 TYR B CA 1
ATOM 5229 C C . TYR B 1 110 ? 0.68 -31.266 -6.867 1 55 110 TYR B C 1
ATOM 5231 O O . TYR B 1 110 ? 1.42 -30.312 -7.172 1 55 110 TYR B O 1
ATOM 5239 N N . ASP B 1 111 ? -0.36 -31.062 -6.023 1 56.81 111 ASP B N 1
ATOM 5240 C CA . ASP B 1 111 ? -0.498 -30.125 -4.906 1 56.81 111 ASP B CA 1
ATOM 5241 C C . ASP B 1 111 ? -0.875 -28.734 -5.395 1 56.81 111 ASP B C 1
ATOM 5243 O O . ASP B 1 111 ? -0.469 -27.734 -4.805 1 56.81 111 ASP B O 1
ATOM 5247 N N . ILE B 1 112 ? -1.502 -28.891 -6.637 1 63.59 112 ILE B N 1
ATOM 5248 C CA . ILE B 1 112 ? -1.908 -27.578 -7.148 1 63.59 112 ILE B CA 1
ATOM 5249 C C . ILE B 1 112 ? -3.43 -27.469 -7.113 1 63.59 112 ILE B C 1
ATOM 5251 O O . ILE B 1 112 ? -4.004 -26.547 -7.703 1 63.59 112 ILE B O 1
ATOM 5255 N N . SER B 1 113 ? -3.881 -28.516 -6.312 1 58.84 113 SER B N 1
ATOM 5256 C CA . SER B 1 113 ? -5.316 -28.391 -6.082 1 58.84 113 SER B CA 1
ATOM 5257 C C . SER B 1 113 ? -5.629 -27.188 -5.191 1 58.84 113 SER B C 1
ATOM 5259 O O . SER B 1 113 ? -4.762 -26.703 -4.465 1 58.84 113 SER B O 1
ATOM 5261 N N . GLU B 1 114 ? -6.738 -26.781 -5.348 1 57.94 114 GLU B N 1
ATOM 5262 C CA . GLU B 1 114 ? -7.148 -25.625 -4.551 1 57.94 114 GLU B CA 1
ATOM 5263 C C . GLU B 1 114 ? -6.965 -25.891 -3.059 1 57.94 114 GLU B C 1
ATOM 5265 O O . GLU B 1 114 ? -6.539 -25 -2.311 1 57.94 114 GLU B O 1
ATOM 5270 N N . ASN B 1 115 ? -7.254 -27.094 -2.662 1 55.78 115 ASN B N 1
ATOM 5271 C CA . ASN B 1 115 ? -7.102 -27.438 -1.254 1 55.78 115 ASN B CA 1
ATOM 5272 C C . ASN B 1 115 ? -5.637 -27.422 -0.827 1 55.78 115 ASN B C 1
ATOM 5274 O O . ASN B 1 115 ? -5.312 -26.969 0.274 1 55.78 115 ASN B O 1
ATOM 5278 N N . ASP B 1 116 ? -4.902 -27.938 -1.76 1 64.69 116 ASP B N 1
ATOM 5279 C CA . ASP B 1 116 ? -3.475 -27.938 -1.45 1 64.69 116 ASP B CA 1
ATOM 5280 C C . ASP B 1 116 ? -2.92 -26.516 -1.414 1 64.69 116 ASP B C 1
ATOM 5282 O O . ASP B 1 116 ? -2.131 -26.172 -0.532 1 64.69 116 ASP B O 1
ATOM 5286 N N . LEU B 1 117 ? -3.49 -25.797 -2.301 1 67.44 117 LEU B N 1
ATOM 5287 C CA . LEU B 1 117 ? -2.957 -24.453 -2.439 1 67.44 117 LEU B CA 1
ATOM 5288 C C . LEU B 1 117 ? -3.439 -23.562 -1.302 1 67.44 117 LEU B C 1
ATOM 5290 O O . LEU B 1 117 ? -2.85 -22.5 -1.042 1 67.44 117 LEU B O 1
ATOM 5294 N N . ARG B 1 118 ? -4.465 -23.938 -0.651 1 63.31 118 ARG B N 1
ATOM 5295 C CA . ARG B 1 118 ? -4.891 -23.219 0.55 1 63.31 118 ARG B CA 1
ATOM 5296 C C . ARG B 1 118 ? -3.871 -23.375 1.671 1 63.31 118 ARG B C 1
ATOM 5298 O O . ARG B 1 118 ? -3.695 -22.469 2.488 1 63.31 118 ARG B O 1
ATOM 5305 N N . LYS B 1 119 ? -3.273 -24.5 1.543 1 64.19 119 LYS B N 1
ATOM 5306 C CA . LYS B 1 119 ? -2.291 -24.797 2.584 1 64.19 119 LYS B CA 1
ATOM 5307 C C . LYS B 1 119 ? -0.891 -24.359 2.154 1 64.19 119 LYS B C 1
ATOM 5309 O O . LYS B 1 119 ? -0.071 -23.984 2.988 1 64.19 119 LYS B O 1
ATOM 5314 N N . LYS B 1 120 ? -0.738 -24.516 0.87 1 76.56 120 LYS B N 1
ATOM 5315 C CA . LYS B 1 120 ? 0.579 -24.188 0.333 1 76.56 120 LYS B CA 1
ATOM 5316 C C . LYS B 1 120 ? 0.541 -22.875 -0.45 1 76.56 120 LYS B C 1
ATOM 5318 O O . LYS B 1 120 ? 0.731 -22.875 -1.668 1 76.56 120 LYS B O 1
ATOM 5323 N N . ILE B 1 121 ? 0.475 -21.859 0.285 1 73 121 ILE B N 1
ATOM 5324 C CA . ILE B 1 121 ? 0.299 -20.531 -0.291 1 73 121 ILE B CA 1
ATOM 5325 C C . ILE B 1 121 ? 1.49 -20.188 -1.185 1 73 121 ILE B C 1
ATOM 5327 O O . ILE B 1 121 ? 1.34 -19.5 -2.197 1 73 121 ILE B O 1
ATOM 5331 N N . HIS B 1 122 ? 2.656 -20.781 -0.88 1 81.44 122 HIS B N 1
ATOM 5332 C CA . HIS B 1 122 ? 3.883 -20.469 -1.608 1 81.44 122 HIS B CA 1
ATOM 5333 C C . HIS B 1 122 ? 3.857 -21.078 -3.008 1 81.44 122 HIS B C 1
ATOM 5335 O O . HIS B 1 122 ? 4.668 -20.703 -3.861 1 81.44 122 HIS B O 1
ATOM 5341 N N . LEU B 1 123 ? 2.859 -21.891 -3.283 1 85.12 123 LEU B N 1
ATOM 5342 C CA . LEU B 1 123 ? 2.764 -22.531 -4.59 1 85.12 123 LEU B CA 1
ATOM 5343 C C . LEU B 1 123 ? 1.599 -21.969 -5.391 1 85.12 123 LEU B C 1
ATOM 5345 O O . LEU B 1 123 ? 1.376 -22.359 -6.539 1 85.12 123 LEU B O 1
ATOM 5349 N N . ARG B 1 124 ? 0.927 -20.953 -4.855 1 79.69 124 ARG B N 1
ATOM 5350 C CA . ARG B 1 124 ? -0.306 -20.438 -5.453 1 79.69 124 ARG B CA 1
ATOM 5351 C C . ARG B 1 124 ? -0.043 -19.844 -6.828 1 79.69 124 ARG B C 1
ATOM 5353 O O . ARG B 1 124 ? -0.855 -19.984 -7.742 1 79.69 124 ARG B O 1
ATOM 5360 N N . ALA B 1 125 ? 1.054 -19.297 -7 1 84.06 125 ALA B N 1
ATOM 5361 C CA . ALA B 1 125 ? 1.341 -18.625 -8.266 1 84.06 125 ALA B CA 1
ATOM 5362 C C . ALA B 1 125 ? 1.46 -19.625 -9.406 1 84.06 125 ALA B C 1
ATOM 5364 O O . ALA B 1 125 ? 1.407 -19.25 -10.578 1 84.06 125 ALA B O 1
ATOM 5365 N N . ARG B 1 126 ? 1.569 -20.859 -9.055 1 82 126 ARG B N 1
ATOM 5366 C CA . ARG B 1 126 ? 1.735 -21.906 -10.062 1 82 126 ARG B CA 1
ATOM 5367 C C . ARG B 1 126 ? 0.398 -22.266 -10.703 1 82 126 ARG B C 1
ATOM 5369 O O . ARG B 1 126 ? 0.361 -22.859 -11.781 1 82 126 ARG B O 1
ATOM 5376 N N . SER B 1 127 ? -0.609 -21.938 -9.93 1 74.94 127 SER B N 1
ATOM 5377 C CA . SER B 1 127 ? -1.944 -22.125 -10.492 1 74.94 127 SER B CA 1
ATOM 5378 C C . SER B 1 127 ? -2.318 -20.969 -11.414 1 74.94 127 SER B C 1
ATOM 5380 O O . SER B 1 127 ? -2.172 -19.797 -11.055 1 74.94 127 SER B O 1
ATOM 5382 N N . VAL B 1 128 ? -2.795 -21.359 -12.57 1 71.69 128 VAL B N 1
ATOM 5383 C CA . VAL B 1 128 ? -3.184 -20.344 -13.539 1 71.69 128 VAL B CA 1
ATOM 5384 C C . VAL B 1 128 ? -4.281 -19.453 -12.945 1 71.69 128 VAL B C 1
ATOM 5386 O O . VAL B 1 128 ? -4.266 -18.234 -13.125 1 71.69 128 VAL B O 1
ATOM 5389 N N . GLY B 1 129 ? -5.184 -20.062 -12.281 1 72.44 129 GLY B N 1
ATOM 5390 C CA . GLY B 1 129 ? -6.258 -19.312 -11.648 1 72.44 129 GLY B CA 1
ATOM 5391 C C . GLY B 1 129 ? -5.762 -18.312 -10.625 1 72.44 129 GLY B C 1
ATOM 5392 O O . GLY B 1 129 ? -6.121 -17.141 -10.664 1 72.44 129 GLY B O 1
ATOM 5393 N N . PHE B 1 130 ? -4.914 -18.766 -9.797 1 78.81 130 PHE B N 1
ATOM 5394 C CA . PHE B 1 130 ? -4.41 -17.891 -8.742 1 78.81 130 PHE B CA 1
ATOM 5395 C C . PHE B 1 130 ? -3.482 -16.828 -9.32 1 78.81 130 PHE B C 1
ATOM 5397 O O . PHE B 1 130 ? -3.5 -15.672 -8.875 1 78.81 130 PHE B O 1
ATOM 5404 N N . ALA B 1 131 ? -2.686 -17.234 -10.258 1 83 131 ALA B N 1
ATOM 5405 C CA . ALA B 1 131 ? -1.816 -16.266 -10.922 1 83 131 ALA B CA 1
ATOM 5406 C C . ALA B 1 131 ? -2.633 -15.156 -11.578 1 83 131 ALA B C 1
ATOM 5408 O O . ALA B 1 131 ? -2.256 -13.984 -11.523 1 83 131 ALA B O 1
ATOM 5409 N N . SER B 1 132 ? -3.707 -15.555 -12.141 1 81.19 132 SER B N 1
ATOM 5410 C CA . SER B 1 132 ? -4.598 -14.594 -12.773 1 81.19 132 SER B CA 1
ATOM 5411 C C . SER B 1 132 ? -5.211 -13.648 -11.75 1 81.19 132 SER B C 1
ATOM 5413 O O . SER B 1 132 ? -5.301 -12.438 -11.984 1 81.19 132 SER B O 1
ATOM 5415 N N . VAL B 1 133 ? -5.574 -14.18 -10.664 1 81.31 133 VAL B N 1
ATOM 5416 C CA . VAL B 1 133 ? -6.176 -13.375 -9.602 1 81.31 133 VAL B CA 1
ATOM 5417 C C . VAL B 1 133 ? -5.148 -12.391 -9.055 1 81.31 133 VAL B C 1
ATOM 5419 O O . VAL B 1 133 ? -5.461 -11.211 -8.844 1 81.31 133 VAL B O 1
ATOM 5422 N N . LEU B 1 134 ? -3.977 -12.914 -8.875 1 86.5 134 LEU B N 1
ATOM 5423 C CA . LEU B 1 134 ? -2.922 -12.055 -8.352 1 86.5 134 LEU B CA 1
ATOM 5424 C C . LEU B 1 134 ? -2.604 -10.93 -9.336 1 86.5 134 LEU B C 1
ATOM 5426 O O . LEU B 1 134 ? -2.416 -9.781 -8.93 1 86.5 134 LEU B O 1
ATOM 5430 N N . THR B 1 135 ? -2.588 -11.273 -10.57 1 88.56 135 THR B N 1
ATOM 5431 C CA . THR B 1 135 ? -2.338 -10.273 -11.609 1 88.56 135 THR B CA 1
ATOM 5432 C C . THR B 1 135 ? -3.482 -9.266 -11.672 1 88.56 135 THR B C 1
ATOM 5434 O O . THR B 1 135 ? -3.248 -8.055 -11.742 1 88.56 135 THR B O 1
ATOM 5437 N N . GLY B 1 136 ? -4.703 -9.797 -11.672 1 87.5 136 GLY B N 1
ATOM 5438 C CA . GLY B 1 136 ? -5.863 -8.922 -11.664 1 87.5 136 GLY B CA 1
ATOM 5439 C C . GLY B 1 136 ? -5.914 -8.008 -10.461 1 87.5 136 GLY B C 1
ATOM 5440 O O . GLY B 1 136 ? -6.219 -6.82 -10.594 1 87.5 136 GLY B O 1
ATOM 5441 N N . ARG B 1 137 ? -5.621 -8.516 -9.305 1 89 137 ARG B N 1
ATOM 5442 C CA . ARG B 1 137 ? -5.59 -7.727 -8.078 1 89 137 ARG B CA 1
ATOM 5443 C C . ARG B 1 137 ? -4.562 -6.605 -8.172 1 89 137 ARG B C 1
ATOM 5445 O O . ARG B 1 137 ? -4.797 -5.496 -7.684 1 89 137 ARG B O 1
ATOM 5452 N N . SER B 1 138 ? -3.443 -6.93 -8.742 1 92.69 138 SER B N 1
ATOM 5453 C CA . SER B 1 138 ? -2.404 -5.922 -8.938 1 92.69 138 SER B CA 1
ATOM 5454 C C . SER B 1 138 ? -2.914 -4.766 -9.797 1 92.69 138 SER B C 1
ATOM 5456 O O . SER B 1 138 ? -2.648 -3.602 -9.492 1 92.69 138 SER B O 1
ATOM 5458 N N . ILE B 1 139 ? -3.633 -5.078 -10.836 1 91.88 139 ILE B N 1
ATOM 5459 C CA . ILE B 1 139 ? -4.164 -4.055 -11.734 1 91.88 139 ILE B CA 1
ATOM 5460 C C . ILE B 1 139 ? -5.188 -3.197 -10.992 1 91.88 139 ILE B C 1
ATOM 5462 O O . ILE B 1 139 ? -5.137 -1.967 -11.055 1 91.88 139 ILE B O 1
ATOM 5466 N N . ILE B 1 140 ? -6.078 -3.822 -10.266 1 91.5 140 ILE B N 1
ATOM 5467 C CA . ILE B 1 140 ? -7.105 -3.104 -9.523 1 91.5 140 ILE B CA 1
ATOM 5468 C C . ILE B 1 140 ? -6.449 -2.232 -8.453 1 91.5 140 ILE B C 1
ATOM 5470 O O . ILE B 1 140 ? -6.891 -1.107 -8.203 1 91.5 140 ILE B O 1
ATOM 5474 N N . PHE B 1 141 ? -5.461 -2.789 -7.836 1 93.88 141 PHE B N 1
ATOM 5475 C CA . PHE B 1 141 ? -4.695 -2.045 -6.844 1 93.88 141 PHE B CA 1
ATOM 5476 C C . PHE B 1 141 ? -4.148 -0.754 -7.438 1 93.88 141 PHE B C 1
ATOM 5478 O O . PHE B 1 141 ? -4.32 0.323 -6.863 1 93.88 141 PHE B O 1
ATOM 5485 N N . GLN B 1 142 ? -3.518 -0.836 -8.539 1 93.88 142 GLN B N 1
ATOM 5486 C CA . GLN B 1 142 ? -2.943 0.327 -9.203 1 93.88 142 GLN B CA 1
ATOM 5487 C C . GLN B 1 142 ? -4.027 1.324 -9.602 1 93.88 142 GLN B C 1
ATOM 5489 O O . GLN B 1 142 ? -3.873 2.531 -9.406 1 93.88 142 GLN B O 1
ATOM 5494 N N . GLU B 1 143 ? -5.066 0.812 -10.148 1 93.69 143 GLU B N 1
ATOM 5495 C CA . GLU B 1 143 ? -6.152 1.671 -10.617 1 93.69 143 GLU B CA 1
ATOM 5496 C C . GLU B 1 143 ? -6.855 2.355 -9.445 1 93.69 143 GLU B C 1
ATOM 5498 O O . GLU B 1 143 ? -7.348 3.477 -9.586 1 93.69 143 GLU B O 1
ATOM 5503 N N . THR B 1 144 ? -6.902 1.695 -8.305 1 95.62 144 THR B N 1
ATOM 5504 C CA . THR B 1 144 ? -7.457 2.307 -7.105 1 95.62 144 THR B CA 1
ATOM 5505 C C . THR B 1 144 ? -6.664 3.549 -6.715 1 95.62 144 THR B C 1
ATOM 5507 O O . THR B 1 144 ? -7.238 4.605 -6.453 1 95.62 144 THR B O 1
ATOM 5510 N N . HIS B 1 145 ? -5.367 3.391 -6.691 1 95.94 145 HIS B N 1
ATOM 5511 C CA . HIS B 1 145 ? -4.531 4.539 -6.367 1 95.94 145 HIS B CA 1
ATOM 5512 C C . HIS B 1 145 ? -4.699 5.652 -7.398 1 95.94 145 HIS B C 1
ATOM 5514 O O . HIS B 1 145 ? -4.758 6.832 -7.043 1 95.94 145 HIS B O 1
ATOM 5520 N N . HIS B 1 146 ? -4.836 5.281 -8.641 1 94.38 146 HIS B N 1
ATOM 5521 C CA . HIS B 1 146 ? -5.039 6.266 -9.695 1 94.38 146 HIS B CA 1
ATOM 5522 C C . HIS B 1 146 ? -6.359 7.008 -9.516 1 94.38 146 HIS B C 1
ATOM 5524 O O . HIS B 1 146 ? -6.422 8.227 -9.703 1 94.38 146 HIS B O 1
ATOM 5530 N N . PHE B 1 147 ? -7.379 6.289 -9.188 1 95.62 147 PHE B N 1
ATOM 5531 C CA . PHE B 1 147 ? -8.695 6.871 -8.977 1 95.62 147 PHE B CA 1
ATOM 5532 C C . PHE B 1 147 ? -8.633 7.977 -7.93 1 95.62 147 PHE B C 1
ATOM 5534 O O . PHE B 1 147 ? -9.125 9.086 -8.156 1 95.62 147 PHE B O 1
ATOM 5541 N N . PHE B 1 148 ? -8.031 7.75 -6.805 1 97.12 148 PHE B N 1
ATOM 5542 C CA . PHE B 1 148 ? -8.008 8.711 -5.707 1 97.12 148 PHE B CA 1
ATOM 5543 C C . PHE B 1 148 ? -7.035 9.852 -6.004 1 97.12 148 PHE B C 1
ATOM 5545 O O . PHE B 1 148 ? -7.324 11.008 -5.707 1 97.12 148 PHE B O 1
ATOM 5552 N N . ALA B 1 149 ? -5.922 9.508 -6.613 1 92.81 149 ALA B N 1
ATOM 5553 C CA . ALA B 1 149 ? -4.953 10.547 -6.961 1 92.81 149 ALA B CA 1
ATOM 5554 C C . ALA B 1 149 ? -5.551 11.547 -7.949 1 92.81 149 ALA B C 1
ATOM 5556 O O . ALA B 1 149 ? -5.344 12.758 -7.824 1 92.81 149 ALA B O 1
ATOM 5557 N N . SER B 1 150 ? -6.324 11.055 -8.914 1 92.75 150 SER B N 1
ATOM 5558 C CA . SER B 1 150 ? -6.914 11.906 -9.945 1 92.75 150 SER B CA 1
ATOM 5559 C C . SER B 1 150 ? -7.996 12.812 -9.359 1 92.75 150 SER B C 1
ATOM 5561 O O . SER B 1 150 ? -8.422 13.773 -10.008 1 92.75 150 SER B O 1
ATOM 5563 N N . ARG B 1 151 ? -8.406 12.531 -8.195 1 92.62 151 ARG B N 1
ATOM 5564 C CA . ARG B 1 151 ? -9.422 13.328 -7.512 1 92.62 151 ARG B CA 1
ATOM 5565 C C . ARG B 1 151 ? -8.812 14.109 -6.352 1 92.62 151 ARG B C 1
ATOM 5567 O O . ARG B 1 151 ? -9.516 14.5 -5.418 1 92.62 151 ARG B O 1
ATOM 5574 N N . GLU B 1 152 ? -7.469 14.148 -6.309 1 89.31 152 GLU B N 1
ATOM 5575 C CA . GLU B 1 152 ? -6.68 15.023 -5.441 1 89.31 152 GLU B CA 1
ATOM 5576 C C . GLU B 1 152 ? -6.672 14.508 -4.004 1 89.31 152 GLU B C 1
ATOM 5578 O O . GLU B 1 152 ? -6.559 15.289 -3.059 1 89.31 152 GLU B O 1
ATOM 5583 N N . PHE B 1 153 ? -6.945 13.234 -3.832 1 96.19 153 PHE B N 1
ATOM 5584 C CA . PHE B 1 153 ? -6.75 12.641 -2.518 1 96.19 153 PHE B CA 1
ATOM 5585 C C . PHE B 1 153 ? -5.266 12.438 -2.229 1 96.19 153 PHE B C 1
ATOM 5587 O O . PHE B 1 153 ? -4.496 12.078 -3.121 1 96.19 153 PHE B O 1
ATOM 5594 N N . ILE B 1 154 ? -4.871 12.648 -1.014 1 94.81 154 ILE B N 1
ATOM 5595 C CA . ILE B 1 154 ? -3.502 12.422 -0.565 1 94.81 154 ILE B CA 1
ATOM 5596 C C . ILE B 1 154 ? -3.41 11.078 0.151 1 94.81 154 ILE B C 1
ATOM 5598 O O . ILE B 1 154 ? -4.172 10.805 1.082 1 94.81 154 ILE B O 1
ATOM 5602 N N . HIS B 1 155 ? -2.518 10.211 -0.348 1 96.31 155 HIS B N 1
ATOM 5603 C CA . HIS B 1 155 ? -2.297 8.922 0.3 1 96.31 155 HIS B CA 1
ATOM 5604 C C . HIS B 1 155 ? -1.541 9.086 1.614 1 96.31 155 HIS B C 1
ATOM 5606 O O . HIS B 1 155 ? -0.51 9.766 1.66 1 96.31 155 HIS B O 1
ATOM 5612 N N . ILE B 1 156 ? -2.08 8.445 2.688 1 92.62 156 ILE B N 1
ATOM 5613 C CA . ILE B 1 156 ? -1.461 8.516 4.008 1 92.62 156 ILE B CA 1
ATOM 5614 C C . ILE B 1 156 ? -1.152 7.102 4.504 1 92.62 156 ILE B C 1
ATOM 5616 O O . ILE B 1 156 ? -2.018 6.227 4.477 1 92.62 156 ILE B O 1
ATOM 5620 N N . GLU B 1 157 ? 0.068 6.875 4.871 1 86.75 157 GLU B N 1
ATOM 5621 C CA . GLU B 1 157 ? 0.416 5.641 5.57 1 86.75 157 GLU B CA 1
ATOM 5622 C C . GLU B 1 157 ? 0.146 5.762 7.066 1 86.75 157 GLU B C 1
ATOM 5624 O O . GLU B 1 157 ? 0.9 6.418 7.789 1 86.75 157 GLU B O 1
ATOM 5629 N N . THR B 1 158 ? -0.823 5.121 7.473 1 85 158 THR B N 1
ATOM 5630 C CA . THR B 1 158 ? -1.192 5.195 8.883 1 85 158 THR B CA 1
ATOM 5631 C C . THR B 1 158 ? -0.469 4.117 9.68 1 85 158 THR B C 1
ATOM 5633 O O . THR B 1 158 ? -0.144 3.053 9.156 1 85 158 THR B O 1
ATOM 5636 N N . PRO B 1 159 ? -0.266 4.414 10.891 1 78.25 159 PRO B N 1
ATOM 5637 C CA . PRO B 1 159 ? 0.383 3.404 11.727 1 78.25 159 PRO B CA 1
ATOM 5638 C C . PRO B 1 159 ? -0.449 2.133 11.875 1 78.25 159 PRO B C 1
ATOM 5640 O O . PRO B 1 159 ? -1.68 2.199 11.938 1 78.25 159 PRO B O 1
ATOM 5643 N N . LYS B 1 160 ? 0.292 1.027 11.945 1 77.31 160 LYS B N 1
ATOM 5644 C CA . LYS B 1 160 ? -0.378 -0.251 12.164 1 77.31 160 LYS B CA 1
ATOM 5645 C C . LYS B 1 160 ? -0.279 -0.68 13.625 1 77.31 160 LYS B C 1
ATOM 5647 O O . LYS B 1 160 ? -1.12 -1.436 14.117 1 77.31 160 LYS B O 1
ATOM 5652 N N . LEU B 1 161 ? 0.785 -0.267 14.227 1 68.06 161 LEU B N 1
ATOM 5653 C CA . LEU B 1 161 ? 0.923 -0.46 15.664 1 68.06 161 LEU B CA 1
ATOM 5654 C C . LEU B 1 161 ? 0.327 0.715 16.438 1 68.06 161 LEU B C 1
ATOM 5656 O O . LEU B 1 161 ? 0.703 1.867 16.203 1 68.06 161 LEU B O 1
ATOM 5660 N N . THR B 1 162 ? -0.671 0.453 17.156 1 61.09 162 THR B N 1
ATOM 5661 C CA . THR B 1 162 ? -1.345 1.542 17.844 1 61.09 162 THR B CA 1
ATOM 5662 C C . THR B 1 162 ? -1.583 1.182 19.312 1 61.09 162 THR B C 1
ATOM 5664 O O . THR B 1 162 ? -1.638 0.002 19.672 1 61.09 162 THR B O 1
ATOM 5667 N N . LYS B 1 163 ? -1.591 2.246 20.094 1 57.5 163 LYS B N 1
ATOM 5668 C CA . LYS B 1 163 ? -1.938 2.041 21.5 1 57.5 163 LYS B CA 1
ATOM 5669 C C . LYS B 1 163 ? -3.451 2.002 21.688 1 57.5 163 LYS B C 1
ATOM 5671 O O . LYS B 1 163 ? -3.939 1.554 22.734 1 57.5 163 LYS B O 1
ATOM 5676 N N . ASN B 1 164 ? -4.145 2.527 20.703 1 50.84 164 ASN B N 1
ATOM 5677 C CA . ASN B 1 164 ? -5.59 2.658 20.859 1 50.84 164 ASN B CA 1
ATOM 5678 C C . ASN B 1 164 ? -6.332 1.6 20.047 1 50.84 164 ASN B C 1
ATOM 5680 O O . ASN B 1 164 ? -5.887 1.215 18.969 1 50.84 164 ASN B O 1
ATOM 5684 N N . ASP B 1 165 ? -7.176 0.891 20.703 1 46.88 165 ASP B N 1
ATOM 5685 C CA . ASP B 1 165 ? -8.094 0.038 19.953 1 46.88 165 ASP B CA 1
ATOM 5686 C C . ASP B 1 165 ? -9.133 0.873 19.203 1 46.88 165 ASP B C 1
ATOM 5688 O O . ASP B 1 165 ? -9.922 1.588 19.812 1 46.88 165 ASP B O 1
ATOM 5692 N N . CYS B 1 166 ? -8.766 1.303 18 1 45.62 166 CYS B N 1
ATOM 5693 C CA . CYS B 1 166 ? -9.57 2.236 17.234 1 45.62 166 CYS B CA 1
ATOM 5694 C C . CYS B 1 166 ? -11.055 2.014 17.484 1 45.62 166 CYS B C 1
ATOM 5696 O O . CYS B 1 166 ? -11.82 2.975 17.578 1 45.62 166 CYS B O 1
ATOM 5698 N N . GLU B 1 167 ? -11.586 0.784 17.141 1 44.19 167 GLU B N 1
ATOM 5699 C CA . GLU B 1 167 ? -13.031 0.631 17.172 1 44.19 167 GLU B CA 1
ATOM 5700 C C . GLU B 1 167 ? -13.5 0.162 18.547 1 44.19 167 GLU B C 1
ATOM 5702 O O . GLU B 1 167 ? -14.703 0.031 18.781 1 44.19 167 GLU B O 1
ATOM 5707 N N . GLY B 1 168 ? -12.586 0.393 19.609 1 41.66 168 GLY B N 1
ATOM 5708 C CA . GLY B 1 168 ? -13.039 0.008 20.938 1 41.66 168 GLY B CA 1
ATOM 5709 C C . GLY B 1 168 ? -13.531 -1.427 21.016 1 41.66 168 GLY B C 1
ATOM 5710 O O . GLY B 1 168 ? -14.125 -1.836 22.016 1 41.66 168 GLY B O 1
ATOM 5711 N N . GLY B 1 169 ? -13.516 -2.107 19.984 1 43 169 GLY B N 1
ATOM 5712 C CA . GLY B 1 169 ? -14.312 -3.322 20.031 1 43 169 GLY B CA 1
ATOM 5713 C C . GLY B 1 169 ? -13.539 -4.531 20.516 1 43 169 GLY B C 1
ATOM 5714 O O . GLY B 1 169 ? -14.055 -5.648 20.531 1 43 169 GLY B O 1
ATOM 5715 N N . GLY B 1 170 ? -12.414 -4.293 21.219 1 41.12 170 GLY B N 1
ATOM 5716 C CA . GLY B 1 170 ? -11.766 -5.391 21.922 1 41.12 170 GLY B CA 1
ATOM 5717 C C . GLY B 1 170 ? -11.102 -6.383 20.984 1 41.12 170 GLY B C 1
ATOM 5718 O O . GLY B 1 170 ? -10.523 -7.379 21.438 1 41.12 170 GLY B O 1
ATOM 5719 N N . ASN B 1 171 ? -11.141 -6.215 19.75 1 43.75 171 ASN B N 1
ATOM 5720 C CA . ASN B 1 171 ? -10.695 -7.273 18.859 1 43.75 171 ASN B CA 1
ATOM 5721 C C . ASN B 1 171 ? -9.336 -6.949 18.234 1 43.75 171 ASN B C 1
ATOM 5723 O O . ASN B 1 171 ? -9.055 -7.355 17.109 1 43.75 171 ASN B O 1
ATOM 5727 N N . ALA B 1 172 ? -8.523 -6.223 19.078 1 43.41 172 ALA B N 1
ATOM 5728 C CA . ALA B 1 172 ? -7.211 -5.902 18.516 1 43.41 172 ALA B CA 1
ATOM 5729 C C . ALA B 1 172 ? -6.141 -6.863 19.031 1 43.41 172 ALA B C 1
ATOM 5731 O O . ALA B 1 172 ? -6.199 -7.301 20.188 1 43.41 172 ALA B O 1
ATOM 5732 N N . TYR B 1 173 ? -5.164 -7.312 18.109 1 50.25 173 TYR B N 1
ATOM 5733 C CA . TYR B 1 173 ? -4.016 -8.117 18.5 1 50.25 173 TYR B CA 1
ATOM 5734 C C . TYR B 1 173 ? -3.072 -7.328 19.391 1 50.25 173 TYR B C 1
ATOM 5736 O O . TYR B 1 173 ? -2.688 -6.203 19.062 1 50.25 173 TYR B O 1
ATOM 5744 N N . ALA B 1 174 ? -2.854 -7.875 20.609 1 50.97 174 ALA B N 1
ATOM 5745 C CA . ALA B 1 174 ? -1.826 -7.281 21.453 1 50.97 174 ALA B CA 1
ATOM 5746 C C . ALA B 1 174 ? -0.431 -7.719 21.031 1 50.97 174 ALA B C 1
ATOM 5748 O O . ALA B 1 174 ? -0.226 -8.883 20.656 1 50.97 174 ALA B O 1
ATOM 5749 N N . VAL B 1 175 ? 0.396 -6.809 20.703 1 55.59 175 VAL B N 1
ATOM 5750 C CA . VAL B 1 175 ? 1.794 -7.09 20.391 1 55.59 175 VAL B CA 1
ATOM 5751 C C . VAL B 1 175 ? 2.637 -6.969 21.656 1 55.59 175 VAL B C 1
ATOM 5753 O O . VAL B 1 175 ? 2.463 -6.027 22.438 1 55.59 175 VAL B O 1
ATOM 5756 N N . ASP B 1 176 ? 3.16 -8.07 22.219 1 47.41 176 ASP B N 1
ATOM 5757 C CA . ASP B 1 176 ? 3.936 -8.109 23.453 1 47.41 176 ASP B CA 1
ATOM 5758 C C . ASP B 1 176 ? 5.152 -7.191 23.375 1 47.41 176 ASP B C 1
ATOM 5760 O O . ASP B 1 176 ? 6.055 -7.422 22.562 1 47.41 176 ASP B O 1
ATOM 5764 N N . GLU B 1 177 ? 4.945 -5.934 23.719 1 48 177 GLU B N 1
ATOM 5765 C CA . GLU B 1 177 ? 6.148 -5.16 24 1 48 177 GLU B CA 1
ATOM 5766 C C . GLU B 1 177 ? 6.359 -5.004 25.5 1 48 177 GLU B C 1
ATOM 5768 O O . GLU B 1 177 ? 5.395 -5 26.281 1 48 177 GLU B O 1
ATOM 5773 N N . ALA B 1 178 ? 7.594 -5.121 25.906 1 42.72 178 ALA B N 1
ATOM 5774 C CA . ALA B 1 178 ? 8.008 -4.988 27.297 1 42.72 178 ALA B CA 1
ATOM 5775 C C . ALA B 1 178 ? 7.195 -3.914 28.016 1 42.72 178 ALA B C 1
ATOM 5777 O O . ALA B 1 178 ? 7.598 -2.748 28.062 1 42.72 178 ALA B O 1
ATOM 5778 N N . GLY B 1 179 ? 5.918 -4.262 28.547 1 44.19 179 GLY B N 1
ATOM 5779 C CA . GLY B 1 179 ? 5.168 -3.498 29.531 1 44.19 179 GLY B CA 1
ATOM 5780 C C . GLY B 1 179 ? 4.016 -2.715 28.922 1 44.19 179 GLY B C 1
ATOM 5781 O O . GLY B 1 179 ? 3.18 -2.176 29.656 1 44.19 179 GLY B O 1
ATOM 5782 N N . SER B 1 180 ? 4.164 -2.191 27.703 1 48.03 180 SER B N 1
ATOM 5783 C CA . SER B 1 180 ? 3.045 -1.388 27.219 1 48.03 180 SER B CA 1
ATOM 5784 C C . SER B 1 180 ? 2.252 -2.133 26.156 1 48.03 180 SER B C 1
ATOM 5786 O O . SER B 1 180 ? 2.811 -2.941 25.406 1 48.03 180 SER B O 1
ATOM 5788 N N . SER B 1 181 ? 0.952 -2.195 26.312 1 54.97 181 SER B N 1
ATOM 5789 C CA . SER B 1 181 ? 0.048 -2.906 25.406 1 54.97 181 SER B CA 1
ATOM 5790 C C . SER B 1 181 ? -0.044 -2.215 24.062 1 54.97 181 SER B C 1
ATOM 5792 O O . SER B 1 181 ? -0.417 -1.042 23.969 1 54.97 181 SER B O 1
ATOM 5794 N N . ILE B 1 182 ? 0.681 -2.574 23.078 1 62.31 182 ILE B N 1
ATOM 5795 C CA . ILE B 1 182 ? 0.578 -2.133 21.688 1 62.31 182 ILE B CA 1
ATOM 5796 C C . ILE B 1 182 ? -0.278 -3.117 20.891 1 62.31 182 ILE B C 1
ATOM 5798 O O . ILE B 1 182 ? -0.214 -4.328 21.125 1 62.31 182 ILE B O 1
ATOM 5802 N N . TYR B 1 183 ? -1.229 -2.498 20.109 1 65.62 183 TYR B N 1
ATOM 5803 C CA . TYR B 1 183 ? -2.166 -3.305 19.344 1 65.62 183 TYR B CA 1
ATOM 5804 C C . TYR B 1 183 ? -1.985 -3.072 17.844 1 65.62 183 TYR B C 1
ATOM 5806 O O . TYR B 1 183 ? -1.425 -2.055 17.422 1 65.62 183 TYR B O 1
ATOM 5814 N N . LEU B 1 184 ? -2.365 -4.09 17.188 1 70.94 184 LEU B N 1
ATOM 5815 C CA . LEU B 1 184 ? -2.496 -3.902 15.742 1 70.94 184 LEU B CA 1
ATOM 5816 C C . LEU B 1 184 ? -3.814 -3.215 15.406 1 70.94 184 LEU B C 1
ATOM 5818 O O . LEU B 1 184 ? -4.844 -3.502 16.016 1 70.94 184 LEU B O 1
ATOM 5822 N N . THR B 1 185 ? -3.762 -2.395 14.453 1 71.69 185 THR B N 1
ATOM 5823 C CA . THR B 1 185 ? -4.902 -1.532 14.172 1 71.69 185 THR B CA 1
ATOM 5824 C C . THR B 1 185 ? -5.977 -2.291 13.406 1 71.69 185 THR B C 1
ATOM 5826 O O . THR B 1 185 ? -5.668 -3.092 12.516 1 71.69 185 THR B O 1
ATOM 5829 N N . VAL B 1 186 ? -7.191 -1.991 13.719 1 70.88 186 VAL B N 1
ATOM 5830 C CA . VAL B 1 186 ? -8.336 -2.578 13.023 1 70.88 186 VAL B CA 1
ATOM 5831 C C . VAL B 1 186 ? -8.789 -1.649 11.898 1 70.88 186 VAL B C 1
ATOM 5833 O O . VAL B 1 186 ? -9.469 -2.082 10.961 1 70.88 186 VAL B O 1
ATOM 5836 N N . SER B 1 187 ? -8.453 -0.408 12.039 1 83.06 187 SER B N 1
ATOM 5837 C CA . SER B 1 187 ? -8.875 0.591 11.062 1 83.06 187 SER B CA 1
ATOM 5838 C C . SER B 1 187 ? -7.977 1.822 11.102 1 83.06 187 SER B C 1
ATOM 5840 O O . SER B 1 187 ? -7.391 2.133 12.141 1 83.06 187 SER B O 1
ATOM 5842 N N . ALA B 1 188 ? -7.926 2.494 9.984 1 87.44 188 ALA B N 1
ATOM 5843 C CA . ALA B 1 188 ? -7.125 3.713 9.875 1 87.44 188 ALA B CA 1
ATOM 5844 C C . ALA B 1 188 ? -8 4.953 10 1 87.44 188 ALA B C 1
ATOM 5846 O O . ALA B 1 188 ? -7.508 6.082 9.914 1 87.44 188 ALA B O 1
ATOM 5847 N N . GLN B 1 189 ? -9.195 4.801 10.305 1 90.5 189 GLN B N 1
ATOM 5848 C CA . GLN B 1 189 ? -10.188 5.859 10.164 1 90.5 189 GLN B CA 1
ATOM 5849 C C . GLN B 1 189 ? -9.859 7.051 11.055 1 90.5 189 GLN B C 1
ATOM 5851 O O . GLN B 1 189 ? -9.875 8.195 10.594 1 90.5 189 GLN B O 1
ATOM 5856 N N . LEU B 1 190 ? -9.555 6.855 12.328 1 90 190 LEU B N 1
ATOM 5857 C CA . LEU B 1 190 ? -9.297 7.957 13.25 1 90 190 LEU B CA 1
ATOM 5858 C C . LEU B 1 190 ? -8.07 8.75 12.828 1 90 190 LEU B C 1
ATOM 5860 O O . LEU B 1 190 ? -8.078 9.984 12.859 1 90 190 LEU B O 1
ATOM 5864 N N . HIS B 1 191 ? -7.074 8.031 12.398 1 89.69 191 HIS B N 1
ATOM 5865 C CA . HIS B 1 191 ? -5.852 8.695 11.961 1 89.69 191 HIS B CA 1
ATOM 5866 C C . HIS B 1 191 ? -6.074 9.469 10.672 1 89.69 191 HIS B C 1
ATOM 5868 O O . HIS B 1 191 ? -5.551 10.57 10.5 1 89.69 191 HIS B O 1
ATOM 5874 N N . LEU B 1 192 ? -6.781 8.898 9.781 1 94.38 192 LEU B N 1
ATOM 5875 C CA . LEU B 1 192 ? -7.09 9.586 8.531 1 94.38 192 LEU B CA 1
ATOM 5876 C C . LEU B 1 192 ? -7.898 10.852 8.797 1 94.38 192 LEU B C 1
ATOM 5878 O O . LEU B 1 192 ? -7.68 11.875 8.148 1 94.38 192 LEU B O 1
ATOM 5882 N N . GLU B 1 193 ? -8.828 10.742 9.727 1 95.19 193 GLU B N 1
ATOM 5883 C CA . GLU B 1 193 ? -9.633 11.914 10.062 1 95.19 193 GLU B CA 1
ATOM 5884 C C . GLU B 1 193 ? -8.758 13.055 10.586 1 95.19 193 GLU B C 1
ATOM 5886 O O . GLU B 1 193 ? -8.969 14.219 10.242 1 95.19 193 GLU B O 1
ATOM 5891 N N . ALA B 1 194 ? -7.832 12.688 11.375 1 92 194 ALA B N 1
ATOM 5892 C CA . ALA B 1 194 ? -6.898 13.688 11.898 1 92 194 ALA B CA 1
ATOM 5893 C C . ALA B 1 194 ? -6.133 14.359 10.766 1 92 194 ALA B C 1
ATOM 5895 O O . ALA B 1 194 ? -5.934 15.578 10.781 1 92 194 ALA B O 1
ATOM 5896 N N . MET B 1 195 ? -5.754 13.594 9.781 1 93.44 195 MET B N 1
ATOM 5897 C CA . MET B 1 195 ? -5.008 14.148 8.648 1 93.44 195 MET B CA 1
ATOM 5898 C C . MET B 1 195 ? -5.918 14.984 7.758 1 93.44 195 MET B C 1
ATOM 5900 O O . MET B 1 195 ? -5.496 16.016 7.234 1 93.44 195 MET B O 1
ATOM 5904 N N . ALA B 1 196 ? -7.168 14.586 7.598 1 94.5 196 ALA B N 1
ATOM 5905 C CA . ALA B 1 196 ? -8.133 15.297 6.766 1 94.5 196 ALA B CA 1
ATOM 5906 C C . ALA B 1 196 ? -8.43 16.688 7.336 1 94.5 196 ALA B C 1
ATOM 5908 O O . ALA B 1 196 ? -8.906 17.562 6.617 1 94.5 196 ALA B O 1
ATOM 5909 N N . SER B 1 197 ? -8.148 16.844 8.594 1 88.69 197 SER B N 1
ATOM 5910 C CA . SER B 1 197 ? -8.461 18.094 9.273 1 88.69 197 SER B CA 1
ATOM 5911 C C . SER B 1 197 ? -7.586 19.234 8.75 1 88.69 197 SER B C 1
ATOM 5913 O O . SER B 1 197 ? -7.797 20.391 9.102 1 88.69 197 SER B O 1
ATOM 5915 N N . ARG B 1 198 ? -6.617 18.859 7.848 1 89.06 198 ARG B N 1
ATOM 5916 C CA . ARG B 1 198 ? -5.84 19.938 7.25 1 89.06 198 ARG B CA 1
ATOM 5917 C C . ARG B 1 198 ? -5.449 19.609 5.812 1 89.06 198 ARG B C 1
ATOM 5919 O O . ARG B 1 198 ? -4.891 20.438 5.105 1 89.06 198 ARG B O 1
ATOM 5926 N N . LEU B 1 199 ? -5.691 18.406 5.379 1 92.56 199 LEU B N 1
ATOM 5927 C CA . LEU B 1 199 ? -5.309 17.984 4.035 1 92.56 199 LEU B CA 1
ATOM 5928 C C . LEU B 1 199 ? -6.539 17.797 3.156 1 92.56 199 LEU B C 1
ATOM 5930 O O . LEU B 1 199 ? -6.418 17.5 1.967 1 92.56 199 LEU B O 1
ATOM 5934 N N . SER B 1 200 ? -7.672 17.953 3.674 1 93.5 200 SER B N 1
ATOM 5935 C CA . SER B 1 200 ? -8.969 18.047 3.016 1 93.5 200 SER B CA 1
ATOM 5936 C C . SER B 1 200 ? -9.438 16.688 2.527 1 93.5 200 SER B C 1
ATOM 5938 O O . SER B 1 200 ? -10.562 16.266 2.828 1 93.5 200 SER B O 1
ATOM 5940 N N . LYS B 1 201 ? -8.648 15.977 1.679 1 96.19 201 LYS B N 1
ATOM 5941 C CA . LYS B 1 201 ? -8.977 14.664 1.143 1 96.19 201 LYS B CA 1
ATOM 5942 C C . LYS B 1 201 ? -7.809 13.695 1.315 1 96.19 201 LYS B C 1
ATOM 5944 O O . LYS B 1 201 ? -6.734 13.906 0.75 1 96.19 201 LYS B O 1
ATOM 5949 N N . VAL B 1 202 ? -8.062 12.641 2.074 1 97.19 202 VAL B N 1
ATOM 5950 C CA . VAL B 1 202 ? -6.992 11.688 2.326 1 97.19 202 VAL B CA 1
ATOM 5951 C C . VAL B 1 202 ? -7.523 10.258 2.17 1 97.19 202 VAL B C 1
ATOM 5953 O O . VAL B 1 202 ? -8.727 10.023 2.281 1 97.19 202 VAL B O 1
ATOM 5956 N N . TYR B 1 203 ? -6.664 9.32 1.826 1 98 203 TYR B N 1
ATOM 5957 C CA . TYR B 1 203 ? -7.047 7.914 1.732 1 98 203 TYR B CA 1
ATOM 5958 C C . TYR B 1 203 ? -5.859 7.008 2.033 1 98 203 TYR B C 1
ATOM 5960 O O . TYR B 1 203 ? -4.715 7.469 2.088 1 98 203 TYR B O 1
ATOM 5968 N N . THR B 1 204 ? -6.156 5.781 2.357 1 96.06 204 THR B N 1
ATOM 5969 C CA . THR B 1 204 ? -5.141 4.75 2.527 1 96.06 204 THR B CA 1
ATOM 5970 C C . THR B 1 204 ? -5.66 3.393 2.064 1 96.06 204 THR B C 1
ATOM 5972 O O . THR B 1 204 ? -6.871 3.168 2.018 1 96.06 204 THR B O 1
ATOM 5975 N N . LEU B 1 205 ? -4.824 2.631 1.541 1 94.81 205 LEU B N 1
ATOM 5976 C CA . LEU B 1 205 ? -5.059 1.23 1.21 1 94.81 205 LEU B CA 1
ATOM 5977 C C . LEU B 1 205 ? -3.982 0.339 1.821 1 94.81 205 LEU B C 1
ATOM 5979 O O . LEU B 1 205 ? -2.811 0.428 1.447 1 94.81 205 LEU B O 1
ATOM 5983 N N . GLY B 1 206 ? -4.324 -0.408 2.76 1 87.38 206 GLY B N 1
ATOM 5984 C CA . GLY B 1 206 ? -3.33 -1.237 3.42 1 87.38 206 GLY B CA 1
ATOM 5985 C C . GLY B 1 206 ? -3.936 -2.262 4.359 1 87.38 206 GLY B C 1
ATOM 5986 O O . GLY B 1 206 ? -5.16 -2.379 4.453 1 87.38 206 GLY B O 1
ATOM 5987 N N . PRO B 1 207 ? -3.049 -2.992 5.047 1 83.88 207 PRO B N 1
ATOM 5988 C CA . PRO B 1 207 ? -3.508 -4.094 5.898 1 83.88 207 PRO B CA 1
ATOM 5989 C C . PRO B 1 207 ? -4.18 -3.605 7.18 1 83.88 207 PRO B C 1
ATOM 5991 O O . PRO B 1 207 ? -3.811 -2.559 7.715 1 83.88 207 PRO B O 1
ATOM 5994 N N . ALA B 1 208 ? -5.109 -4.281 7.605 1 77.75 208 ALA B N 1
ATOM 5995 C CA . ALA B 1 208 ? -5.785 -4.156 8.898 1 77.75 208 ALA B CA 1
ATOM 5996 C C . ALA B 1 208 ? -5.934 -5.516 9.57 1 77.75 208 ALA B C 1
ATOM 5998 O O . ALA B 1 208 ? -5.895 -6.555 8.906 1 77.75 208 ALA B O 1
ATOM 5999 N N . PHE B 1 209 ? -6.055 -5.504 10.883 1 72.19 209 PHE B N 1
ATOM 6000 C CA . PHE B 1 209 ? -5.977 -6.746 11.641 1 72.19 209 PHE B CA 1
ATOM 6001 C C . PHE B 1 209 ? -7.168 -6.883 12.586 1 72.19 209 PHE B C 1
ATOM 6003 O O . PHE B 1 209 ? -7.602 -5.898 13.188 1 72.19 209 PHE B O 1
ATOM 6010 N N . ARG B 1 210 ? -7.73 -7.984 12.648 1 62.06 210 ARG B N 1
ATOM 6011 C CA . ARG B 1 210 ? -8.797 -8.289 13.594 1 62.06 210 ARG B CA 1
ATOM 6012 C C . ARG B 1 210 ? -8.523 -9.602 14.32 1 62.06 210 ARG B C 1
ATOM 6014 O O . ARG B 1 210 ? -8.227 -10.617 13.688 1 62.06 210 ARG B O 1
ATOM 6021 N N . ALA B 1 211 ? -8.398 -9.547 15.695 1 55.91 211 ALA B N 1
ATOM 6022 C CA . ALA B 1 211 ? -8.109 -10.727 16.5 1 55.91 211 ALA B CA 1
ATOM 6023 C C . ALA B 1 211 ? -9.344 -11.617 16.641 1 55.91 211 ALA B C 1
ATOM 6025 O O . ALA B 1 211 ? -10.172 -11.398 17.531 1 55.91 211 ALA B O 1
ATOM 6026 N N . GLU B 1 212 ? -10.086 -11.695 15.75 1 49.19 212 GLU B N 1
ATOM 6027 C CA . GLU B 1 212 ? -11.25 -12.539 15.992 1 49.19 212 GLU B CA 1
ATOM 6028 C C . GLU B 1 212 ? -10.875 -14.023 15.977 1 49.19 212 GLU B C 1
ATOM 6030 O O . GLU B 1 212 ? -10.094 -14.453 15.125 1 49.19 212 GLU B O 1
ATOM 6035 N N . LYS B 1 213 ? -10.914 -14.695 17.141 1 43.41 213 LYS B N 1
ATOM 6036 C CA . LYS B 1 213 ? -10.602 -16.109 17.297 1 43.41 213 LYS B CA 1
ATOM 6037 C C . LYS B 1 213 ? -11.164 -16.938 16.141 1 43.41 213 LYS B C 1
ATOM 6039 O O . LYS B 1 213 ? -10.602 -17.969 15.773 1 43.41 213 LYS B O 1
ATOM 6044 N N . GLN B 1 214 ? -12.375 -16.656 15.945 1 39.38 214 GLN B N 1
ATOM 6045 C CA . GLN B 1 214 ? -13.031 -17.547 15 1 39.38 214 GLN B CA 1
ATOM 6046 C C . GLN B 1 214 ? -12.805 -17.094 13.562 1 39.38 214 GLN B C 1
ATOM 6048 O O . GLN B 1 214 ? -13.094 -15.953 13.211 1 39.38 214 GLN B O 1
ATOM 6053 N N . GLN B 1 215 ? -11.773 -17.641 13.023 1 41.31 215 GLN B N 1
ATOM 6054 C CA . GLN B 1 215 ? -11.562 -17.484 11.586 1 41.31 215 GLN B CA 1
ATOM 6055 C C . GLN B 1 215 ? -12.844 -17.766 10.805 1 41.31 215 GLN B C 1
ATOM 6057 O O . GLN B 1 215 ? -13.258 -18.922 10.695 1 41.31 215 GLN B O 1
ATOM 6062 N N . SER B 1 216 ? -13.836 -16.984 11.039 1 38.12 216 SER B N 1
ATOM 6063 C CA . SER B 1 216 ? -14.969 -17.188 10.148 1 38.12 216 SER B CA 1
ATOM 6064 C C . SER B 1 216 ? -14.672 -16.688 8.742 1 38.12 216 SER B C 1
ATOM 6066 O O . SER B 1 216 ? -13.68 -15.984 8.531 1 38.12 216 SER B O 1
ATOM 6068 N N . HIS B 1 217 ? -15.312 -17.188 7.766 1 40.53 217 HIS B N 1
ATOM 6069 C CA . HIS B 1 217 ? -15.227 -16.875 6.344 1 40.53 217 HIS B CA 1
ATOM 6070 C C . HIS B 1 217 ? -15.164 -15.375 6.113 1 40.53 217 HIS B C 1
ATOM 6072 O O . HIS B 1 217 ? -14.656 -14.922 5.086 1 40.53 217 HIS B O 1
ATOM 6078 N N . THR B 1 218 ? -15.672 -14.625 7.109 1 41.66 218 THR B N 1
ATOM 6079 C CA . THR B 1 218 ? -15.875 -13.203 6.844 1 41.66 218 THR B CA 1
ATOM 6080 C C . THR B 1 218 ? -14.797 -12.367 7.52 1 41.66 218 THR B C 1
ATOM 6082 O O . THR B 1 218 ? -14.594 -11.203 7.164 1 41.66 218 THR B O 1
ATOM 6085 N N . HIS B 1 219 ? -14.227 -13.062 8.461 1 45.28 219 HIS B N 1
ATOM 6086 C CA . HIS B 1 219 ? -13.32 -12.195 9.211 1 45.28 219 HIS B CA 1
ATOM 6087 C C . HIS B 1 219 ? -11.898 -12.75 9.195 1 45.28 219 HIS B C 1
ATOM 6089 O O . HIS B 1 219 ? -11.633 -13.805 9.781 1 45.28 219 HIS B O 1
ATOM 6095 N N . LEU B 1 220 ? -11.141 -12.227 8.219 1 52.44 220 LEU B N 1
ATOM 6096 C CA . LEU B 1 220 ? -9.719 -12.539 8.125 1 52.44 220 LEU B CA 1
ATOM 6097 C C . LEU B 1 220 ? -8.938 -11.836 9.234 1 52.44 220 LEU B C 1
ATOM 6099 O O . LEU B 1 220 ? -9.312 -10.75 9.664 1 52.44 220 LEU B O 1
ATOM 6103 N N . SER B 1 221 ? -8.031 -12.57 9.836 1 61.34 221 SER B N 1
ATOM 6104 C CA . SER B 1 221 ? -7.16 -11.961 10.836 1 61.34 221 SER B CA 1
ATOM 6105 C C . SER B 1 221 ? -6.395 -10.773 10.266 1 61.34 221 SER B C 1
ATOM 6107 O O . SER B 1 221 ? -6.102 -9.812 10.977 1 61.34 221 SER B O 1
ATOM 6109 N N . GLU B 1 222 ? -6.129 -10.938 8.977 1 72.12 222 GLU B N 1
ATOM 6110 C CA . GLU B 1 222 ? -5.477 -9.875 8.219 1 72.12 222 GLU B CA 1
ATOM 6111 C C . GLU B 1 222 ? -6.211 -9.594 6.91 1 72.12 222 GLU B C 1
ATOM 6113 O O . GLU B 1 222 ? -6.598 -10.531 6.203 1 72.12 222 GLU B O 1
ATOM 6118 N N . PHE B 1 223 ? -6.59 -8.328 6.75 1 75.5 223 PHE B N 1
ATOM 6119 C CA . PHE B 1 223 ? -7.254 -7.957 5.508 1 75.5 223 PHE B CA 1
ATOM 6120 C C . PHE B 1 223 ? -6.824 -6.562 5.062 1 75.5 223 PHE B C 1
ATOM 6122 O O . PHE B 1 223 ? -6.262 -5.801 5.848 1 75.5 223 PHE B O 1
ATOM 6129 N N . ASN B 1 224 ? -7.004 -6.297 3.758 1 85 224 ASN B N 1
ATOM 6130 C CA . ASN B 1 224 ? -6.688 -4.977 3.225 1 85 224 ASN B CA 1
ATOM 6131 C C . ASN B 1 224 ? -7.93 -4.098 3.129 1 85 224 ASN B C 1
ATOM 6133 O O . ASN B 1 224 ? -8.969 -4.539 2.641 1 85 224 ASN B O 1
ATOM 6137 N N . MET B 1 225 ? -7.781 -2.979 3.666 1 88.94 225 MET B N 1
ATOM 6138 C CA . MET B 1 225 ? -8.898 -2.039 3.689 1 88.94 225 MET B CA 1
ATOM 6139 C C . MET B 1 225 ? -8.555 -0.759 2.938 1 88.94 225 MET B C 1
ATOM 6141 O O . MET B 1 225 ? -7.441 -0.244 3.062 1 88.94 225 MET B O 1
ATOM 6145 N N . LEU B 1 226 ? -9.5 -0.36 2.092 1 95.44 226 LEU B N 1
ATOM 6146 C CA . LEU B 1 226 ? -9.469 0.969 1.492 1 95.44 226 LEU B CA 1
ATOM 6147 C C . LEU B 1 226 ? -10.289 1.957 2.311 1 95.44 226 LEU B C 1
ATOM 6149 O O . LEU B 1 226 ? -11.484 1.748 2.523 1 95.44 226 LEU B O 1
ATOM 6153 N N . GLU B 1 227 ? -9.648 2.963 2.801 1 96.75 227 GLU B N 1
ATOM 6154 C CA . GLU B 1 227 ? -10.336 3.957 3.615 1 96.75 227 GLU B CA 1
ATOM 6155 C C . GLU B 1 227 ? -10.055 5.371 3.121 1 96.75 227 GLU B C 1
ATOM 6157 O O . GLU B 1 227 ? -8.945 5.668 2.678 1 96.75 227 GLU B O 1
ATOM 6162 N N . ALA B 1 228 ? -11.031 6.219 3.207 1 98.25 228 ALA B N 1
ATOM 6163 C CA . ALA B 1 228 ? -10.891 7.621 2.812 1 98.25 228 ALA B CA 1
ATOM 6164 C C . ALA B 1 228 ? -11.625 8.539 3.781 1 98.25 228 ALA B C 1
ATOM 6166 O O . ALA B 1 228 ? -12.633 8.148 4.383 1 98.25 228 ALA B O 1
ATOM 6167 N N . GLU B 1 229 ? -11.109 9.695 3.965 1 98 229 GLU B N 1
ATOM 6168 C CA . GLU B 1 229 ? -11.711 10.758 4.762 1 98 229 GLU B CA 1
ATOM 6169 C C . GLU B 1 229 ? -11.695 12.086 4.008 1 98 229 GLU B C 1
ATOM 6171 O O . GLU B 1 229 ? -10.719 12.406 3.33 1 98 229 GLU B O 1
ATOM 6176 N N . VAL B 1 230 ? -12.812 12.773 4.105 1 97.5 230 VAL B N 1
ATOM 6177 C CA . VAL B 1 230 ? -12.984 14.031 3.381 1 97.5 230 VAL B CA 1
ATOM 6178 C C . VAL B 1 230 ? -13.414 15.133 4.348 1 97.5 230 VAL B C 1
ATOM 6180 O O . VAL B 1 230 ? -14.281 14.922 5.195 1 97.5 230 VAL B O 1
ATOM 6183 N N . ALA B 1 231 ? -12.766 16.266 4.227 1 96.25 231 ALA B N 1
ATOM 6184 C CA . ALA B 1 231 ? -13.133 17.438 5.012 1 96.25 231 ALA B CA 1
ATOM 6185 C C . ALA B 1 231 ? -14.25 18.219 4.336 1 96.25 231 ALA B C 1
ATOM 6187 O O . ALA B 1 231 ? -14.445 18.109 3.121 1 96.25 231 ALA B O 1
ATOM 6188 N N . PHE B 1 232 ? -15.016 18.969 5.121 1 95.06 232 PHE B N 1
ATOM 6189 C CA . PHE B 1 232 ? -16.047 19.906 4.691 1 95.06 232 PHE B CA 1
ATOM 6190 C C . PHE B 1 232 ? -17.203 19.172 4.008 1 95.06 232 PHE B C 1
ATOM 6192 O O . PHE B 1 232 ? -17.719 19.625 2.982 1 95.06 232 PHE B O 1
ATOM 6199 N N . VAL B 1 233 ? -17.453 18.031 4.527 1 95.31 233 VAL B N 1
ATOM 6200 C CA . VAL B 1 233 ? -18.594 17.25 4.039 1 95.31 233 VAL B CA 1
ATOM 6201 C C . VAL B 1 233 ? -19.656 17.172 5.121 1 95.31 233 VAL B C 1
ATOM 6203 O O . VAL B 1 233 ? -19.359 16.859 6.277 1 95.31 233 VAL B O 1
ATOM 6206 N N . GLN B 1 234 ? -20.891 17.453 4.695 1 93.19 234 GLN B N 1
ATOM 6207 C CA . GLN B 1 234 ? -21.969 17.453 5.668 1 93.19 234 GLN B CA 1
ATOM 6208 C C . GLN B 1 234 ? -23.125 16.562 5.215 1 93.19 234 GLN B C 1
ATOM 6210 O O . GLN B 1 234 ? -24.094 16.375 5.953 1 93.19 234 GLN B O 1
ATOM 6215 N N . ASP B 1 235 ? -22.984 16.094 4.043 1 95.12 235 ASP B N 1
ATOM 6216 C CA . ASP B 1 235 ? -24.031 15.242 3.467 1 95.12 235 ASP B CA 1
ATOM 6217 C C . ASP B 1 235 ? -23.484 13.859 3.123 1 95.12 235 ASP B C 1
ATOM 6219 O O . ASP B 1 235 ? -22.516 13.734 2.377 1 95.12 235 ASP B O 1
ATOM 6223 N N . ILE B 1 236 ? -24.188 12.82 3.639 1 96.38 236 ILE B N 1
ATOM 6224 C CA . ILE B 1 236 ? -23.734 11.453 3.42 1 96.38 236 ILE B CA 1
ATOM 6225 C C . ILE B 1 236 ? -23.781 11.125 1.929 1 96.38 236 ILE B C 1
ATOM 6227 O O . ILE B 1 236 ? -23.047 10.258 1.454 1 96.38 236 ILE B O 1
ATOM 6231 N N . ASN B 1 237 ? -24.641 11.844 1.189 1 96.19 237 ASN B N 1
ATOM 6232 C CA . ASN B 1 237 ? -24.766 11.578 -0.24 1 96.19 237 ASN B CA 1
ATOM 6233 C C . ASN B 1 237 ? -23.453 11.859 -0.977 1 96.19 237 ASN B C 1
ATOM 6235 O O . ASN B 1 237 ? -23.141 11.195 -1.974 1 96.19 237 ASN B O 1
ATOM 6239 N N . GLU B 1 238 ? -22.719 12.828 -0.512 1 95.88 238 GLU B N 1
ATOM 6240 C CA . GLU B 1 238 ? -21.422 13.109 -1.123 1 95.88 238 GLU B CA 1
ATOM 6241 C C . GLU B 1 238 ? -20.469 11.922 -0.99 1 95.88 238 GLU B C 1
ATOM 6243 O O . GLU B 1 238 ? -19.75 11.594 -1.927 1 95.88 238 GLU B O 1
ATOM 6248 N N . LEU B 1 239 ? -20.516 11.289 0.154 1 98.06 239 LEU B N 1
ATOM 6249 C CA . LEU B 1 239 ? -19.688 10.117 0.391 1 98.06 239 LEU B CA 1
ATOM 6250 C C . LEU B 1 239 ? -20.172 8.93 -0.439 1 98.06 239 LEU B C 1
ATOM 6252 O O . LEU B 1 239 ? -19.359 8.211 -1.028 1 98.06 239 LEU B O 1
ATOM 6256 N N . CYS B 1 240 ? -21.5 8.766 -0.512 1 97.69 240 CYS B N 1
ATOM 6257 C CA . CYS B 1 240 ? -22.062 7.699 -1.323 1 97.69 240 CYS B CA 1
ATOM 6258 C C . CYS B 1 240 ? -21.672 7.852 -2.785 1 97.69 240 CYS B C 1
ATOM 6260 O O . CYS B 1 240 ? -21.359 6.859 -3.455 1 97.69 240 CYS B O 1
ATOM 6262 N N . ASP B 1 241 ? -21.656 9.078 -3.205 1 96.94 241 ASP B N 1
ATOM 6263 C CA . ASP B 1 241 ? -21.281 9.336 -4.594 1 96.94 241 ASP B CA 1
ATOM 6264 C C . ASP B 1 241 ? -19.844 8.922 -4.867 1 96.94 241 ASP B C 1
ATOM 6266 O O . ASP B 1 241 ? -19.547 8.344 -5.914 1 96.94 241 ASP B O 1
ATOM 6270 N N . ILE B 1 242 ? -18.953 9.234 -3.965 1 97.25 242 ILE B N 1
ATOM 6271 C CA . ILE B 1 242 ? -17.547 8.859 -4.141 1 97.25 242 ILE B CA 1
ATOM 6272 C C . ILE B 1 242 ? -17.422 7.34 -4.188 1 97.25 242 ILE B C 1
ATOM 6274 O O . ILE B 1 242 ? -16.734 6.797 -5.047 1 97.25 242 ILE B O 1
ATOM 6278 N N . VAL B 1 243 ? -18.109 6.641 -3.309 1 96.94 243 VAL B N 1
ATOM 6279 C CA . VAL B 1 243 ? -18.062 5.184 -3.242 1 96.94 243 VAL B CA 1
ATOM 6280 C C . VAL B 1 243 ? -18.625 4.586 -4.531 1 96.94 243 VAL B C 1
ATOM 6282 O O . VAL B 1 243 ? -18.031 3.676 -5.109 1 96.94 243 VAL B O 1
ATOM 6285 N N . GLU B 1 244 ? -19.797 5.094 -4.93 1 94.81 244 GLU B N 1
ATOM 6286 C CA . GLU B 1 244 ? -20.422 4.613 -6.16 1 94.81 244 GLU B CA 1
ATOM 6287 C C . GLU B 1 244 ? -19.5 4.828 -7.363 1 94.81 244 GLU B C 1
ATOM 6289 O O . GLU B 1 244 ? -19.344 3.93 -8.195 1 94.81 244 GLU B O 1
ATOM 6294 N N . ASP B 1 245 ? -18.938 6.008 -7.441 1 95 245 ASP B N 1
ATOM 6295 C CA . ASP B 1 245 ? -18.016 6.305 -8.531 1 95 245 ASP B CA 1
ATOM 6296 C C . ASP B 1 245 ? -16.828 5.336 -8.539 1 95 245 ASP B C 1
ATOM 6298 O O . ASP B 1 245 ? -16.391 4.898 -9.602 1 95 245 ASP B O 1
ATOM 6302 N N . TYR B 1 246 ? -16.297 5.043 -7.422 1 95.19 246 TYR B N 1
ATOM 6303 C CA . TYR B 1 246 ? -15.164 4.133 -7.316 1 95.19 246 TYR B CA 1
ATOM 6304 C C . TYR B 1 246 ? -15.539 2.738 -7.805 1 95.19 246 TYR B C 1
ATOM 6306 O O . TYR B 1 246 ? -14.836 2.15 -8.625 1 95.19 246 TYR B O 1
ATOM 6314 N N . VAL B 1 247 ? -16.641 2.234 -7.266 1 91.56 247 VAL B N 1
ATOM 6315 C CA . VAL B 1 247 ? -17.078 0.889 -7.621 1 91.56 247 VAL B CA 1
ATOM 6316 C C . VAL B 1 247 ? -17.328 0.807 -9.125 1 91.56 247 VAL B C 1
ATOM 6318 O O . VAL B 1 247 ? -16.859 -0.124 -9.789 1 91.56 247 VAL B O 1
ATOM 6321 N N . LYS B 1 248 ? -18 1.771 -9.648 1 89.69 248 LYS B N 1
ATOM 6322 C CA . LYS B 1 248 ? -18.281 1.792 -11.078 1 89.69 248 LYS B CA 1
ATOM 6323 C C . LYS B 1 248 ? -17 1.891 -11.898 1 89.69 248 LYS B C 1
ATOM 6325 O O . LYS B 1 248 ? -16.875 1.266 -12.953 1 89.69 248 LYS B O 1
ATOM 6330 N N . ALA B 1 249 ? -16.078 2.713 -11.406 1 91.75 249 ALA B N 1
ATOM 6331 C CA . ALA B 1 249 ? -14.789 2.836 -12.094 1 91.75 249 ALA B CA 1
ATOM 6332 C C . ALA B 1 249 ? -14.055 1.498 -12.133 1 91.75 249 ALA B C 1
ATOM 6334 O O . ALA B 1 249 ? -13.492 1.124 -13.164 1 91.75 249 ALA B O 1
ATOM 6335 N N . MET B 1 250 ? -14.008 0.794 -11.008 1 89.69 250 MET B N 1
ATOM 6336 C CA . MET B 1 250 ? -13.328 -0.496 -10.953 1 89.69 250 MET B CA 1
ATOM 6337 C C . MET B 1 250 ? -14.008 -1.508 -11.875 1 89.69 250 MET B C 1
ATOM 6339 O O . MET B 1 250 ? -13.328 -2.299 -12.539 1 89.69 250 MET B O 1
ATOM 6343 N N . ILE B 1 251 ? -15.312 -1.457 -11.922 1 84.56 251 ILE B N 1
ATOM 6344 C CA . ILE B 1 251 ? -16.047 -2.346 -12.812 1 84.56 251 ILE B CA 1
ATOM 6345 C C . ILE B 1 251 ? -15.703 -2.02 -14.266 1 84.56 251 ILE B C 1
ATOM 6347 O O . ILE B 1 251 ? -15.469 -2.922 -15.07 1 84.56 251 ILE B O 1
ATOM 6351 N N . ARG B 1 252 ? -15.695 -0.78 -14.578 1 85.19 252 ARG B N 1
ATOM 6352 C CA . ARG B 1 252 ? -15.359 -0.358 -15.938 1 85.19 252 ARG B CA 1
ATOM 6353 C C . ARG B 1 252 ? -13.961 -0.833 -16.328 1 85.19 252 ARG B C 1
ATOM 6355 O O . ARG B 1 252 ? -13.742 -1.28 -17.453 1 85.19 252 ARG B O 1
ATOM 6362 N N . ILE B 1 253 ? -13.055 -0.734 -15.43 1 86.5 253 ILE B N 1
ATOM 6363 C CA . ILE B 1 253 ? -11.68 -1.141 -15.688 1 86.5 253 ILE B CA 1
ATOM 6364 C C . ILE B 1 253 ? -11.625 -2.646 -15.938 1 86.5 253 ILE B C 1
ATOM 6366 O O . ILE B 1 253 ? -10.867 -3.113 -16.797 1 86.5 253 ILE B O 1
ATOM 6370 N N . THR B 1 254 ? -12.359 -3.361 -15.164 1 81.94 254 THR B N 1
ATOM 6371 C CA . THR B 1 254 ? -12.391 -4.809 -15.328 1 81.94 254 THR B CA 1
ATOM 6372 C C . THR B 1 254 ? -12.922 -5.18 -16.719 1 81.94 254 THR B C 1
ATOM 6374 O O . THR B 1 254 ? -12.5 -6.184 -17.297 1 81.94 254 THR B O 1
ATOM 6377 N N . LEU B 1 255 ? -13.734 -4.289 -17.266 1 77.56 255 LEU B N 1
ATOM 6378 C CA . LEU B 1 255 ? -14.367 -4.57 -18.547 1 77.56 255 LEU B CA 1
ATOM 6379 C C . LEU B 1 255 ? -13.523 -4.035 -19.703 1 77.56 255 LEU B C 1
ATOM 6381 O O . LEU B 1 255 ? -13.594 -4.547 -20.828 1 77.56 255 LEU B O 1
ATOM 6385 N N . GLU B 1 256 ? -12.742 -3.068 -19.406 1 82.5 256 GLU B N 1
ATOM 6386 C CA . GLU B 1 256 ? -12.07 -2.371 -20.5 1 82.5 256 GLU B CA 1
ATOM 6387 C C . GLU B 1 256 ? -10.586 -2.74 -20.562 1 82.5 256 GLU B C 1
ATOM 6389 O O . GLU B 1 256 ? -9.984 -2.725 -21.625 1 82.5 256 GLU B O 1
ATOM 6394 N N . ASN B 1 257 ? -9.977 -3.037 -19.469 1 83.69 257 ASN B N 1
ATOM 6395 C CA . ASN B 1 257 ? -8.57 -3.398 -19.453 1 83.69 257 ASN B CA 1
ATOM 6396 C C . ASN B 1 257 ? -8.32 -4.738 -20.141 1 83.69 257 ASN B C 1
ATOM 6398 O O . ASN B 1 257 ? -8.93 -5.746 -19.781 1 83.69 257 ASN B O 1
ATOM 6402 N N . GLN B 1 258 ? -7.465 -4.727 -21.062 1 80.56 258 GLN B N 1
ATOM 6403 C CA . GLN B 1 258 ? -7.246 -5.898 -21.906 1 80.56 258 GLN B CA 1
ATOM 6404 C C . GLN B 1 258 ? -6.75 -7.082 -21.078 1 80.56 258 GLN B C 1
ATOM 6406 O O . GLN B 1 258 ? -7.227 -8.211 -21.25 1 80.56 258 GLN B O 1
ATOM 6411 N N . LYS B 1 259 ? -5.867 -6.836 -20.266 1 81.19 259 LYS B N 1
ATOM 6412 C CA . LYS B 1 259 ? -5.312 -7.914 -19.453 1 81.19 259 LYS B CA 1
ATOM 6413 C C . LYS B 1 259 ? -6.363 -8.5 -18.516 1 81.19 259 LYS B C 1
ATOM 6415 O O . LYS B 1 259 ? -6.441 -9.711 -18.328 1 81.19 259 LYS B O 1
ATOM 6420 N N . LEU B 1 260 ? -7.129 -7.656 -17.969 1 82.81 260 LEU B N 1
ATOM 6421 C CA . LEU B 1 260 ? -8.18 -8.117 -17.062 1 82.81 260 LEU B CA 1
ATOM 6422 C C . LEU B 1 260 ? -9.25 -8.891 -17.828 1 82.81 260 LEU B C 1
ATOM 6424 O O . LEU B 1 260 ? -9.773 -9.891 -17.344 1 82.81 260 LEU B O 1
ATOM 6428 N N . LYS B 1 261 ? -9.516 -8.406 -18.984 1 76 261 LYS B N 1
ATOM 6429 C CA . LYS B 1 261 ? -10.477 -9.109 -19.828 1 76 261 LYS B CA 1
ATOM 6430 C C . LYS B 1 261 ? -10.016 -10.539 -20.109 1 76 261 LYS B C 1
ATOM 6432 O O . LYS B 1 261 ? -10.812 -11.477 -20.047 1 76 261 LYS B O 1
ATOM 6437 N N . GLU B 1 262 ? -8.797 -10.57 -20.359 1 74.12 262 GLU B N 1
ATOM 6438 C CA . GLU B 1 262 ? -8.227 -11.875 -20.656 1 74.12 262 GLU B CA 1
ATOM 6439 C C . GLU B 1 262 ? -8.273 -12.781 -19.422 1 74.12 262 GLU B C 1
ATOM 6441 O O . GLU B 1 262 ? -8.602 -13.969 -19.531 1 74.12 262 GLU B O 1
ATOM 6446 N N . ILE B 1 263 ? -7.98 -12.211 -18.359 1 75.81 263 ILE B N 1
ATOM 6447 C CA . ILE B 1 263 ? -7.984 -12.953 -17.109 1 75.81 263 ILE B CA 1
ATOM 6448 C C . ILE B 1 263 ? -9.406 -13.422 -16.797 1 75.81 263 ILE B C 1
ATOM 6450 O O . ILE B 1 263 ? -9.625 -14.602 -16.484 1 75.81 263 ILE B O 1
ATOM 6454 N N . ILE B 1 264 ? -10.273 -12.469 -16.891 1 71 264 ILE B N 1
ATOM 6455 C CA . ILE B 1 264 ? -11.664 -12.758 -16.578 1 71 264 ILE B CA 1
ATOM 6456 C C . ILE B 1 264 ? -12.203 -13.812 -17.547 1 71 264 ILE B C 1
ATOM 6458 O O . ILE B 1 264 ? -12.906 -14.734 -17.141 1 71 264 ILE B O 1
ATOM 6462 N N . SER B 1 265 ? -11.844 -13.602 -18.766 1 65.12 265 SER B N 1
ATOM 6463 C CA . SER B 1 265 ? -12.242 -14.57 -19.781 1 65.12 265 SER B CA 1
ATOM 6464 C C . SER B 1 265 ? -11.672 -15.953 -19.484 1 65.12 265 SER B C 1
ATOM 6466 O O . SER B 1 265 ? -12.367 -16.953 -19.641 1 65.12 265 SER B O 1
ATOM 6468 N N . SER B 1 266 ? -10.477 -15.859 -19.078 1 61.62 266 SER B N 1
ATOM 6469 C CA . SER B 1 266 ? -9.805 -17.125 -18.781 1 61.62 266 SER B CA 1
ATOM 6470 C C . SER B 1 266 ? -10.406 -17.797 -17.562 1 61.62 266 SER B C 1
ATOM 6472 O O . SER B 1 266 ? -10.383 -19.031 -17.453 1 61.62 266 SER B O 1
ATOM 6474 N N . MET B 1 267 ? -10.977 -16.859 -16.672 1 59.97 267 MET B N 1
ATOM 6475 C CA . MET B 1 267 ? -11.57 -17.375 -15.445 1 59.97 267 MET B CA 1
ATOM 6476 C C . MET B 1 267 ? -13.039 -17.734 -15.656 1 59.97 267 MET B C 1
ATOM 6478 O O . MET B 1 267 ? -13.672 -18.328 -14.781 1 59.97 267 MET B O 1
ATOM 6482 N N . GLY B 1 268 ? -13.453 -17.359 -16.766 1 49.72 268 GLY B N 1
ATOM 6483 C CA . GLY B 1 268 ? -14.836 -17.672 -17.094 1 49.72 268 GLY B CA 1
ATOM 6484 C C . GLY B 1 268 ? -15.836 -16.812 -16.359 1 49.72 268 GLY B C 1
ATOM 6485 O O . GLY B 1 268 ? -16.953 -17.25 -16.078 1 49.72 268 GLY B O 1
ATOM 6486 N N . ILE B 1 269 ? -15.367 -15.688 -15.758 1 53.56 269 ILE B N 1
ATOM 6487 C CA . ILE B 1 269 ? -16.25 -14.773 -15.039 1 53.56 269 ILE B CA 1
ATOM 6488 C C . ILE B 1 269 ? -16.984 -13.875 -16.031 1 53.56 269 ILE B C 1
ATOM 6490 O O . ILE B 1 269 ? -16.375 -13.297 -16.922 1 53.56 269 ILE B O 1
ATOM 6494 N N . TYR B 1 270 ? -18.359 -14.07 -16.297 1 43.19 270 TYR B N 1
ATOM 6495 C CA . TYR B 1 270 ? -19.141 -13.242 -17.219 1 43.19 270 TYR B CA 1
ATOM 6496 C C . TYR B 1 270 ? -19.766 -12.062 -16.484 1 43.19 270 TYR B C 1
ATOM 6498 O O . TYR B 1 270 ? -20.234 -12.195 -15.352 1 43.19 270 TYR B O 1
ATOM 6506 N N . HIS B 1 271 ? -19.25 -10.891 -16.828 1 50.62 271 HIS B N 1
ATOM 6507 C CA . HIS B 1 271 ? -19.766 -9.633 -16.297 1 50.62 271 HIS B CA 1
ATOM 6508 C C . HIS B 1 271 ? -21.172 -9.352 -16.828 1 50.62 271 HIS B C 1
ATOM 6510 O O . HIS B 1 271 ? -21.422 -9.477 -18.031 1 50.62 271 HIS B O 1
ATOM 6516 N N . ASN B 1 272 ? -22.203 -9.562 -15.977 1 45.81 272 ASN B N 1
ATOM 6517 C CA . ASN B 1 272 ? -23.469 -8.953 -16.344 1 45.81 272 ASN B CA 1
ATOM 6518 C C . ASN B 1 272 ? -23.328 -7.453 -16.594 1 45.81 272 ASN B C 1
ATOM 6520 O O . ASN B 1 272 ? -22.641 -6.762 -15.836 1 45.81 272 ASN B O 1
ATOM 6524 N N . LYS B 1 273 ? -23.469 -6.984 -17.812 1 48.03 273 LYS B N 1
ATOM 6525 C CA . LYS B 1 273 ? -23.484 -5.617 -18.328 1 48.03 273 LYS B CA 1
ATOM 6526 C C . LYS B 1 273 ? -24.234 -4.684 -17.375 1 48.03 273 LYS B C 1
ATOM 6528 O O . LYS B 1 273 ? -24.359 -3.486 -17.641 1 48.03 273 LYS B O 1
ATOM 6533 N N . CYS B 1 274 ? -24.828 -5.09 -16.375 1 47.38 274 CYS B N 1
ATOM 6534 C CA . CYS B 1 274 ? -25.906 -4.328 -15.75 1 47.38 274 CYS B CA 1
ATOM 6535 C C . CYS B 1 274 ? -25.359 -3.096 -15.039 1 47.38 274 CYS B C 1
ATOM 6537 O O . CYS B 1 274 ? -26.125 -2.199 -14.672 1 47.38 274 CYS B O 1
ATOM 6539 N N . LEU B 1 275 ? -24.172 -2.934 -14.711 1 54.53 275 LEU B N 1
ATOM 6540 C CA . LEU B 1 275 ? -24 -2.055 -13.562 1 54.53 275 LEU B CA 1
ATOM 6541 C C . LEU B 1 275 ? -23.734 -0.621 -14.008 1 54.53 275 LEU B C 1
ATOM 6543 O O . LEU B 1 275 ? -23.766 0.303 -13.195 1 54.53 275 LEU B O 1
ATOM 6547 N N . ASP B 1 276 ? -23.391 -0.316 -15.25 1 57.38 276 ASP B N 1
ATOM 6548 C CA . ASP B 1 276 ? -22.672 0.945 -15.391 1 57.38 276 ASP B CA 1
ATOM 6549 C C . ASP B 1 276 ? -23.625 2.135 -15.32 1 57.38 276 ASP B C 1
ATOM 6551 O O . ASP B 1 276 ? -23.297 3.174 -14.742 1 57.38 276 ASP B O 1
ATOM 6555 N N . SER B 1 277 ? -24.797 2.092 -15.969 1 60.88 277 SER B N 1
ATOM 6556 C CA . SER B 1 277 ? -25.344 3.412 -16.266 1 60.88 277 SER B CA 1
ATOM 6557 C C . SER B 1 277 ? -26.312 3.865 -15.172 1 60.88 277 SER B C 1
ATOM 6559 O O . SER B 1 277 ? -26.578 5.059 -15.016 1 60.88 277 SER B O 1
ATOM 6561 N N . LYS B 1 278 ? -26.75 3 -14.266 1 76.88 278 LYS B N 1
ATOM 6562 C CA . LYS B 1 278 ? -27.797 3.475 -13.359 1 76.88 278 LYS B CA 1
ATOM 6563 C C . LYS B 1 278 ? -27.219 3.742 -11.969 1 76.88 278 LYS B C 1
ATOM 6565 O O . LYS B 1 278 ? -26.266 3.086 -11.539 1 76.88 278 LYS B O 1
ATOM 6570 N N . LYS B 1 279 ? -27.766 4.887 -11.336 1 89.44 279 LYS B N 1
ATOM 6571 C CA . LYS B 1 279 ? -27.391 5.195 -9.953 1 89.44 279 LYS B CA 1
ATOM 6572 C C . LYS B 1 279 ? -27.812 4.066 -9.016 1 89.44 279 LYS B C 1
ATOM 6574 O O . LYS B 1 279 ? -28.844 3.434 -9.211 1 89.44 279 LYS B O 1
ATOM 6579 N N . PHE B 1 280 ? -26.984 3.77 -8.055 1 93.62 280 PHE B N 1
ATOM 6580 C CA . PHE B 1 280 ? -27.328 2.771 -7.051 1 93.62 280 PHE B CA 1
ATOM 6581 C C . PHE B 1 280 ? -28.516 3.23 -6.219 1 93.62 280 PHE B C 1
ATOM 6583 O O . PHE B 1 280 ? -28.656 4.422 -5.934 1 93.62 280 PHE B O 1
ATOM 6590 N N . HIS B 1 281 ? -29.391 2.395 -5.891 1 93.69 281 HIS B N 1
ATOM 6591 C CA . HIS B 1 281 ? -30.516 2.729 -5.035 1 93.69 281 HIS B CA 1
ATOM 6592 C C . HIS B 1 281 ? -30.062 3.131 -3.641 1 93.69 281 HIS B C 1
ATOM 6594 O O . HIS B 1 281 ? -29.031 2.656 -3.16 1 93.69 281 HIS B O 1
ATOM 6600 N N . LYS B 1 282 ? -30.859 3.992 -3.104 1 96.94 282 LYS B N 1
ATOM 6601 C CA . LYS B 1 282 ? -30.609 4.441 -1.737 1 96.94 282 LYS B CA 1
ATOM 6602 C C . LYS B 1 282 ? -31.875 4.379 -0.894 1 96.94 282 LYS B C 1
ATOM 6604 O O . LYS B 1 282 ? -32.906 4.953 -1.265 1 96.94 282 LYS B O 1
ATOM 6609 N N . ILE B 1 283 ? -31.797 3.672 0.244 1 97.12 283 ILE B N 1
ATOM 6610 C CA . ILE B 1 283 ? -32.938 3.566 1.133 1 97.12 283 ILE B CA 1
ATOM 6611 C C . ILE B 1 283 ? -32.5 3.732 2.582 1 97.12 283 ILE B C 1
ATOM 6613 O O . ILE B 1 283 ? -31.344 3.432 2.922 1 97.12 283 ILE B O 1
ATOM 6617 N N . LYS B 1 284 ? -33.375 4.184 3.406 1 96.44 284 LYS B N 1
ATOM 6618 C CA . LYS B 1 284 ? -33.094 4.277 4.832 1 96.44 284 LYS B CA 1
ATOM 6619 C C . LYS B 1 284 ? -33.219 2.914 5.508 1 96.44 284 LYS B C 1
ATOM 6621 O O . LYS B 1 284 ? -33.938 2.041 5.023 1 96.44 284 LYS B O 1
ATOM 6626 N N . PHE B 1 285 ? -32.531 2.803 6.57 1 95.81 285 PHE B N 1
ATOM 6627 C CA . PHE B 1 285 ? -32.594 1.562 7.336 1 95.81 285 PHE B CA 1
ATOM 6628 C C . PHE B 1 285 ? -34.031 1.194 7.68 1 95.81 285 PHE B C 1
ATOM 6630 O O . PHE B 1 285 ? -34.406 0.031 7.566 1 95.81 285 PHE B O 1
ATOM 6637 N N . SER B 1 286 ? -34.844 2.168 8.078 1 93.62 286 SER B N 1
ATOM 6638 C CA . SER B 1 286 ? -36.25 1.931 8.422 1 93.62 286 SER B CA 1
ATOM 6639 C C . SER B 1 286 ? -37.031 1.385 7.234 1 93.62 286 SER B C 1
ATOM 6641 O O . SER B 1 286 ? -37.844 0.487 7.391 1 93.62 286 SER B O 1
ATOM 6643 N N . GLU B 1 287 ? -36.719 1.886 6.062 1 95.56 287 GLU B N 1
ATOM 6644 C CA . GLU B 1 287 ? -37.344 1.4 4.836 1 95.56 287 GLU B CA 1
ATOM 6645 C C . GLU B 1 287 ? -36.906 -0.02 4.508 1 95.56 287 GLU B C 1
ATOM 6647 O O . GLU B 1 287 ? -37.688 -0.841 4.055 1 95.56 287 GLU B O 1
ATOM 6652 N N . ALA B 1 288 ? -35.625 -0.242 4.719 1 95.44 288 ALA B N 1
ATOM 6653 C CA . ALA B 1 288 ? -35.062 -1.574 4.469 1 95.44 288 ALA B CA 1
ATOM 6654 C C . ALA B 1 288 ? -35.781 -2.623 5.328 1 95.44 288 ALA B C 1
ATOM 6656 O O . ALA B 1 288 ? -36.094 -3.707 4.844 1 95.44 288 ALA B O 1
ATOM 6657 N N . VAL B 1 289 ? -35.969 -2.305 6.578 1 93.56 289 VAL B N 1
ATOM 6658 C CA . VAL B 1 289 ? -36.625 -3.219 7.516 1 93.56 289 VAL B CA 1
ATOM 6659 C C . VAL B 1 289 ? -38.062 -3.498 7.059 1 93.56 289 VAL B C 1
ATOM 6661 O O . VAL B 1 289 ? -38.5 -4.645 7.09 1 93.56 289 VAL B O 1
ATOM 6664 N N . GLU B 1 290 ? -38.75 -2.492 6.633 1 93.88 290 GLU B N 1
ATOM 6665 C CA . GLU B 1 290 ? -40.125 -2.645 6.16 1 93.88 290 GLU B CA 1
ATOM 6666 C C . GLU B 1 290 ? -40.188 -3.52 4.91 1 93.88 290 GLU B C 1
ATOM 6668 O O . GLU B 1 290 ? -41.062 -4.375 4.789 1 93.88 290 GLU B O 1
ATOM 6673 N N . ILE B 1 291 ? -39.281 -3.23 4.027 1 94.94 291 ILE B N 1
ATOM 6674 C CA . ILE B 1 291 ? -39.219 -3.996 2.787 1 94.94 291 ILE B CA 1
ATOM 6675 C C . ILE B 1 291 ? -38.969 -5.469 3.098 1 94.94 291 ILE B C 1
ATOM 6677 O O . ILE B 1 291 ? -39.625 -6.352 2.539 1 94.94 291 ILE B O 1
ATOM 6681 N N . LEU B 1 292 ? -38.062 -5.746 3.961 1 94.31 292 LEU B N 1
ATOM 6682 C CA . LEU B 1 292 ? -37.719 -7.113 4.332 1 94.31 292 LEU B CA 1
ATOM 6683 C C . LEU B 1 292 ? -38.875 -7.805 5.012 1 94.31 292 LEU B C 1
ATOM 6685 O O . LEU B 1 292 ? -39.156 -8.969 4.73 1 94.31 292 LEU B O 1
ATOM 6689 N N . LYS B 1 293 ? -39.562 -7.09 5.879 1 91.19 293 LYS B N 1
ATOM 6690 C CA . LYS B 1 293 ? -40.75 -7.629 6.527 1 91.19 293 LYS B CA 1
ATOM 6691 C C . LYS B 1 293 ? -41.812 -8.008 5.5 1 91.19 293 LYS B C 1
ATOM 6693 O O . LYS B 1 293 ? -42.469 -9.039 5.629 1 91.19 293 LYS B O 1
ATOM 6698 N N . GLY B 1 294 ? -41.938 -7.172 4.602 1 92.81 294 GLY B N 1
ATOM 6699 C CA . GLY B 1 294 ? -42.875 -7.434 3.533 1 92.81 294 GLY B CA 1
ATOM 6700 C C . GLY B 1 294 ? -42.531 -8.672 2.725 1 92.81 294 GLY B C 1
ATOM 6701 O O . GLY B 1 294 ? -43.406 -9.281 2.119 1 92.81 294 GLY B O 1
ATOM 6702 N N . HIS B 1 295 ? -41.344 -9.008 2.746 1 92.5 295 HIS B N 1
ATOM 6703 C CA . HIS B 1 295 ? -40.906 -10.18 1.996 1 92.5 295 HIS B CA 1
ATOM 6704 C C . HIS B 1 295 ? -40.656 -11.359 2.922 1 92.5 295 HIS B C 1
ATOM 6706 O O . HIS B 1 295 ? -39.875 -12.266 2.584 1 92.5 295 HIS B O 1
ATOM 6712 N N . GLY B 1 296 ? -41.031 -11.266 4.172 1 86.69 296 GLY B N 1
ATOM 6713 C CA . GLY B 1 296 ? -41.031 -12.398 5.09 1 86.69 296 GLY B CA 1
ATOM 6714 C C . GLY B 1 296 ? -39.719 -12.547 5.859 1 86.69 296 GLY B C 1
ATOM 6715 O O . GLY B 1 296 ? -39.438 -13.609 6.402 1 86.69 296 GLY B O 1
ATOM 6716 N N . GLN B 1 297 ? -38.906 -11.594 5.801 1 85.25 297 GLN B N 1
ATOM 6717 C CA . GLN B 1 297 ? -37.656 -11.672 6.543 1 85.25 297 GLN B CA 1
ATOM 6718 C C . GLN B 1 297 ? -37.719 -10.828 7.816 1 85.25 297 GLN B C 1
ATOM 6720 O O . GLN B 1 297 ? -38.281 -9.734 7.816 1 85.25 297 GLN B O 1
ATOM 6725 N N . GLU B 1 298 ? -37.25 -11.406 8.867 1 81.25 298 GLU B N 1
ATOM 6726 C CA . GLU B 1 298 ? -37.188 -10.664 10.117 1 81.25 298 GLU B CA 1
ATOM 6727 C C . GLU B 1 298 ? -35.781 -10.086 10.352 1 81.25 298 GLU B C 1
ATOM 6729 O O . GLU B 1 298 ? -34.781 -10.742 10.055 1 81.25 298 GLU B O 1
ATOM 6734 N N . VAL B 1 299 ? -35.844 -8.812 10.641 1 80 299 VAL B N 1
ATOM 6735 C CA . VAL B 1 299 ? -34.594 -8.172 11.047 1 80 299 VAL B CA 1
ATOM 6736 C C . VAL B 1 299 ? -34.469 -8.18 12.57 1 80 299 VAL B C 1
ATOM 6738 O O . VAL B 1 299 ? -35.125 -7.387 13.258 1 80 299 VAL B O 1
ATOM 6741 N N . LYS B 1 300 ? -34 -9.219 13.172 1 61.97 300 LYS B N 1
ATOM 6742 C CA . LYS B 1 300 ? -34 -9.445 14.617 1 61.97 300 LYS B CA 1
ATOM 6743 C C . LYS B 1 300 ? -32.656 -9 15.219 1 61.97 300 LYS B C 1
ATOM 6745 O O . LYS B 1 300 ? -32.531 -8.906 16.438 1 61.97 300 LYS B O 1
ATOM 6750 N N . ALA B 1 301 ? -31.656 -9.023 14.352 1 55.69 301 ALA B N 1
ATOM 6751 C CA . ALA B 1 301 ? -30.312 -8.969 14.922 1 55.69 301 ALA B CA 1
ATOM 6752 C C . ALA B 1 301 ? -30.062 -7.621 15.602 1 55.69 301 ALA B C 1
ATOM 6754 O O . ALA B 1 301 ? -30.438 -6.574 15.07 1 55.69 301 ALA B O 1
ATOM 6755 N N . LYS B 1 302 ? -29.781 -7.652 16.875 1 55.28 302 LYS B N 1
ATOM 6756 C CA . LYS B 1 302 ? -29.312 -6.473 17.578 1 55.28 302 LYS B CA 1
ATOM 6757 C C . LYS B 1 302 ? -28.297 -5.691 16.75 1 55.28 302 LYS B C 1
ATOM 6759 O O . LYS B 1 302 ? -28.219 -4.465 16.859 1 55.28 302 LYS B O 1
ATOM 6764 N N . SER B 1 303 ? -27.688 -6.457 15.945 1 58.31 303 SER B N 1
ATOM 6765 C CA . SER B 1 303 ? -26.547 -5.898 15.227 1 58.31 303 SER B CA 1
ATOM 6766 C C . SER B 1 303 ? -26.969 -5.285 13.898 1 58.31 303 SER B C 1
ATOM 6768 O O . SER B 1 303 ? -26.172 -4.641 13.219 1 58.31 303 SER B O 1
ATOM 6770 N N . GLY B 1 304 ? -28.266 -5.352 13.625 1 73.31 304 GLY B N 1
ATOM 6771 C CA . GLY B 1 304 ? -28.688 -4.762 12.367 1 73.31 304 GLY B CA 1
ATOM 6772 C C . GLY B 1 304 ? -29.062 -5.797 11.32 1 73.31 304 GLY B C 1
ATOM 6773 O O . GLY B 1 304 ? -29.781 -6.75 11.609 1 73.31 304 GLY B O 1
ATOM 6774 N N . LEU B 1 305 ? -28.766 -5.641 10.078 1 86.31 305 LEU B N 1
ATOM 6775 C CA . LEU B 1 305 ? -29.062 -6.496 8.938 1 86.31 305 LEU B CA 1
ATOM 6776 C C . LEU B 1 305 ? -28.156 -7.715 8.914 1 86.31 305 LEU B C 1
ATOM 6778 O O . LEU B 1 305 ? -26.938 -7.582 9.016 1 86.31 305 LEU B O 1
ATOM 6782 N N . SER B 1 306 ? -28.703 -8.875 8.961 1 82 306 SER B N 1
ATOM 6783 C CA . SER B 1 306 ? -27.922 -10.086 8.742 1 82 306 SER B CA 1
ATOM 6784 C C . SER B 1 306 ? -27.453 -10.188 7.289 1 82 306 SER B C 1
ATOM 6786 O O . SER B 1 306 ? -27.938 -9.453 6.426 1 82 306 SER B O 1
ATOM 6788 N N . ARG B 1 307 ? -26.547 -11.086 7.129 1 80.44 307 ARG B N 1
ATOM 6789 C CA . ARG B 1 307 ? -26.062 -11.305 5.77 1 80.44 307 ARG B CA 1
ATOM 6790 C C . ARG B 1 307 ? -27.188 -11.703 4.836 1 80.44 307 ARG B C 1
ATOM 6792 O O . ARG B 1 307 ? -27.25 -11.25 3.691 1 80.44 307 ARG B O 1
ATOM 6799 N N . GLN B 1 308 ? -28.078 -12.469 5.309 1 79.94 308 GLN B N 1
ATOM 6800 C CA . GLN B 1 308 ? -29.234 -12.898 4.52 1 79.94 308 GLN B CA 1
ATOM 6801 C C . GLN B 1 308 ? -30.125 -11.711 4.18 1 79.94 308 GLN B C 1
ATOM 6803 O O . GLN B 1 308 ? -30.641 -11.617 3.061 1 79.94 308 GLN B O 1
ATOM 6808 N N . ASN B 1 309 ? -30.312 -10.914 5.152 1 90.19 309 ASN B N 1
ATOM 6809 C CA . ASN B 1 309 ? -31.094 -9.695 4.914 1 90.19 309 ASN B CA 1
ATOM 6810 C C . ASN B 1 309 ? -30.453 -8.836 3.828 1 90.19 309 ASN B C 1
ATOM 6812 O O . ASN B 1 309 ? -31.156 -8.328 2.949 1 90.1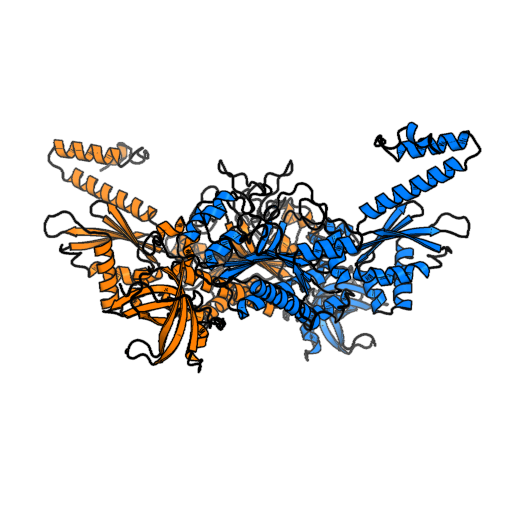9 309 ASN B O 1
ATOM 6816 N N . GLU B 1 310 ? -29.125 -8.727 3.906 1 90.31 310 GLU B N 1
ATOM 6817 C CA . GLU B 1 310 ? -28.375 -7.895 2.971 1 90.31 310 GLU B CA 1
ATOM 6818 C C . GLU B 1 310 ? -28.516 -8.414 1.541 1 90.31 310 GLU B C 1
ATOM 6820 O O . GLU B 1 310 ? -28.797 -7.648 0.622 1 90.31 310 GLU B O 1
ATOM 6825 N N . ILE B 1 311 ? -28.359 -9.664 1.425 1 85.25 311 ILE B N 1
ATOM 6826 C CA . ILE B 1 311 ? -28.406 -10.289 0.105 1 85.25 311 ILE B CA 1
ATOM 6827 C C . ILE B 1 311 ? -29.828 -10.195 -0.455 1 85.25 311 ILE B C 1
ATOM 6829 O O . ILE B 1 311 ? -30.016 -9.953 -1.65 1 85.25 311 ILE B O 1
ATOM 6833 N N . LYS B 1 312 ? -30.766 -10.383 0.377 1 89.25 312 LYS B N 1
ATOM 6834 C CA . LYS B 1 312 ? -32.156 -10.297 -0.055 1 89.25 312 LYS B CA 1
ATOM 6835 C C . LYS B 1 312 ? -32.5 -8.906 -0.583 1 89.25 312 LYS B C 1
ATOM 6837 O O . LYS B 1 312 ? -33.188 -8.766 -1.589 1 89.25 312 LYS B O 1
ATOM 6842 N N . LEU B 1 313 ? -32.031 -7.871 0.098 1 93.75 313 LEU B N 1
ATOM 6843 C CA . LEU B 1 313 ? -32.25 -6.5 -0.352 1 93.75 313 LEU B CA 1
ATOM 6844 C C . LEU B 1 313 ? -31.672 -6.281 -1.741 1 93.75 313 LEU B C 1
ATOM 6846 O O . LEU B 1 313 ? -32.312 -5.676 -2.604 1 93.75 313 LEU B O 1
ATOM 6850 N N . VAL B 1 314 ? -30.469 -6.762 -1.951 1 89.19 314 VAL B N 1
ATOM 6851 C CA . VAL B 1 314 ? -29.797 -6.613 -3.234 1 89.19 314 VAL B CA 1
ATOM 6852 C C . VAL B 1 314 ? -30.594 -7.32 -4.328 1 89.19 314 VAL B C 1
ATOM 6854 O O . VAL B 1 314 ? -30.703 -6.809 -5.445 1 89.19 314 VAL B O 1
ATOM 6857 N N . GLU B 1 315 ? -31.172 -8.422 -4.02 1 85 315 GLU B N 1
ATOM 6858 C CA . GLU B 1 315 ? -31.984 -9.172 -4.965 1 85 315 GLU B CA 1
ATOM 6859 C C . GLU B 1 315 ? -33.25 -8.414 -5.316 1 85 315 GLU B C 1
ATOM 6861 O O . GLU B 1 315 ? -33.656 -8.367 -6.48 1 85 315 GLU B O 1
ATOM 6866 N N . ILE B 1 316 ? -33.844 -7.914 -4.324 1 90.81 316 ILE B N 1
ATOM 6867 C CA . ILE B 1 316 ? -35.125 -7.195 -4.508 1 90.81 316 ILE B CA 1
ATOM 6868 C C . ILE B 1 316 ? -34.906 -6.004 -5.441 1 90.81 316 ILE B C 1
ATOM 6870 O O . ILE B 1 316 ? -35.688 -5.766 -6.348 1 90.81 316 ILE B O 1
ATOM 6874 N N . PHE B 1 317 ? -33.812 -5.297 -5.223 1 90.56 317 PHE B N 1
ATOM 6875 C CA . PHE B 1 317 ? -33.531 -4.102 -6.016 1 90.56 317 PHE B CA 1
ATOM 6876 C C . PHE B 1 317 ? -32.812 -4.453 -7.297 1 90.56 317 PHE B C 1
ATOM 6878 O O . PHE B 1 317 ? -32.688 -3.627 -8.211 1 90.56 317 PHE B O 1
ATOM 6885 N N . ASN B 1 318 ? -32.219 -5.676 -7.438 1 85.19 318 ASN B N 1
ATOM 6886 C CA . ASN B 1 318 ? -31.422 -6.148 -8.57 1 85.19 318 ASN B CA 1
ATOM 6887 C C . ASN B 1 318 ? -30.297 -5.18 -8.914 1 85.19 318 ASN B C 1
ATOM 6889 O O . ASN B 1 318 ? -30.109 -4.828 -10.078 1 85.19 318 ASN B O 1
ATOM 6893 N N . SER B 1 319 ? -29.797 -4.582 -7.895 1 84.19 319 SER B N 1
ATOM 6894 C CA . SER B 1 319 ? -28.703 -3.611 -7.965 1 84.19 319 SER B CA 1
ATOM 6895 C C . SER B 1 319 ? -28.047 -3.42 -6.602 1 84.19 319 SER B C 1
ATOM 6897 O O . SER B 1 319 ? -28.641 -3.746 -5.57 1 84.19 319 SER B O 1
ATOM 6899 N N . PRO B 1 320 ? -26.781 -3.039 -6.633 1 90.75 320 PRO B N 1
ATOM 6900 C CA . PRO B 1 320 ? -26.266 -2.576 -5.34 1 90.75 320 PRO B CA 1
ATOM 6901 C C . PRO B 1 320 ? -27.156 -1.521 -4.695 1 90.75 320 PRO B C 1
ATOM 6903 O O . PRO B 1 320 ? -27.766 -0.71 -5.398 1 90.75 320 PRO B O 1
ATOM 6906 N N . VAL B 1 321 ? -27.188 -1.541 -3.371 1 94.69 321 VAL B N 1
ATOM 6907 C CA . VAL B 1 321 ? -28.109 -0.656 -2.668 1 94.69 321 VAL B CA 1
ATOM 6908 C C . VAL B 1 321 ? -27.406 -0.032 -1.462 1 94.69 321 VAL B C 1
ATOM 6910 O O . VAL B 1 321 ? -26.734 -0.729 -0.697 1 94.69 321 VAL B O 1
ATOM 6913 N N . PHE B 1 322 ? -27.562 1.287 -1.402 1 97.56 322 PHE B N 1
ATOM 6914 C CA . PHE B 1 322 ? -27.141 1.974 -0.189 1 97.56 322 PHE B CA 1
ATOM 6915 C C . PHE B 1 322 ? -28.234 1.914 0.876 1 97.56 322 PHE B C 1
ATOM 6917 O O . PHE B 1 322 ? -29.375 2.293 0.623 1 97.56 322 PHE B O 1
ATOM 6924 N N . VAL B 1 323 ? -27.875 1.438 2.049 1 97.06 323 VAL B N 1
ATOM 6925 C CA . VAL B 1 323 ? -28.734 1.574 3.227 1 97.06 323 VAL B CA 1
ATOM 6926 C C . VAL B 1 323 ? -28.156 2.645 4.156 1 97.06 323 VAL B C 1
ATOM 6928 O O . VAL B 1 323 ? -27 2.57 4.559 1 97.06 323 VAL B O 1
ATOM 6931 N N . THR B 1 324 ? -29.078 3.639 4.484 1 97.44 324 THR B N 1
ATOM 6932 C CA . THR B 1 324 ? -28.562 4.793 5.215 1 97.44 324 THR B CA 1
ATOM 6933 C C . THR B 1 324 ? -29.297 4.953 6.547 1 97.44 324 THR B C 1
ATOM 6935 O O . THR B 1 324 ? -30.297 4.289 6.793 1 97.44 324 THR B O 1
ATOM 6938 N N . HIS B 1 325 ? -28.688 5.738 7.418 1 96.5 325 HIS B N 1
ATOM 6939 C CA . HIS B 1 325 ? -29.297 6.172 8.672 1 96.5 325 HIS B CA 1
ATOM 6940 C C . HIS B 1 325 ? -29.578 4.988 9.586 1 96.5 325 HIS B C 1
ATOM 6942 O O . HIS B 1 325 ? -30.688 4.82 10.07 1 96.5 325 HIS B O 1
ATOM 6948 N N . PHE B 1 326 ? -28.562 4.301 9.883 1 95 326 PHE B N 1
ATOM 6949 C CA . PHE B 1 326 ? -28.656 3.201 10.828 1 95 326 PHE B CA 1
ATOM 6950 C C . PHE B 1 326 ? -28.891 3.721 12.242 1 95 326 PHE B C 1
ATOM 6952 O O . PHE B 1 326 ? -28.5 4.84 12.578 1 95 326 PHE B O 1
ATOM 6959 N N . PRO B 1 327 ? -29.547 2.896 13.031 1 93.19 327 PRO B N 1
ATOM 6960 C CA . PRO B 1 327 ? -29.734 3.297 14.43 1 93.19 327 PRO B CA 1
ATOM 6961 C C . PRO B 1 327 ? -28.406 3.578 15.141 1 93.19 327 PRO B C 1
ATOM 6963 O O . PRO B 1 327 ? -27.438 2.842 14.953 1 93.19 327 PRO B O 1
ATOM 6966 N N . SER B 1 328 ? -28.359 4.574 16.016 1 91.25 328 SER B N 1
ATOM 6967 C CA . SER B 1 328 ? -27.141 5.039 16.656 1 91.25 328 SER B CA 1
ATOM 6968 C C . SER B 1 328 ? -26.562 3.98 17.609 1 91.25 328 SER B C 1
ATOM 6970 O O . SER B 1 328 ? -25.359 3.887 17.781 1 91.25 328 SER B O 1
ATOM 6972 N N . VAL B 1 329 ? -27.375 3.131 18.109 1 85.56 329 VAL B N 1
ATOM 6973 C CA . VAL B 1 329 ? -26.984 2.139 19.109 1 85.56 329 VAL B CA 1
ATOM 6974 C C . VAL B 1 329 ? -26.125 1.056 18.438 1 85.56 329 VAL B C 1
ATOM 6976 O O . VAL B 1 329 ? -25.344 0.38 19.109 1 85.56 329 VAL B O 1
ATOM 6979 N N . GLN B 1 330 ? -26.281 0.939 17.125 1 84.38 330 GLN B N 1
ATOM 6980 C CA . GLN B 1 330 ? -25.594 -0.128 16.406 1 84.38 330 GLN B CA 1
ATOM 6981 C C . GLN B 1 330 ? -24.281 0.365 15.805 1 84.38 330 GLN B C 1
ATOM 6983 O O . GLN B 1 330 ? -23.547 -0.404 15.18 1 84.38 330 GLN B O 1
ATOM 6988 N N . LYS B 1 331 ? -23.984 1.614 15.984 1 88.25 331 LYS B N 1
ATOM 6989 C CA . LYS B 1 331 ? -22.859 2.191 15.25 1 88.25 331 LYS B CA 1
ATOM 6990 C C . LYS B 1 331 ? -21.844 2.824 16.203 1 88.25 331 LYS B C 1
ATOM 6992 O O . LYS B 1 331 ? -22.188 3.191 17.328 1 88.25 331 LYS B O 1
ATOM 6997 N N . PRO B 1 332 ? -20.594 2.953 15.781 1 88.75 332 PRO B N 1
ATOM 6998 C CA . PRO B 1 332 ? -19.516 3.459 16.641 1 88.75 332 PRO B CA 1
ATOM 6999 C C . PRO B 1 332 ? -19.734 4.91 17.062 1 88.75 332 PRO B C 1
ATOM 7001 O O . PRO B 1 332 ? -20.484 5.641 16.406 1 88.75 332 PRO B O 1
ATOM 7004 N N . PHE B 1 333 ? -18.938 5.375 18.031 1 91.12 333 PHE B N 1
ATOM 7005 C CA . PHE B 1 333 ? -19.109 6.656 18.703 1 91.12 333 PHE B CA 1
ATOM 7006 C C . PHE B 1 333 ? -18.797 7.812 17.75 1 91.12 333 PHE B C 1
ATOM 7008 O O . PHE B 1 333 ? -19.297 8.922 17.938 1 91.12 333 PHE B O 1
ATOM 7015 N N . TYR B 1 334 ? -18 7.539 16.734 1 93.5 334 TYR B N 1
ATOM 7016 C CA . TYR B 1 334 ? -17.469 8.641 15.938 1 93.5 334 TYR B CA 1
ATOM 7017 C C . TYR B 1 334 ? -18.453 9.031 14.836 1 93.5 334 TYR B C 1
ATOM 7019 O O . TYR B 1 334 ? -18.25 10.016 14.133 1 93.5 334 TYR B O 1
ATOM 7027 N N . MET B 1 335 ? -19.547 8.258 14.703 1 96.25 335 MET B N 1
ATOM 7028 C CA . MET B 1 335 ? -20.516 8.57 13.664 1 96.25 335 MET B CA 1
ATOM 7029 C C . MET B 1 335 ? -21.516 9.617 14.148 1 96.25 335 MET B C 1
ATOM 7031 O O . MET B 1 335 ? -22.016 9.531 15.273 1 96.25 335 MET B O 1
ATOM 7035 N N . GLN B 1 336 ? -21.797 10.609 13.312 1 97.44 336 GLN B N 1
ATOM 7036 C CA . GLN B 1 336 ? -22.719 11.68 13.656 1 97.44 336 GLN B CA 1
ATOM 7037 C C . GLN B 1 336 ? -24.125 11.141 13.867 1 97.44 336 GLN B C 1
ATOM 7039 O O . GLN B 1 336 ? -24.625 10.359 13.055 1 97.44 336 GLN B O 1
ATOM 7044 N N . THR B 1 337 ? -24.75 11.68 14.906 1 95.25 337 THR B N 1
ATOM 7045 C CA . THR B 1 337 ? -26.109 11.227 15.211 1 95.25 337 THR B CA 1
ATOM 7046 C C . THR B 1 337 ? -27.141 12.211 14.664 1 95.25 337 THR B C 1
ATOM 7048 O O . THR B 1 337 ? -26.906 13.422 14.656 1 95.25 337 THR B O 1
ATOM 7051 N N . ILE B 1 338 ? -28.172 11.703 14.156 1 94.25 338 ILE B N 1
ATOM 7052 C CA . ILE B 1 338 ? -29.375 12.422 13.742 1 94.25 338 ILE B CA 1
ATOM 7053 C C . ILE B 1 338 ? -30.609 11.82 14.43 1 94.25 338 ILE B C 1
ATOM 7055 O O . ILE B 1 338 ? -31.188 10.859 13.93 1 94.25 338 ILE B O 1
ATOM 7059 N N . GLY B 1 339 ? -31.016 12.492 15.453 1 93.06 339 GLY B N 1
ATOM 7060 C CA . GLY B 1 339 ? -32.031 11.852 16.266 1 93.06 339 GLY B CA 1
ATOM 7061 C C . GLY B 1 339 ? -31.594 10.523 16.844 1 93.06 339 GLY B C 1
ATOM 7062 O O . GLY B 1 339 ? -30.562 10.445 17.516 1 93.06 339 GLY B O 1
ATOM 7063 N N . GLU B 1 340 ? -32.344 9.477 16.516 1 93.12 340 GLU B N 1
ATOM 7064 C CA . GLU B 1 340 ? -32.031 8.148 17.016 1 93.12 340 GLU B CA 1
ATOM 7065 C C . GLU B 1 340 ? -31.172 7.375 16.031 1 93.12 340 GLU B C 1
ATOM 7067 O O . GLU B 1 340 ? -30.75 6.246 16.297 1 93.12 340 GLU B O 1
ATOM 7072 N N . ASN B 1 341 ? -30.875 8.016 14.969 1 95.19 341 ASN B N 1
ATOM 7073 C CA . ASN B 1 341 ? -30.109 7.379 13.914 1 95.19 341 ASN B CA 1
ATOM 7074 C C . ASN B 1 341 ? -28.75 8.062 13.719 1 95.19 341 ASN B C 1
ATOM 7076 O O . ASN B 1 341 ? -28.391 8.953 14.484 1 95.19 341 ASN B O 1
ATOM 7080 N N . THR B 1 342 ? -27.984 7.516 12.828 1 96.12 342 THR B N 1
ATOM 7081 C CA . THR B 1 342 ? -26.703 8.109 12.477 1 96.12 342 THR B CA 1
ATOM 7082 C C . THR B 1 342 ? -26.688 8.523 11.008 1 96.12 342 THR B C 1
ATOM 7084 O O . THR B 1 342 ? -27.438 7.965 10.188 1 96.12 342 THR B O 1
ATOM 7087 N N . ALA B 1 343 ? -25.891 9.523 10.727 1 97.81 343 ALA B N 1
ATOM 7088 C CA . ALA B 1 343 ? -25.594 9.852 9.328 1 97.81 343 ALA B CA 1
ATOM 7089 C C . ALA B 1 343 ? -24.594 8.875 8.734 1 97.81 343 ALA B C 1
ATOM 7091 O O . ALA B 1 343 ? -23.453 9.242 8.453 1 97.81 343 ALA B O 1
ATOM 7092 N N . SER B 1 344 ? -25.031 7.625 8.523 1 97.5 344 SER B N 1
ATOM 7093 C CA . SER B 1 344 ? -24.188 6.512 8.094 1 97.5 344 SER B CA 1
ATOM 7094 C C . SER B 1 344 ? -24.781 5.801 6.887 1 97.5 344 SER B C 1
ATOM 7096 O O . SER B 1 344 ? -25.922 6.047 6.516 1 97.5 344 SER B O 1
ATOM 7098 N N . PHE B 1 345 ? -23.953 5.02 6.242 1 97.81 345 PHE B N 1
ATOM 7099 C CA . PHE B 1 345 ? -24.438 4.191 5.141 1 97.81 345 PHE B CA 1
ATOM 7100 C C . PHE B 1 345 ? -23.641 2.896 5.047 1 97.81 345 PHE B C 1
ATOM 7102 O O . PHE B 1 345 ? -22.516 2.824 5.52 1 97.81 345 PHE B O 1
ATOM 7109 N N . ASP B 1 346 ? -24.25 1.874 4.5 1 96.19 346 ASP B N 1
ATOM 7110 C CA . ASP B 1 346 ? -23.625 0.655 3.994 1 96.19 346 ASP B CA 1
ATOM 7111 C C . ASP B 1 346 ? -23.984 0.422 2.527 1 96.19 346 ASP B C 1
ATOM 7113 O O . ASP B 1 346 ? -25.125 0.643 2.119 1 96.19 346 ASP B O 1
ATOM 7117 N N . LEU B 1 347 ? -23.016 0.136 1.798 1 95.94 347 LEU B N 1
ATOM 7118 C CA . LEU B 1 347 ? -23.281 -0.318 0.439 1 95.94 347 LEU B CA 1
ATOM 7119 C C . LEU B 1 347 ? -23.375 -1.84 0.38 1 95.94 347 LEU B C 1
ATOM 7121 O O . LEU B 1 347 ? -22.406 -2.531 0.706 1 95.94 347 LEU B O 1
ATOM 7125 N N . LEU B 1 348 ? -24.484 -2.314 -0.009 1 92.25 348 LEU B N 1
ATOM 7126 C CA . LEU B 1 348 ? -24.719 -3.746 -0.177 1 92.25 348 LEU B CA 1
ATOM 7127 C C . LEU B 1 348 ? -24.578 -4.152 -1.641 1 92.25 348 LEU B C 1
ATOM 7129 O O . LEU B 1 348 ? -25.172 -3.527 -2.521 1 92.25 348 LEU B O 1
ATOM 7133 N N . CYS B 1 349 ? -23.781 -5.152 -1.85 1 87.44 349 CYS B N 1
ATOM 7134 C CA . CYS B 1 349 ? -23.531 -5.641 -3.201 1 87.44 349 CYS B CA 1
ATOM 7135 C C . CYS B 1 349 ? -23.891 -7.117 -3.322 1 87.44 349 CYS B C 1
ATOM 7137 O O . CYS B 1 349 ? -24.047 -7.805 -2.314 1 87.44 349 CYS B O 1
ATOM 7139 N N . PRO B 1 350 ? -24.016 -7.504 -4.547 1 79.75 350 PRO B N 1
ATOM 7140 C CA . PRO B 1 350 ? -24.297 -8.93 -4.742 1 79.75 350 PRO B CA 1
ATOM 7141 C C . PRO B 1 350 ? -23.203 -9.828 -4.195 1 79.75 350 PRO B C 1
ATOM 7143 O O . PRO B 1 350 ? -22.016 -9.484 -4.27 1 79.75 350 PRO B O 1
ATOM 7146 N N . ILE B 1 351 ? -23.531 -10.906 -3.654 1 67.44 351 ILE B N 1
ATOM 7147 C CA . ILE B 1 351 ? -22.641 -11.992 -3.236 1 67.44 351 ILE B CA 1
ATOM 7148 C C . ILE B 1 351 ? -21.953 -11.617 -1.932 1 67.44 351 ILE B C 1
ATOM 7150 O O . ILE B 1 351 ? -21.984 -12.375 -0.96 1 67.44 351 ILE B O 1
ATOM 7154 N N . VAL B 1 352 ? -21.438 -10.445 -1.848 1 72.06 352 VAL B N 1
ATOM 7155 C CA . VAL B 1 352 ? -20.562 -10.117 -0.724 1 72.06 352 VAL B CA 1
ATOM 7156 C C . VAL B 1 352 ? -21.391 -9.484 0.399 1 72.06 352 VAL B C 1
ATOM 7158 O O . VAL B 1 352 ? -21 -9.539 1.567 1 72.06 352 VAL B O 1
ATOM 7161 N N . GLY B 1 353 ? -22.531 -8.969 0.051 1 81.31 353 GLY B N 1
ATOM 7162 C CA . GLY B 1 353 ? -23.234 -8.172 1.045 1 81.31 353 GLY B CA 1
ATOM 7163 C C . GLY B 1 353 ? -22.625 -6.793 1.243 1 81.31 353 GLY B C 1
ATOM 7164 O O . GLY B 1 353 ? -22.391 -6.07 0.275 1 81.31 353 GLY B O 1
ATOM 7165 N N . GLU B 1 354 ? -22.312 -6.543 2.473 1 87 354 GLU B N 1
ATOM 7166 C CA . GLU B 1 354 ? -21.734 -5.23 2.748 1 87 354 GLU B CA 1
ATOM 7167 C C . GLU B 1 354 ? -20.328 -5.109 2.162 1 87 354 GLU B C 1
ATOM 7169 O O . GLU B 1 354 ? -19.438 -5.852 2.545 1 87 354 GLU B O 1
ATOM 7174 N N . LEU B 1 355 ? -20.203 -4.168 1.282 1 89.12 355 LEU B N 1
ATOM 7175 C CA . LEU B 1 355 ? -18.906 -3.904 0.656 1 89.12 355 LEU B CA 1
ATOM 7176 C C . LEU B 1 355 ? -18.234 -2.686 1.283 1 89.12 355 LEU B C 1
ATOM 7178 O O . LEU B 1 355 ? -17.016 -2.662 1.456 1 89.12 355 LEU B O 1
ATOM 7182 N N . ALA B 1 356 ? -19.047 -1.7 1.556 1 94.38 356 ALA B N 1
ATOM 7183 C CA . ALA B 1 356 ? -18.516 -0.434 2.061 1 94.38 356 ALA B CA 1
ATOM 7184 C C . ALA B 1 356 ? -19.391 0.108 3.191 1 94.38 356 ALA B C 1
ATOM 7186 O O . ALA B 1 356 ? -20.609 -0.131 3.223 1 94.38 356 ALA B O 1
ATOM 7187 N N . GLY B 1 357 ? -18.797 0.792 4.066 1 94.81 357 GLY B N 1
ATOM 7188 C CA . GLY B 1 357 ? -19.453 1.54 5.121 1 94.81 357 GLY B CA 1
ATOM 7189 C C . GLY B 1 357 ? -18.844 2.908 5.359 1 94.81 357 GLY B C 1
ATOM 7190 O O . GLY B 1 357 ? -17.641 3.094 5.172 1 94.81 357 GLY B O 1
ATOM 7191 N N . GLY B 1 358 ? -19.672 3.855 5.711 1 97.44 358 GLY B N 1
ATOM 7192 C CA . GLY B 1 358 ? -19.188 5.199 5.953 1 97.44 358 GLY B CA 1
ATOM 7193 C C . GLY B 1 358 ? -20.156 6.062 6.742 1 97.44 358 GLY B C 1
ATOM 7194 O O . GLY B 1 358 ? -21.234 5.605 7.113 1 97.44 358 GLY B O 1
ATOM 7195 N N . SER B 1 359 ? -19.703 7.227 7.094 1 98.19 359 SER B N 1
ATOM 7196 C CA . SER B 1 359 ? -20.531 8.148 7.867 1 98.19 359 SER B CA 1
ATOM 7197 C C . SER B 1 359 ? -19.922 9.547 7.891 1 98.19 359 SER B C 1
ATOM 7199 O O . SER B 1 359 ? -18.75 9.727 7.57 1 98.19 359 SER B O 1
ATOM 7201 N N . ILE B 1 360 ? -20.844 10.445 8.188 1 98.19 360 ILE B N 1
ATOM 7202 C CA . ILE B 1 360 ? -20.359 11.742 8.664 1 98.19 360 ILE B CA 1
ATOM 7203 C C . ILE B 1 360 ? -19.859 11.617 10.094 1 98.19 360 ILE B C 1
ATOM 7205 O O . ILE B 1 360 ? -20.406 10.852 10.891 1 98.19 360 ILE B O 1
ATOM 7209 N N . ARG B 1 361 ? -18.812 12.32 10.391 1 97.81 361 ARG B N 1
ATOM 7210 C CA . ARG B 1 361 ? -18.203 12.188 11.703 1 97.81 361 ARG B CA 1
ATOM 7211 C C . ARG B 1 361 ? -18.828 13.148 12.703 1 97.81 361 ARG B C 1
ATOM 7213 O O . ARG B 1 361 ? -19.25 14.242 12.328 1 97.81 361 ARG B O 1
ATOM 7220 N N . GLU B 1 362 ? -18.891 12.766 13.961 1 96.38 362 GLU B N 1
ATOM 7221 C CA . GLU B 1 362 ? -19.391 13.617 15.047 1 96.38 362 GLU B CA 1
ATOM 7222 C C . GLU B 1 362 ? -18.422 14.75 15.344 1 96.38 362 GLU B C 1
ATOM 7224 O O . GLU B 1 362 ? -17.234 14.508 15.625 1 96.38 362 GLU B O 1
ATOM 7229 N N . ILE B 1 363 ? -18.922 15.93 15.328 1 93.62 363 ILE B N 1
ATOM 7230 C CA . ILE B 1 363 ? -18.062 17.094 15.461 1 93.62 363 ILE B CA 1
ATOM 7231 C C . ILE B 1 363 ? -18.047 17.562 16.922 1 93.62 363 ILE B C 1
ATOM 7233 O O . ILE B 1 363 ? -17.094 18.219 17.359 1 93.62 363 ILE B O 1
ATOM 7237 N N . CYS B 1 364 ? -19.047 17.203 17.688 1 93.94 364 CYS B N 1
ATOM 7238 C CA . CYS B 1 364 ? -19.188 17.688 19.062 1 93.94 364 CYS B CA 1
ATOM 7239 C C . CYS B 1 364 ? -18.422 16.797 20.031 1 93.94 364 CYS B C 1
ATOM 7241 O O . CYS B 1 364 ? -18.766 15.617 20.203 1 93.94 364 CYS B O 1
ATOM 7243 N N . PRO B 1 365 ? -17.469 17.328 20.688 1 93.94 365 PRO B N 1
ATOM 7244 C CA . PRO B 1 365 ? -16.672 16.516 21.609 1 93.94 365 PRO B CA 1
ATOM 7245 C C . PRO B 1 365 ? -17.5 15.953 22.766 1 93.94 365 PRO B C 1
ATOM 7247 O O . PRO B 1 365 ? -17.25 14.828 23.219 1 93.94 365 PRO B O 1
ATOM 7250 N N . GLU B 1 366 ? -18.469 16.688 23.234 1 94.38 366 GLU B N 1
ATOM 7251 C CA . GLU B 1 366 ? -19.297 16.219 24.344 1 94.38 366 GLU B CA 1
ATOM 7252 C C . GLU B 1 366 ? -20.125 15 23.938 1 94.38 366 GLU B C 1
ATOM 7254 O O . GLU B 1 366 ? -20.281 14.062 24.719 1 94.38 366 GLU B O 1
ATOM 7259 N N . LYS B 1 367 ? -20.641 15.055 22.766 1 94.75 367 LYS B N 1
ATOM 7260 C CA . LYS B 1 367 ? -21.391 13.906 22.266 1 94.75 367 LYS B CA 1
ATOM 7261 C C . LYS B 1 367 ? -20.484 12.688 22.109 1 94.75 367 LYS B C 1
ATOM 7263 O O . LYS B 1 367 ? -20.891 11.562 22.422 1 94.75 367 LYS B O 1
ATOM 7268 N N . LEU B 1 368 ? -19.312 12.906 21.625 1 94.69 368 LEU B N 1
ATOM 7269 C CA . LEU B 1 368 ? -18.344 11.82 21.5 1 94.69 368 LEU B CA 1
ATOM 7270 C C . LEU B 1 368 ? -18.078 11.164 22.844 1 94.69 368 LEU B C 1
ATOM 7272 O O . LEU B 1 368 ? -18.094 9.93 22.953 1 94.69 368 LEU B O 1
ATOM 7276 N N . LYS B 1 369 ? -17.891 11.953 23.828 1 92.56 369 LYS B N 1
ATOM 7277 C CA . LYS B 1 369 ? -17.609 11.453 25.172 1 92.56 369 LYS B CA 1
ATOM 7278 C C . LYS B 1 369 ? -18.812 10.688 25.719 1 92.56 369 LYS B C 1
ATOM 7280 O O . LYS B 1 369 ? -18.656 9.625 26.328 1 92.56 369 LYS B O 1
ATOM 7285 N N . SER B 1 370 ? -19.891 11.266 25.469 1 93.38 370 SER B N 1
ATOM 7286 C CA . SER B 1 370 ? -21.109 10.641 25.969 1 93.38 370 SER B CA 1
ATOM 7287 C C . SER B 1 370 ? -21.344 9.281 25.328 1 93.38 370 SER B C 1
ATOM 7289 O O . SER B 1 370 ? -21.953 8.398 25.938 1 93.38 370 SER B O 1
ATOM 7291 N N . ARG B 1 371 ? -20.828 9.188 24.203 1 91.38 371 ARG B N 1
ATOM 7292 C CA . ARG B 1 371 ? -21 7.926 23.5 1 91.38 371 ARG B CA 1
ATOM 7293 C C . ARG B 1 371 ? -19.828 6.988 23.75 1 91.38 371 ARG B C 1
ATOM 7295 O O . ARG B 1 371 ? -19.656 5.996 23.031 1 91.38 371 ARG B O 1
ATOM 7302 N N . GLY B 1 372 ? -18.891 7.422 24.609 1 85.81 372 GLY B N 1
ATOM 7303 C CA . GLY B 1 372 ? -17.906 6.473 25.094 1 85.81 372 GLY B CA 1
ATOM 7304 C C . GLY B 1 372 ? -16.516 6.746 24.578 1 85.81 372 GLY B C 1
ATOM 7305 O O . GLY B 1 372 ? -15.594 5.945 24.797 1 85.81 372 GLY B O 1
ATOM 7306 N N . CYS B 1 373 ? -16.328 7.82 23.891 1 87.19 373 CYS B N 1
ATOM 7307 C CA . CYS B 1 373 ? -14.984 8.117 23.406 1 87.19 373 CYS B CA 1
ATOM 7308 C C . CYS B 1 373 ? -14.07 8.516 24.562 1 87.19 373 CYS B C 1
ATOM 7310 O O . CYS B 1 373 ? -14.359 9.469 25.281 1 87.19 373 CYS B O 1
ATOM 7312 N N . THR B 1 374 ? -12.891 7.793 24.641 1 82.75 374 THR B N 1
ATOM 7313 C CA . THR B 1 374 ? -11.914 8.109 25.672 1 82.75 374 THR B CA 1
ATOM 7314 C C . THR B 1 374 ? -10.562 8.469 25.062 1 82.75 374 THR B C 1
ATOM 7316 O O . THR B 1 374 ? -9.57 8.602 25.766 1 82.75 374 THR B O 1
ATOM 7319 N N . ILE B 1 375 ? -10.516 8.594 23.812 1 84.44 375 ILE B N 1
ATOM 7320 C CA . ILE B 1 375 ? -9.273 8.859 23.109 1 84.44 375 ILE B CA 1
ATOM 7321 C C . ILE B 1 375 ? -8.984 10.359 23.109 1 84.44 375 ILE B C 1
ATOM 7323 O O . ILE B 1 375 ? -9.555 11.109 22.312 1 84.44 375 ILE B O 1
ATOM 7327 N N . GLU B 1 376 ? -8 10.758 23.844 1 82.56 376 GLU B N 1
ATOM 7328 C CA . GLU B 1 376 ? -7.742 12.164 24.109 1 82.56 376 GLU B CA 1
ATOM 7329 C C . GLU B 1 376 ? -7.285 12.898 22.844 1 82.56 376 GLU B C 1
ATOM 7331 O O . GLU B 1 376 ? -7.723 14.016 22.578 1 82.56 376 GLU B O 1
ATOM 7336 N N . TRP B 1 377 ? -6.34 12.258 22.156 1 83.5 377 TRP B N 1
ATOM 7337 C CA . TRP B 1 377 ? -5.836 12.945 20.969 1 83.5 377 TRP B CA 1
ATOM 7338 C C . TRP B 1 377 ? -6.941 13.141 19.953 1 83.5 377 TRP B C 1
ATOM 7340 O O . TRP B 1 377 ? -6.941 14.125 19.203 1 83.5 377 TRP B O 1
ATOM 7350 N N . TYR B 1 378 ? -7.859 12.273 19.922 1 89.81 378 TYR B N 1
ATOM 7351 C CA . TYR B 1 378 ? -8.977 12.359 19 1 89.81 378 TYR B CA 1
ATOM 7352 C C . TYR B 1 378 ? -9.945 13.461 19.391 1 89.81 378 TYR B C 1
ATOM 7354 O O . TYR B 1 378 ? -10.383 14.25 18.547 1 89.81 378 TYR B O 1
ATOM 7362 N N . LEU B 1 379 ? -10.195 13.578 20.625 1 91.94 379 LEU B N 1
ATOM 7363 C CA . LEU B 1 379 ? -11.062 14.625 21.156 1 91.94 379 LEU B CA 1
ATOM 7364 C C . LEU B 1 379 ? -10.445 16 20.938 1 91.94 379 LEU B C 1
ATOM 7366 O O . LEU B 1 379 ? -11.156 16.969 20.672 1 91.94 379 LEU B O 1
ATOM 7370 N N . GLU B 1 380 ? -9.203 16.031 20.969 1 89.12 380 GLU B N 1
ATOM 7371 C CA . GLU B 1 380 ? -8.492 17.297 20.812 1 89.12 380 GLU B CA 1
ATOM 7372 C C . GLU B 1 380 ? -8.688 17.875 19.406 1 89.12 380 GLU B C 1
ATOM 7374 O O . GLU B 1 380 ? -8.703 19.094 19.234 1 89.12 380 GLU B O 1
ATOM 7379 N N . THR B 1 381 ? -8.828 17.016 18.453 1 91.88 381 THR B N 1
ATOM 7380 C CA . THR B 1 381 ? -9 17.484 17.078 1 91.88 381 THR B CA 1
ATOM 7381 C C . THR B 1 381 ? -10.219 18.406 16.969 1 91.88 381 THR B C 1
ATOM 7383 O O . THR B 1 381 ? -10.234 19.328 16.156 1 91.88 381 THR B O 1
ATOM 7386 N N . ARG B 1 382 ? -11.227 18.234 17.812 1 94.19 382 ARG B N 1
ATOM 7387 C CA . ARG B 1 382 ? -12.461 19.016 17.766 1 94.19 382 ARG B CA 1
ATOM 7388 C C . ARG B 1 382 ? -12.234 20.438 18.25 1 94.19 382 ARG B C 1
ATOM 7390 O O . ARG B 1 382 ? -13.047 21.328 18 1 94.19 382 ARG B O 1
ATOM 7397 N N . HIS B 1 383 ? -11.133 20.672 18.844 1 91.62 383 HIS B N 1
ATOM 7398 C CA . HIS B 1 383 ? -10.828 22 19.375 1 91.62 383 HIS B CA 1
ATOM 7399 C C . HIS B 1 383 ? -9.742 22.672 18.547 1 91.62 383 HIS B C 1
ATOM 7401 O O . HIS B 1 383 ? -9.234 23.734 18.922 1 91.62 383 HIS B O 1
ATOM 7407 N N . ARG B 1 384 ? -9.445 22 17.5 1 90.12 384 ARG B N 1
ATOM 7408 C CA . ARG B 1 384 ? -8.32 22.516 16.734 1 90.12 384 ARG B CA 1
ATOM 7409 C C . ARG B 1 384 ? -8.742 22.844 15.297 1 90.12 384 ARG B C 1
ATOM 7411 O O . ARG B 1 384 ? -8.023 22.531 14.344 1 90.12 384 ARG B O 1
ATOM 7418 N N . GLY B 1 385 ? -9.93 23.438 15.156 1 90.75 385 GLY B N 1
ATOM 7419 C CA . GLY B 1 385 ? -10.375 23.906 13.852 1 90.75 385 GLY B CA 1
ATOM 7420 C C . GLY B 1 385 ? -10.828 22.781 12.938 1 90.75 385 GLY B C 1
ATOM 7421 O O . GLY B 1 385 ? -10.695 22.875 11.719 1 90.75 385 GLY B O 1
ATOM 7422 N N . GLN B 1 386 ? -11.305 21.719 13.5 1 92.31 386 GLN B N 1
ATOM 7423 C CA . GLN B 1 386 ? -11.773 20.578 12.719 1 92.31 386 GLN B CA 1
ATOM 7424 C C . GLN B 1 386 ? -13.055 20.922 11.961 1 92.31 386 GLN B C 1
ATOM 7426 O O . GLN B 1 386 ? -14.039 21.344 12.562 1 92.31 386 GLN B O 1
ATOM 7431 N N . PRO B 1 387 ? -13.031 20.812 10.664 1 94.94 387 PRO B N 1
ATOM 7432 C CA . PRO B 1 387 ? -14.273 20.969 9.898 1 94.94 387 PRO B CA 1
ATOM 7433 C C . PRO B 1 387 ? -15.164 19.734 9.961 1 94.94 387 PRO B C 1
ATOM 7435 O O . PRO B 1 387 ? -14.758 18.703 10.508 1 94.94 387 PRO B O 1
ATOM 7438 N N . PRO B 1 388 ? -16.422 19.891 9.5 1 95.75 388 PRO B N 1
ATOM 7439 C CA . PRO B 1 388 ? -17.172 18.656 9.305 1 95.75 388 PRO B CA 1
ATOM 7440 C C . PRO B 1 388 ? -16.453 17.672 8.375 1 95.75 388 PRO B C 1
ATOM 7442 O O . PRO B 1 388 ? -15.898 18.078 7.355 1 95.75 388 PRO B O 1
ATOM 7445 N N . THR B 1 389 ? -16.344 16.453 8.836 1 97.19 389 THR B N 1
ATOM 7446 C CA . THR B 1 389 ? -15.648 15.438 8.062 1 97.19 389 THR B CA 1
ATOM 7447 C C . THR B 1 389 ? -16.531 14.211 7.867 1 97.19 389 THR B C 1
ATOM 7449 O O . THR B 1 389 ? -17.531 14.039 8.57 1 97.19 389 THR B O 1
ATOM 7452 N N . GLY B 1 390 ? -16.234 13.461 6.906 1 98.12 390 GLY B N 1
ATOM 7453 C CA . GLY B 1 390 ? -16.828 12.156 6.629 1 98.12 390 GLY B CA 1
ATOM 7454 C C . GLY B 1 390 ? -15.891 11.227 5.887 1 98.12 390 GLY B C 1
ATOM 7455 O O . GLY B 1 390 ? -14.875 11.664 5.336 1 98.12 390 GLY B O 1
ATOM 7456 N N . GLY B 1 391 ? -16.234 10.016 5.953 1 98.12 391 GLY B N 1
ATOM 7457 C CA . GLY B 1 391 ? -15.398 9.039 5.273 1 98.12 391 GLY B CA 1
ATOM 7458 C C . GLY B 1 391 ? -16.031 7.668 5.168 1 98.12 391 GLY B C 1
ATOM 7459 O O . GLY B 1 391 ? -17.219 7.5 5.48 1 98.12 391 GLY B O 1
ATOM 7460 N N . PHE B 1 392 ? -15.266 6.785 4.574 1 98 392 PHE B N 1
ATOM 7461 C CA . PHE B 1 392 ? -15.773 5.438 4.344 1 98 392 PHE B CA 1
ATOM 7462 C C . PHE B 1 392 ? -14.625 4.434 4.285 1 98 392 PHE B C 1
ATOM 7464 O O . PHE B 1 392 ? -13.461 4.816 4.168 1 98 392 PHE B O 1
ATOM 7471 N N . GLY B 1 393 ? -14.953 3.188 4.508 1 95.38 393 GLY B N 1
ATOM 7472 C CA . GLY B 1 393 ? -14.086 2.037 4.324 1 95.38 393 GLY B CA 1
ATOM 7473 C C . GLY B 1 393 ? -14.648 1.01 3.363 1 95.38 393 GLY B C 1
ATOM 7474 O O . GLY B 1 393 ? -15.852 0.759 3.352 1 95.38 393 GLY B O 1
ATOM 7475 N N . ILE B 1 394 ? -13.797 0.511 2.527 1 93.5 394 ILE B N 1
ATOM 7476 C CA . ILE B 1 394 ? -14.164 -0.535 1.578 1 93.5 394 ILE B CA 1
ATOM 7477 C C . ILE B 1 394 ? -13.258 -1.746 1.768 1 93.5 394 ILE B C 1
ATOM 7479 O O . ILE B 1 394 ? -12.031 -1.607 1.829 1 93.5 394 ILE B O 1
ATOM 7483 N N . ASP B 1 395 ? -13.82 -2.867 1.894 1 83.62 395 ASP B N 1
ATOM 7484 C CA . ASP B 1 395 ? -13.039 -4.098 1.942 1 83.62 395 ASP B CA 1
ATOM 7485 C C . ASP B 1 395 ? -12.414 -4.41 0.583 1 83.62 395 ASP B C 1
ATOM 7487 O O . ASP B 1 395 ? -13.125 -4.715 -0.377 1 83.62 395 ASP B O 1
ATOM 7491 N N . PHE B 1 396 ? -11.109 -4.414 0.555 1 83.5 396 PHE B N 1
ATOM 7492 C CA . PHE B 1 396 ? -10.414 -4.574 -0.716 1 83.5 396 PHE B CA 1
ATOM 7493 C C . PHE B 1 396 ? -10.281 -6.051 -1.075 1 83.5 396 PHE B C 1
ATOM 7495 O O . PHE B 1 396 ? -10.023 -6.391 -2.232 1 83.5 396 PHE B O 1
ATOM 7502 N N . ASN B 1 397 ? -10.258 -6.984 -0.134 1 62.84 397 ASN B N 1
ATOM 7503 C CA . ASN B 1 397 ? -10.102 -8.414 -0.392 1 62.84 397 ASN B CA 1
ATOM 7504 C C . ASN B 1 397 ? -11.367 -9.023 -0.989 1 62.84 397 ASN B C 1
ATOM 7506 O O . ASN B 1 397 ? -11.352 -10.172 -1.439 1 62.84 397 ASN B O 1
ATOM 7510 N N . MET B 1 398 ? -12.43 -8.414 -0.94 1 50.12 398 MET B N 1
ATOM 7511 C CA . MET B 1 398 ? -13.727 -9.086 -1.087 1 50.12 398 MET B CA 1
ATOM 7512 C C . MET B 1 398 ? -13.922 -9.586 -2.514 1 50.12 398 MET B C 1
ATOM 7514 O O . MET B 1 398 ? -15.047 -9.805 -2.951 1 50.12 398 MET B O 1
ATOM 7518 N N . VAL B 1 399 ? -12.836 -9.578 -3.305 1 41.72 399 VAL B N 1
ATOM 7519 C CA . VAL B 1 399 ? -13.164 -10.391 -4.473 1 41.72 399 VAL B CA 1
ATOM 7520 C C . VAL B 1 399 ? -13.195 -11.867 -4.09 1 41.72 399 VAL B C 1
ATOM 7522 O O . VAL B 1 399 ? -12.148 -12.5 -3.961 1 41.72 399 VAL B O 1
ATOM 7525 N N . LYS B 1 400 ? -14.07 -12.117 -3.197 1 41.03 400 LYS B N 1
ATOM 7526 C CA . LYS B 1 400 ? -14.203 -13.531 -2.873 1 41.03 400 LYS B CA 1
ATOM 7527 C C . LYS B 1 400 ? -14.734 -14.32 -4.066 1 41.03 400 LYS B C 1
ATOM 7529 O O . LYS B 1 400 ? -15.734 -13.93 -4.684 1 41.03 400 LYS B O 1
ATOM 7534 N N . VAL B 1 401 ? -13.82 -14.977 -4.648 1 40.47 401 VAL B N 1
ATOM 7535 C CA . VAL B 1 401 ? -14.312 -15.977 -5.598 1 40.47 401 VAL B CA 1
ATOM 7536 C C . VAL B 1 401 ? -15.164 -17.016 -4.867 1 40.47 401 VAL B C 1
ATOM 7538 O O . VAL B 1 401 ? -14.68 -17.688 -3.955 1 40.47 401 VAL B O 1
ATOM 7541 N N . LYS B 1 402 ? -16.406 -16.672 -4.809 1 46.22 402 LYS B N 1
ATOM 7542 C CA . LYS B 1 402 ? -17.359 -17.578 -4.191 1 46.22 402 LYS B CA 1
ATOM 7543 C C . LYS B 1 402 ? -17.375 -18.922 -4.918 1 46.22 402 LYS B C 1
ATOM 7545 O O . LYS B 1 402 ? -17.406 -18.969 -6.148 1 46.22 402 LYS B O 1
ATOM 7550 N N . ASN B 1 403 ? -17.047 -19.938 -4.137 1 53.94 403 ASN B N 1
ATOM 7551 C CA . ASN B 1 403 ? -17.203 -21.281 -4.676 1 53.94 403 ASN B CA 1
ATOM 7552 C C . ASN B 1 403 ? -18.594 -21.844 -4.375 1 53.94 403 ASN B C 1
ATOM 7554 O O . ASN B 1 403 ? -19.266 -21.375 -3.457 1 53.94 403 ASN B O 1
ATOM 7558 N N . ARG B 1 404 ? -19.156 -22.531 -5.285 1 63.72 404 ARG B N 1
ATOM 7559 C CA . ARG B 1 404 ? -20.359 -23.328 -5.086 1 63.72 404 ARG B CA 1
ATOM 7560 C C . ARG B 1 404 ? -20.016 -24.812 -4.953 1 63.72 404 ARG B C 1
ATOM 7562 O O . ARG B 1 404 ? -19.141 -25.312 -5.656 1 63.72 404 ARG B O 1
ATOM 7569 N N . TYR B 1 405 ? -20.594 -25.297 -3.941 1 76.94 405 TYR B N 1
ATOM 7570 C CA . TYR B 1 405 ? -20.391 -26.703 -3.643 1 76.94 405 TYR B CA 1
ATOM 7571 C C . TYR B 1 405 ? -21.641 -27.516 -3.971 1 76.94 405 TYR B C 1
ATOM 7573 O O . TYR B 1 405 ? -22.703 -27.297 -3.389 1 76.94 405 TYR B O 1
ATOM 7581 N N . TYR B 1 406 ? -21.547 -28.422 -4.926 1 82.06 406 TYR B N 1
ATOM 7582 C CA . TYR B 1 406 ? -22.625 -29.328 -5.293 1 82.06 406 TYR B CA 1
ATOM 7583 C C . TYR B 1 406 ? -22.484 -30.656 -4.555 1 82.06 406 TYR B C 1
ATOM 7585 O O . TYR B 1 406 ? -21.484 -31.359 -4.699 1 82.06 406 TYR B O 1
ATOM 7593 N N . LEU B 1 407 ? -23.469 -30.906 -3.734 1 85.69 407 LEU B N 1
ATOM 7594 C CA . LEU B 1 407 ? -23.609 -32.25 -3.168 1 85.69 407 LEU B CA 1
ATOM 7595 C C . LEU B 1 407 ? -24.312 -33.188 -4.145 1 85.69 407 LEU B C 1
ATOM 7597 O O . LEU B 1 407 ? -25.516 -33.031 -4.383 1 85.69 407 LEU B O 1
ATOM 7601 N N . VAL B 1 408 ? -23.547 -34.125 -4.738 1 86.38 408 VAL B N 1
ATOM 7602 C CA . VAL B 1 408 ? -24.047 -34.938 -5.828 1 86.38 408 VAL B CA 1
ATOM 7603 C C . VAL B 1 408 ? -24.078 -36.406 -5.398 1 86.38 408 VAL B C 1
ATOM 7605 O O . VAL B 1 408 ? -23.062 -36.938 -4.949 1 86.38 408 VAL B O 1
ATOM 7608 N N . GLN B 1 409 ? -25.25 -37.031 -5.488 1 85 409 GLN B N 1
ATOM 7609 C CA . GLN B 1 409 ? -25.391 -38.469 -5.25 1 85 409 GLN B CA 1
ATOM 7610 C C . GLN B 1 409 ? -25.312 -39.281 -6.551 1 85 409 GLN B C 1
ATOM 7612 O O . GLN B 1 409 ? -25.938 -38.906 -7.547 1 85 409 GLN B O 1
ATOM 7617 N N . MET B 1 410 ? -24.547 -40.312 -6.461 1 84.38 410 MET B N 1
ATOM 7618 C CA . MET B 1 410 ? -24.422 -41.188 -7.609 1 84.38 410 MET B CA 1
ATOM 7619 C C . MET B 1 410 ? -25.344 -42.406 -7.473 1 84.38 410 MET B C 1
ATOM 7621 O O . MET B 1 410 ? -25.234 -43.188 -6.527 1 84.38 410 MET B O 1
ATOM 7625 N N . ILE B 1 411 ? -26.25 -42.5 -8.414 1 81.88 411 ILE B N 1
ATOM 7626 C CA . ILE B 1 411 ? -27.203 -43.594 -8.414 1 81.88 411 ILE B CA 1
ATOM 7627 C C . ILE B 1 411 ? -26.875 -44.562 -9.555 1 81.88 411 ILE B C 1
ATOM 7629 O O . ILE B 1 411 ? -26.938 -44.156 -10.727 1 81.88 411 ILE B O 1
ATOM 7633 N N . THR B 1 412 ? -26.438 -45.719 -9.125 1 79.62 412 THR B N 1
ATOM 7634 C CA . THR B 1 412 ? -26.125 -46.719 -10.133 1 79.62 412 THR B CA 1
ATOM 7635 C C . THR B 1 412 ? -27.359 -47.531 -10.492 1 79.62 412 THR B C 1
ATOM 7637 O O . THR B 1 412 ? -28.234 -47.781 -9.648 1 79.62 412 THR B O 1
ATOM 7640 N N . ASN B 1 413 ? -27.578 -47.812 -11.766 1 70.88 413 ASN B N 1
ATOM 7641 C CA . ASN B 1 413 ? -28.719 -48.594 -12.219 1 70.88 413 ASN B CA 1
ATOM 7642 C C . ASN B 1 413 ? -28.359 -50.094 -12.297 1 70.88 413 ASN B C 1
ATOM 7644 O O . ASN B 1 413 ? -29.219 -50.938 -12.594 1 70.88 413 ASN B O 1
ATOM 7648 N N . ASP B 1 414 ? -27.094 -50.406 -12.109 1 68.19 414 ASP B N 1
ATOM 7649 C CA . ASP B 1 414 ? -26.703 -51.781 -12.305 1 68.19 414 ASP B CA 1
ATOM 7650 C C . ASP B 1 414 ? -26.594 -52.531 -10.969 1 68.19 414 ASP B C 1
ATOM 7652 O O . ASP B 1 414 ? -26.172 -53.688 -10.914 1 68.19 414 ASP B O 1
ATOM 7656 N N . GLY B 1 415 ? -27.047 -51.938 -9.938 1 66.19 415 GLY B N 1
ATOM 7657 C CA . GLY B 1 415 ? -27.031 -52.562 -8.633 1 66.19 415 GLY B CA 1
ATOM 7658 C C . GLY B 1 415 ? -25.656 -52.594 -7.988 1 66.19 415 GLY B C 1
ATOM 7659 O O . GLY B 1 415 ? -25.516 -53.031 -6.844 1 66.19 415 GLY B O 1
ATOM 7660 N N . LYS B 1 416 ? -24.672 -52.125 -8.625 1 70.25 416 LYS B N 1
ATOM 7661 C CA . LYS B 1 416 ? -23.312 -52.125 -8.086 1 70.25 416 LYS B CA 1
ATOM 7662 C C . LYS B 1 416 ? -23.016 -50.781 -7.406 1 70.25 416 LYS B C 1
ATOM 7664 O O . LYS B 1 416 ? -23.656 -49.781 -7.707 1 70.25 416 LYS B O 1
ATOM 7669 N N . GLU B 1 417 ? -22.125 -50.812 -6.484 1 74.62 417 GLU B N 1
ATOM 7670 C CA . GLU B 1 417 ? -21.703 -49.594 -5.797 1 74.62 417 GLU B CA 1
ATOM 7671 C C . GLU B 1 417 ? -20.938 -48.688 -6.738 1 74.62 417 GLU B C 1
ATOM 7673 O O . GLU B 1 417 ? -20.203 -49.156 -7.621 1 74.62 417 GLU B O 1
ATOM 7678 N N . PRO B 1 418 ? -21.25 -47.438 -6.625 1 71.62 418 PRO B N 1
ATOM 7679 C CA . PRO B 1 418 ? -20.516 -46.5 -7.473 1 71.62 418 PRO B CA 1
ATOM 7680 C C . PRO B 1 418 ? -19 -46.625 -7.316 1 71.62 418 PRO B C 1
ATOM 7682 O O . PRO B 1 418 ? -18.484 -46.656 -6.195 1 71.62 418 PRO B O 1
ATOM 7685 N N . ASP B 1 419 ? -18.312 -46.938 -8.344 1 70.5 419 ASP B N 1
ATOM 7686 C CA . ASP B 1 419 ? -16.859 -47 -8.367 1 70.5 419 ASP B CA 1
ATOM 7687 C C . ASP B 1 419 ? -16.281 -45.844 -9.219 1 70.5 419 ASP B C 1
ATOM 7689 O O . ASP B 1 419 ? -15.812 -46.094 -10.328 1 70.5 419 ASP B O 1
ATOM 7693 N N . VAL B 1 420 ? -16.484 -44.688 -8.703 1 70.94 420 VAL B N 1
ATOM 7694 C CA . VAL B 1 420 ? -16.141 -43.5 -9.5 1 70.94 420 VAL B CA 1
ATOM 7695 C C . VAL B 1 420 ? -14.828 -42.906 -8.984 1 70.94 420 VAL B C 1
ATOM 7697 O O . VAL B 1 420 ? -14.719 -42.594 -7.801 1 70.94 420 VAL B O 1
ATOM 7700 N N . SER B 1 421 ? -13.883 -43.062 -9.875 1 76 421 SER B N 1
ATOM 7701 C CA . SER B 1 421 ? -12.656 -42.344 -9.555 1 76 421 SER B CA 1
ATOM 7702 C C . SER B 1 421 ? -12.844 -40.812 -9.727 1 76 421 SER B C 1
ATOM 7704 O O . SER B 1 421 ? -13.578 -40.375 -10.609 1 76 421 SER B O 1
ATOM 7706 N N . LYS B 1 422 ? -12.289 -40.094 -8.812 1 77.25 422 LYS B N 1
ATOM 7707 C CA . LYS B 1 422 ? -12.336 -38.625 -8.898 1 77.25 422 LYS B CA 1
ATOM 7708 C C . LYS B 1 422 ? -11.914 -38.156 -10.289 1 77.25 422 LYS B C 1
ATOM 7710 O O . LYS B 1 422 ? -12.508 -37.219 -10.836 1 77.25 422 LYS B O 1
ATOM 7715 N N . TYR B 1 423 ? -11.016 -38.875 -10.797 1 75.31 423 TYR B N 1
ATOM 7716 C CA . TYR B 1 423 ? -10.484 -38.5 -12.109 1 75.31 423 TYR B CA 1
ATOM 7717 C C . TYR B 1 423 ? -11.539 -38.688 -13.195 1 75.31 423 TYR B C 1
ATOM 7719 O O . TYR B 1 423 ? -11.727 -37.812 -14.039 1 75.31 423 TYR B O 1
ATOM 7727 N N . HIS B 1 424 ? -12.195 -39.875 -13.18 1 80.06 424 HIS B N 1
ATOM 7728 C CA . HIS B 1 424 ? -13.211 -40.125 -14.195 1 80.06 424 HIS B CA 1
ATOM 7729 C C . HIS B 1 424 ? -14.375 -39.156 -14.078 1 80.06 424 HIS B C 1
ATOM 7731 O O . HIS B 1 424 ? -14.922 -38.719 -15.086 1 80.06 424 HIS B O 1
ATOM 7737 N N . PHE B 1 425 ? -14.703 -38.812 -12.852 1 84.56 425 PHE B N 1
ATOM 7738 C CA . PHE B 1 425 ? -15.781 -37.875 -12.633 1 84.56 425 PHE B CA 1
ATOM 7739 C C . PHE B 1 425 ? -15.391 -36.469 -13.109 1 84.56 425 PHE B C 1
ATOM 7741 O O . PHE B 1 425 ? -16.156 -35.812 -13.797 1 84.56 425 PHE B O 1
ATOM 7748 N N . PHE B 1 426 ? -14.242 -36.156 -12.812 1 82.06 426 PHE B N 1
ATOM 7749 C CA . PHE B 1 426 ? -13.68 -34.875 -13.258 1 82.06 426 PHE B CA 1
ATOM 7750 C C . PHE B 1 426 ? -13.68 -34.781 -14.781 1 82.06 426 PHE B C 1
ATOM 7752 O O . PHE B 1 426 ? -14.117 -33.781 -15.352 1 82.06 426 PHE B O 1
ATOM 7759 N N . SER B 1 427 ? -13.211 -35.812 -15.383 1 79.88 427 SER B N 1
ATOM 7760 C CA . SER B 1 427 ? -13.125 -35.875 -16.844 1 79.88 427 SER B CA 1
ATOM 7761 C C . SER B 1 427 ? -14.508 -35.781 -17.469 1 79.88 427 SER B C 1
ATOM 7763 O O . SER B 1 427 ? -14.695 -35.125 -18.484 1 79.88 427 SER B O 1
ATOM 7765 N N . GLU B 1 428 ? -15.414 -36.5 -16.938 1 85.19 428 GLU B N 1
ATOM 7766 C CA . GLU B 1 428 ? -16.766 -36.5 -17.484 1 85.19 428 GLU B CA 1
ATOM 7767 C C . GLU B 1 428 ? -17.406 -35.125 -17.375 1 85.19 428 GLU B C 1
ATOM 7769 O O . GLU B 1 428 ? -18.094 -34.688 -18.297 1 85.19 428 GLU B O 1
ATOM 7774 N N . ILE B 1 429 ? -17.125 -34.469 -16.234 1 84.88 429 ILE B N 1
ATOM 7775 C CA . ILE B 1 429 ? -17.672 -33.125 -16.031 1 84.88 429 ILE B CA 1
ATOM 7776 C C . ILE B 1 429 ? -17.094 -32.156 -17.078 1 84.88 429 ILE B C 1
ATOM 7778 O O . ILE B 1 429 ? -17.828 -31.422 -17.734 1 84.88 429 ILE B O 1
ATOM 7782 N N . 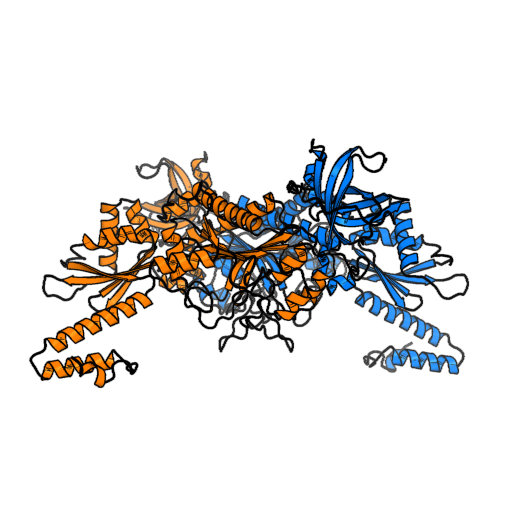THR B 1 430 ? -15.875 -32.219 -17.266 1 80.19 430 THR B N 1
ATOM 7783 C CA . THR B 1 430 ? -15.211 -31.281 -18.156 1 80.19 430 THR B CA 1
ATOM 7784 C C . THR B 1 430 ? -15.539 -31.594 -19.609 1 80.19 430 THR B C 1
ATOM 7786 O O . THR B 1 430 ? -15.703 -30.672 -20.422 1 80.19 430 THR B O 1
ATOM 7789 N N . LYS B 1 431 ? -15.594 -32.875 -19.906 1 79.94 431 LYS B N 1
ATOM 7790 C CA . LYS B 1 431 ? -15.992 -33.281 -21.25 1 79.94 431 LYS B CA 1
ATOM 7791 C C . LYS B 1 431 ? -17.375 -32.719 -21.609 1 79.94 431 LYS B C 1
ATOM 7793 O O . LYS B 1 431 ? -17.578 -32.156 -22.688 1 79.94 431 LYS B O 1
ATOM 7798 N N . HIS B 1 432 ? -18.297 -32.875 -20.766 1 82.62 432 HIS B N 1
ATOM 7799 C CA . HIS B 1 432 ? -19.656 -32.406 -21 1 82.62 432 HIS B CA 1
ATOM 7800 C C . HIS B 1 432 ? -19.719 -30.875 -21.016 1 82.62 432 HIS B C 1
ATOM 7802 O O . HIS B 1 432 ? -20.484 -30.297 -21.781 1 82.62 432 HIS B O 1
ATOM 7808 N N . ALA B 1 433 ? -18.906 -30.359 -20.172 1 78.69 433 ALA B N 1
ATOM 7809 C CA . ALA B 1 433 ? -18.844 -28.906 -20.188 1 78.69 433 ALA B CA 1
ATOM 7810 C C . ALA B 1 433 ? -18.344 -28.391 -21.531 1 78.69 433 ALA B C 1
ATOM 7812 O O . ALA B 1 433 ? -18.875 -27.406 -22.062 1 78.69 433 ALA B O 1
ATOM 7813 N N . GLN B 1 434 ? -17.406 -29.047 -22 1 73.69 434 GLN B N 1
ATOM 7814 C CA . GLN B 1 434 ? -16.875 -28.688 -23.312 1 73.69 434 GLN B CA 1
ATOM 7815 C C . GLN B 1 434 ? -17.922 -28.891 -24.406 1 73.69 434 GLN B C 1
ATOM 7817 O O . GLN B 1 434 ? -18.078 -28.047 -25.281 1 73.69 434 GLN B O 1
ATOM 7822 N N . GLU B 1 435 ? -18.516 -30.031 -24.359 1 75.62 435 GLU B N 1
ATOM 7823 C CA . GLU B 1 435 ? -19.5 -30.391 -25.375 1 75.62 435 GLU B CA 1
ATOM 7824 C C . GLU B 1 435 ? -20.703 -29.438 -25.328 1 75.62 435 GLU B C 1
ATOM 7826 O O . GLU B 1 435 ? -21.234 -29.062 -26.375 1 75.62 435 GLU B O 1
ATOM 7831 N N . MET B 1 436 ? -21.016 -29.016 -24.141 1 73.56 436 MET B N 1
ATOM 7832 C CA . MET B 1 436 ? -22.25 -28.25 -23.969 1 73.56 436 MET B CA 1
ATOM 7833 C C . MET B 1 436 ? -21.969 -26.75 -24.125 1 73.56 436 MET B C 1
ATOM 7835 O O . MET B 1 436 ? -22.828 -26.016 -24.625 1 73.56 436 MET B O 1
ATOM 7839 N N . PHE B 1 437 ? -20.797 -26.406 -23.703 1 70.81 437 PHE B N 1
ATOM 7840 C CA . PHE B 1 437 ? -20.594 -24.969 -23.609 1 70.81 437 PHE B CA 1
ATOM 7841 C C . PHE B 1 437 ? -19.281 -24.547 -24.281 1 70.81 437 PHE B C 1
ATOM 7843 O O . PHE B 1 437 ? -18.812 -23.438 -24.094 1 70.81 437 PHE B O 1
ATOM 7850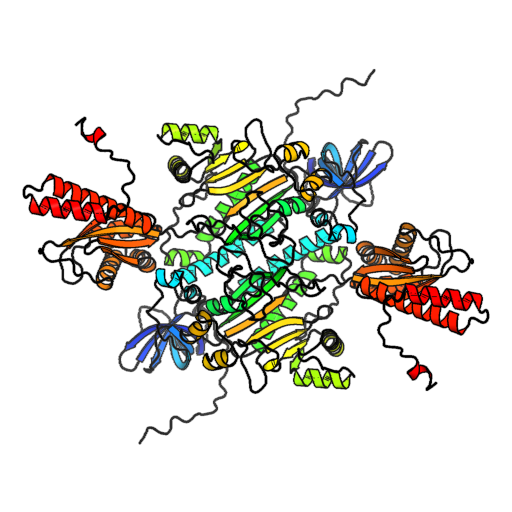 N N . GLY B 1 438 ? -18.703 -25.453 -24.969 1 61.28 438 GLY B N 1
ATOM 7851 C CA . GLY B 1 438 ? -17.484 -25.156 -25.703 1 61.28 438 GLY B CA 1
ATOM 7852 C C . GLY B 1 438 ? -16.281 -24.906 -24.812 1 61.28 438 GLY B C 1
ATOM 7853 O O . GLY B 1 438 ? -16.266 -25.344 -23.656 1 61.28 438 GLY B O 1
ATOM 7854 N N . ASP B 1 439 ? -15.344 -24.297 -25.406 1 54.59 439 ASP B N 1
ATOM 7855 C CA . ASP B 1 439 ? -14.07 -24.062 -24.719 1 54.59 439 ASP B CA 1
ATOM 7856 C C . ASP B 1 439 ? -14.25 -23.156 -23.5 1 54.59 439 ASP B C 1
ATOM 7858 O O . ASP B 1 439 ? -13.539 -23.312 -22.5 1 54.59 439 ASP B O 1
ATOM 7862 N N . PHE B 1 440 ? -15.227 -22.422 -23.734 1 49.53 440 PHE B N 1
ATOM 7863 C CA . PHE B 1 440 ? -15.516 -21.484 -22.656 1 49.53 440 PHE B CA 1
ATOM 7864 C C . PHE B 1 440 ? -16.047 -22.203 -21.422 1 49.53 440 PHE B C 1
ATOM 7866 O O . PHE B 1 440 ? -15.562 -21.984 -20.312 1 49.53 440 PHE B O 1
ATOM 7873 N N . GLY B 1 441 ? -17 -22.984 -21.719 1 56.97 441 GLY B N 1
ATOM 7874 C CA . GLY B 1 441 ? -17.547 -23.781 -20.625 1 56.97 441 GLY B CA 1
ATOM 7875 C C . GLY B 1 441 ? -16.547 -24.75 -20.016 1 56.97 441 GLY B C 1
ATOM 7876 O O . GLY B 1 441 ? -16.5 -24.906 -18.797 1 56.97 441 GLY B O 1
ATOM 7877 N N . TYR B 1 442 ? -15.789 -25.281 -20.766 1 62.34 442 TYR B N 1
ATOM 7878 C CA . TYR B 1 442 ? -14.734 -26.188 -20.328 1 62.34 442 TYR B CA 1
ATOM 7879 C C . TYR B 1 442 ? -13.766 -25.484 -19.375 1 62.34 442 TYR B C 1
ATOM 7881 O O . TYR B 1 442 ? -13.469 -26 -18.297 1 62.34 442 TYR B O 1
ATOM 7889 N N . SER B 1 443 ? -13.398 -24.375 -19.766 1 56.84 443 SER B N 1
ATOM 7890 C CA . SER B 1 443 ? -12.383 -23.656 -19 1 56.84 443 SER B CA 1
ATOM 7891 C C . SER B 1 443 ? -12.922 -23.203 -17.641 1 56.84 443 SER B C 1
ATOM 7893 O O . SER B 1 443 ? -12.242 -23.328 -16.625 1 56.84 443 SER B O 1
ATOM 7895 N N . ILE B 1 444 ? -14.156 -22.781 -17.625 1 56.59 444 ILE B N 1
ATOM 7896 C CA . ILE B 1 444 ? -14.781 -22.25 -16.422 1 56.59 444 ILE B CA 1
ATOM 7897 C C . ILE B 1 444 ? -14.938 -23.375 -15.391 1 56.59 444 ILE B C 1
ATOM 7899 O O . ILE B 1 444 ? -14.664 -23.172 -14.203 1 56.59 444 ILE B O 1
ATOM 7903 N N . VAL B 1 445 ? -15.375 -24.438 -15.836 1 66.81 445 VAL B N 1
ATOM 7904 C CA . VAL B 1 445 ? -15.641 -25.578 -14.953 1 66.81 445 VAL B CA 1
ATOM 7905 C C . VAL B 1 445 ? -14.328 -26.234 -14.539 1 66.81 445 VAL B C 1
ATOM 7907 O O . VAL B 1 445 ? -14.109 -26.5 -13.352 1 66.81 445 VAL B O 1
ATOM 7910 N N . LYS B 1 446 ? -13.484 -26.312 -15.445 1 66 446 LYS B N 1
ATOM 7911 C CA . LYS B 1 446 ? -12.258 -27.062 -15.18 1 66 446 LYS B CA 1
ATOM 7912 C C . LYS B 1 446 ? -11.375 -26.328 -14.18 1 66 446 LYS B C 1
ATOM 7914 O O . LYS B 1 446 ? -10.781 -26.953 -13.297 1 66 446 LYS B O 1
ATOM 7919 N N . LEU B 1 447 ? -11.383 -25.062 -14.297 1 58.72 447 LEU B N 1
ATOM 7920 C CA . LEU B 1 447 ? -10.453 -24.266 -13.508 1 58.72 447 LEU B CA 1
ATOM 7921 C C . LEU B 1 447 ? -10.859 -24.266 -12.031 1 58.72 447 LEU B C 1
ATOM 7923 O O . LEU B 1 447 ? -10 -24.188 -11.148 1 58.72 447 LEU B O 1
ATOM 7927 N N . SER B 1 448 ? -12.086 -24.406 -11.789 1 61.25 448 SER B N 1
ATOM 7928 C CA . SER B 1 448 ? -12.547 -24.266 -10.414 1 61.25 448 SER B CA 1
ATOM 7929 C C . SER B 1 448 ? -13.109 -25.578 -9.883 1 61.25 448 SER B C 1
ATOM 7931 O O . SER B 1 448 ? -13.57 -25.656 -8.742 1 61.25 448 SER B O 1
ATOM 7933 N N . LEU B 1 449 ? -12.984 -26.547 -10.641 1 71.88 449 LEU B N 1
ATOM 7934 C CA . LEU B 1 449 ? -13.656 -27.812 -10.328 1 71.88 449 LEU B CA 1
ATOM 7935 C C . LEU B 1 449 ? -12.852 -28.625 -9.32 1 71.88 449 LEU B C 1
ATOM 7937 O O . LEU B 1 449 ? -11.648 -28.812 -9.484 1 71.88 449 LEU B O 1
ATOM 7941 N N . SER B 1 450 ? -13.438 -28.906 -8.234 1 76.31 450 SER B N 1
ATOM 7942 C CA . SER B 1 450 ? -12.891 -29.844 -7.262 1 76.31 450 SER B CA 1
ATOM 7943 C C . SER B 1 450 ? -13.93 -30.891 -6.867 1 76.31 450 SER B C 1
ATOM 7945 O O . SER B 1 450 ? -15.117 -30.578 -6.738 1 76.31 450 SER B O 1
ATOM 7947 N N . ILE B 1 451 ? -13.484 -32.188 -6.824 1 78.56 451 ILE B N 1
ATOM 7948 C CA . ILE B 1 451 ? -14.383 -33.281 -6.488 1 78.56 451 ILE B CA 1
ATOM 7949 C C . ILE B 1 451 ? -13.898 -33.969 -5.219 1 78.56 451 ILE B C 1
ATOM 7951 O O . ILE B 1 451 ? -12.719 -34.312 -5.109 1 78.56 451 ILE B O 1
ATOM 7955 N N . ARG B 1 452 ? -14.734 -33.969 -4.297 1 77.25 452 ARG B N 1
ATOM 7956 C CA . ARG B 1 452 ? -14.43 -34.688 -3.062 1 77.25 452 ARG B CA 1
ATOM 7957 C C . ARG B 1 452 ? -15.484 -35.75 -2.768 1 77.25 452 ARG B C 1
ATOM 7959 O O . ARG B 1 452 ? -16.672 -35.531 -3.006 1 77.25 452 ARG B O 1
ATOM 7966 N N . VAL B 1 453 ? -14.906 -36.844 -2.266 1 73.5 453 VAL B N 1
ATOM 7967 C CA . VAL B 1 453 ? -15.82 -37.875 -1.837 1 73.5 453 VAL B CA 1
ATOM 7968 C C . VAL B 1 453 ? -16.297 -37.594 -0.416 1 73.5 453 VAL B C 1
ATOM 7970 O O . VAL B 1 453 ? -15.492 -37.375 0.489 1 73.5 453 VAL B O 1
ATOM 7973 N N . SER B 1 454 ? -17.531 -37.344 -0.269 1 72.94 454 SER B N 1
ATOM 7974 C CA . SER B 1 454 ? -18.109 -37.062 1.046 1 72.94 454 SER B CA 1
ATOM 7975 C C . SER B 1 454 ? -18.625 -38.344 1.688 1 72.94 454 SER B C 1
ATOM 7977 O O . SER B 1 454 ? -18.531 -38.531 2.904 1 72.94 454 SER B O 1
ATOM 7979 N N . ASP B 1 455 ? -19.234 -39.219 0.88 1 73.94 455 ASP B N 1
ATOM 7980 C CA . ASP B 1 455 ? -19.734 -40.531 1.289 1 73.94 455 ASP B CA 1
ATOM 7981 C C . ASP B 1 455 ? -19.594 -41.531 0.16 1 73.94 455 ASP B C 1
ATOM 7983 O O . ASP B 1 455 ? -19.188 -41.188 -0.952 1 73.94 455 ASP B O 1
ATOM 7987 N N . GLU B 1 456 ? -19.812 -42.844 0.425 1 71.69 456 GLU B N 1
ATOM 7988 C CA . GLU B 1 456 ? -19.641 -43.906 -0.549 1 71.69 456 GLU B CA 1
ATOM 7989 C C . GLU B 1 456 ? -20.312 -43.562 -1.873 1 71.69 456 GLU B C 1
ATOM 7991 O O . GLU B 1 456 ? -19.75 -43.812 -2.943 1 71.69 456 GLU B O 1
ATOM 7996 N N . ASP B 1 457 ? -21.453 -42.938 -1.825 1 78.5 457 ASP B N 1
ATOM 7997 C CA . ASP B 1 457 ? -22.188 -42.656 -3.049 1 78.5 457 ASP B CA 1
ATOM 7998 C C . ASP B 1 457 ? -22.391 -41.125 -3.225 1 78.5 457 ASP B C 1
ATOM 8000 O O . ASP B 1 457 ? -23.078 -40.688 -4.145 1 78.5 457 ASP B O 1
ATOM 8004 N N . VAL B 1 458 ? -21.844 -40.312 -2.393 1 84 458 VAL B N 1
ATOM 8005 C CA . VAL B 1 458 ? -22.078 -38.875 -2.451 1 84 458 VAL B CA 1
ATOM 8006 C C . VAL B 1 458 ? -20.75 -38.125 -2.605 1 84 458 VAL B C 1
ATOM 8008 O O . VAL B 1 458 ? -19.797 -38.406 -1.877 1 84 458 VAL B O 1
ATOM 8011 N N . TYR B 1 459 ? -20.734 -37.219 -3.582 1 84.44 459 TYR B N 1
ATOM 8012 C CA . TYR B 1 459 ? -19.562 -36.406 -3.9 1 84.44 459 TYR B CA 1
ATOM 8013 C C . TYR B 1 459 ? -19.859 -34.938 -3.75 1 84.44 459 TYR B C 1
ATOM 8015 O O . TYR B 1 459 ? -21 -34.5 -3.939 1 84.44 459 TYR B O 1
ATOM 8023 N N . VAL B 1 460 ? -18.859 -34.25 -3.297 1 84.06 460 VAL B N 1
ATOM 8024 C CA . VAL B 1 460 ? -18.969 -32.781 -3.305 1 84.06 460 VAL B CA 1
ATOM 8025 C C . VAL B 1 460 ? -18.125 -32.219 -4.445 1 84.06 460 VAL B C 1
ATOM 8027 O O . VAL B 1 460 ? -16.938 -32.5 -4.547 1 84.06 460 VAL B O 1
ATOM 8030 N N . VAL B 1 461 ? -18.844 -31.531 -5.328 1 84.62 461 VAL B N 1
ATOM 8031 C CA . VAL B 1 461 ? -18.188 -30.875 -6.453 1 84.62 461 VAL B CA 1
ATOM 8032 C C . VAL B 1 461 ? -18.156 -29.375 -6.223 1 84.62 461 VAL B C 1
ATOM 8034 O O . VAL B 1 461 ? -19.203 -28.75 -6.059 1 84.62 461 VAL B O 1
ATOM 8037 N N . ARG B 1 462 ? -17 -28.938 -6.164 1 78.94 462 ARG B N 1
ATOM 8038 C CA . ARG B 1 462 ? -16.828 -27.5 -5.949 1 78.94 462 ARG B CA 1
ATOM 8039 C C . ARG B 1 462 ? -16.5 -26.797 -7.254 1 78.94 462 ARG B C 1
ATOM 8041 O O . ARG B 1 462 ? -15.711 -27.297 -8.062 1 78.94 462 ARG B O 1
ATOM 8048 N N . VAL B 1 463 ? -17.203 -25.688 -7.496 1 73.44 463 VAL B N 1
ATOM 8049 C CA . VAL B 1 463 ? -16.906 -24.812 -8.625 1 73.44 463 VAL B CA 1
ATOM 8050 C C . VAL B 1 463 ? -17 -23.359 -8.18 1 73.44 463 VAL B C 1
ATOM 8052 O O . VAL B 1 463 ? -17.688 -23.031 -7.215 1 73.44 463 VAL B O 1
ATOM 8055 N N . ALA B 1 464 ? -16.188 -22.609 -8.852 1 62.16 464 ALA B N 1
ATOM 8056 C CA . ALA B 1 464 ? -16.359 -21.172 -8.633 1 62.16 464 ALA B CA 1
ATOM 8057 C C . ALA B 1 464 ? -17.812 -20.75 -8.898 1 62.16 464 ALA B C 1
ATOM 8059 O O . ALA B 1 464 ? -18.5 -21.375 -9.703 1 62.16 464 ALA B O 1
ATOM 8060 N N . GLU B 1 465 ? -18.359 -19.828 -8.18 1 62.5 465 GLU B N 1
ATOM 8061 C CA . GLU B 1 465 ? -19.734 -19.375 -8.312 1 62.5 465 GLU B CA 1
ATOM 8062 C C . GLU B 1 465 ? -20.094 -19.078 -9.766 1 62.5 465 GLU B C 1
ATOM 8064 O O . GLU B 1 465 ? -21.203 -19.375 -10.211 1 62.5 465 GLU B O 1
ATOM 8069 N N . THR B 1 466 ? -19.141 -18.672 -10.5 1 55.94 466 THR B N 1
ATOM 8070 C CA . THR B 1 466 ? -19.359 -18.375 -11.914 1 55.94 466 THR B CA 1
ATOM 8071 C C . THR B 1 466 ? -19.578 -19.672 -12.703 1 55.94 466 THR B C 1
ATOM 8073 O O . THR B 1 466 ? -20.156 -19.656 -13.789 1 55.94 466 THR B O 1
ATOM 8076 N N . GLY B 1 467 ? -19.156 -20.719 -12.18 1 62.34 467 GLY B N 1
ATOM 8077 C CA . GLY B 1 467 ? -19.297 -22 -12.844 1 62.34 467 GLY B CA 1
ATOM 8078 C C . GLY B 1 467 ? -20.547 -22.766 -12.414 1 62.34 467 GLY B C 1
ATOM 8079 O O . GLY B 1 467 ? -20.828 -23.828 -12.945 1 62.34 467 GLY B O 1
ATOM 8080 N N . GLU B 1 468 ? -21.219 -22.188 -11.539 1 73.31 468 GLU B N 1
ATOM 8081 C CA . GLU B 1 468 ? -22.359 -22.875 -10.953 1 73.31 468 GLU B CA 1
ATOM 8082 C C . GLU B 1 468 ? -23.375 -23.266 -12.023 1 73.31 468 GLU B C 1
ATOM 8084 O O . GLU B 1 468 ? -23.828 -24.422 -12.078 1 73.31 468 GLU B O 1
ATOM 8089 N N . LYS B 1 469 ? -23.688 -22.266 -12.883 1 69.38 469 LYS B N 1
ATOM 8090 C CA . LYS B 1 469 ? -24.688 -22.531 -13.906 1 69.38 469 LYS B CA 1
ATOM 8091 C C . LYS B 1 469 ? -24.219 -23.625 -14.867 1 69.38 469 LYS B C 1
ATOM 8093 O O . LYS B 1 469 ? -25.016 -24.453 -15.32 1 69.38 469 LYS B O 1
ATOM 8098 N N . TYR B 1 470 ? -23 -23.688 -15.086 1 73.81 470 TYR B N 1
ATOM 8099 C CA . TYR B 1 470 ? -22.453 -24.672 -16.016 1 73.81 470 TYR B CA 1
ATOM 8100 C C . TYR B 1 470 ? -22.438 -26.062 -15.391 1 73.81 470 TYR B C 1
ATOM 8102 O O . TYR B 1 470 ? -22.859 -27.031 -16.016 1 73.81 470 TYR B O 1
ATOM 8110 N N . LEU B 1 471 ? -21.969 -25.984 -14.211 1 82.56 471 LEU B N 1
ATOM 8111 C CA . LEU B 1 471 ? -21.938 -27.281 -13.531 1 82.56 471 LEU B CA 1
ATOM 8112 C C . LEU B 1 471 ? -23.344 -27.828 -13.32 1 82.56 471 LEU B C 1
ATOM 8114 O O . LEU B 1 471 ? -23.578 -29.031 -13.531 1 82.56 471 LEU B O 1
ATOM 8118 N N . GLY B 1 472 ? -24.203 -26.984 -12.977 1 80.12 472 GLY B N 1
ATOM 8119 C CA . GLY B 1 472 ? -25.594 -27.391 -12.781 1 80.12 472 GLY B CA 1
ATOM 8120 C C . GLY B 1 472 ? -26.234 -27.969 -14.031 1 80.12 472 GLY B C 1
ATOM 8121 O O . GLY B 1 472 ? -27.031 -28.906 -13.961 1 80.12 472 GLY B O 1
ATOM 8122 N N . ALA B 1 473 ? -25.859 -27.453 -15.172 1 77.12 473 ALA B N 1
ATOM 8123 C CA . ALA B 1 473 ? -26.406 -27.922 -16.438 1 77.12 473 ALA B CA 1
ATOM 8124 C C . ALA B 1 473 ? -25.719 -29.219 -16.875 1 77.12 473 ALA B C 1
ATOM 8126 O O . ALA B 1 473 ? -26.328 -30.047 -17.547 1 77.12 473 ALA B O 1
ATOM 8127 N N . VAL B 1 474 ? -24.531 -29.422 -16.484 1 84.19 474 VAL B N 1
ATOM 8128 C CA . VAL B 1 474 ? -23.703 -30.531 -16.953 1 84.19 474 VAL B CA 1
ATOM 8129 C C . VAL B 1 474 ? -24.062 -31.797 -16.172 1 84.19 474 VAL B C 1
ATOM 8131 O O . VAL B 1 474 ? -24.172 -32.875 -16.75 1 84.19 474 VAL B O 1
ATOM 8134 N N . LEU B 1 475 ? -24.297 -31.641 -14.938 1 88 475 LEU B N 1
ATOM 8135 C CA . LEU B 1 475 ? -24.391 -32.781 -14.039 1 88 475 LEU B CA 1
ATOM 8136 C C . LEU B 1 475 ? -25.531 -33.719 -14.453 1 88 475 LEU B C 1
ATOM 8138 O O . LEU B 1 475 ? -25.344 -34.938 -14.547 1 88 475 LEU B O 1
ATOM 8142 N N . PRO B 1 476 ? -26.688 -33.156 -14.82 1 80 476 PRO B N 1
ATOM 8143 C CA . PRO B 1 476 ? -27.797 -34.031 -15.188 1 80 476 PRO B CA 1
ATOM 8144 C C . PRO B 1 476 ? -27.562 -34.75 -16.516 1 80 476 PRO B C 1
ATOM 8146 O O . PRO B 1 476 ? -28.219 -35.75 -16.797 1 80 476 PRO B O 1
ATOM 8149 N N . ASN B 1 477 ? -26.594 -34.344 -17.219 1 80.81 477 ASN B N 1
ATOM 8150 C CA . ASN B 1 477 ? -26.375 -34.906 -18.547 1 80.81 477 ASN B CA 1
ATOM 8151 C C . ASN B 1 477 ? -25.297 -36 -18.516 1 80.81 477 ASN B C 1
ATOM 8153 O O . ASN B 1 477 ? -25.016 -36.625 -19.531 1 80.81 477 ASN B O 1
ATOM 8157 N N . ILE B 1 478 ? -24.766 -36.188 -17.406 1 85.62 478 ILE B N 1
ATOM 8158 C CA . ILE B 1 478 ? -23.766 -37.25 -17.25 1 85.62 478 ILE B CA 1
ATOM 8159 C C . ILE B 1 478 ? -24.484 -38.562 -16.938 1 85.62 478 ILE B C 1
ATOM 8161 O O . ILE B 1 478 ? -25.078 -38.719 -15.867 1 85.62 478 ILE B O 1
ATOM 8165 N N . LEU B 1 479 ? -24.375 -39.5 -17.906 1 82.44 479 LEU B N 1
ATOM 8166 C CA . LEU B 1 479 ? -25.141 -40.719 -17.766 1 82.44 479 LEU B CA 1
ATOM 8167 C C . LEU B 1 479 ? -24.219 -41.906 -17.5 1 82.44 479 LEU B C 1
ATOM 8169 O O . LEU B 1 479 ? -24.672 -43.031 -17.297 1 82.44 479 LEU B O 1
ATOM 8173 N N . LYS B 1 480 ? -22.984 -41.625 -17.594 1 82.94 480 LYS B N 1
ATOM 8174 C CA . LYS B 1 480 ? -21.984 -42.688 -17.328 1 82.94 480 LYS B CA 1
ATOM 8175 C C . LYS B 1 480 ? -20.672 -42.062 -16.844 1 82.94 480 LYS B C 1
ATOM 8177 O O . LYS B 1 480 ? -20.297 -40.969 -17.266 1 82.94 480 LYS B O 1
ATOM 8182 N N . ILE B 1 481 ? -20.078 -42.688 -15.844 1 84.94 481 ILE B N 1
ATOM 8183 C CA . ILE B 1 481 ? -18.734 -42.312 -15.383 1 84.94 481 ILE B CA 1
ATOM 8184 C C . ILE B 1 481 ? -17.797 -43.531 -15.5 1 84.94 481 ILE B C 1
ATOM 8186 O O . ILE B 1 481 ? -18.062 -44.594 -14.906 1 84.94 481 ILE B O 1
ATOM 8190 N N . GLY B 1 482 ? -16.719 -43.281 -16.297 1 78.38 482 GLY B N 1
ATOM 8191 C CA . GLY B 1 482 ? -15.961 -44.469 -16.6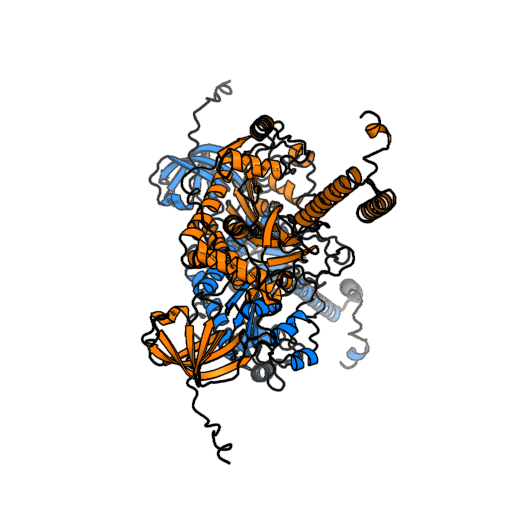56 1 78.38 482 GLY B CA 1
ATOM 8192 C C . GLY B 1 482 ? -16.766 -45.5 -17.438 1 78.38 482 GLY B C 1
ATOM 8193 O O . GLY B 1 482 ? -17.297 -45.188 -18.5 1 78.38 482 GLY B O 1
ATOM 8194 N N . ASN B 1 483 ? -16.875 -46.688 -16.891 1 78.19 483 ASN B N 1
ATOM 8195 C CA . ASN B 1 483 ? -17.625 -47.75 -17.547 1 78.19 483 ASN B CA 1
ATOM 8196 C C . ASN B 1 483 ? -18.922 -48.062 -16.797 1 78.19 483 ASN B C 1
ATOM 8198 O O . ASN B 1 483 ? -19.656 -49 -17.172 1 78.19 483 ASN B O 1
ATOM 8202 N N . GLN B 1 484 ? -19.281 -47.25 -15.898 1 83.69 484 GLN B N 1
ATOM 8203 C CA . GLN B 1 484 ? -20.469 -47.531 -15.094 1 83.69 484 GLN B CA 1
ATOM 8204 C C . GLN B 1 484 ? -21.609 -46.562 -15.406 1 83.69 484 GLN B C 1
ATOM 8206 O O . GLN B 1 484 ? -21.438 -45.344 -15.289 1 83.69 484 GLN B O 1
ATOM 8211 N N . PRO B 1 485 ? -22.641 -47.125 -15.906 1 81.69 485 PRO B N 1
ATOM 8212 C CA . PRO B 1 485 ? -23.812 -46.25 -16.078 1 81.69 485 PRO B CA 1
ATOM 8213 C C . PRO B 1 485 ? -24.375 -45.75 -14.75 1 81.69 485 PRO B C 1
ATOM 8215 O O . PRO B 1 485 ? -24.438 -46.5 -13.781 1 81.69 485 PRO B O 1
ATOM 8218 N N . MET B 1 486 ? -24.641 -44.375 -14.656 1 81.62 486 MET B N 1
ATOM 8219 C CA . MET B 1 486 ? -25.188 -43.812 -13.422 1 81.62 486 MET B CA 1
ATOM 8220 C C . MET B 1 486 ? -25.938 -42.531 -13.695 1 81.62 486 MET B C 1
ATOM 8222 O O . MET B 1 486 ? -25.828 -41.969 -14.781 1 81.62 486 MET B O 1
ATOM 8226 N N . ILE B 1 487 ? -26.812 -42.281 -12.727 1 80.62 487 ILE B N 1
ATOM 8227 C CA . ILE B 1 487 ? -27.531 -41 -12.703 1 80.62 487 ILE B CA 1
ATOM 8228 C C . ILE B 1 487 ? -27.031 -40.156 -11.539 1 80.62 487 ILE B C 1
ATOM 8230 O O . ILE B 1 487 ? -26.828 -40.656 -10.438 1 80.62 487 ILE B O 1
ATOM 8234 N N . LEU B 1 488 ? -26.688 -38.906 -11.938 1 85.88 488 LEU B N 1
ATOM 8235 C CA . LEU B 1 488 ? -26.234 -37.969 -10.914 1 85.88 488 LEU B CA 1
ATOM 8236 C C . LEU B 1 488 ? -27.375 -37.125 -10.406 1 85.88 488 LEU B C 1
ATOM 8238 O O . LEU B 1 488 ? -28.078 -36.469 -11.195 1 85.88 488 LEU B O 1
ATOM 8242 N N . LYS B 1 489 ? -27.625 -37.219 -9.109 1 83.81 489 LYS B N 1
ATOM 8243 C CA . LYS B 1 489 ? -28.656 -36.406 -8.469 1 83.81 489 LYS B CA 1
ATOM 8244 C C . LYS B 1 489 ? -28.031 -35.344 -7.551 1 83.81 489 LYS B C 1
ATOM 8246 O O . LYS B 1 489 ? -27.312 -35.688 -6.605 1 83.81 489 LYS B O 1
ATOM 8251 N N . THR B 1 490 ? -28.312 -34.125 -7.91 1 86 490 THR B N 1
ATOM 8252 C CA . THR B 1 490 ? -27.844 -33.062 -7.035 1 86 490 THR B CA 1
ATOM 8253 C C . THR B 1 490 ? -28.734 -32.938 -5.797 1 86 490 THR B C 1
ATOM 8255 O O . THR B 1 490 ? -29.938 -32.656 -5.906 1 86 490 THR B O 1
ATOM 8258 N N . LEU B 1 491 ? -28.125 -33.125 -4.648 1 82.06 491 LEU B N 1
ATOM 8259 C CA . LEU B 1 491 ? -28.875 -33.156 -3.391 1 82.06 491 LEU B CA 1
ATOM 8260 C C . LEU B 1 491 ? -28.969 -31.734 -2.809 1 82.06 491 LEU B C 1
ATOM 8262 O O . LEU B 1 491 ? -29.969 -31.406 -2.158 1 82.06 491 LEU B O 1
ATOM 8266 N N . PHE B 1 492 ? -27.844 -31.031 -2.992 1 82.25 492 PHE B N 1
ATOM 8267 C CA . PHE B 1 492 ? -27.703 -29.75 -2.322 1 82.25 492 PHE B CA 1
ATOM 8268 C C . PHE B 1 492 ? -26.609 -28.906 -2.973 1 82.25 492 PHE B C 1
ATOM 8270 O O . PHE B 1 492 ? -25.594 -29.438 -3.426 1 82.25 492 PHE B O 1
ATOM 8277 N N . VAL B 1 493 ? -26.938 -27.641 -3.15 1 80.75 493 VAL B N 1
ATOM 8278 C CA . VAL B 1 493 ? -25.906 -26.703 -3.58 1 80.75 493 VAL B CA 1
ATOM 8279 C C . VAL B 1 493 ? -25.625 -25.703 -2.461 1 80.75 493 VAL B C 1
ATOM 8281 O O . VAL B 1 493 ? -26.516 -24.953 -2.051 1 80.75 493 VAL B O 1
ATOM 8284 N N . GLY B 1 494 ? -24.359 -25.859 -1.984 1 72.75 494 GLY B N 1
ATOM 8285 C CA . GLY B 1 494 ? -23.984 -25.031 -0.845 1 72.75 494 GLY B CA 1
ATOM 8286 C C . GLY B 1 494 ? -22.875 -24.047 -1.155 1 72.75 494 GLY B C 1
ATOM 8287 O O . GLY B 1 494 ? -22.391 -23.984 -2.289 1 72.75 494 GLY B O 1
ATOM 8288 N N . ARG B 1 495 ? -22.594 -23.297 -0.176 1 65.94 495 ARG B N 1
ATOM 8289 C CA . ARG B 1 495 ? -21.562 -22.266 -0.314 1 65.94 495 ARG B CA 1
ATOM 8290 C C . ARG B 1 495 ? -20.266 -22.688 0.379 1 65.94 495 ARG B C 1
ATOM 8292 O O . ARG B 1 495 ? -19.266 -21.984 0.324 1 65.94 495 ARG B O 1
ATOM 8299 N N . SER B 1 496 ? -20.312 -23.844 1.038 1 66.81 496 SER B N 1
ATOM 8300 C CA . SER B 1 496 ? -19.141 -24.391 1.724 1 66.81 496 SER B CA 1
ATOM 8301 C C . SER B 1 496 ? -19.234 -25.922 1.836 1 66.81 496 SER B C 1
ATOM 8303 O O . SER B 1 496 ? -20.312 -26.5 1.69 1 66.81 496 SER B O 1
ATOM 8305 N N . MET B 1 497 ? -18.062 -26.484 2.148 1 70.62 497 MET B N 1
ATOM 8306 C CA . MET B 1 497 ? -18.047 -27.922 2.4 1 70.62 497 MET B CA 1
ATOM 8307 C C . MET B 1 497 ? -18.844 -28.266 3.648 1 70.62 497 MET B C 1
ATOM 8309 O O . MET B 1 497 ? -19.547 -29.281 3.676 1 70.62 497 MET B O 1
ATOM 8313 N N . ARG B 1 498 ? -18.703 -27.359 4.516 1 66.31 498 ARG B N 1
ATOM 8314 C CA . ARG B 1 498 ? -19.406 -27.609 5.77 1 66.31 498 ARG B CA 1
ATOM 8315 C C . ARG B 1 498 ? -20.906 -27.625 5.566 1 66.31 498 ARG B C 1
ATOM 8317 O O . ARG B 1 498 ? -21.609 -28.469 6.125 1 66.31 498 ARG B O 1
ATOM 8324 N N . SER B 1 499 ? -21.359 -26.734 4.801 1 73.19 499 SER B N 1
ATOM 8325 C CA . SER B 1 499 ? -22.797 -26.703 4.516 1 73.19 499 SER B CA 1
ATOM 8326 C C . SER B 1 499 ? -23.25 -27.969 3.795 1 73.19 499 SER B C 1
ATOM 8328 O O . SER B 1 499 ? -24.328 -28.484 4.062 1 73.19 499 SER B O 1
ATOM 8330 N N . CYS B 1 500 ? -22.438 -28.406 2.988 1 76.56 500 CYS B N 1
ATOM 8331 C CA . CYS B 1 500 ? -22.75 -29.641 2.275 1 76.56 500 CYS B CA 1
ATOM 8332 C C . CYS B 1 500 ? -22.75 -30.828 3.225 1 76.56 500 CYS B C 1
ATOM 8334 O O . CYS B 1 500 ? -23.656 -31.672 3.162 1 76.56 500 CYS B O 1
ATOM 8336 N N . GLU B 1 501 ? -21.812 -30.797 4.074 1 73.56 501 GLU B N 1
ATOM 8337 C CA . GLU B 1 501 ? -21.719 -31.891 5.031 1 73.56 501 GLU B CA 1
ATOM 8338 C C . GLU B 1 501 ? -22.906 -31.906 5.98 1 73.56 501 GLU B C 1
ATOM 8340 O O . GLU B 1 501 ? -23.484 -32.938 6.266 1 73.56 501 GLU B O 1
ATOM 8345 N N . LYS B 1 502 ? -23.25 -30.781 6.43 1 74.94 502 LYS B N 1
ATOM 8346 C CA . LYS B 1 502 ? -24.422 -30.672 7.297 1 74.94 502 LYS B CA 1
ATOM 8347 C C . LYS B 1 502 ? -25.688 -31.156 6.59 1 74.94 502 LYS B C 1
ATOM 8349 O O . LYS B 1 502 ? -26.484 -31.875 7.18 1 74.94 502 LYS B O 1
ATOM 8354 N N . ARG B 1 503 ? -25.781 -30.766 5.441 1 79.56 503 ARG B N 1
ATOM 8355 C CA . ARG B 1 503 ? -26.953 -31.172 4.672 1 79.56 503 ARG B CA 1
ATOM 8356 C C . ARG B 1 503 ? -26.969 -32.656 4.434 1 79.56 503 ARG B C 1
ATOM 8358 O O . ARG B 1 503 ? -28.016 -33.312 4.492 1 79.56 503 ARG B O 1
ATOM 8365 N N . LEU B 1 504 ? -25.844 -33.25 4.203 1 79.69 504 LEU B N 1
ATOM 8366 C CA . LEU B 1 504 ? -25.75 -34.688 3.982 1 79.69 504 LEU B CA 1
ATOM 8367 C C . LEU B 1 504 ? -26.172 -35.469 5.23 1 79.69 504 LEU B C 1
ATOM 8369 O O . LEU B 1 504 ? -26.891 -36.438 5.141 1 79.69 504 LEU B O 1
ATOM 8373 N N . ILE B 1 505 ? -25.688 -34.906 6.25 1 75 505 ILE B N 1
ATOM 8374 C CA . ILE B 1 505 ? -26.031 -35.562 7.516 1 75 505 ILE B CA 1
ATOM 8375 C C . ILE B 1 505 ? -27.547 -35.5 7.711 1 75 505 ILE B C 1
ATOM 8377 O O . ILE B 1 505 ? -28.156 -36.5 8.109 1 75 505 ILE B O 1
ATOM 8381 N N . GLU B 1 506 ? -28.078 -34.438 7.41 1 77.62 506 GLU B N 1
ATOM 8382 C CA . GLU B 1 506 ? -29.531 -34.281 7.512 1 77.62 506 GLU B CA 1
ATOM 8383 C C . GLU B 1 506 ? -30.25 -35.25 6.586 1 77.62 506 GLU B C 1
ATOM 8385 O O . GLU B 1 506 ? -31.219 -35.906 6.988 1 77.62 506 GLU B O 1
ATOM 8390 N N . ILE B 1 507 ? -29.844 -35.344 5.473 1 78.69 507 ILE B N 1
ATOM 8391 C CA . ILE B 1 507 ? -30.453 -36.188 4.465 1 78.69 507 ILE B CA 1
ATOM 8392 C C . ILE B 1 507 ? -30.344 -37.656 4.891 1 78.69 507 ILE B C 1
ATOM 8394 O O . ILE B 1 507 ? -31.328 -38.406 4.824 1 78.69 507 ILE B O 1
ATOM 8398 N N . ARG B 1 508 ? -29.203 -38 5.312 1 76.31 508 ARG B N 1
ATOM 8399 C CA . ARG B 1 508 ? -29 -39.375 5.742 1 76.31 508 ARG B CA 1
ATOM 8400 C C . ARG B 1 508 ? -29.828 -39.719 6.984 1 76.31 508 ARG B C 1
ATOM 8402 O O . ARG B 1 508 ? -30.359 -40.812 7.113 1 76.31 508 ARG B O 1
ATOM 8409 N N . ARG B 1 509 ? -29.828 -38.75 7.785 1 72.81 509 ARG B N 1
ATOM 8410 C CA . ARG B 1 509 ? -30.688 -38.906 8.961 1 72.81 509 ARG B CA 1
ATOM 8411 C C . ARG B 1 509 ? -32.125 -39.094 8.562 1 72.81 509 ARG B C 1
ATOM 8413 O O . ARG B 1 509 ? -32.812 -39.969 9.102 1 72.81 509 ARG B O 1
ATOM 8420 N N . ASN B 1 510 ? -32.531 -38.312 7.703 1 75.56 510 ASN B N 1
ATOM 8421 C CA . ASN B 1 510 ? -33.906 -38.469 7.223 1 75.56 510 ASN B CA 1
ATOM 8422 C C . ASN B 1 510 ? -34.125 -39.812 6.547 1 75.56 510 ASN B C 1
ATOM 8424 O O . ASN B 1 510 ? -35.188 -40.406 6.711 1 75.56 510 ASN B O 1
ATOM 8428 N N . ASP B 1 511 ? -33.188 -40.219 5.883 1 73.5 511 ASP B N 1
ATOM 8429 C CA . ASP B 1 511 ? -33.281 -41.531 5.242 1 73.5 511 ASP B CA 1
ATOM 8430 C C . ASP B 1 511 ? -33.375 -42.656 6.281 1 73.5 511 ASP B C 1
ATOM 8432 O O . ASP B 1 511 ? -34.125 -43.594 6.105 1 73.5 511 ASP B O 1
ATOM 8436 N N . LEU B 1 512 ? -32.562 -42.531 7.25 1 71.56 512 LEU B N 1
ATOM 8437 C CA . LEU B 1 512 ? -32.562 -43.531 8.312 1 71.56 512 LEU B CA 1
ATOM 8438 C C . LEU B 1 512 ? -33.875 -43.5 9.055 1 71.56 512 LEU B C 1
ATOM 8440 O O . LEU B 1 512 ? -34.438 -44.562 9.375 1 71.56 512 LEU B O 1
ATOM 8444 N N . TYR B 1 513 ? -34.344 -42.375 9.211 1 72.38 513 TYR B N 1
ATOM 8445 C CA . TYR B 1 513 ? -35.656 -42.281 9.859 1 72.38 513 TYR B CA 1
ATOM 8446 C C . TYR B 1 513 ? -36.75 -42.875 8.977 1 72.38 513 TYR B C 1
ATOM 8448 O O . TYR B 1 513 ? -37.656 -43.562 9.469 1 72.38 513 TYR B O 1
ATOM 8456 N N . ALA B 1 514 ? -36.625 -42.625 7.785 1 72.88 514 ALA B N 1
ATOM 8457 C CA . ALA B 1 514 ? -37.562 -43.219 6.844 1 72.88 514 ALA B CA 1
ATOM 8458 C C . ALA B 1 514 ? -37.438 -44.719 6.816 1 72.88 514 ALA B C 1
ATOM 8460 O O . ALA B 1 514 ? -38.469 -45.438 6.797 1 72.88 514 ALA B O 1
ATOM 8461 N N . ALA B 1 515 ? -36.281 -45.188 6.852 1 72.62 515 ALA B N 1
ATOM 8462 C CA . ALA B 1 515 ? -36.031 -46.625 6.895 1 72.62 515 ALA B CA 1
ATOM 8463 C C . ALA B 1 515 ? -36.594 -47.219 8.188 1 72.62 515 ALA B C 1
ATOM 8465 O O . ALA B 1 515 ? -37.156 -48.344 8.18 1 72.62 515 ALA B O 1
ATOM 8466 N N . LEU B 1 516 ? -36.344 -46.5 9.203 1 72.81 516 LEU B N 1
ATOM 8467 C CA . LEU B 1 516 ? -36.844 -46.938 10.5 1 72.81 516 LEU B CA 1
ATOM 8468 C C . LEU B 1 516 ? -38.375 -47 10.5 1 72.81 516 LEU B C 1
ATOM 8470 O O . LEU B 1 516 ? -38.969 -47.938 11.031 1 72.81 516 LEU B O 1
ATOM 8474 N N . SER B 1 517 ? -38.938 -46.062 9.898 1 74.12 517 SER B N 1
ATOM 8475 C CA . SER B 1 517 ? -40.406 -46 9.859 1 74.12 517 SER B CA 1
ATOM 8476 C C . SER B 1 517 ? -40.969 -47.125 8.992 1 74.12 517 SER B C 1
ATOM 8478 O O . SER B 1 517 ? -42.062 -47.625 9.266 1 74.12 517 SER B O 1
ATOM 8480 N N . ASN B 1 518 ? -40.125 -47.594 8.094 1 71.38 518 ASN B N 1
ATOM 8481 C CA . ASN B 1 518 ? -40.625 -48.594 7.164 1 71.38 518 ASN B CA 1
ATOM 8482 C C . ASN B 1 518 ? -40.156 -50 7.578 1 71.38 518 ASN B C 1
ATOM 8484 O O . ASN B 1 518 ? -40.5 -51 6.938 1 71.38 518 ASN B O 1
ATOM 8488 N N . CYS B 1 519 ? -39.375 -50.031 8.547 1 71.44 519 CYS B N 1
ATOM 8489 C CA . CYS B 1 519 ? -38.781 -51.281 8.984 1 71.44 519 CYS B CA 1
ATOM 8490 C C . CYS B 1 519 ? -39.781 -52.125 9.773 1 71.44 519 CYS B C 1
ATOM 8492 O O . CYS B 1 519 ? -40.406 -51.625 10.711 1 71.44 519 CYS B O 1
ATOM 8494 N N . LYS B 1 520 ? -40 -53.312 9.227 1 75.88 520 LYS B N 1
ATOM 8495 C CA . LYS B 1 520 ? -40.969 -54.188 9.844 1 75.88 520 LYS B CA 1
ATOM 8496 C C . LYS B 1 520 ? -40.281 -55.25 10.711 1 75.88 520 LYS B C 1
ATOM 8498 O O . LYS B 1 520 ? -40.938 -55.938 11.484 1 75.88 520 LYS B O 1
ATOM 8503 N N . THR B 1 521 ? -38.938 -55.5 10.539 1 75.06 521 THR B N 1
ATOM 8504 C CA . THR B 1 521 ? -38.219 -56.5 11.289 1 75.06 521 THR B CA 1
ATOM 8505 C C . THR B 1 521 ? -37.531 -55.906 12.5 1 75.06 521 THR B C 1
ATOM 8507 O O . THR B 1 521 ? -36.812 -54.906 12.375 1 75.06 521 THR B O 1
ATOM 8510 N N . PRO B 1 522 ? -37.781 -56.344 13.617 1 71.69 522 PRO B N 1
ATOM 8511 C CA . PRO B 1 522 ? -37.25 -55.781 14.867 1 71.69 522 PRO B CA 1
ATOM 8512 C C . PRO B 1 522 ? -35.719 -55.75 14.875 1 71.69 522 PRO B C 1
ATOM 8514 O O . PRO B 1 522 ? -35.125 -54.812 15.391 1 71.69 522 PRO B O 1
ATOM 8517 N N . ALA B 1 523 ? -35.031 -56.656 14.367 1 68.88 523 ALA B N 1
ATOM 8518 C CA . ALA B 1 523 ? -33.562 -56.719 14.391 1 68.88 523 ALA B CA 1
ATOM 8519 C C . ALA B 1 523 ? -32.969 -55.562 13.57 1 68.88 523 ALA B C 1
ATOM 8521 O O . ALA B 1 523 ? -32.031 -54.906 14.008 1 68.88 523 ALA B O 1
ATOM 8522 N N . ILE B 1 524 ? -33.531 -55.25 12.438 1 69.44 524 ILE B N 1
ATOM 8523 C CA . ILE B 1 524 ? -33.062 -54.188 11.57 1 69.44 524 ILE B CA 1
ATOM 8524 C C . ILE B 1 524 ? -33.375 -52.844 12.195 1 69.44 524 ILE B C 1
ATOM 8526 O O . ILE B 1 524 ? -32.594 -51.906 12.117 1 69.44 524 ILE B O 1
ATOM 8530 N N . ARG B 1 525 ? -34.5 -52.812 12.836 1 70.94 525 ARG B N 1
ATOM 8531 C CA . ARG B 1 525 ? -34.906 -51.594 13.531 1 70.94 525 ARG B CA 1
ATOM 8532 C C . ARG B 1 525 ? -33.906 -51.219 14.625 1 70.94 525 ARG B C 1
ATOM 8534 O O . ARG B 1 525 ? -33.562 -50.062 14.781 1 70.94 525 ARG B O 1
ATOM 8541 N N . HIS B 1 526 ? -33.5 -52.188 15.344 1 69.25 526 HIS B N 1
ATOM 8542 C CA . HIS B 1 526 ? -32.531 -51.969 16.406 1 69.25 526 HIS B CA 1
ATOM 8543 C C . HIS B 1 526 ? -31.203 -51.469 15.828 1 69.25 526 HIS B C 1
ATOM 8545 O O . HIS B 1 526 ? -30.562 -50.594 16.391 1 69.25 526 HIS B O 1
ATOM 8551 N N . THR B 1 527 ? -30.781 -51.969 14.773 1 66.62 527 THR B N 1
ATOM 8552 C CA . THR B 1 527 ? -29.531 -51.562 14.125 1 66.62 527 THR B CA 1
ATOM 8553 C C . THR B 1 527 ? -29.641 -50.125 13.609 1 66.62 527 THR B C 1
ATOM 8555 O O . THR B 1 527 ? -28.703 -49.344 13.758 1 66.62 527 THR B O 1
ATOM 8558 N N . LEU B 1 528 ? -30.75 -49.781 13.086 1 67.38 528 LEU B N 1
ATOM 8559 C CA . LEU B 1 528 ? -30.969 -48.438 12.555 1 67.38 528 LEU B CA 1
ATOM 8560 C C . LEU B 1 528 ? -31.016 -47.406 13.672 1 67.38 528 LEU B C 1
ATOM 8562 O O . LEU B 1 528 ? -30.469 -46.312 13.531 1 67.38 528 LEU B O 1
ATOM 8566 N N . LEU B 1 529 ? -31.547 -47.875 14.672 1 65.44 529 LEU B N 1
ATOM 8567 C CA . LEU B 1 529 ? -31.609 -47 15.844 1 65.44 529 LEU B CA 1
ATOM 8568 C C . LEU B 1 529 ? -30.219 -46.75 16.422 1 65.44 529 LEU B C 1
ATOM 8570 O O . LEU B 1 529 ? -29.875 -45.656 16.844 1 65.44 529 LEU B O 1
ATOM 8574 N N . LYS B 1 530 ? -29.391 -47.688 16.453 1 62.06 530 LYS B N 1
ATOM 8575 C CA . LYS B 1 530 ? -28.016 -47.562 16.938 1 62.06 530 LYS B CA 1
ATOM 8576 C C . LYS B 1 530 ? -27.188 -46.656 16.031 1 62.06 530 LYS B C 1
ATOM 8578 O O . LYS B 1 530 ? -26.422 -45.812 16.531 1 62.06 530 LYS B O 1
ATOM 8583 N N . VAL B 1 531 ? -27.328 -46.75 14.789 1 62.62 531 VAL B N 1
ATOM 8584 C CA . VAL B 1 531 ? -26.609 -45.938 13.836 1 62.62 531 VAL B CA 1
ATOM 8585 C C . VAL B 1 531 ? -27.062 -44.469 13.977 1 62.62 531 VAL B C 1
ATOM 8587 O O . VAL B 1 531 ? -26.234 -43.562 13.969 1 62.62 531 VAL B O 1
ATOM 8590 N N . LEU B 1 532 ? -28.266 -44.281 14.086 1 61.84 532 LEU B N 1
ATOM 8591 C CA . LEU B 1 532 ? -28.828 -42.969 14.266 1 61.84 532 LEU B CA 1
ATOM 8592 C C . LEU B 1 532 ? -28.328 -42.344 15.562 1 61.84 532 LEU B C 1
ATOM 8594 O O . LEU B 1 532 ? -28.031 -41.125 15.609 1 61.84 532 LEU B O 1
ATOM 8598 N N . HIS B 1 533 ? -28.156 -43.094 16.531 1 57.91 533 HIS B N 1
ATOM 8599 C CA . HIS B 1 533 ? -27.625 -42.625 17.812 1 57.91 533 HIS B CA 1
ATOM 8600 C C . HIS B 1 533 ? -26.156 -42.25 17.703 1 57.91 533 HIS B C 1
ATOM 8602 O O . HIS B 1 533 ? -25.703 -41.281 18.297 1 57.91 533 HIS B O 1
ATOM 8608 N N . ASN B 1 534 ? -25.359 -42.938 17.078 1 54.5 534 ASN B N 1
ATOM 8609 C CA . ASN B 1 534 ? -23.938 -42.688 16.906 1 54.5 534 ASN B CA 1
ATOM 8610 C C . ASN B 1 534 ? -23.672 -41.5 16.016 1 54.5 534 ASN B C 1
ATOM 8612 O O . ASN B 1 534 ? -22.672 -40.781 16.203 1 54.5 534 ASN B O 1
ATOM 8616 N N . CYS B 1 535 ? -24.297 -41.438 14.938 1 51.44 535 CYS B N 1
ATOM 8617 C CA . CYS B 1 535 ? -24.156 -40.312 14.031 1 51.44 535 CYS B CA 1
ATOM 8618 C C . CYS B 1 535 ? -24.578 -39 14.703 1 51.44 535 CYS B C 1
ATOM 8620 O O . CYS B 1 535 ? -24.031 -37.938 14.414 1 51.44 535 CYS B O 1
ATOM 8622 N N . CYS B 1 536 ? -25.719 -39.031 15.469 1 45.06 536 CYS B N 1
ATOM 8623 C CA . CYS B 1 536 ? -26.172 -37.875 16.234 1 45.06 536 CYS B CA 1
ATOM 8624 C C . CYS B 1 536 ? -25.344 -37.688 17.484 1 45.06 536 CYS B C 1
ATOM 8626 O O . CYS B 1 536 ? -25.359 -38.531 18.375 1 45.06 536 CYS B O 1
ATOM 8628 N N . GLY B 1 537 ? -24.188 -37.75 17.828 1 38.44 537 GLY B N 1
ATOM 8629 C CA . GLY B 1 537 ? -23.672 -37.5 19.172 1 38.44 537 GLY B CA 1
ATOM 8630 C C . GLY B 1 537 ? -24.641 -36.75 20.047 1 38.44 537 GLY B C 1
ATOM 8631 O O . GLY B 1 537 ? -25.828 -36.625 19.719 1 38.44 537 GLY B O 1
ATOM 8632 N N . LYS B 1 538 ? -24.203 -35.719 21.219 1 32.84 538 LYS B N 1
ATOM 8633 C CA . LYS B 1 538 ? -25.234 -35.375 22.188 1 32.84 538 LYS B CA 1
ATOM 8634 C C . LYS B 1 538 ? -26.5 -34.875 21.484 1 32.84 538 LYS B C 1
ATOM 8636 O O . LYS B 1 538 ? -26.422 -34 20.609 1 32.84 538 LYS B O 1
ATOM 8641 N N . PRO B 1 539 ? -27.594 -35.594 21.531 1 29.27 539 PRO B N 1
ATOM 8642 C CA . PRO B 1 539 ? -28.875 -35.031 21.109 1 29.27 539 PRO B CA 1
ATOM 8643 C C . PRO B 1 539 ? -29.062 -33.562 21.516 1 29.27 539 PRO B C 1
ATOM 8645 O O . PRO B 1 539 ? -28.766 -33.219 22.656 1 29.27 539 PRO B O 1
ATOM 8648 N N . SER B 1 540 ? -28.812 -32.594 20.922 1 27.47 540 SER B N 1
ATOM 8649 C CA . SER B 1 540 ? -29.562 -31.484 21.5 1 27.47 540 SER B CA 1
ATOM 8650 C C . SER B 1 540 ? -30.938 -31.922 21.969 1 27.47 540 SER B C 1
ATOM 8652 O O . SER B 1 540 ? -31.594 -32.75 21.312 1 27.47 540 SER B O 1
ATOM 8654 N N . LYS B 1 541 ? -31.281 -32 23.281 1 29.53 541 LYS B N 1
ATOM 8655 C CA . LYS B 1 541 ? -32.562 -32.156 24 1 29.53 541 LYS B CA 1
ATOM 8656 C C . LYS B 1 541 ? -33.719 -31.656 23.156 1 29.53 541 LYS B C 1
ATOM 8658 O O . LYS B 1 541 ? -34.812 -31.484 23.672 1 29.53 541 LYS B O 1
ATOM 8663 N N . ILE B 1 542 ? -33.594 -31.297 21.984 1 27.69 542 ILE B N 1
ATOM 8664 C CA . ILE B 1 542 ? -34.844 -30.75 21.469 1 27.69 542 ILE B CA 1
ATOM 8665 C C . ILE B 1 542 ? -35.906 -31.844 21.406 1 27.69 542 ILE B C 1
ATOM 8667 O O . ILE B 1 542 ? -37.094 -31.562 21.578 1 27.69 542 ILE B O 1
ATOM 8671 N N . PHE B 1 543 ? -35.719 -33.094 20.875 1 26.44 543 PHE B N 1
ATOM 8672 C CA . PHE B 1 543 ? -37 -33.812 20.812 1 26.44 543 PHE B CA 1
ATOM 8673 C C . PHE B 1 543 ? -37.25 -34.562 22.125 1 26.44 543 PHE B C 1
ATOM 8675 O O . PHE B 1 543 ? -36.594 -35.562 22.406 1 26.44 543 PHE B O 1
ATOM 8682 N N . SER B 1 544 ? -37.625 -33.906 23.156 1 26.55 544 SER B N 1
ATOM 8683 C CA . SER B 1 544 ? -38.188 -34.562 24.328 1 26.55 544 SER B CA 1
ATOM 8684 C C . SER B 1 544 ? -39.25 -35.562 23.922 1 26.55 544 SER B C 1
ATOM 8686 O O . SER B 1 544 ? -39.812 -35.469 22.828 1 26.55 544 SER B O 1
ATOM 8688 N N . ASP B 1 545 ? -39.438 -36.75 24.484 1 26.19 545 ASP B N 1
ATOM 8689 C CA . ASP B 1 545 ? -40.469 -37.781 24.453 1 26.19 545 ASP B CA 1
ATOM 8690 C C . ASP B 1 545 ? -41.844 -37.156 24.297 1 26.19 545 ASP B C 1
ATOM 8692 O O . ASP B 1 545 ? -42.75 -37.75 23.672 1 26.19 545 ASP B O 1
ATOM 8696 N N . GLU B 1 546 ? -42.156 -36.062 25.031 1 28.03 546 GLU B N 1
ATOM 8697 C CA . GLU B 1 546 ? -43.531 -35.625 25.203 1 28.03 546 GLU B CA 1
ATOM 8698 C C . GLU B 1 546 ? -44.125 -35.156 23.875 1 28.03 546 GLU B C 1
ATOM 8700 O O . GLU B 1 546 ? -45.312 -35.312 23.625 1 28.03 546 GLU B O 1
ATOM 8705 N N . ASP B 1 547 ? -43.312 -34.406 23.062 1 26.11 547 ASP B N 1
ATOM 8706 C CA . ASP B 1 547 ? -44.156 -33.844 22.016 1 26.11 547 ASP B CA 1
ATOM 8707 C C . ASP B 1 547 ? -44.438 -34.844 20.906 1 26.11 547 ASP B C 1
ATOM 8709 O O . ASP B 1 547 ? -45.031 -34.531 19.891 1 26.11 547 ASP B O 1
ATOM 8713 N N . MET B 1 548 ? -43.875 -36.031 20.906 1 24.55 548 MET B N 1
ATOM 8714 C CA . MET B 1 548 ? -44.469 -37.062 20.047 1 24.55 548 MET B CA 1
ATOM 8715 C C . MET B 1 548 ? -45.844 -37.5 20.547 1 24.55 548 MET B C 1
ATOM 8717 O O . MET B 1 548 ? -46.5 -38.312 19.906 1 24.55 548 MET B O 1
ATOM 8721 N N . SER B 1 549 ? -46.188 -37.344 21.812 1 24.34 549 SER B N 1
ATOM 8722 C CA . SER B 1 549 ? -47.469 -37.906 22.203 1 24.34 549 SER B CA 1
ATOM 8723 C C . SER B 1 549 ? -48.625 -37.188 21.516 1 24.34 549 SER B C 1
ATOM 8725 O O . SER B 1 549 ? -49.781 -37.625 21.578 1 24.34 549 SER B O 1
ATOM 8727 N N . ARG B 1 550 ? -48.438 -35.969 21.203 1 25.16 550 ARG B N 1
ATOM 8728 C CA . ARG B 1 550 ? -49.688 -35.469 20.641 1 25.16 550 ARG B CA 1
ATOM 8729 C C . ARG B 1 550 ? -49.906 -36 19.234 1 25.16 550 ARG B C 1
ATOM 8731 O O . ARG B 1 550 ? -51.031 -35.906 18.703 1 25.16 550 ARG B O 1
ATOM 8738 N N . LYS B 1 551 ? -48.875 -36.5 18.375 1 23.33 551 LYS B N 1
ATOM 8739 C CA . LYS B 1 551 ? -49.562 -37.25 17.312 1 23.33 551 LYS B CA 1
ATOM 8740 C C . LYS B 1 551 ? -49.5 -38.75 17.578 1 23.33 551 LYS B C 1
ATOM 8742 O O . LYS B 1 551 ? -48.438 -39.281 18 1 23.33 551 LYS B O 1
#

Foldseek 3Di:
DVPDPPDPPPPPPPPAPADDPVCVVVDPDFKHKHKFFFQDWDDDDQKIWTFGDRLQAPGTAIEIEGDDDADGGWIKMFIATWAADPDDPDGIHGYGPDMGTDDGDPCLPPLQDPVSCVVVVVCPSSALLSSLVVVLLVVLVVVLVVLCVVVVAAEDDADQWDLDAVQPPPFWDFDDDDPRTITGYQDCALVQLLVCQPSFKYKYWAKHAGNDVDPDPQHDRIFIKIKMKGFPDDALVVQVVSVLVSVLSSLVCCVPPPSSVVSCLLQLPDDDPPAHDDDAAEDELVVLQVVCVVVPDHQPDPQGADQVSQQVVCVVVVYWYKYAFAAPSNDGLFFDHDVRTTGKIFIQDHPQRTFKIKHWTHLDLVSSVVRPDDDVVSSVSSVVNGGTMMMMMGGSPPPPQFKKKWKKFKAFPVPDFDPADQVLVLVQLLVQLCVPPNPSSNSQCNSAWDWADLDSGIIIIMGGPSNPVSSVVRQQVRQDGDHTGIGMDTQDMDRDPVVSNVSVLVVVLVVLVVCLVVDPDPVVNVVSVVVNDVSCDPPPPPPDPPVVVVD/DVPPPPDPPPPPPPPAPADDPVCVVVDPDFKHKHKFFFQDWDDDDQKIWTFGDRLPAPGTAIEIEGDDDADGGWIKMFIATWAADPDDPDGIHGYGPDMGTDDGDPCLPPQQDPVSCVVVVVCPSSALLSSLVVVLLVVLVVVLVVLCVVVVAAEDDADQWDLDAVQPPPFWDFDDDDPRTITGYQDCALVQLLVCQPSFKYKYWAKHAGNDVDPDPQHDRIFIKIKMKGFPDDALVVQVVSVLVSVLSSVVCCVPPPSSVVSCLLQLPDDDPPAHDDDAAEDELVVLQVVCVVVPDHQPDPQGADQVSQQVSCVVVVYWYKYAFAAPSNDGLFFDHDVRTTGKIFIQDHPQGTFKIKHWTHLDLVSSVVRPDDDVVSSVSSVVNGGTMMMMMGGSPPPPQFKKKWKKFKAFPVPDFDPADQVLVLVQLLVQLCVPPNPSSSSNCNSAWDWADLDSGIIIIMGGPSNPVSSVVRQQVRQDGDHTGIGMDTQDMDRDPVVSNVSVLVVVLVVLVVCLVVDPDPVVNVVSVVVNDVSCDPPPPPPDPPVVVVD

Organism: NCBI:txid2654633

Sequence (1102 aa):
MLRRLIRATSTQCFSVAATSIGNLPKMEKDYISIEGWANSIHKLANLVFIKVSDGRFTNDVQIIAPKELFRVGSSLAVTGKWQKSTGSKQEMELFAEKLEVYSADANPRYDISENDLRKKIHLRARSVGFASVLTGRSIIFQETHHFFASREFIHIETPKLTKNDCEGGGNAYAVDEAGSSIYLTVSAQLHLEAMASRLSKVYTLGPAFRAEKQQSHTHLSEFNMLEAEVAFVQDINELCDIVEDYVKAMIRITLENQKLKEIISSMGIYHNKCLDSKKFHKIKFSEAVEILKGHGQEVKAKSGLSRQNEIKLVEIFNSPVFVTHFPSVQKPFYMQTIGENTASFDLLCPIVGELAGGSIREICPEKLKSRGCTIEWYLETRHRGQPPTGGFGIDFNMVKVKNRYYLVQMITNDGKEPDVSKYHFFSEITKHAQEMFGDFGYSIVKLSLSIRVSDEDVYVVRVAETGEKYLGAVLPNILKIGNQPMILKTLFVGRSMRSCEKRLIEIRRNDLYAALSNCKTPAIRHTLLKVLHNCCGKPSKIFSDEDMSRKMLRRLIRATSTQCFSVAATSIGNLPKMEKDYISIEGWANSIHKLANLVFIKVSDGRFTNDVQIIAPKELFRVGSSLAVTGKWQKSTGSKQEMELFAEKLEVYSADANPRYDISENDLRKKIHLRARSVGFASVLTGRSIIFQETHHFFASREFIHIETPKLTKNDCEGGGNAYAVDEAGSSIYLTVSAQLHLEAMASRLSKVYTLGPAFRAEKQQSHTHLSEFNMLEAEVAFVQDINELCDIVEDYVKAMIRITLENQKLKEIISSMGIYHNKCLDSKKFHKIKFSEAVEILKGHGQEVKAKSGLSRQNEIKLVEIFNSPVFVTHFPSVQKPFYMQTIGENTASFDLLCPIVGELAGGSIREICPEKLKSRGCTIEWYLETRHRGQPPTGGFGIDFNMVKVKNRYYLVQMITNDGKEPDVSKYHFFSEITKHAQEMFGDFGYSIVKLSLSIRVSDEDVYVVRVAETGEKYLGAVLPNILKIGNQPMILKTLFVGRSMRSCEKRLIEIRRNDLYAALSNCKTPAIRHTLLKVLHNCCGKPSKIFSDEDMSRK

InterPro domains:
  IPR002312 Aspartyl/Asparaginyl-tRNA synthetase, class IIb [PR01042] (184-196)
  IPR002312 Aspartyl/Asparaginyl-tRNA synthetase, class IIb [PR01042] (200-213)
  IPR002312 Aspartyl/Asparaginyl-tRNA synthetase, class IIb [PR01042] (379-393)
  IPR002759 RNase P subunit Pop5/Rpp14/Rnp2-like [PF01900] (404-505)
  IPR004364 Aminoacyl-tRNA synthetase, class II (D/K/N) [PF00152] (118-396)
  IPR006195 Aminoacyl-tRNA synthetase, class II [PS50862] (137-348)
  IPR012340 Nucleic acid-binding, OB-fold [G3DSA:2.40.50.140] (18-108)
  IPR012340 Nucleic acid-binding, OB-fold [SSF50249] (26-103)
  IPR038085 RNase P subunit Pop5/Rpp14/Rnp2-like domain superfamily [G3DSA:3.30.70.3250] (398-508)
  IPR038085 RNase P subunit Pop5/Rpp14/Rnp2-like domain superfamily [SSF160350] (397-509)
  IPR045864 Class II Aminoacyl-tRNA synthetase/Biotinyl protein ligase (BPL) and lipoyl protein ligase (LPL) [G3DSA:3.30.930.10] (109-397)
  IPR045864 Class II Aminoacyl-tRNA synthetase/Biotinyl protein ligase (BPL) and lipoyl protein ligase (LPL) [SSF55681] (116-394)

Nearest PDB structures (foldseek):
  1x54-assembly1_A  TM=9.142E-01  e=1.848E-31  Pyrococcus horikoshii
  8tc9-assembly2_C  TM=9.073E-01  e=3.378E-31  Homo sapiens
  8tc8-assembly2_C  TM=8.962E-01  e=3.568E-31  Homo sapiens
  2xti-assembly1_A  TM=8.860E-01  e=4.443E-31  Brugia malayi
  8h53-assembly1_D  TM=8.900E-01  e=2.568E-30  Homo sapiens

=== Feature glossary ===
Reading guide. The protein is described through the following features:

Foldseek 3Di. A 3Di character summarizes, for each residue, the relative orientation of the Cα frame of its nearest spatial neighbor. Because it encodes fold topology rather than chemistry, 3Di alignments detect remote structural similarity that sequence alignment misses.

Contact-map, Ramachandran, and PAE plots. Plot images: a contact map (which residues are close in 3D, as an N×N binary image), a Ramachandran scatter (backbone torsion angles, revealing secondary-structure composition at a glance), and — for AlphaFold structures — a PAE heatmap (pairwise prediction confidence).

Radius of gyration, Cα contacts, bounding box. Radius of gyration (Rg) is the root-mean-square distance of Cα atoms from their centroid — a single number for overall size and compactness. A globular domain of N residues has Rg ≈ 2.2·N^0.38 Å; an extended or disordered chain has a much larger Rg. The Cα contact count is the number of residue pairs whose Cα atoms are within 8 Å and are more than four positions apart in sequence — a standard proxy for tertiary packing density. The bounding box is the smallest axis-aligned box enclosing all Cα atoms.

Secondary structure (8-state, DSSP). Eight-state secondary structure (DSSP): H is the canonical α-helix, G the tighter 3₁₀-helix, I the wider π-helix; E/B are β-structure, T and S are turns and bends, and '-' is everything else. DSSP derives these from the pattern of main-chain N–H···O=C hydrogen bonds, not from the sequence.

B-factor. B-factor (Debye–Waller factor) reflects atomic displacement in the crystal lattice. It is an experimental observable (units Å²), not a prediction; low values mean the atom is pinned down, high values mean it moves or is heterogeneous across the crystal.

pLDDT. pLDDT is the predicted lDDT-Cα score: AlphaFold's confidence that the local environment of each residue (all inter-atomic distances within 15 Å) is correctly placed. It is a per-residue number between 0 and 100, with higher meaning more reliable.

Nearest PDB structures. Nearest PDB neighbors are the top structural matches found by Foldseek when searching this structure against the entire Protein Data Bank. Each hit reports a TM-score (0 to 1; >0.5 almost always implies the same fold) and an E-value. These are *structural* homologs — they may share no detectable sequence similarity.

Solvent-accessible surface area. Accessible surface area quantifies burial. A residue with SASA near zero is packed into the hydrophobic core; one with SASA >100 Å² sits on the surface. Computed here via the Shrake–Rupley numerical algorithm with a 1.4 Å probe.

Rendered structure images. Structure images are PyMOL renders from six orthogonal camera directions. Cartoon representation draws helices as coils and strands as arrows; sticks shows the backbone as bonds; surface shows the solvent-excluded envelope. Rainbow coloring maps sequence position to hue (blue→red, N→C); chain coloring assigns a distinct color per polypeptide.

Backbone torsions (φ/ψ). φ (phi) and ψ (psi) are the two rotatable backbone dihedrals per residue: φ is the C(i-1)–N–Cα–C torsion, ψ is the N–Cα–C–N(i+1) torsion, both in degrees on (−180°, 180°]. α-helical residues cluster near (−60°, −45°); β-strand residues near (−120°, +130°). A Ramachandran plot is simply a scatter of (φ, ψ) for every residue.

Predicted aligned error. Predicted Aligned Error (PAE) is an AlphaFold confidence matrix: entry (i, j) is the expected error in the position of residue j, in ångströms, when the prediction is superimposed on the true structure at residue i. Low PAE within a block of residues means that block is internally rigid and well-predicted; high PAE between two blocks means their relative placement is uncertain even if each block individually is confident.

mmCIF coordinates. Structure coordinates are given as an mmCIF _atom_site loop: one row per atom with element, residue name, chain id, sequence number, and x/y/z position in Å. Only the four main-chain atoms per residue are included here; side chains are omitted to keep the record compact.

InterPro / GO / CATH / organism. Database cross-references. InterPro integrates a dozen domain/family signature databases into unified entries with residue-range hits. GO terms attach function/process/location labels with evidence codes. CATH codes position the fold in a four-level structural taxonomy. Organism is the NCBI-taxonomy species name.

Secondary structure (3-state, P-SEA). SS3 is a coarse helix/strand/coil call (letters a/b/c) made by the P-SEA algorithm from inter-Cα distances and dihedrals. It is less detailed than DSSP but needs only Cα positions.

Sequence. Sequence gives the chain of amino acids in standard one-letter code (A=alanine, C=cysteine, …, Y=tyrosine), read N→C. It is the only feature that is directly encoded by the gene; all structural features are derived from the folded form of this sequence.